Protein AF-0000000078899270 (afdb_homodimer)

Solvent-accessible surface area (backbone atoms only — not comparable to full-atom values): 41847 Å² total; per-residue (Å²): 123,81,77,77,47,75,53,53,49,50,52,53,51,46,42,70,71,39,51,79,73,32,56,51,51,84,41,63,74,56,49,51,46,20,48,51,12,42,53,50,19,67,71,64,39,77,70,43,50,85,40,78,95,27,51,89,51,75,50,60,69,61,57,73,46,79,61,42,77,43,61,92,65,80,72,88,71,64,71,87,75,55,84,70,66,37,84,87,69,54,44,28,29,45,29,22,41,42,41,33,78,33,72,89,74,32,47,53,75,86,67,52,83,52,49,48,78,45,41,33,42,55,37,42,68,75,43,41,66,73,46,62,76,52,66,83,66,81,59,70,54,78,95,28,38,67,59,12,43,24,48,40,54,40,46,20,36,34,34,36,38,26,31,67,57,22,63,45,86,49,40,34,35,41,36,40,34,39,64,52,78,83,62,45,24,25,32,20,28,37,34,38,38,41,29,28,41,43,8,34,40,36,40,37,39,38,36,38,39,42,66,73,35,40,32,38,40,37,37,38,35,43,37,42,32,24,42,45,8,36,39,40,41,37,36,41,36,48,30,24,70,45,18,38,38,40,34,39,36,36,34,41,33,18,32,48,9,35,44,40,35,37,41,38,43,58,36,21,27,34,30,35,42,36,39,38,35,39,29,68,12,45,47,17,38,40,34,57,30,27,37,36,45,44,42,50,75,20,34,42,32,46,35,40,38,41,35,32,57,22,28,40,24,36,38,42,29,44,38,34,33,39,28,21,48,55,5,38,38,36,39,36,38,36,40,36,32,34,60,67,12,32,56,25,38,38,41,38,39,39,41,40,39,36,73,37,94,58,22,45,43,39,41,34,48,36,41,42,34,45,28,50,31,34,44,37,39,40,38,40,37,27,24,61,78,56,62,67,61,45,48,50,41,39,72,74,67,38,54,69,68,57,35,50,50,51,53,52,49,53,58,54,47,61,46,44,65,73,46,80,54,58,54,53,31,52,46,52,49,49,53,52,53,49,57,60,66,73,100,124,81,78,77,47,72,53,52,48,50,53,52,50,47,43,70,72,38,50,77,72,31,54,53,50,84,40,64,72,55,50,49,46,18,49,50,12,42,53,52,18,67,72,64,39,77,72,44,50,86,41,78,94,26,50,88,50,78,50,61,69,61,57,73,46,80,61,41,76,44,61,92,66,81,74,88,69,63,70,86,75,56,84,70,66,37,84,89,67,55,44,29,29,45,29,22,41,41,42,33,78,32,73,91,75,32,48,54,75,86,66,53,84,53,49,47,79,44,42,34,44,56,38,42,68,73,41,40,67,74,47,61,76,51,66,82,66,81,58,69,54,77,94,29,37,67,60,12,42,23,47,39,55,40,46,20,35,34,34,37,39,27,33,69,58,21,62,45,86,49,40,34,34,41,36,41,34,40,65,51,80,83,61,45,25,25,33,20,29,37,34,39,38,40,29,27,40,45,8,36,40,38,38,36,40,40,35,36,40,43,66,72,36,41,33,38,41,36,37,38,36,43,37,40,32,25,41,44,10,35,40,39,41,36,35,41,36,49,30,23,70,45,17,39,38,40,35,39,35,37,35,41,33,18,32,49,9,35,43,40,34,36,42,36,42,57,36,21,28,34,30,34,43,36,40,38,36,37,28,69,13,46,46,17,38,39,33,56,31,27,38,36,45,45,41,50,76,19,36,42,34,46,34,38,37,41,36,31,58,21,26,40,24,35,36,42,28,45,38,35,36,39,28,21,46,55,5,38,39,37,40,36,38,38,42,36,31,34,61,67,12,31,57,25,39,38,40,38,39,39,39,38,38,36,73,36,92,58,24,45,44,39,41,33,48,36,40,42,34,44,27,51,31,33,43,37,39,38,38,40,37,27,25,60,77,56,61,68,59,46,49,51,40,37,73,73,69,38,54,69,68,57,36,49,49,51,54,52,49,51,59,54,47,60,45,45,64,74,44,80,54,60,55,52,32,52,46,53,49,49,52,53,52,50,54,60,66,72,102

Nearest PDB structures (foldseek):
  5awf-assembly1_B  TM=9.080E-01  e=1.618E-23  Escherichia coli K-12
  5awg-assembly2_F  TM=8.581E-01  e=7.316E-19  Escherichia coli K-12
  5awf-assembly2_E  TM=8.534E-01  e=3.238E-15  Escherichia coli K-12
  5awg-assembly1_A  TM=8.586E-01  e=9.351E-12  Escherichia coli K-12
  5awg-assembly2_E  TM=7.920E-01  e=5.819E-12  Escherichia coli K-12

Foldseek 3Di:
DPPQQPQLVLLVVLLVVCVCPFQLRPVVLLSVQLVQLSVLCRVQPDDALVDVLCVPPGPVVSSVDHAHADDDDDDDDDLVQWDDLCPVPQAQEWEAESQHTDPVNGDRDDFDPQKDKDKPSVCSVPPVPVCSVFPPPQDDCVPPSLSSSLSNRERMAMEIGGDAQGEGPGAYEYEYEYEPPPGEHEHRYEAEYHHEHQYEHEYEYHAEYDDAHQYEYRYEYEEEHYANYEYEAEYEHAHAQNYAAEYEYEYEAEALYEYHYEYEYEHYQEHEYEYEYEDPYAQYEYEYEYEYEDEDAREYEYAYEYEQPAANYEYEYYYEYEYYYQYEYEYHYEYEADAHHANYEEEEEYEYEYADPNYYYHYHYYYHYNYDHYHYDYYYYYYYQDPVQLVVVVVVPDDSLRSRLVSNLVRRLVRLVSRPPVSVSVSSSVVVNVSSVVD/DPPQQPQLVLLVVLLVVCVCPFQLRPVVLLSVQLVQLSVLCRVQPDDALVDVLCVPPGPVVSSVDHAHADDDDPDDDDLVQFDDLCPVPQAQEWEAESQHTDPVNGHRDDFDPQKDKDKPSVCSVPPVPVCSVFPPPQDDCVPPSLSSSLSNRARMAMEITGDAQGEGPGAYEYEYEYEPPPGEHEHRYEAEYHHEHQYEHEYEYHAEYDDAHQYEYRYEYEEEYYANYEYEYEYEHAHAQNYAAEYEYEYEAEALYEYHYEYEYEHYQEHEYEYEYEDPYAQYEYEYEYEYEDEDAREYEYAYEYEQPAANYEYEYYYEYEYYYQYEYEYHYEYEADAHHANYEEEEEYEYEYADPNYYYHYHYYYHYNYDHYHYDYYYYYYYQDPVQLVVVVVVPDDSLVSVLVSNLVRRLVRLVSRPPVSVSVSSSVVVNVSSVVD

Sequence (878 aa):
MASETPALQSYVEQFKAHAATLPGAGLPWLDELRAAGLDRFVKTGFPTPRQESWKFTSLRPLERQSFGLAPALTAPVPAASIPTVAPDGGSHRMVFLGGRYRPDLSDIGGLPPGATLESLGEALVRAPDGVAEHLGRTATLDGHPLLALNLAFLTDGVVLRLARGTVVAKPVELVFLSSDDGLPAAWHPRILVLAEENAEATLVEHHVGLGSATCFSNIVAEIVLGAGARLHHYKIQRESLSTIHLATTTAHVGRDATYDTFILNLGAALSRHEGRSVLEGTGTTCRISGAYAVRGTQHTDITTLIDHAKPRGTSREVVKGVIDGQARAVFQGKIIVRPDAQKTDGYQLNRALLLSDQAEIDSKPELEIYADDVKCSHGATAGELDDAQLFYLRSRGLPLERARALLIAAFLDEALEEIPVEAVREHFKAAVHGWLGERMASETPALQSYVEQFKAHAATLPGAGLPWLDELRAAGLDRFVKTGFPTPRQESWKFTSLRPLERQSFGLAPALTAPVPAASIPTVAPDGGSHRMVFLGGRYRPDLSDIGGLPPGATLESLGEALVRAPDGVAEHLGRTATLDGHPLLALNLAFLTDGVVLRLARGTVVAKPVELVFLSSDDGLPAAWHPRILVLAEENAEATLVEHHVGLGSATCFSNIVAEIVLGAGARLHHYKIQRESLSTIHLATTTAHVGRDATYDTFILNLGAALSRHEGRSVLEGTGTTCRISGAYAVRGTQHTDITTLIDHAKPRGTSREVVKGVIDGQARAVFQGKIIVRPDAQKTDGYQLNRALLLSDQAEIDSKPELEIYADDVKCSHGATAGELDDAQLFYLRSRGLPLERARALLIAAFLDEALEEIPVEAVREHFKAAVHGWLGER

Organism: Rhodospirillum centenum (strain ATCC 51521 / SW) (NCBI:txid414684)

InterPro domains:
  IPR000825 SUF system FeS cluster assembly, SufBD core domain [PF01458] (182-411)
  IPR011542 SUF system FeS cluster assembly, SufD [TIGR01981] (152-427)
  IPR037284 SUF system FeS cluster assembly, SufBD superfamily [SSF101960] (28-436)
  IPR045595 SUF system FeS cluster assembly, SufBD, N-terminal [PF19295] (9-173)
  IPR055346 SUF system FeS cluster assembly, SufBD [PTHR43575] (28-435)

Structure (mmCIF, N/CA/C/O backbone):
data_AF-0000000078899270-model_v1
#
loop_
_entity.id
_entity.type
_entity.pdbx_description
1 polymer 'FeS assembly protein SufD'
#
loop_
_atom_site.group_PDB
_atom_site.id
_atom_site.type_symbol
_atom_site.label_atom_id
_atom_site.label_alt_id
_atom_site.label_comp_id
_atom_site.label_asym_id
_atom_site.label_entity_id
_atom_site.label_seq_id
_atom_site.pdbx_PDB_ins_code
_atom_site.Cartn_x
_atom_site.Cartn_y
_atom_site.Cartn_z
_atom_site.occupancy
_atom_site.B_iso_or_equiv
_atom_site.auth_seq_id
_atom_site.auth_comp_id
_atom_site.auth_asym_id
_atom_site.auth_atom_id
_atom_site.pdbx_PDB_model_num
ATOM 1 N N . MET A 1 1 ? 7.773 -4.02 32.469 1 28.3 1 MET A N 1
ATOM 2 C CA . MET A 1 1 ? 7.777 -2.568 32.625 1 28.3 1 MET A CA 1
ATOM 3 C C . MET A 1 1 ? 8.734 -1.915 31.625 1 28.3 1 MET A C 1
ATOM 5 O O . MET A 1 1 ? 9.922 -2.236 31.609 1 28.3 1 MET A O 1
ATOM 9 N N . ALA A 1 2 ? 8.227 -1.56 30.422 1 40.78 2 ALA A N 1
ATOM 10 C CA . ALA A 1 2 ? 9.148 -0.958 29.453 1 40.78 2 ALA A CA 1
ATOM 11 C C . ALA A 1 2 ? 10.18 -0.084 30.156 1 40.78 2 ALA A C 1
AT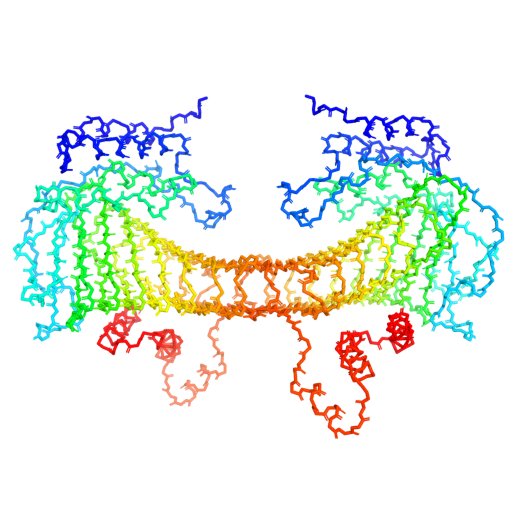OM 13 O O . ALA A 1 2 ? 9.836 0.713 31.031 1 40.78 2 ALA A O 1
ATOM 14 N N . SER A 1 3 ? 11.328 -0.302 30.297 1 48.53 3 SER A N 1
ATOM 15 C CA . SER A 1 3 ? 12.398 0.48 30.891 1 48.53 3 SER A CA 1
ATOM 16 C C . SER A 1 3 ? 12.234 1.968 30.609 1 48.53 3 SER A C 1
ATOM 18 O O . SER A 1 3 ? 12.164 2.375 29.438 1 48.53 3 SER A O 1
ATOM 20 N N . GLU A 1 4 ? 11.719 2.777 31.484 1 62.66 4 GLU A N 1
ATOM 21 C CA . GLU A 1 4 ? 11.547 4.227 31.453 1 62.66 4 GLU A CA 1
ATOM 22 C C . GLU A 1 4 ? 12.836 4.926 31.031 1 62.66 4 GLU A C 1
ATOM 24 O O . GLU A 1 4 ? 13.852 4.852 31.734 1 62.66 4 GLU A O 1
ATOM 29 N N . THR A 1 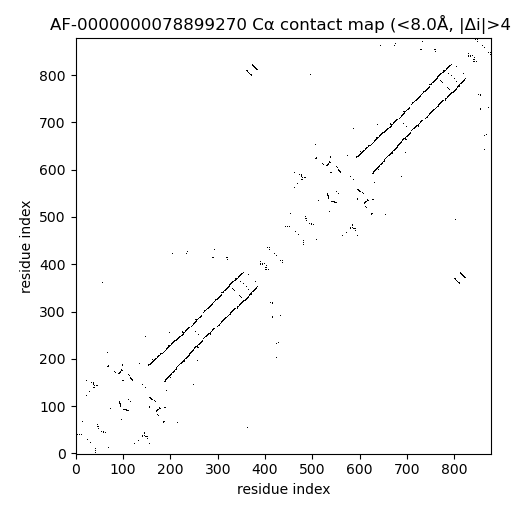5 ? 12.922 5.297 29.734 1 73.12 5 THR A N 1
ATOM 30 C CA . THR A 1 5 ? 14.062 6.062 29.234 1 73.12 5 THR A CA 1
ATOM 31 C C . THR A 1 5 ? 14.18 7.395 29.969 1 73.12 5 THR A C 1
ATOM 33 O O . THR A 1 5 ? 13.188 7.914 30.484 1 73.12 5 THR A O 1
ATOM 36 N N . PRO A 1 6 ? 15.422 7.781 30.297 1 78.44 6 PRO A N 1
ATOM 37 C CA . PRO A 1 6 ? 15.609 9.078 30.953 1 78.44 6 PRO A CA 1
ATOM 38 C C . PRO A 1 6 ? 14.727 10.172 30.344 1 78.44 6 PRO A C 1
ATOM 40 O O . PRO A 1 6 ? 14.203 11.016 31.078 1 78.44 6 PRO A O 1
ATOM 43 N N . ALA A 1 7 ? 14.492 10.078 29.109 1 79.75 7 ALA A N 1
ATOM 44 C CA . ALA A 1 7 ? 13.656 11.094 28.469 1 79.75 7 ALA A CA 1
ATOM 45 C C . ALA A 1 7 ? 12.211 11.008 28.969 1 79.75 7 ALA A C 1
ATOM 47 O O . ALA A 1 7 ? 11.578 12.031 29.234 1 79.75 7 ALA A O 1
ATOM 48 N N . LEU A 1 8 ? 11.734 9.883 29.141 1 85.75 8 LEU A N 1
ATOM 49 C CA . LEU A 1 8 ? 10.359 9.695 29.578 1 85.75 8 LEU A CA 1
ATOM 50 C C . LEU A 1 8 ? 10.188 10.172 31.031 1 85.75 8 LEU A C 1
ATOM 52 O O . LEU A 1 8 ? 9.164 10.758 31.375 1 85.75 8 LEU A O 1
ATOM 56 N N . GLN A 1 9 ? 11.219 9.93 31.75 1 87.38 9 GLN A N 1
ATOM 57 C CA . GLN A 1 9 ? 11.172 10.352 33.156 1 87.38 9 GLN A CA 1
ATOM 58 C C . GLN A 1 9 ? 11.102 11.875 33.25 1 87.38 9 GLN A C 1
ATOM 60 O O . GLN A 1 9 ? 10.445 12.414 34.125 1 87.38 9 GLN A O 1
ATOM 65 N N . SER A 1 10 ? 11.797 12.484 32.375 1 88.69 10 SER A N 1
ATOM 66 C CA . SER A 1 10 ? 11.773 13.945 32.375 1 88.69 10 SER A CA 1
ATOM 67 C C . SER A 1 10 ? 10.367 14.477 32.125 1 88.69 10 SER A C 1
ATOM 69 O O . SER A 1 10 ? 9.945 15.453 32.75 1 88.69 10 SER A O 1
ATOM 71 N N . TYR A 1 11 ? 9.641 13.844 31.281 1 90.06 11 TYR A N 1
ATOM 72 C CA . TYR A 1 11 ? 8.281 14.281 30.984 1 90.06 11 TYR A CA 1
ATOM 73 C C . TYR A 1 11 ? 7.348 14.023 32.156 1 90.06 11 TYR A C 1
ATOM 75 O O . TYR A 1 11 ? 6.477 14.844 32.469 1 90.06 11 TYR A O 1
ATOM 83 N N . VAL A 1 12 ? 7.602 12.914 32.812 1 91.94 12 VAL A N 1
ATOM 84 C CA . VAL A 1 12 ? 6.801 12.594 33.969 1 91.94 12 VAL A CA 1
ATOM 85 C C . VAL A 1 12 ? 7.043 13.633 35.062 1 91.94 12 VAL A C 1
ATOM 87 O O . VAL A 1 12 ? 6.094 14.133 35.688 1 91.94 12 VAL A O 1
ATOM 90 N N . GLU A 1 13 ? 8.25 13.969 35.25 1 92.5 13 GLU A N 1
ATOM 91 C CA . GLU A 1 13 ? 8.609 14.961 36.281 1 92.5 13 GLU A CA 1
ATOM 92 C C . GLU A 1 13 ? 8.062 16.344 35.906 1 92.5 13 GLU A C 1
ATOM 94 O O . GLU A 1 13 ? 7.562 17.062 36.781 1 92.5 13 GLU A O 1
ATOM 99 N N . GLN A 1 14 ? 8.219 16.625 34.719 1 91.69 14 GLN A N 1
ATOM 100 C CA . GLN A 1 14 ? 7.688 17.906 34.25 1 91.69 14 GLN A CA 1
ATOM 101 C C . GLN A 1 14 ? 6.176 17.969 34.469 1 91.69 14 GLN A C 1
ATOM 103 O O . GLN A 1 14 ? 5.645 19 34.875 1 91.69 14 GLN A O 1
ATOM 108 N N . PHE A 1 15 ? 5.551 16.906 34.156 1 93.56 15 PHE A N 1
ATOM 109 C CA . PHE A 1 15 ? 4.102 16.891 34.344 1 93.56 15 PHE A CA 1
ATOM 110 C C . PHE A 1 15 ? 3.732 17.062 35.812 1 93.56 15 PHE A C 1
ATOM 112 O O . PHE A 1 15 ? 2.826 17.844 36.125 1 93.56 15 PHE A O 1
ATOM 119 N N . LYS A 1 16 ? 4.43 16.375 36.594 1 92.75 16 LYS A N 1
ATOM 120 C CA . LYS A 1 16 ? 4.18 16.5 38.031 1 92.75 16 LYS A CA 1
ATOM 121 C C . LYS A 1 16 ? 4.391 17.953 38.469 1 92.75 16 LYS A C 1
ATOM 123 O O . LYS A 1 16 ? 3.623 18.453 39.312 1 92.75 16 LYS A O 1
ATOM 128 N N . ALA A 1 17 ? 5.309 18.547 37.938 1 91.56 17 ALA A N 1
ATOM 129 C CA . ALA A 1 17 ? 5.695 19.906 38.344 1 91.56 17 ALA A CA 1
ATOM 130 C C . ALA A 1 17 ? 4.707 20.938 37.812 1 91.56 17 ALA A C 1
ATOM 132 O O . ALA A 1 17 ? 4.48 21.969 38.469 1 91.56 17 ALA A O 1
ATOM 133 N N . HIS A 1 18 ? 4.105 20.609 36.688 1 90.81 18 HIS A N 1
ATOM 134 C CA . HIS A 1 18 ? 3.424 21.719 36 1 90.81 18 HIS A CA 1
ATOM 135 C C . HIS A 1 18 ? 1.928 21.438 35.875 1 90.81 18 HIS A C 1
ATOM 137 O O . HIS A 1 18 ? 1.152 22.344 35.562 1 90.81 18 HIS A O 1
ATOM 143 N N . ALA A 1 19 ? 1.52 20.266 36.156 1 91.44 19 ALA A N 1
ATOM 144 C CA . ALA A 1 19 ? 0.137 19.875 35.906 1 91.44 19 ALA A CA 1
ATOM 145 C C . ALA A 1 19 ? -0.841 20.844 36.562 1 91.44 19 ALA A C 1
ATOM 147 O O . ALA A 1 19 ? -1.86 21.203 35.969 1 91.44 19 ALA A O 1
ATOM 148 N N . ALA A 1 20 ? -0.472 21.312 37.688 1 91.44 20 ALA A N 1
ATOM 149 C CA . ALA A 1 20 ? -1.385 22.125 38.5 1 91.44 20 ALA A CA 1
ATOM 150 C C . ALA A 1 20 ? -1.445 23.562 37.938 1 91.44 20 ALA A C 1
ATOM 152 O O . ALA A 1 20 ? -2.371 24.312 38.281 1 91.44 20 ALA A O 1
ATOM 153 N N . THR A 1 21 ? -0.52 23.906 37.156 1 88.56 21 THR A N 1
ATOM 154 C CA . THR A 1 21 ? -0.46 25.281 36.688 1 88.56 21 THR A CA 1
ATOM 155 C C . THR A 1 21 ? -0.908 25.375 35.219 1 88.56 21 THR A C 1
ATOM 157 O O . THR A 1 21 ? -0.994 26.469 34.656 1 88.56 21 THR A O 1
ATOM 160 N N . LEU A 1 22 ? -1.195 24.281 34.625 1 90.94 22 LEU A N 1
ATOM 161 C CA . LEU A 1 22 ? -1.657 24.297 33.25 1 90.94 22 LEU A CA 1
ATOM 162 C C . LEU A 1 22 ? -3.068 24.859 33.156 1 90.94 22 LEU A C 1
ATOM 164 O O . LEU A 1 22 ? -3.871 24.703 34.062 1 90.94 22 LEU A O 1
ATOM 168 N N . PRO A 1 23 ? -3.363 25.547 32.125 1 90.19 23 PRO A N 1
ATOM 169 C CA . PRO A 1 23 ? -4.719 26.078 31.984 1 90.19 23 PRO A CA 1
ATOM 170 C C . PRO A 1 23 ? -5.793 25 32.125 1 90.19 23 PRO A C 1
ATOM 172 O O . PRO A 1 23 ? -5.652 23.906 31.578 1 90.19 23 PRO A O 1
ATOM 175 N N . GLY A 1 24 ? -6.855 25.406 32.906 1 91.5 24 GLY A N 1
ATOM 176 C CA . GLY A 1 24 ? -7.961 24.484 33.094 1 91.5 24 GLY A CA 1
ATOM 177 C C . GLY A 1 24 ? -7.703 23.453 34.188 1 91.5 24 GLY A C 1
ATOM 178 O O . GLY A 1 24 ? -8.547 22.609 34.469 1 91.5 24 GLY A O 1
ATOM 179 N N . ALA A 1 25 ? -6.477 23.562 34.781 1 92.81 25 ALA A N 1
ATOM 180 C CA . ALA A 1 25 ? -6.227 22.672 35.906 1 92.81 25 ALA A CA 1
ATOM 181 C C . ALA A 1 25 ? -7.352 22.766 36.938 1 92.81 25 ALA A C 1
ATOM 183 O O . ALA A 1 25 ? -7.832 23.859 37.25 1 92.81 25 ALA A O 1
ATOM 184 N N . GLY A 1 26 ? -7.773 21.641 37.438 1 93.38 26 GLY A N 1
ATOM 185 C CA . GLY A 1 26 ? -8.883 21.609 38.375 1 93.38 26 GLY A CA 1
ATOM 186 C C . GLY A 1 26 ? -10.188 21.156 37.75 1 93.38 26 GLY A C 1
ATOM 187 O O . GLY A 1 26 ? -11.117 20.75 38.438 1 93.38 26 GLY A O 1
ATOM 188 N N . LEU A 1 27 ? -10.344 21.344 36.438 1 95.44 27 LEU A N 1
ATOM 189 C CA . LEU A 1 27 ? -11.469 20.75 35.719 1 95.44 27 LEU A CA 1
ATOM 190 C C . LEU A 1 27 ? -11.336 19.219 35.688 1 95.44 27 LEU A C 1
ATOM 192 O O . LEU A 1 27 ? -10.438 18.688 35.031 1 95.44 27 LEU A O 1
ATOM 196 N N . PRO A 1 28 ? -12.195 18.516 36.281 1 95.69 28 PRO A N 1
ATOM 197 C CA . PRO A 1 28 ? -12.008 17.078 36.469 1 95.69 28 PRO A CA 1
ATOM 198 C C . PRO A 1 28 ? -11.844 16.344 35.125 1 95.69 28 PRO A C 1
ATOM 200 O O . PRO A 1 28 ? -10.961 15.5 34.969 1 95.69 28 PRO A O 1
ATOM 203 N N . TRP A 1 29 ? -12.742 16.672 34.156 1 95.44 29 TRP A N 1
ATOM 204 C CA . TRP A 1 29 ? -12.68 15.992 32.875 1 95.44 29 TRP A CA 1
ATOM 205 C C . TRP A 1 29 ? -11.336 16.25 32.188 1 95.44 29 TRP A C 1
ATOM 207 O O . TRP A 1 29 ? -10.789 15.359 31.531 1 95.44 29 TRP A O 1
ATOM 217 N N . LEU A 1 30 ? -10.766 17.406 32.281 1 96 30 LEU A N 1
ATOM 218 C CA . LEU A 1 30 ? -9.5 17.734 31.641 1 96 30 LEU A CA 1
ATOM 219 C C . LEU A 1 30 ? -8.328 17.094 32.375 1 96 30 LEU A C 1
ATOM 221 O O . LEU A 1 30 ? -7.375 16.625 31.75 1 96 30 LEU A O 1
ATOM 225 N N . ASP A 1 31 ? -8.438 17.094 33.719 1 96.12 31 ASP A N 1
ATOM 226 C CA . ASP A 1 31 ? -7.414 16.422 34.5 1 96.12 31 ASP A CA 1
ATOM 227 C C . ASP A 1 31 ? -7.328 14.945 34.125 1 96.12 31 ASP A C 1
ATOM 229 O O . ASP A 1 31 ? -6.23 14.391 34.031 1 96.12 31 ASP A O 1
ATOM 233 N N . GLU A 1 32 ? -8.461 14.398 33.969 1 95.56 32 GLU A N 1
ATOM 234 C CA . GLU A 1 32 ? -8.5 12.984 33.594 1 95.56 32 GLU A CA 1
ATOM 235 C C . GLU A 1 32 ? -7.895 12.773 32.219 1 95.56 32 GLU A C 1
ATOM 237 O O . GLU A 1 32 ? -7.168 11.805 31.984 1 95.56 32 GLU A O 1
ATOM 242 N N . LEU A 1 33 ? -8.242 13.625 31.266 1 95.19 33 LEU A N 1
ATOM 243 C CA . LEU A 1 33 ? -7.703 13.531 29.906 1 95.19 33 LEU A CA 1
ATOM 244 C C . LEU A 1 33 ? -6.184 13.672 29.922 1 95.19 33 LEU A C 1
ATOM 246 O O . LEU A 1 33 ? -5.484 12.945 29.203 1 95.19 33 LEU A O 1
ATOM 250 N N . ARG A 1 34 ? -5.695 14.664 30.734 1 96.44 34 ARG A N 1
ATOM 251 C CA . ARG A 1 34 ? -4.254 14.875 30.828 1 96.44 34 ARG A CA 1
ATOM 252 C C . ARG A 1 34 ? -3.559 13.648 31.406 1 96.44 34 ARG A C 1
ATOM 254 O O . ARG A 1 34 ? -2.516 13.227 30.906 1 96.44 34 ARG A O 1
ATOM 261 N N . ALA A 1 35 ? -4.156 13.117 32.375 1 95.81 35 ALA A N 1
ATOM 262 C CA . ALA A 1 35 ? -3.592 11.938 33 1 95.81 35 ALA A CA 1
ATOM 263 C C . ALA A 1 35 ? -3.566 10.75 32.062 1 95.81 35 ALA A C 1
ATOM 265 O O . ALA A 1 35 ? -2.582 10.008 32 1 95.81 35 ALA A O 1
ATOM 266 N N . ALA A 1 36 ? -4.645 10.602 31.375 1 95.38 36 ALA A N 1
ATOM 267 C CA . ALA A 1 36 ? -4.715 9.523 30.391 1 95.38 36 ALA A CA 1
ATOM 268 C C . ALA A 1 36 ? -3.654 9.703 29.297 1 95.38 36 ALA A C 1
ATOM 270 O O . ALA A 1 36 ? -3.049 8.727 28.859 1 95.38 36 ALA A O 1
ATOM 271 N N . GLY A 1 37 ? -3.531 10.93 28.844 1 96.25 37 GLY A N 1
ATOM 272 C CA . GLY A 1 37 ? -2.494 11.219 27.859 1 96.25 37 GLY A CA 1
ATOM 273 C C . GLY A 1 37 ? -1.1 10.875 28.359 1 96.25 37 GLY A C 1
ATOM 274 O O . GLY A 1 37 ? -0.331 10.219 27.656 1 96.25 37 GLY A O 1
ATOM 275 N N . LEU A 1 38 ? -0.82 11.281 29.594 1 95.56 38 LEU A N 1
ATOM 276 C CA . LEU A 1 38 ? 0.495 11.008 30.156 1 95.56 38 LEU A CA 1
ATOM 277 C C . LEU A 1 38 ? 0.71 9.508 30.328 1 95.56 38 LEU A C 1
ATOM 279 O O . LEU A 1 38 ? 1.778 8.984 30 1 95.56 38 LEU A O 1
ATOM 283 N N . ASP A 1 39 ? -0.28 8.883 30.844 1 95.31 39 ASP A N 1
ATOM 284 C CA . ASP A 1 39 ? -0.194 7.445 31.062 1 95.31 39 ASP A CA 1
ATOM 285 C C . ASP A 1 39 ? 0.098 6.703 29.766 1 95.31 39 ASP A C 1
ATOM 287 O O . ASP A 1 39 ? 0.97 5.836 29.719 1 95.31 39 ASP A O 1
ATOM 291 N N . ARG A 1 40 ? -0.674 7.059 28.734 1 94.88 40 ARG A N 1
ATOM 292 C CA . ARG A 1 40 ? -0.476 6.406 27.438 1 94.88 40 ARG A CA 1
ATOM 293 C C . ARG A 1 40 ? 0.919 6.688 26.891 1 94.88 40 ARG A C 1
ATOM 295 O O . ARG A 1 40 ? 1.571 5.793 26.344 1 94.88 40 ARG A O 1
ATOM 302 N N . PHE A 1 41 ? 1.39 7.875 26.984 1 94.81 41 PHE A N 1
ATOM 303 C CA . PHE A 1 41 ? 2.703 8.25 26.484 1 94.81 41 PHE A CA 1
ATOM 304 C C . PHE A 1 41 ? 3.805 7.5 27.219 1 94.81 41 PHE A C 1
ATOM 306 O O . PHE A 1 41 ? 4.762 7.02 26.609 1 94.81 41 PHE A O 1
ATOM 313 N N . VAL A 1 42 ? 3.645 7.418 28.469 1 93.31 42 VAL A N 1
ATOM 314 C CA . VAL A 1 42 ? 4.652 6.742 29.281 1 93.31 42 VAL A CA 1
ATOM 315 C C . VAL A 1 42 ? 4.691 5.258 28.922 1 93.31 42 VAL A C 1
ATOM 317 O O . VAL A 1 42 ? 5.762 4.648 28.891 1 93.31 42 VAL A O 1
ATOM 320 N N . LYS A 1 43 ? 3.592 4.684 28.641 1 92.56 43 LYS A N 1
ATOM 321 C CA . LYS A 1 43 ? 3.484 3.268 28.297 1 92.56 43 LYS A CA 1
ATOM 322 C C . LYS A 1 43 ? 4.121 2.977 26.953 1 92.56 43 LYS A C 1
ATOM 324 O O . LYS A 1 43 ? 4.73 1.923 26.75 1 92.56 43 LYS A O 1
ATOM 329 N N . THR A 1 44 ? 3.994 3.855 26.047 1 91 44 THR A N 1
ATOM 330 C CA . THR A 1 44 ? 4.406 3.57 24.672 1 91 44 THR A CA 1
ATOM 331 C C . THR A 1 44 ? 5.75 4.227 24.359 1 91 44 THR A C 1
ATOM 333 O O . THR A 1 44 ? 6.559 3.676 23.609 1 91 44 THR A O 1
ATOM 336 N N . GLY A 1 45 ? 5.938 5.398 25.016 1 91.38 45 GLY A N 1
ATOM 337 C CA . GLY A 1 45 ? 7.113 6.188 24.688 1 91.38 45 GLY A CA 1
ATOM 338 C C . GLY A 1 45 ? 7.059 6.781 23.281 1 91.38 45 GLY A C 1
ATOM 339 O O . GLY A 1 45 ? 6.004 6.766 22.641 1 91.38 45 GLY A O 1
ATOM 340 N N . PHE A 1 46 ? 8.211 7.352 22.844 1 92.69 46 PHE A N 1
ATOM 341 C CA . PHE A 1 46 ? 8.289 7.863 21.484 1 92.69 46 PHE A CA 1
ATOM 342 C C . PHE A 1 46 ? 8.266 6.723 20.469 1 92.69 46 PHE A C 1
ATOM 344 O O . PHE A 1 46 ? 8.797 5.641 20.734 1 92.69 46 PHE A O 1
ATOM 351 N N . PRO A 1 47 ? 7.609 6.98 19.391 1 93.19 47 PRO A N 1
ATOM 352 C CA . PRO A 1 47 ? 7.594 5.926 18.375 1 93.19 47 PRO A CA 1
ATOM 353 C C . PRO A 1 47 ? 8.984 5.617 17.828 1 93.19 47 PRO A C 1
ATOM 355 O O . PRO A 1 47 ? 9.859 6.492 17.812 1 93.19 47 PRO A O 1
ATOM 358 N N . THR A 1 48 ? 9.133 4.43 17.438 1 92.12 48 THR A N 1
ATOM 359 C CA . THR A 1 48 ? 10.383 3.969 16.844 1 92.12 48 THR A CA 1
ATOM 360 C C . THR A 1 48 ? 10.141 3.469 15.422 1 92.12 48 THR A C 1
ATOM 362 O O . THR A 1 48 ? 9 3.244 15.023 1 92.12 48 THR A O 1
ATOM 365 N N . PRO A 1 49 ? 11.211 3.211 14.68 1 90.62 49 PRO A N 1
ATOM 366 C CA . PRO A 1 49 ? 11.07 2.746 13.297 1 90.62 49 PRO A CA 1
ATOM 367 C C . PRO A 1 49 ? 10.477 1.344 13.203 1 90.62 49 PRO A C 1
ATOM 369 O O . PRO A 1 49 ? 10.133 0.887 12.109 1 90.62 49 PRO A O 1
ATOM 372 N N . ARG A 1 50 ? 10.266 0.662 14.289 1 88.5 50 ARG A N 1
ATOM 373 C CA . ARG A 1 50 ? 9.602 -0.641 14.281 1 88.5 50 ARG A CA 1
ATOM 374 C C . ARG A 1 50 ? 8.109 -0.497 14.023 1 88.5 50 ARG A C 1
ATOM 376 O O . ARG A 1 50 ? 7.461 -1.435 13.555 1 88.5 50 ARG A O 1
ATOM 383 N N . GLN A 1 51 ? 7.613 0.678 14.383 1 90.44 51 GLN A N 1
ATOM 384 C CA . GLN A 1 51 ? 6.23 0.983 14.047 1 90.44 51 GLN A CA 1
ATOM 385 C C . GLN A 1 51 ? 6.102 1.385 12.578 1 90.44 51 GLN A C 1
ATOM 387 O O . GLN A 1 51 ? 6.797 2.289 12.109 1 90.44 51 GLN A O 1
ATOM 392 N N . GLU A 1 52 ? 5.188 0.726 11.898 1 89.5 52 GLU A N 1
ATOM 393 C CA . GLU A 1 52 ? 5.055 0.894 10.461 1 89.5 52 GLU A CA 1
ATOM 394 C C . GLU A 1 52 ? 4.859 2.361 10.086 1 89.5 52 GLU A C 1
ATOM 396 O O . GLU A 1 52 ? 5.48 2.855 9.141 1 89.5 52 GLU A O 1
ATOM 401 N N . SER A 1 53 ? 4.117 3.096 10.875 1 91.75 53 SER A N 1
ATOM 402 C CA . SER A 1 53 ? 3.809 4.48 10.539 1 91.75 53 SER A CA 1
ATOM 403 C C . SER A 1 53 ? 5.008 5.391 10.781 1 91.75 53 SER A C 1
ATOM 405 O O . SER A 1 53 ? 5.023 6.543 10.344 1 91.75 53 SER A O 1
ATOM 407 N N . TRP A 1 54 ? 6.07 4.938 11.422 1 96 54 TRP A N 1
ATOM 408 C CA . TRP A 1 54 ? 7.242 5.738 11.758 1 96 54 TRP A CA 1
ATOM 409 C C . TRP A 1 54 ? 8.508 5.113 11.18 1 96 54 TRP A C 1
ATOM 411 O O . TRP A 1 54 ? 9.625 5.48 11.57 1 96 54 TRP A O 1
ATOM 421 N N . LYS A 1 55 ? 8.281 4.203 10.281 1 93.81 55 LYS A N 1
ATOM 422 C CA . LYS A 1 55 ? 9.359 3.416 9.688 1 93.81 55 LYS A CA 1
ATOM 423 C C . LYS A 1 55 ? 10.461 4.316 9.141 1 93.81 55 LYS A C 1
ATOM 425 O O . LYS A 1 55 ? 11.648 3.988 9.234 1 93.81 55 LYS A O 1
ATOM 430 N N . PHE A 1 56 ? 10.062 5.516 8.672 1 96.25 56 PHE A N 1
ATOM 431 C CA . PHE A 1 56 ? 11.016 6.305 7.895 1 96.25 56 PHE A CA 1
ATOM 432 C C . PHE A 1 56 ? 11.414 7.566 8.648 1 96.25 56 PHE A C 1
ATOM 434 O O . PHE A 1 56 ? 12.211 8.367 8.148 1 96.25 56 PHE A O 1
ATOM 441 N N . THR A 1 57 ? 10.875 7.742 9.805 1 97.19 57 THR A N 1
ATOM 442 C CA . THR A 1 57 ? 11.148 8.953 10.578 1 97.19 57 THR A CA 1
ATOM 443 C C . THR A 1 57 ? 11.555 8.602 12.008 1 97.19 57 THR A C 1
ATOM 445 O O . THR A 1 57 ? 10.727 8.148 12.797 1 97.19 57 THR A O 1
ATOM 448 N N . SER A 1 58 ? 12.781 8.891 12.32 1 95.94 58 SER A N 1
ATOM 449 C CA . SER A 1 58 ? 13.305 8.609 13.648 1 95.94 58 SER A CA 1
ATOM 450 C C . SER A 1 58 ? 13.133 9.805 14.578 1 95.94 58 SER A C 1
ATOM 452 O O . SER A 1 58 ? 13.406 10.938 14.195 1 95.94 58 SER A O 1
ATOM 454 N N . LEU A 1 59 ? 12.742 9.547 15.766 1 94.81 59 LEU A N 1
ATOM 455 C CA . LEU A 1 59 ? 12.586 10.609 16.75 1 94.81 59 LEU A CA 1
ATOM 456 C C . LEU A 1 59 ? 13.695 10.555 17.781 1 94.81 59 LEU A C 1
ATOM 458 O O . LEU A 1 59 ? 13.547 11.086 18.891 1 94.81 59 LEU A O 1
ATOM 462 N N . ARG A 1 60 ? 14.812 9.922 17.5 1 90.44 60 ARG A N 1
ATOM 463 C CA . ARG A 1 60 ? 15.977 9.852 18.375 1 90.44 60 ARG A CA 1
ATOM 464 C C . ARG A 1 60 ? 16.438 11.25 18.781 1 90.44 60 ARG A C 1
ATOM 466 O O . ARG A 1 60 ? 16.859 11.453 19.922 1 90.44 60 ARG A O 1
ATOM 473 N N . PRO A 1 61 ? 16.328 12.211 17.922 1 88.69 61 PRO A N 1
ATOM 474 C CA . PRO A 1 61 ? 16.734 13.562 18.328 1 88.69 61 PRO A CA 1
ATOM 475 C C . PRO A 1 61 ? 15.898 14.094 19.5 1 88.69 61 PRO A C 1
ATOM 477 O O . PRO A 1 61 ? 16.406 14.852 20.328 1 88.69 61 PRO A O 1
ATOM 480 N N . LEU A 1 62 ? 14.664 13.742 19.531 1 88.69 62 LEU A N 1
ATOM 481 C CA . LEU A 1 62 ? 13.805 14.172 20.625 1 88.69 62 LEU A CA 1
ATOM 482 C C . LEU A 1 62 ? 14.18 13.469 21.922 1 88.69 62 LEU A C 1
ATOM 484 O O . LEU A 1 62 ? 14.016 14.031 23.016 1 88.69 62 LEU A O 1
ATOM 488 N N . GLU A 1 63 ? 14.672 12.297 21.781 1 85.06 63 GLU A N 1
ATOM 489 C CA . GLU A 1 63 ? 15.07 11.523 22.953 1 85.06 63 GLU A CA 1
ATOM 490 C C . GLU A 1 63 ? 16.375 12.055 23.547 1 85.06 63 GLU A C 1
ATOM 492 O O . GLU A 1 63 ? 16.578 11.984 24.766 1 85.06 63 GLU A O 1
ATOM 497 N N . ARG A 1 64 ? 17.141 12.609 22.734 1 83.62 64 ARG A N 1
ATOM 498 C CA . ARG A 1 64 ? 18.469 13.031 23.141 1 83.62 64 ARG A CA 1
ATOM 499 C C . ARG A 1 64 ? 18.438 14.438 23.734 1 83.62 64 ARG A C 1
ATOM 501 O O . ARG A 1 64 ? 19.375 14.844 24.438 1 83.62 64 ARG A O 1
ATOM 508 N N . GLN A 1 65 ? 17.438 15.102 23.422 1 83.25 65 GLN A N 1
ATOM 509 C CA . GLN A 1 65 ? 17.328 16.484 23.859 1 83.25 65 GLN A CA 1
ATOM 510 C C . GLN A 1 65 ? 16.219 16.656 24.891 1 83.25 65 GLN A C 1
ATOM 512 O O . GLN A 1 65 ? 15.109 16.188 24.703 1 83.25 65 GLN A O 1
ATOM 517 N N . SER A 1 66 ? 16.578 17.266 25.953 1 82.06 66 SER A N 1
ATOM 518 C CA . SER A 1 66 ? 15.57 17.594 26.953 1 82.06 66 SER A CA 1
ATOM 519 C C . SER A 1 66 ? 14.891 18.922 26.656 1 82.06 66 SER A C 1
ATOM 521 O O . SER A 1 66 ? 15.562 19.922 26.406 1 82.06 66 SER A O 1
ATOM 523 N N . PHE A 1 67 ? 13.617 18.906 26.578 1 88.06 67 PHE A N 1
ATOM 524 C CA . PHE A 1 67 ? 12.836 20.109 26.359 1 88.06 67 PHE A CA 1
ATOM 525 C C . PHE A 1 67 ? 12 20.453 27.594 1 88.06 67 PHE A C 1
ATOM 527 O O . PHE A 1 67 ? 11.344 19.578 28.172 1 88.06 67 PHE A O 1
ATOM 534 N N . GLY A 1 68 ? 12.141 21.672 28.047 1 84.56 68 GLY A N 1
ATOM 535 C CA . GLY A 1 68 ? 11.234 22.141 29.078 1 84.56 68 GLY A CA 1
ATOM 536 C C . GLY A 1 68 ? 9.961 22.766 28.516 1 84.56 68 GLY A C 1
ATOM 537 O O . GLY A 1 68 ? 9.906 23.125 27.344 1 84.56 68 GLY A O 1
ATOM 538 N N . LEU A 1 69 ? 8.945 22.766 29.344 1 82.88 69 LEU A N 1
ATOM 539 C CA . LEU A 1 69 ? 7.746 23.484 28.938 1 82.88 69 LEU A CA 1
ATOM 540 C C . LEU A 1 69 ? 8.039 24.969 28.766 1 82.88 69 LEU A C 1
ATOM 542 O O . LEU A 1 69 ? 8.617 25.609 29.641 1 82.88 69 LEU A O 1
ATOM 546 N N . ALA A 1 70 ? 7.637 25.469 27.625 1 79.69 70 ALA A N 1
ATOM 547 C CA . ALA A 1 70 ? 7.918 26.875 27.328 1 79.69 70 ALA A CA 1
ATOM 548 C C . ALA A 1 70 ? 7.246 27.797 28.344 1 79.69 70 ALA A C 1
ATOM 550 O O . ALA A 1 70 ? 6.062 27.641 28.641 1 79.69 70 ALA A O 1
ATOM 551 N N . PRO A 1 71 ? 7.996 28.734 28.812 1 76 71 PRO A N 1
ATOM 552 C CA . PRO A 1 71 ? 7.363 29.734 29.672 1 76 71 PRO A CA 1
ATOM 553 C C . PRO A 1 71 ? 6.535 30.75 28.891 1 76 71 PRO A C 1
ATOM 555 O O . PRO A 1 71 ? 6.617 30.797 27.656 1 76 71 PRO A O 1
ATOM 558 N N . ALA A 1 72 ? 5.672 31.422 29.641 1 76.94 72 ALA A N 1
ATOM 559 C CA . ALA A 1 72 ? 4.992 32.562 29.016 1 76.94 72 ALA A CA 1
ATOM 560 C C . ALA A 1 72 ? 5.984 33.625 28.625 1 76.94 72 ALA A C 1
ATOM 562 O O . ALA A 1 72 ? 6.777 34.094 29.453 1 76.94 72 ALA A O 1
ATOM 563 N N . LEU A 1 73 ? 5.949 33.938 27.344 1 77.69 73 LEU A N 1
ATOM 564 C CA . LEU A 1 73 ? 6.883 34.938 26.844 1 77.69 73 LEU A CA 1
ATOM 565 C C . LEU A 1 73 ? 6.164 36.25 26.578 1 77.69 73 LEU A C 1
ATOM 567 O O . LEU A 1 73 ? 5.074 36.25 26 1 77.69 73 LEU A O 1
ATOM 571 N N . THR A 1 74 ? 6.754 37.25 27.062 1 78.31 74 THR A N 1
ATOM 572 C CA . THR A 1 74 ? 6.16 38.562 26.875 1 78.31 74 THR A CA 1
ATOM 573 C C . THR A 1 74 ? 7.039 39.438 25.984 1 78.31 74 THR A C 1
ATOM 575 O O . THR A 1 74 ? 6.773 40.625 25.812 1 78.31 74 THR A O 1
ATOM 578 N N . ALA A 1 75 ? 7.969 38.844 25.406 1 80.56 75 ALA A N 1
ATOM 579 C CA . ALA A 1 75 ? 8.898 39.594 24.578 1 80.56 75 ALA A CA 1
ATOM 580 C C . ALA A 1 75 ? 8.164 40.281 23.422 1 80.56 75 ALA A C 1
ATOM 582 O O . ALA A 1 75 ? 7.195 39.719 22.891 1 80.56 75 ALA A O 1
ATOM 583 N N . PRO A 1 76 ? 8.625 41.438 23.109 1 86 76 PRO A N 1
ATOM 584 C CA . PRO A 1 76 ? 8.031 42.094 21.938 1 86 76 PRO A CA 1
ATOM 585 C C . PRO A 1 76 ? 8.352 41.375 20.625 1 86 76 PRO A C 1
ATOM 587 O O . PRO A 1 76 ? 9.438 40.812 20.484 1 86 76 PRO A O 1
ATOM 590 N N . VAL A 1 77 ? 7.387 41.344 19.812 1 89.94 77 VAL A N 1
ATOM 591 C CA . VAL A 1 77 ? 7.527 40.781 18.469 1 89.94 77 VAL A CA 1
ATOM 592 C C . VAL A 1 77 ? 7.199 41.875 17.422 1 89.94 77 VAL A C 1
ATOM 594 O O . VAL A 1 77 ? 6.113 42.469 17.453 1 89.94 77 VAL A O 1
ATOM 597 N N . PRO A 1 78 ? 8.133 42.156 16.609 1 88.25 78 PRO A N 1
ATOM 598 C CA . PRO A 1 78 ? 7.812 43.125 15.555 1 88.25 78 PRO A CA 1
ATOM 599 C C . PRO A 1 78 ? 6.637 42.688 14.688 1 88.25 78 PRO A C 1
ATOM 601 O O . PRO A 1 78 ? 6.559 41.5 14.289 1 88.25 78 PRO A O 1
ATOM 604 N N . ALA A 1 79 ? 5.797 43.594 14.367 1 87.44 79 ALA A N 1
ATOM 605 C CA . ALA A 1 79 ? 4.617 43.312 13.562 1 87.44 79 ALA A CA 1
ATOM 606 C C . ALA A 1 79 ? 5.004 42.719 12.211 1 87.44 79 ALA A C 1
ATOM 608 O O . ALA A 1 79 ? 4.289 41.875 11.672 1 87.44 79 ALA A O 1
ATOM 609 N N . ALA A 1 80 ? 6.133 43.125 11.727 1 87.06 80 ALA A N 1
ATOM 610 C CA . ALA A 1 80 ? 6.609 42.688 10.414 1 87.06 80 ALA A CA 1
ATOM 611 C C . ALA A 1 80 ? 6.965 41.188 10.43 1 87.06 80 ALA A C 1
ATOM 613 O O . ALA A 1 80 ? 7.035 40.562 9.383 1 87.06 80 ALA A O 1
ATOM 614 N N . SER A 1 81 ? 7.156 40.688 11.578 1 90.06 81 SER A N 1
ATOM 615 C CA . SER A 1 81 ? 7.543 39.281 11.711 1 90.06 81 SER A CA 1
ATOM 616 C C . SER A 1 81 ? 6.32 38.375 11.727 1 90.06 81 SER A C 1
ATOM 618 O O . SER A 1 81 ? 6.453 37.125 11.703 1 90.06 81 SER A O 1
ATOM 620 N N . ILE A 1 82 ? 5.227 38.969 11.758 1 94.06 82 ILE A N 1
ATOM 621 C CA . ILE A 1 82 ? 3.984 38.188 11.812 1 94.06 82 ILE A CA 1
ATOM 622 C C . ILE A 1 82 ? 3.414 38.031 10.406 1 94.06 82 ILE A C 1
ATOM 624 O O . ILE A 1 82 ? 2.947 39 9.805 1 94.06 82 ILE A O 1
ATOM 628 N N . PRO A 1 83 ? 3.449 36.875 9.859 1 95.56 83 PRO A N 1
ATOM 629 C CA . PRO A 1 83 ? 2.961 36.656 8.492 1 95.56 83 PRO A CA 1
ATOM 630 C C . PRO A 1 83 ? 1.445 36.812 8.383 1 95.56 83 PRO A C 1
ATOM 632 O O . PRO A 1 83 ? 0.732 36.656 9.375 1 95.56 83 PRO A O 1
ATOM 635 N N . THR A 1 84 ? 0.997 37.094 7.191 1 96.19 84 THR A N 1
ATOM 636 C CA . THR A 1 84 ? -0.432 37.188 6.914 1 96.19 84 THR A CA 1
ATOM 637 C C . THR A 1 84 ? -0.714 36.938 5.434 1 96.19 84 THR A C 1
ATOM 639 O O . THR A 1 84 ? 0.091 37.312 4.574 1 96.19 84 THR A O 1
ATOM 642 N N . VAL A 1 85 ? -1.807 36.281 5.16 1 95.88 85 VAL A N 1
ATOM 643 C CA . VAL A 1 85 ? -2.262 36.094 3.787 1 95.88 85 VAL A CA 1
ATOM 644 C C . VAL A 1 85 ? -3.104 37.281 3.336 1 95.88 85 VAL A C 1
ATOM 646 O O . VAL A 1 85 ? -3.543 37.312 2.184 1 95.88 85 VAL A O 1
ATOM 649 N N . ALA A 1 86 ? -3.359 38.219 4.301 1 93.38 86 ALA A N 1
ATOM 650 C CA . ALA A 1 86 ? -4.172 39.406 4.039 1 93.38 86 ALA A CA 1
ATOM 651 C C . ALA A 1 86 ? -3.461 40.656 4.5 1 93.38 86 ALA A C 1
ATOM 653 O O . ALA A 1 86 ? -3.9 41.312 5.445 1 93.38 86 ALA A O 1
ATOM 654 N N . PRO A 1 87 ? -2.568 41.062 3.807 1 85.38 87 PRO A N 1
ATOM 655 C CA . PRO A 1 87 ? -1.786 42.219 4.254 1 85.38 87 PRO A CA 1
ATOM 656 C C . PRO A 1 87 ? -2.615 43.5 4.332 1 85.38 87 PRO A C 1
ATOM 658 O O . PRO A 1 87 ? -2.266 44.406 5.074 1 85.38 87 PRO A O 1
ATOM 661 N N . ASP A 1 88 ? -3.695 43.531 3.717 1 81.19 88 ASP A N 1
ATOM 662 C CA . ASP A 1 88 ? -4.516 44.719 3.736 1 81.19 88 ASP A CA 1
ATOM 663 C C . ASP A 1 88 ? -5.535 44.688 4.871 1 81.19 88 ASP A C 1
ATOM 665 O O . ASP A 1 88 ? -6.438 45.531 4.938 1 81.19 88 ASP A O 1
ATOM 669 N N . GLY A 1 89 ? -5.332 43.844 5.961 1 73.5 89 GLY A N 1
ATOM 670 C CA . GLY A 1 89 ? -6.18 43.75 7.141 1 73.5 89 GLY A CA 1
ATOM 671 C C . GLY A 1 89 ? -7.43 42.938 6.926 1 73.5 89 GLY A C 1
ATOM 672 O O . GLY A 1 89 ? -8.367 43 7.727 1 73.5 89 GLY A O 1
ATOM 673 N N . GLY A 1 90 ? -7.449 42.062 6.207 1 87.31 90 GLY A N 1
ATOM 674 C CA . GLY A 1 90 ? -8.664 41.344 5.848 1 87.31 90 GLY A CA 1
ATOM 675 C C . GLY A 1 90 ? -8.727 39.938 6.426 1 87.31 90 GLY A C 1
ATOM 676 O O . GLY A 1 90 ? -9.281 39.031 5.805 1 87.31 90 GLY A O 1
ATOM 677 N N . SER A 1 91 ? -8.133 39.75 7.625 1 95.62 91 SER A N 1
ATOM 678 C CA . SER A 1 91 ? -8.234 38.406 8.211 1 95.62 91 SER A CA 1
ATOM 679 C C . SER A 1 91 ? -8.555 38.469 9.695 1 95.62 91 SER A C 1
ATOM 681 O O . SER A 1 91 ? -8.492 39.562 10.297 1 95.62 91 SER A O 1
ATOM 683 N N . HIS A 1 92 ? -9.062 37.469 10.336 1 97.94 92 HIS A N 1
ATOM 684 C CA . HIS A 1 92 ? -9.156 37.25 11.781 1 97.94 92 HIS A CA 1
ATOM 685 C C . HIS A 1 92 ? -7.922 36.531 12.312 1 97.94 92 HIS A C 1
ATOM 687 O O . HIS A 1 92 ? -7.77 35.312 12.125 1 97.94 92 HIS A O 1
ATOM 693 N N . ARG A 1 93 ? -7.062 37.312 13.039 1 97.81 93 ARG A N 1
ATOM 694 C CA . ARG A 1 93 ? -5.746 36.75 13.32 1 97.81 93 ARG A CA 1
ATOM 695 C C . ARG A 1 93 ? -5.551 36.531 14.812 1 97.81 93 ARG A C 1
ATOM 697 O O . ARG A 1 93 ? -5.797 37.438 15.617 1 97.81 93 ARG A O 1
ATOM 704 N N . MET A 1 94 ? -5.152 35.375 15.148 1 98.19 94 MET A N 1
ATOM 705 C CA . MET A 1 94 ? -4.66 35.031 16.484 1 98.19 94 MET A CA 1
ATOM 706 C C . MET A 1 94 ? -3.17 34.719 16.453 1 98.19 94 MET A C 1
ATOM 708 O O . MET A 1 94 ? -2.715 33.938 15.602 1 98.19 94 MET A O 1
ATOM 712 N N . VAL A 1 95 ? -2.408 35.312 17.391 1 97.25 95 VAL A N 1
ATOM 713 C CA . VAL A 1 95 ? -0.965 35.094 17.438 1 97.25 95 VAL A CA 1
ATOM 714 C C . VAL A 1 95 ? -0.601 34.375 18.75 1 97.25 95 VAL A C 1
ATOM 716 O O . VAL A 1 95 ? -1.132 34.719 19.812 1 97.25 95 VAL A O 1
ATOM 719 N N . PHE A 1 96 ? 0.191 33.406 18.641 1 95.44 96 PHE A N 1
ATOM 720 C CA . PHE A 1 96 ? 0.724 32.656 19.766 1 95.44 96 PHE A CA 1
ATOM 721 C C . PHE A 1 96 ? 2.244 32.75 19.812 1 95.44 96 PHE A C 1
ATOM 723 O O . PHE A 1 96 ? 2.902 32.625 18.766 1 95.44 96 PHE A O 1
ATOM 730 N N . LEU A 1 97 ? 2.773 32.969 20.938 1 92.62 97 LEU A N 1
ATOM 731 C CA . LEU A 1 97 ? 4.215 32.969 21.156 1 92.62 97 LEU A CA 1
ATOM 732 C C . LEU A 1 97 ? 4.613 31.906 22.156 1 92.62 97 LEU A C 1
ATOM 734 O O . LEU A 1 97 ? 4.133 31.906 23.297 1 92.62 97 LEU A O 1
ATOM 738 N N . GLY A 1 98 ? 5.445 30.906 21.719 1 87 98 GLY A N 1
ATOM 739 C CA . GLY A 1 98 ? 5.801 29.797 22.578 1 87 98 GLY A CA 1
ATOM 740 C C . GLY A 1 98 ? 4.602 28.969 23.031 1 87 98 GLY A C 1
ATOM 741 O O . GLY A 1 98 ? 4.516 28.578 24.188 1 87 98 GLY A O 1
ATOM 742 N N . GLY A 1 99 ? 3.609 28.953 22.156 1 88.75 99 GLY A N 1
ATOM 743 C CA . GLY A 1 99 ? 2.445 28.125 22.422 1 88.75 99 GLY A CA 1
ATOM 744 C C . GLY A 1 99 ? 1.379 28.844 23.234 1 88.75 99 GLY A C 1
ATOM 745 O O . GLY A 1 99 ? 0.311 28.281 23.5 1 88.75 99 GLY A O 1
ATOM 746 N N . ARG A 1 100 ? 1.615 30.078 23.547 1 92.12 100 ARG A N 1
ATOM 747 C CA . ARG A 1 100 ? 0.657 30.812 24.359 1 92.12 100 ARG A CA 1
ATOM 748 C C . ARG A 1 100 ? 0.065 31.984 23.594 1 92.12 100 ARG A C 1
ATOM 750 O O . ARG A 1 100 ? 0.78 32.688 22.875 1 92.12 100 ARG A O 1
ATOM 757 N N . TYR A 1 101 ? -1.163 32.25 23.859 1 95.88 101 TYR A N 1
ATOM 758 C CA . TYR A 1 101 ? -1.899 33.281 23.156 1 95.88 101 TYR A CA 1
ATOM 759 C C . TYR A 1 101 ? -1.393 34.656 23.547 1 95.88 101 TYR A C 1
ATOM 761 O O . TYR A 1 101 ? -1.172 34.938 24.734 1 95.88 101 TYR A O 1
ATOM 769 N N . ARG A 1 102 ? -1.2 35.531 22.547 1 95.62 102 ARG A N 1
ATOM 770 C CA . ARG A 1 102 ? -0.792 36.938 22.719 1 95.62 102 ARG A CA 1
ATOM 771 C C . ARG A 1 102 ? -1.847 37.875 22.172 1 95.62 102 ARG A C 1
ATOM 773 O O . ARG A 1 102 ? -1.798 38.281 21 1 95.62 102 ARG A O 1
ATOM 780 N N . PRO A 1 103 ? -2.74 38.281 23.062 1 95.25 103 PRO A N 1
ATOM 781 C CA . PRO A 1 103 ? -3.801 39.188 22.594 1 95.25 103 PRO A CA 1
ATOM 782 C C . PRO A 1 103 ? -3.26 40.5 22.016 1 95.25 103 PRO A C 1
ATOM 784 O O . PRO A 1 103 ? -3.85 41.062 21.094 1 95.25 103 PRO A O 1
ATOM 787 N N . ASP A 1 104 ? -2.121 40.938 22.531 1 94.5 104 ASP A N 1
ATOM 788 C CA . ASP A 1 104 ? -1.553 42.219 22.109 1 94.5 104 ASP A CA 1
ATOM 789 C C . ASP A 1 104 ? -1.035 42.156 20.672 1 94.5 104 ASP A C 1
ATOM 791 O O . ASP A 1 104 ? -0.88 43.188 20.016 1 94.5 104 ASP A O 1
ATOM 795 N N . LEU A 1 105 ? -0.742 40.938 20.203 1 94.94 105 LEU A N 1
ATOM 796 C CA . LEU A 1 105 ? -0.232 40.75 18.859 1 94.94 105 LEU A CA 1
ATOM 797 C C . LEU A 1 105 ? -1.339 40.281 17.906 1 94.94 105 LEU A C 1
ATOM 799 O O . LEU A 1 105 ? -1.111 40.125 16.719 1 94.94 105 LEU A O 1
ATOM 803 N N . SER A 1 106 ? -2.518 40.062 18.406 1 96.31 106 SER A N 1
ATOM 804 C CA . SER A 1 106 ? -3.625 39.469 17.672 1 96.31 106 SER A CA 1
ATOM 805 C C . SER A 1 106 ? -4.641 40.531 17.25 1 96.31 106 SER A C 1
ATOM 807 O O . SER A 1 106 ? -4.699 41.625 17.828 1 96.31 106 SER A O 1
ATOM 809 N N . ASP A 1 107 ? -5.352 40.312 16.203 1 95.19 107 ASP A N 1
ATOM 810 C CA . ASP A 1 107 ? -6.457 41.125 15.711 1 95.19 107 ASP A CA 1
ATOM 811 C C . ASP A 1 107 ? -7.602 40.25 15.188 1 95.19 107 ASP A C 1
ATOM 813 O O . ASP A 1 107 ? -7.672 39.969 13.992 1 95.19 107 ASP A O 1
ATOM 817 N N . ILE A 1 108 ? -8.469 39.875 16 1 96.25 108 ILE A N 1
ATOM 818 C CA . ILE A 1 108 ? -9.555 38.969 15.641 1 96.25 108 ILE A CA 1
ATOM 819 C C . ILE A 1 108 ? -10.625 39.719 14.867 1 96.25 108 ILE A C 1
ATOM 821 O O . ILE A 1 108 ? -11.25 39.188 13.953 1 96.25 108 ILE A O 1
ATOM 825 N N . GLY A 1 109 ? -10.781 41 15.195 1 94 109 GLY A N 1
ATOM 826 C CA . GLY A 1 109 ? -11.812 41.812 14.562 1 94 109 GLY A CA 1
ATOM 827 C C . GLY A 1 109 ? -13.219 41.344 14.852 1 94 109 GLY A C 1
ATOM 828 O O . GLY A 1 109 ? -13.453 40.656 15.859 1 94 109 GLY A O 1
ATOM 829 N N . GLY A 1 110 ? -14.219 41.75 13.977 1 95.19 110 GLY A N 1
ATOM 830 C CA . GLY A 1 110 ? -15.609 41.375 14.141 1 95.19 110 GLY A CA 1
ATOM 831 C C . GLY A 1 110 ? -15.945 40.062 13.414 1 95.19 110 GLY A C 1
ATOM 832 O O . GLY A 1 110 ? -15.727 39.969 12.203 1 95.19 110 GLY A O 1
ATOM 833 N N . LEU A 1 111 ? -16.344 39.125 14.133 1 97.44 111 LEU A N 1
ATOM 834 C CA . LEU A 1 111 ? -16.797 37.875 13.547 1 97.44 111 LEU A CA 1
ATOM 835 C C . LEU A 1 111 ? -18.297 37.938 13.234 1 97.44 111 LEU A C 1
ATOM 837 O O . LEU A 1 111 ? -19.031 38.688 13.875 1 97.44 111 LEU A O 1
ATOM 841 N N . PRO A 1 112 ? -18.719 37.25 12.242 1 97.31 112 PRO A N 1
ATOM 842 C CA . PRO A 1 112 ? -20.172 37.188 12.047 1 97.31 112 PRO A CA 1
ATOM 843 C C . PRO A 1 112 ? -20.891 36.469 13.188 1 97.31 112 PRO A C 1
ATOM 845 O O . PRO A 1 112 ? -20.266 35.688 13.93 1 97.31 112 PRO A O 1
ATOM 848 N N . PRO A 1 113 ? -22.234 36.75 13.227 1 97 113 PRO A N 1
ATOM 849 C CA . PRO A 1 113 ? -22.984 36.031 14.234 1 97 113 PRO A CA 1
ATOM 850 C C . PRO A 1 113 ? -22.891 34.5 14.062 1 97 113 PRO A C 1
ATOM 852 O O . PRO A 1 113 ? -22.906 34 12.93 1 97 113 PRO A O 1
ATOM 855 N N . GLY A 1 114 ? -22.641 33.781 15.117 1 98 114 GLY A N 1
ATOM 856 C CA . GLY A 1 114 ? -22.562 32.312 15.086 1 98 114 GLY A CA 1
ATOM 857 C C . GLY A 1 114 ? -21.141 31.797 15.047 1 98 114 GLY A C 1
ATOM 858 O O . GLY A 1 114 ? -20.922 30.594 15.109 1 98 114 GLY A O 1
ATOM 859 N N . ALA A 1 115 ? -20.219 32.75 14.922 1 98.5 115 ALA A N 1
ATOM 860 C CA . ALA A 1 115 ? -18.812 32.344 14.945 1 98.5 115 ALA A CA 1
ATOM 861 C C . ALA A 1 115 ? -18.141 32.812 16.234 1 98.5 115 ALA A C 1
ATOM 863 O O . ALA A 1 115 ? -18.375 33.906 16.719 1 98.5 115 ALA A O 1
ATOM 864 N N . THR A 1 116 ? -17.438 31.906 16.812 1 97.44 116 THR A N 1
ATOM 865 C CA . THR A 1 116 ? -16.594 32.25 17.953 1 97.44 116 THR A CA 1
ATOM 866 C C . THR A 1 116 ? -15.164 31.797 17.719 1 97.44 116 THR A C 1
ATOM 868 O O . THR A 1 116 ? -14.922 30.719 17.172 1 97.44 116 THR A O 1
ATOM 871 N N . LEU A 1 117 ? -14.25 32.625 18 1 98.25 117 LEU A N 1
ATOM 872 C CA . LEU A 1 117 ? -12.812 32.375 17.906 1 98.25 117 LEU A CA 1
ATOM 873 C C . LEU A 1 117 ? -12.117 32.844 19.188 1 98.25 117 LEU A C 1
ATOM 875 O O . LEU A 1 117 ? -12.156 34.031 19.531 1 98.25 117 LEU A O 1
ATOM 879 N N . GLU A 1 118 ? -11.555 31.906 19.891 1 97.31 118 GLU A N 1
ATOM 880 C CA . GLU A 1 118 ? -10.883 32.25 21.141 1 97.31 118 GLU A CA 1
ATOM 881 C C . GLU A 1 118 ? -9.742 31.281 21.438 1 97.31 118 GLU A C 1
ATOM 883 O O . GLU A 1 118 ? -9.633 30.234 20.797 1 97.31 118 GLU A O 1
ATOM 888 N N . SER A 1 119 ? -8.859 31.641 22.266 1 97.44 119 SER A N 1
ATOM 889 C CA . SER A 1 119 ? -7.812 30.703 22.688 1 97.44 119 SER A CA 1
ATOM 890 C C . SER A 1 119 ? -8.391 29.578 23.531 1 97.44 119 SER A C 1
ATOM 892 O O . SER A 1 119 ? -9.43 29.734 24.172 1 97.44 119 SER A O 1
ATOM 894 N N . LEU A 1 120 ? -7.75 28.406 23.453 1 96.44 120 LEU A N 1
ATOM 895 C CA . LEU A 1 120 ? -8.203 27.266 24.25 1 96.44 120 LEU A CA 1
ATOM 896 C C . LEU A 1 120 ? -8.203 27.609 25.734 1 96.44 120 LEU A C 1
ATOM 898 O O . LEU A 1 120 ? -9.148 27.281 26.453 1 96.44 120 LEU A O 1
ATOM 902 N N . GLY A 1 121 ? -7.121 28.297 26.188 1 94 121 GLY A N 1
ATOM 903 C CA . GLY A 1 121 ? -7.078 28.703 27.578 1 94 121 GLY A CA 1
ATOM 904 C C . GLY A 1 121 ? -8.281 29.531 28 1 94 121 GLY A C 1
ATOM 905 O O . GLY A 1 121 ? -8.859 29.297 29.062 1 94 121 GLY A O 1
ATOM 906 N N . GLU A 1 122 ? -8.641 30.453 27.172 1 94.31 122 GLU A N 1
ATOM 907 C CA . GLU A 1 122 ? -9.797 31.297 27.453 1 94.31 122 GLU A CA 1
ATOM 908 C C . GLU A 1 122 ? -11.094 30.5 27.406 1 94.31 122 GLU A C 1
ATOM 910 O O . GLU A 1 122 ? -11.977 30.688 28.234 1 94.31 122 GLU A O 1
ATOM 915 N N . ALA A 1 123 ? -11.18 29.625 26.469 1 95.5 123 ALA A N 1
ATOM 916 C CA . ALA A 1 123 ? -12.375 28.797 26.328 1 95.5 123 ALA A CA 1
ATOM 917 C C . ALA A 1 123 ? -12.562 27.891 27.531 1 95.5 123 ALA A C 1
ATOM 919 O O . ALA A 1 123 ? -13.688 27.625 27.953 1 95.5 123 ALA A O 1
ATOM 920 N N . LEU A 1 124 ? -11.438 27.375 28.062 1 95 124 LEU A N 1
ATOM 921 C CA . LEU A 1 124 ? -11.484 26.469 29.219 1 95 124 LEU A CA 1
ATOM 922 C C . LEU A 1 124 ? -12 27.188 30.453 1 95 124 LEU A C 1
ATOM 924 O O . LEU A 1 124 ? -12.539 26.562 31.375 1 95 124 LEU A O 1
ATOM 928 N N . VAL A 1 125 ? -11.844 28.5 30.469 1 92.25 125 VAL A N 1
ATOM 929 C CA . VAL A 1 125 ? -12.336 29.312 31.578 1 92.25 125 VAL A CA 1
ATOM 930 C C . VAL A 1 125 ? -13.789 29.719 31.328 1 92.25 125 VAL A C 1
ATOM 932 O O . VAL A 1 125 ? -14.648 29.547 32.188 1 92.25 125 VAL A O 1
ATOM 935 N N . ARG A 1 126 ? -14.016 30.094 30.188 1 91.94 126 ARG A N 1
ATOM 936 C CA . ARG A 1 126 ? -15.297 30.719 29.875 1 91.94 126 ARG A CA 1
ATOM 937 C C . ARG A 1 126 ? -16.375 29.672 29.641 1 91.94 126 ARG A C 1
ATOM 939 O O . ARG A 1 126 ? -17.516 29.844 30.078 1 91.94 126 ARG A O 1
ATOM 946 N N . ALA A 1 127 ? -16.047 28.625 28.953 1 91.44 127 ALA A N 1
ATOM 947 C CA . ALA A 1 127 ? -17.047 27.625 28.562 1 91.44 127 ALA A CA 1
ATOM 948 C C . ALA A 1 127 ? -16.438 26.219 28.516 1 91.44 127 ALA A C 1
ATOM 950 O O . ALA A 1 127 ? -16.453 25.562 27.469 1 91.44 127 ALA A O 1
ATOM 951 N N . PRO A 1 128 ? -16.031 25.734 29.641 1 93.19 128 PRO A N 1
ATOM 952 C CA . PRO A 1 128 ? -15.312 24.469 29.672 1 93.19 128 PRO A CA 1
ATOM 953 C C . PRO A 1 128 ? -16.172 23.297 29.172 1 93.19 128 PRO A C 1
ATOM 955 O O . PRO A 1 128 ? -15.648 22.359 28.562 1 93.19 128 PRO A O 1
ATOM 958 N N . ASP A 1 129 ? -17.453 23.391 29.328 1 91.81 129 ASP A N 1
ATOM 959 C CA . ASP A 1 129 ? -18.312 22.281 28.938 1 91.81 129 ASP A CA 1
ATOM 960 C C . ASP A 1 129 ? -18.375 22.141 27.422 1 91.81 129 ASP A C 1
ATOM 962 O O . ASP A 1 129 ? -18.438 21.016 26.906 1 91.81 129 ASP A O 1
ATOM 966 N N . GLY A 1 130 ? -18.422 23.25 26.719 1 90.12 130 GLY A N 1
ATOM 967 C CA . GLY A 1 130 ? -18.406 23.203 25.266 1 90.12 130 GLY A CA 1
ATOM 968 C C . GLY A 1 130 ? -17.156 22.562 24.688 1 90.12 130 GLY A C 1
ATOM 969 O O . GLY A 1 130 ? -17.219 21.891 23.672 1 90.12 130 GLY A O 1
ATOM 970 N N . VAL A 1 131 ? -16.094 22.766 25.406 1 93.38 131 VAL A N 1
ATOM 971 C CA . VAL A 1 131 ? -14.82 22.203 24.969 1 93.38 131 VAL A CA 1
ATOM 972 C C . VAL A 1 131 ? -14.773 20.719 25.312 1 93.38 131 VAL A C 1
ATOM 974 O O . VAL A 1 131 ? -14.32 19.906 24.5 1 93.38 131 VAL A O 1
ATOM 977 N N . ALA A 1 132 ? -15.328 20.375 26.453 1 94.19 132 ALA A N 1
ATOM 978 C CA . ALA A 1 132 ? -15.281 19.016 26.984 1 94.19 132 ALA A CA 1
ATOM 979 C C . ALA A 1 132 ? -15.961 18.047 26.031 1 94.19 132 ALA A C 1
ATOM 981 O O . ALA A 1 132 ? -15.555 16.875 25.938 1 94.19 132 ALA A O 1
ATOM 982 N N . GLU A 1 133 ? -16.875 18.469 25.328 1 92.31 133 GLU A N 1
ATOM 983 C CA . GLU A 1 133 ? -17.688 17.625 24.453 1 92.31 133 GLU A CA 1
ATOM 984 C C . GLU A 1 133 ? -16.859 17.109 23.281 1 92.31 133 GLU A C 1
ATOM 986 O O . GLU A 1 133 ? -17.156 16.031 22.734 1 92.31 133 GLU A O 1
ATOM 991 N N . HIS A 1 134 ? -15.812 17.797 22.938 1 92.69 134 HIS A N 1
ATOM 992 C CA . HIS A 1 134 ? -15.172 17.453 21.672 1 92.69 134 HIS A CA 1
ATOM 993 C C . HIS A 1 134 ? -13.68 17.203 21.859 1 92.69 134 HIS A C 1
ATOM 995 O O . HIS A 1 134 ? -13.078 16.422 21.125 1 92.69 134 HIS A O 1
ATOM 1001 N N . LEU A 1 135 ? -13.102 17.875 22.844 1 94.56 135 LEU A N 1
ATOM 1002 C CA . LEU A 1 135 ? -11.648 17.828 22.984 1 94.56 135 LEU A CA 1
ATOM 1003 C C . LEU A 1 135 ? -11.172 16.422 23.297 1 94.56 135 LEU A C 1
ATOM 1005 O O . LEU A 1 135 ? -11.641 15.789 24.25 1 94.56 135 LEU A O 1
ATOM 1009 N N . GLY A 1 136 ? -10.312 15.891 22.484 1 91.5 136 GLY A N 1
ATOM 1010 C CA . GLY A 1 136 ? -9.703 14.594 22.703 1 91.5 136 GLY A CA 1
ATOM 1011 C C . GLY A 1 136 ? -10.594 13.438 22.297 1 91.5 136 GLY A C 1
ATOM 1012 O O . GLY A 1 136 ? -10.391 12.305 22.734 1 91.5 136 GLY A O 1
ATOM 1013 N N . ARG A 1 137 ? -11.523 13.672 21.422 1 86.62 137 ARG A N 1
ATOM 1014 C CA . ARG A 1 137 ? -12.484 12.625 21.109 1 86.62 137 ARG A CA 1
ATOM 1015 C C . ARG A 1 137 ? -12.414 12.227 19.641 1 86.62 137 ARG A C 1
ATOM 1017 O O . ARG A 1 137 ? -13.117 11.312 19.203 1 86.62 137 ARG A O 1
ATOM 1024 N N . THR A 1 138 ? -11.609 12.812 18.922 1 83.88 138 THR A N 1
ATOM 1025 C CA . THR A 1 138 ? -11.586 12.602 17.469 1 83.88 138 THR A CA 1
ATOM 1026 C C . THR A 1 138 ? -10.656 11.445 17.125 1 83.88 138 THR A C 1
ATOM 1028 O O . THR A 1 138 ? -10.695 10.938 16 1 83.88 138 THR A O 1
ATOM 1031 N N . ALA A 1 139 ? -9.82 11.055 17.969 1 83.56 139 ALA A N 1
ATOM 1032 C CA . ALA A 1 139 ? -8.922 9.938 17.719 1 83.56 139 ALA A CA 1
ATOM 1033 C C . ALA A 1 139 ? -8.609 9.18 19 1 83.56 139 ALA A C 1
ATOM 1035 O O . ALA A 1 139 ? -8.711 9.734 20.094 1 83.56 139 ALA A O 1
ATOM 1036 N N . THR A 1 140 ? -8.25 8 18.75 1 83.56 140 THR A N 1
ATOM 1037 C CA . THR A 1 140 ? -7.793 7.207 19.891 1 83.56 140 THR A CA 1
ATOM 1038 C C . THR A 1 140 ? -6.328 7.496 20.203 1 83.56 140 THR A C 1
ATOM 1040 O O . THR A 1 140 ? -5.551 7.824 19.297 1 83.56 140 THR A O 1
ATOM 1043 N N . LEU A 1 141 ? -6.027 7.418 21.453 1 87.94 141 LEU A N 1
ATOM 1044 C CA . LEU A 1 141 ? -4.652 7.66 21.875 1 87.94 141 LEU A CA 1
ATOM 1045 C C . LEU A 1 141 ? -3.752 6.492 21.5 1 87.94 141 LEU A C 1
ATOM 1047 O O . LEU A 1 141 ? -2.555 6.676 21.266 1 87.94 141 LEU A O 1
ATOM 1051 N N . ASP A 1 142 ? -4.43 5.379 21.391 1 83.81 142 ASP A N 1
ATOM 1052 C CA . ASP A 1 142 ? -3.654 4.184 21.078 1 83.81 142 ASP A CA 1
ATOM 1053 C C . ASP A 1 142 ? -3.012 4.293 19.703 1 83.81 142 ASP A C 1
ATOM 1055 O O . ASP A 1 142 ? -3.686 4.613 18.719 1 83.81 142 ASP A O 1
ATOM 1059 N N . GLY A 1 143 ? -1.763 4.113 19.75 1 85.31 143 GLY A N 1
ATOM 1060 C CA . GLY A 1 143 ? -1.019 4.148 18.5 1 85.31 143 GLY A CA 1
ATOM 1061 C C . GLY A 1 143 ? -0.56 5.543 18.125 1 85.31 143 GLY A C 1
ATOM 1062 O O . GLY A 1 143 ? 0.093 5.727 17.094 1 85.31 143 GLY A O 1
ATOM 1063 N N . HIS A 1 144 ? -0.891 6.52 19 1 92.62 144 HIS A N 1
ATOM 1064 C CA . HIS A 1 144 ? -0.534 7.898 18.688 1 92.62 144 HIS A CA 1
ATOM 1065 C C . HIS A 1 144 ? 0.124 8.586 19.875 1 92.62 144 HIS A C 1
ATOM 1067 O O . HIS A 1 144 ? -0.466 9.477 20.5 1 92.62 144 HIS A O 1
ATOM 1073 N N . PRO A 1 145 ? 1.323 8.273 20.109 1 92.56 145 PRO A N 1
ATOM 1074 C CA . PRO A 1 145 ? 1.991 8.781 21.312 1 92.56 145 PRO A CA 1
ATOM 1075 C C . PRO A 1 145 ? 2.123 10.305 21.328 1 92.56 145 PRO A C 1
ATOM 1077 O O . PRO A 1 145 ? 2.072 10.922 22.391 1 92.56 145 PRO A O 1
ATOM 1080 N N . LEU A 1 146 ? 2.307 10.883 20.188 1 94.88 146 LEU A N 1
ATOM 1081 C CA . LEU A 1 146 ? 2.465 12.336 20.156 1 94.88 146 LEU A CA 1
ATOM 1082 C C . LEU A 1 146 ? 1.137 13.031 20.422 1 94.88 146 LEU A C 1
ATOM 1084 O O . LEU A 1 146 ? 1.11 14.133 20.969 1 94.88 146 LEU A O 1
ATOM 1088 N N . LEU A 1 147 ? 0.056 12.391 19.969 1 95.94 147 LEU A N 1
ATOM 1089 C CA . LEU A 1 147 ? -1.264 12.867 20.359 1 95.94 147 LEU A CA 1
ATOM 1090 C C . LEU A 1 147 ? -1.435 12.773 21.875 1 95.94 147 LEU A C 1
ATOM 1092 O O . LEU A 1 147 ? -1.936 13.711 22.5 1 95.94 147 LEU A O 1
ATOM 1096 N N . ALA A 1 148 ? -1.016 11.664 22.438 1 95.69 148 ALA A N 1
ATOM 1097 C CA . ALA A 1 148 ? -1.093 11.438 23.875 1 95.69 148 ALA A CA 1
ATOM 1098 C C . ALA A 1 148 ? -0.266 12.469 24.641 1 95.69 148 ALA A C 1
ATOM 1100 O O . ALA A 1 148 ? -0.731 13.039 25.625 1 95.69 148 ALA A O 1
ATOM 1101 N N . LEU A 1 149 ? 0.898 12.719 24.172 1 95.5 149 LEU A N 1
ATOM 1102 C CA . LEU A 1 149 ? 1.779 13.703 24.797 1 95.5 149 LEU A CA 1
ATOM 1103 C C . LEU A 1 149 ? 1.173 15.102 24.734 1 95.5 149 LEU A C 1
ATOM 1105 O O . LEU A 1 149 ? 1.218 15.844 25.719 1 95.5 149 LEU A O 1
ATOM 1109 N N . ASN A 1 150 ? 0.679 15.445 23.609 1 96.81 150 ASN A N 1
ATOM 1110 C CA . ASN A 1 150 ? 0.012 16.734 23.469 1 96.81 150 ASN A CA 1
ATOM 1111 C C . ASN A 1 150 ? -1.139 16.875 24.469 1 96.81 150 ASN A C 1
ATOM 1113 O O . ASN A 1 150 ? -1.294 17.938 25.094 1 96.81 150 ASN A O 1
ATOM 1117 N N . LEU A 1 151 ? -1.88 15.859 24.609 1 95.5 151 LEU A N 1
ATOM 1118 C CA . LEU A 1 151 ? -3.027 15.883 25.5 1 95.5 151 LEU A CA 1
ATOM 1119 C C . LEU A 1 151 ? -2.58 16.094 26.953 1 95.5 151 LEU A C 1
ATOM 1121 O O . LEU A 1 151 ? -3.217 16.844 27.703 1 95.5 151 LEU A O 1
ATOM 1125 N N . ALA A 1 152 ? -1.516 15.516 27.328 1 95.12 152 ALA A N 1
ATOM 1126 C CA . ALA A 1 152 ? -0.995 15.625 28.688 1 95.12 152 ALA A CA 1
ATOM 1127 C C . ALA A 1 152 ? -0.563 17.062 29 1 95.12 152 ALA A C 1
ATOM 1129 O O . ALA A 1 152 ? -0.781 17.547 30.109 1 95.12 152 ALA A O 1
ATOM 1130 N N . PHE A 1 153 ? -0.039 17.75 27.984 1 94.06 153 PHE A N 1
ATOM 1131 C CA . PHE A 1 153 ? 0.649 19 28.266 1 94.06 153 PHE A CA 1
ATOM 1132 C C . PHE A 1 153 ? -0.049 20.172 27.578 1 94.06 153 PHE A C 1
ATOM 1134 O O . PHE A 1 153 ? 0.516 21.266 27.469 1 94.06 153 PHE A O 1
ATOM 1141 N N . LEU A 1 154 ? -1.265 19.875 27.078 1 92.31 154 LEU A N 1
ATOM 1142 C CA . LEU A 1 154 ? -1.867 20.984 26.344 1 92.31 154 LEU A CA 1
ATOM 1143 C C . LEU A 1 154 ? -2.035 22.203 27.234 1 92.31 154 LEU A C 1
ATOM 1145 O O . LEU A 1 154 ? -2.516 22.094 28.359 1 92.31 154 LEU A O 1
ATOM 1149 N N . THR A 1 155 ? -1.502 23.328 26.797 1 87.31 155 THR A N 1
ATOM 1150 C CA . THR A 1 155 ? -1.536 24.578 27.547 1 87.31 155 THR A CA 1
ATOM 1151 C C . THR A 1 155 ? -2.488 25.578 26.906 1 87.31 155 THR A C 1
ATOM 1153 O O . THR A 1 155 ? -3.24 26.266 27.594 1 87.31 155 THR A O 1
ATOM 1156 N N . ASP A 1 156 ? -2.385 25.734 25.625 1 94.75 156 ASP A N 1
ATOM 1157 C CA . ASP A 1 156 ? -3.197 26.703 24.891 1 94.75 156 ASP A CA 1
ATOM 1158 C C . ASP A 1 156 ? -3.457 26.219 23.469 1 94.75 156 ASP A C 1
ATOM 1160 O O . ASP A 1 156 ? -3.293 25.031 23.172 1 94.75 156 ASP A O 1
ATOM 1164 N N . GLY A 1 157 ? -3.984 27.047 22.656 1 95.94 157 GLY A N 1
ATOM 1165 C CA . GLY A 1 157 ? -4.406 26.75 21.297 1 95.94 157 GLY A CA 1
ATOM 1166 C C . GLY A 1 157 ? -5.617 27.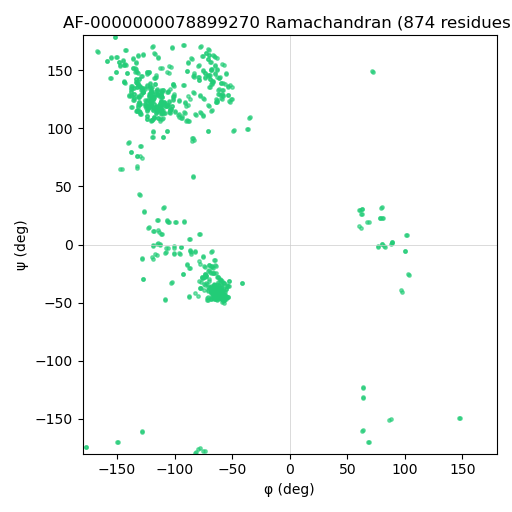547 20.859 1 95.94 157 GLY A C 1
ATOM 1167 O O . GLY A 1 157 ? -5.75 28.719 21.203 1 95.94 157 GLY A O 1
ATOM 1168 N N . VAL A 1 158 ? -6.355 26.891 20 1 98.12 158 VAL A N 1
ATOM 1169 C CA . VAL A 1 158 ? -7.438 27.656 19.391 1 98.12 158 VAL A CA 1
ATOM 1170 C C . VAL A 1 158 ? -8.734 26.844 19.438 1 98.12 158 VAL A C 1
ATOM 1172 O O . VAL A 1 158 ? -8.719 25.625 19.234 1 98.12 158 VAL A O 1
ATOM 1175 N N . VAL A 1 159 ? -9.773 27.516 19.734 1 98 159 VAL A N 1
ATOM 1176 C CA . VAL A 1 159 ? -11.109 26.953 19.547 1 98 159 VAL A CA 1
ATOM 1177 C C . VAL A 1 159 ? -11.883 27.812 18.547 1 98 159 VAL A C 1
ATOM 1179 O O . VAL A 1 159 ? -12.109 29 18.781 1 98 159 VAL A O 1
ATOM 1182 N N . LEU A 1 160 ? -12.219 27.25 17.422 1 98.62 160 LEU A N 1
ATOM 1183 C CA . LEU A 1 160 ? -13.086 27.875 16.438 1 98.62 160 LEU A CA 1
ATOM 1184 C C . LEU A 1 160 ? -14.422 27.141 16.328 1 98.62 160 LEU A C 1
ATOM 1186 O O . LEU A 1 160 ? -14.453 25.953 16.047 1 98.62 160 LEU A O 1
ATOM 1190 N N . ARG A 1 161 ? -15.461 27.828 16.594 1 98.19 161 ARG A N 1
ATOM 1191 C CA . ARG A 1 161 ? -16.797 27.25 16.5 1 98.19 161 ARG A CA 1
ATOM 1192 C C . ARG A 1 161 ? -17.641 28.016 15.492 1 98.19 161 ARG A C 1
ATOM 1194 O O . ARG A 1 161 ? -17.688 29.25 15.508 1 98.19 161 ARG A O 1
ATOM 1201 N N . LEU A 1 162 ? -18.266 27.297 14.641 1 98.81 162 LEU A N 1
ATOM 1202 C CA . LEU A 1 162 ? -19.172 27.859 13.641 1 98.81 162 LEU A CA 1
ATOM 1203 C C . LEU A 1 162 ? -20.562 27.234 13.75 1 98.81 162 LEU A C 1
ATOM 1205 O O . LEU A 1 162 ? -20.734 26.031 13.508 1 98.81 162 LEU A O 1
ATOM 1209 N N . ALA A 1 163 ? -21.484 28.047 14.055 1 98.62 163 ALA A N 1
ATOM 1210 C CA . ALA A 1 163 ? -22.875 27.594 14.133 1 98.62 163 ALA A CA 1
ATOM 1211 C C . ALA A 1 163 ? -23.422 27.266 12.75 1 98.62 163 ALA A C 1
ATOM 1213 O O . ALA A 1 163 ? -22.766 27.531 11.734 1 98.62 163 ALA A O 1
ATOM 1214 N N . ARG A 1 164 ? -24.562 26.609 12.805 1 98.62 164 ARG A N 1
ATOM 1215 C CA . ARG A 1 164 ? -25.219 26.203 11.562 1 98.62 164 ARG A CA 1
ATOM 1216 C C . ARG A 1 164 ? -25.328 27.375 10.594 1 98.62 164 ARG A C 1
ATOM 1218 O O . ARG A 1 164 ? -25.781 28.453 10.961 1 98.62 164 ARG A O 1
ATOM 1225 N N . GLY A 1 165 ? -24.828 27.141 9.445 1 98.5 165 GLY A N 1
ATOM 1226 C CA . GLY A 1 165 ? -25.016 28.094 8.359 1 98.5 165 GLY A CA 1
ATOM 1227 C C . GLY A 1 165 ? -24.062 29.281 8.438 1 98.5 165 GLY A C 1
ATOM 1228 O O . GLY A 1 165 ? -24.062 30.141 7.562 1 98.5 165 GLY A O 1
ATOM 1229 N N . THR A 1 166 ? -23.172 29.359 9.43 1 98.69 166 THR A N 1
ATOM 1230 C CA . THR A 1 166 ? -22.281 30.5 9.609 1 98.69 166 THR A CA 1
ATOM 1231 C C . THR A 1 166 ? -21.156 30.453 8.578 1 98.69 166 THR A C 1
ATOM 1233 O O . THR A 1 166 ? -20.5 29.422 8.406 1 98.69 166 THR A O 1
ATOM 1236 N N . VAL A 1 167 ? -20.984 31.531 7.836 1 98.56 167 VAL A N 1
ATOM 1237 C CA . VAL A 1 167 ? -19.891 31.656 6.879 1 98.56 167 VAL A CA 1
ATOM 1238 C C . VAL A 1 167 ? -18.938 32.75 7.336 1 98.56 167 VAL A C 1
ATOM 1240 O O . VAL A 1 167 ? -19.328 33.906 7.512 1 98.56 167 VAL A O 1
ATOM 1243 N N . VAL A 1 168 ? -17.766 32.438 7.648 1 98.38 168 VAL A N 1
ATOM 1244 C CA . VAL A 1 168 ? -16.719 33.406 7.914 1 98.38 168 VAL A CA 1
ATOM 1245 C C . VAL A 1 168 ? -16.016 33.781 6.609 1 98.38 168 VAL A C 1
ATOM 1247 O O . VAL A 1 168 ? -15.156 33.031 6.129 1 98.38 168 VAL A O 1
ATOM 1250 N N . ALA A 1 169 ? -16.234 34.938 6.082 1 95.5 169 ALA A N 1
ATOM 1251 C CA . ALA A 1 169 ? -15.781 35.344 4.758 1 95.5 169 ALA A CA 1
ATOM 1252 C C . ALA A 1 169 ? -14.273 35.562 4.746 1 95.5 169 ALA A C 1
ATOM 1254 O O . ALA A 1 169 ? -13.578 35.125 3.818 1 95.5 169 ALA A O 1
ATOM 1255 N N . LYS A 1 170 ? -13.805 36.281 5.785 1 96.12 170 LYS A N 1
ATOM 1256 C CA . LYS A 1 170 ? -12.375 36.562 5.887 1 96.12 170 LYS A CA 1
ATOM 1257 C C . LYS A 1 170 ? -11.633 35.344 6.434 1 96.12 170 LYS A C 1
ATOM 1259 O O . LYS A 1 170 ? -12.141 34.625 7.305 1 96.12 170 LYS A O 1
ATOM 1264 N N . PRO A 1 171 ? -10.406 35.125 5.922 1 97.81 171 PRO A N 1
ATOM 1265 C CA . PRO A 1 171 ? -9.656 34 6.484 1 97.81 171 PRO A CA 1
ATOM 1266 C C . PRO A 1 171 ? -9.367 34.156 7.973 1 97.81 171 PRO A C 1
ATOM 1268 O O . PRO A 1 171 ? -9.172 35.281 8.445 1 97.81 171 PRO A O 1
ATOM 1271 N N . VAL A 1 172 ? -9.414 33.062 8.648 1 98.62 172 VAL A N 1
ATOM 1272 C CA . VAL A 1 172 ? -8.914 33 10.016 1 98.62 172 VAL A CA 1
ATOM 1273 C C . VAL A 1 172 ? -7.445 32.594 10.008 1 98.62 172 VAL A C 1
ATOM 1275 O O . VAL A 1 172 ? -7.102 31.516 9.477 1 98.62 172 VAL A O 1
ATOM 1278 N N . GLU A 1 173 ? -6.582 33.406 10.578 1 98.5 173 GLU A N 1
ATOM 1279 C CA . GLU A 1 173 ? -5.156 33.094 10.586 1 98.5 173 GLU A CA 1
ATOM 1280 C C . GLU A 1 173 ? -4.664 32.781 12 1 98.5 173 GLU A C 1
ATOM 1282 O O . GLU A 1 173 ? -4.855 33.594 12.922 1 98.5 173 GLU A O 1
ATOM 1287 N N . LEU A 1 174 ? -4.098 31.641 12.133 1 98.75 174 LEU A N 1
ATOM 1288 C CA . LEU A 1 174 ? -3.398 31.25 13.352 1 98.75 174 LEU A CA 1
ATOM 1289 C C . LEU A 1 174 ? -1.888 31.344 13.164 1 98.75 174 LEU A C 1
ATOM 1291 O O . LEU A 1 174 ? -1.311 30.609 12.359 1 98.75 174 LEU A O 1
ATOM 1295 N N . VAL A 1 175 ? -1.282 32.219 13.938 1 97.94 175 VAL A N 1
ATOM 1296 C CA . VAL A 1 175 ? 0.155 32.438 13.805 1 97.94 175 VAL A CA 1
ATOM 1297 C C . VAL A 1 175 ? 0.875 31.922 15.047 1 97.94 175 VAL A C 1
ATOM 1299 O O . VAL A 1 175 ? 0.7 32.469 16.141 1 97.94 175 VAL A O 1
ATOM 1302 N N . PHE A 1 176 ? 1.651 30.875 14.867 1 96.31 176 PHE A N 1
ATOM 1303 C CA . PHE A 1 176 ? 2.459 30.312 15.945 1 96.31 176 PHE A CA 1
ATOM 1304 C C . PHE A 1 176 ? 3.922 30.703 15.789 1 96.31 176 PHE A C 1
ATOM 1306 O O . PHE A 1 176 ? 4.578 30.312 14.82 1 96.31 176 PHE A O 1
ATOM 1313 N N . LEU A 1 177 ? 4.395 31.484 16.734 1 93.56 177 LEU A N 1
ATOM 1314 C CA . LEU A 1 177 ? 5.773 31.969 16.719 1 93.56 177 LEU A CA 1
ATOM 1315 C C . LEU A 1 177 ? 6.617 31.234 17.766 1 93.56 177 LEU A C 1
ATOM 1317 O O . LEU A 1 177 ? 6.16 31 18.891 1 93.56 177 LEU A O 1
ATOM 1321 N N . SER A 1 178 ? 7.746 30.766 17.344 1 86.69 178 SER A N 1
ATOM 1322 C CA . SER A 1 178 ? 8.727 30.25 18.297 1 86.69 178 SER A CA 1
ATOM 1323 C C . SER A 1 178 ? 9.828 31.281 18.562 1 86.69 178 SER A C 1
ATOM 1325 O O . SER A 1 178 ? 10.242 32 17.656 1 86.69 178 SER A O 1
ATOM 1327 N N . SER A 1 179 ? 10.109 31.562 19.797 1 76.5 179 SER A N 1
ATOM 1328 C CA . SER A 1 179 ? 11.156 32.531 20.109 1 76.5 179 SER A CA 1
ATOM 1329 C C . SER A 1 179 ? 12.352 31.875 20.781 1 76.5 179 SER A C 1
ATOM 1331 O O . SER A 1 179 ? 12.211 30.812 21.391 1 76.5 179 SER A O 1
ATOM 1333 N N . ASP A 1 180 ? 13.5 32.531 20.547 1 69.12 180 ASP A N 1
ATOM 1334 C CA . ASP A 1 180 ? 14.75 32.094 21.172 1 69.12 180 ASP A CA 1
ATOM 1335 C C . ASP A 1 180 ? 14.883 32.688 22.578 1 69.12 180 ASP A C 1
ATOM 1337 O O . ASP A 1 180 ? 15.109 33.875 22.734 1 69.12 180 ASP A O 1
ATOM 1341 N N . ASP A 1 181 ? 14.383 31.969 23.422 1 66 181 ASP A N 1
ATOM 1342 C CA . ASP A 1 181 ? 14.617 32.531 24.75 1 66 181 ASP A CA 1
ATOM 1343 C C . ASP A 1 181 ? 15.797 31.844 25.438 1 66 181 ASP A C 1
ATOM 1345 O O . ASP A 1 181 ? 15.953 31.938 26.656 1 66 181 ASP A O 1
ATOM 1349 N N . GLY A 1 182 ? 16.641 31.188 24.656 1 68.69 182 GLY A N 1
ATOM 1350 C CA . GLY A 1 182 ? 17.891 30.672 25.141 1 68.69 182 GLY A CA 1
ATOM 1351 C C . GLY A 1 182 ? 17.828 29.188 25.5 1 68.69 182 GLY A C 1
ATOM 1352 O O . GLY A 1 182 ? 18.812 28.453 25.312 1 68.69 182 GLY A O 1
ATOM 1353 N N . LEU A 1 183 ? 16.781 28.609 26.141 1 78.56 183 LEU A N 1
ATOM 1354 C CA . LEU A 1 183 ? 16.719 27.203 26.5 1 78.56 183 LEU A CA 1
ATOM 1355 C C . LEU A 1 183 ? 15.773 26.438 25.578 1 78.56 183 LEU A C 1
ATOM 1357 O O . LEU A 1 183 ? 14.766 26.984 25.125 1 78.56 183 LEU A O 1
ATOM 1361 N N . PRO A 1 184 ? 16.156 25.188 25.375 1 88.5 184 PRO A N 1
ATOM 1362 C CA . PRO A 1 184 ? 15.234 24.375 24.562 1 88.5 184 PRO A CA 1
ATOM 1363 C C . PRO A 1 184 ? 13.844 24.281 25.172 1 88.5 184 PRO A C 1
ATOM 1365 O O . PRO A 1 184 ? 13.703 24.031 26.375 1 88.5 184 PRO A O 1
ATOM 1368 N N . ALA A 1 185 ? 12.883 24.547 24.406 1 89.62 185 ALA A N 1
ATOM 1369 C CA . ALA A 1 185 ? 11.523 24.594 24.938 1 89.62 185 ALA A CA 1
ATOM 1370 C C . ALA A 1 185 ? 10.562 23.797 24.047 1 89.62 185 ALA A C 1
ATOM 1372 O O . ALA A 1 185 ? 10.781 23.688 22.844 1 89.62 185 ALA A O 1
ATOM 1373 N N . ALA A 1 186 ? 9.578 23.25 24.719 1 91.94 186 ALA A N 1
ATOM 1374 C CA . ALA A 1 186 ? 8.523 22.531 24.016 1 91.94 186 ALA A CA 1
ATOM 1375 C C . ALA A 1 186 ? 7.168 23.203 24.234 1 91.94 186 ALA A C 1
ATOM 1377 O O . ALA A 1 186 ? 6.902 23.766 25.297 1 91.94 186 ALA A O 1
ATOM 1378 N N . TRP A 1 187 ? 6.363 23.219 23.266 1 92.31 187 TRP A N 1
ATOM 1379 C CA . TRP A 1 187 ? 4.973 23.641 23.422 1 92.31 187 TRP A CA 1
ATOM 1380 C C . TRP A 1 187 ? 4.031 22.672 22.703 1 92.31 187 TRP A C 1
ATOM 1382 O O . TRP A 1 187 ? 4.422 22.016 21.75 1 92.31 187 TRP A O 1
ATOM 1392 N N . HIS A 1 188 ? 2.805 22.547 23.172 1 94.56 188 HIS A N 1
ATOM 1393 C CA . HIS A 1 188 ? 1.824 21.547 22.766 1 94.56 188 HIS A CA 1
ATOM 1394 C C . HIS A 1 188 ? 0.469 22.188 22.484 1 94.56 188 HIS A C 1
ATOM 1396 O O . HIS A 1 188 ? -0.525 21.859 23.125 1 94.56 188 HIS A O 1
ATOM 1402 N N . PRO A 1 189 ? 0.385 23.031 21.438 1 95.56 189 PRO A N 1
ATOM 1403 C CA . PRO A 1 189 ? -0.896 23.672 21.141 1 95.56 189 PRO A CA 1
ATOM 1404 C C . PRO A 1 189 ? -1.946 22.688 20.625 1 95.56 189 PRO A C 1
ATOM 1406 O O . PRO A 1 189 ? -1.607 21.734 19.922 1 95.56 189 PRO A O 1
ATOM 1409 N N . ARG A 1 190 ? -3.186 22.984 21 1 97 190 ARG A N 1
ATOM 1410 C CA . ARG A 1 190 ? -4.336 22.234 20.516 1 97 190 ARG A CA 1
ATOM 1411 C C . ARG A 1 190 ? -5.293 23.141 19.734 1 97 190 ARG A C 1
ATOM 1413 O O . ARG A 1 190 ? -5.738 24.172 20.266 1 97 190 ARG A O 1
ATOM 1420 N N . ILE A 1 191 ? -5.57 22.75 18.516 1 98 191 ILE A N 1
ATOM 1421 C CA . ILE A 1 191 ? -6.531 23.469 17.688 1 98 191 ILE A CA 1
ATOM 1422 C C . ILE A 1 191 ? -7.82 22.656 17.578 1 98 191 ILE A C 1
ATOM 1424 O O . ILE A 1 191 ? -7.797 21.5 17.141 1 98 191 ILE A O 1
ATOM 1428 N N . LEU A 1 192 ? -8.906 23.219 18.016 1 97.88 192 LEU A N 1
ATOM 1429 C CA . LEU A 1 192 ? -10.219 22.594 17.922 1 97.88 192 LEU A CA 1
ATOM 1430 C C . LEU A 1 192 ? -11.133 23.391 17 1 97.88 192 LEU A C 1
ATOM 1432 O O . LEU A 1 192 ? -11.414 24.562 17.266 1 97.88 192 LEU A O 1
ATOM 1436 N N . VAL A 1 193 ? -11.539 22.828 15.891 1 98.62 193 VAL A N 1
ATOM 1437 C CA . VAL A 1 193 ? -12.453 23.469 14.953 1 98.62 193 VAL A CA 1
ATOM 1438 C C . VAL A 1 193 ? -13.766 22.672 14.891 1 98.62 193 VAL A C 1
ATOM 1440 O O . VAL A 1 193 ? -13.773 21.5 14.508 1 98.62 193 VAL A O 1
ATOM 1443 N N . LEU A 1 194 ? -14.789 23.344 15.25 1 98.25 194 LEU A N 1
ATOM 1444 C CA . LEU A 1 194 ? -16.125 22.766 15.219 1 98.25 194 LEU A CA 1
ATOM 1445 C C . LEU A 1 194 ? -17.031 23.531 14.258 1 98.25 194 LEU A C 1
ATOM 1447 O O . LEU A 1 194 ? -17.438 24.656 14.547 1 98.25 194 LEU A O 1
ATOM 1451 N N . ALA A 1 195 ? -17.359 22.922 13.156 1 98.75 195 ALA A N 1
ATOM 1452 C CA . ALA A 1 195 ? -18.25 23.547 12.172 1 98.75 195 ALA A CA 1
ATOM 1453 C C . ALA A 1 195 ? -19.562 22.797 12.055 1 98.75 195 ALA A C 1
ATOM 1455 O O . ALA A 1 195 ? -19.578 21.625 11.672 1 98.75 195 ALA A O 1
ATOM 1456 N N . GLU A 1 196 ? -20.625 23.422 12.367 1 98.56 196 GLU A N 1
ATOM 1457 C CA . GLU A 1 196 ? -21.953 22.812 12.258 1 98.56 196 GLU A CA 1
ATOM 1458 C C . GLU A 1 196 ? -22.438 22.797 10.805 1 98.56 196 GLU A C 1
ATOM 1460 O O . GLU A 1 196 ? -21.672 23.109 9.891 1 98.56 196 GLU A O 1
ATOM 1465 N N . GLU A 1 197 ? -23.641 22.359 10.648 1 98.75 197 GLU A N 1
ATOM 1466 C CA . GLU A 1 197 ? -24.234 22.125 9.328 1 98.75 197 GLU A CA 1
ATOM 1467 C C . GLU A 1 197 ? -24.109 23.359 8.445 1 98.75 197 GLU A C 1
ATOM 1469 O O . GLU A 1 197 ? -24.453 24.469 8.867 1 98.75 197 GLU A O 1
ATOM 1474 N N . ASN A 1 198 ? -23.5 23.203 7.301 1 98.75 198 ASN A N 1
ATOM 1475 C CA . ASN A 1 198 ? -23.422 24.188 6.23 1 98.75 198 ASN A CA 1
ATOM 1476 C C . ASN A 1 198 ? -22.594 25.406 6.637 1 98.75 198 ASN A C 1
ATOM 1478 O O . ASN A 1 198 ? -22.734 26.484 6.066 1 98.75 198 ASN A O 1
ATOM 1482 N N . ALA A 1 199 ? -21.781 25.25 7.652 1 98.88 199 ALA A N 1
ATOM 1483 C CA . ALA A 1 199 ? -20.828 26.312 7.996 1 98.88 199 ALA A CA 1
ATOM 1484 C C . ALA A 1 199 ? -19.625 26.281 7.074 1 98.88 199 ALA A C 1
ATOM 1486 O O . ALA A 1 199 ? -19.312 25.25 6.465 1 98.88 199 ALA A O 1
ATOM 1487 N N . GLU A 1 200 ? -18.969 27.438 6.91 1 98.75 200 GLU A N 1
ATOM 1488 C CA . GLU A 1 200 ? -17.828 27.516 6.016 1 98.75 200 GLU A CA 1
ATOM 1489 C C . GLU A 1 200 ? -16.766 28.469 6.562 1 98.75 200 GLU A C 1
ATOM 1491 O O . GLU A 1 200 ? -17.109 29.531 7.113 1 98.75 200 GLU A O 1
ATOM 1496 N N . ALA A 1 201 ? -15.539 28.109 6.43 1 98.81 201 ALA A N 1
ATOM 1497 C CA . ALA A 1 201 ? -14.445 29 6.812 1 98.81 201 ALA A CA 1
ATOM 1498 C C . ALA A 1 201 ? -13.148 28.609 6.113 1 98.81 201 ALA A C 1
ATOM 1500 O O . ALA A 1 201 ? -13.031 27.5 5.574 1 98.81 201 ALA A O 1
ATOM 1501 N N . THR A 1 202 ? -12.234 29.516 5.988 1 98.69 202 THR A N 1
ATOM 1502 C CA . THR A 1 202 ? -10.844 29.281 5.613 1 98.69 202 THR A CA 1
ATOM 1503 C C . THR A 1 202 ? -9.922 29.5 6.809 1 98.69 202 THR A C 1
ATOM 1505 O O . THR A 1 202 ? -9.93 30.562 7.43 1 98.69 202 THR A O 1
ATOM 1508 N N . LEU A 1 203 ? -9.25 28.5 7.148 1 98.81 203 LEU A N 1
ATOM 1509 C CA . LEU A 1 203 ? -8.289 28.531 8.25 1 98.81 203 LEU A CA 1
ATOM 1510 C C . LEU A 1 203 ? -6.863 28.406 7.73 1 98.81 203 LEU A C 1
ATOM 1512 O O . LEU A 1 203 ? -6.551 27.484 6.973 1 98.81 203 LEU A O 1
ATOM 1516 N N . VAL A 1 204 ? -5.992 29.328 8.102 1 98.81 204 VAL A N 1
ATOM 1517 C CA . VAL A 1 204 ? -4.594 29.312 7.688 1 98.81 204 VAL A CA 1
ATOM 1518 C C . VAL A 1 204 ? -3.689 29.266 8.914 1 98.81 204 VAL A C 1
ATOM 1520 O O . VAL A 1 204 ? -3.766 30.156 9.781 1 98.81 204 VAL A O 1
ATOM 1523 N N . GLU A 1 205 ? -2.844 28.266 9.008 1 98.69 205 GLU A N 1
ATOM 1524 C CA . GLU A 1 205 ? -1.859 28.141 10.078 1 98.69 205 GLU A CA 1
ATOM 1525 C C . GLU A 1 205 ? -0.471 28.562 9.594 1 98.69 205 GLU A C 1
ATOM 1527 O O . GLU A 1 205 ? 0.034 28.031 8.602 1 98.69 205 GLU A O 1
ATOM 1532 N N . HIS A 1 206 ? 0.07 29.531 10.359 1 98.44 206 HIS A N 1
ATOM 1533 C CA . HIS A 1 206 ? 1.463 29.906 10.156 1 98.44 206 HIS A CA 1
ATOM 1534 C C . HIS A 1 206 ? 2.338 29.438 11.312 1 98.44 206 HIS A C 1
ATOM 1536 O O . HIS A 1 206 ? 2.098 29.797 12.461 1 98.44 206 HIS A O 1
ATOM 1542 N N . HIS A 1 207 ? 3.324 28.656 11.008 1 97.38 207 HIS A N 1
ATOM 1543 C CA . HIS A 1 207 ? 4.348 28.281 11.984 1 97.38 207 HIS A CA 1
ATOM 1544 C C . HIS A 1 207 ? 5.695 28.891 11.625 1 97.38 207 HIS A C 1
ATOM 1546 O O . HIS A 1 207 ? 6.289 28.531 10.602 1 97.38 207 HIS A O 1
ATOM 1552 N N . VAL A 1 208 ? 6.145 29.766 12.477 1 95.19 208 VAL A N 1
ATOM 1553 C CA . VAL A 1 208 ? 7.301 30.578 12.125 1 95.19 208 VAL A CA 1
ATOM 1554 C C . VAL A 1 208 ? 8.305 30.578 13.273 1 95.19 208 VAL A C 1
ATOM 1556 O O . VAL A 1 208 ? 7.918 30.656 14.445 1 95.19 208 VAL A O 1
ATOM 1559 N N . GLY A 1 209 ? 9.539 30.422 12.938 1 91.5 209 GLY A N 1
ATOM 1560 C CA . GLY A 1 209 ? 10.586 30.531 13.938 1 91.5 209 GLY A CA 1
ATOM 1561 C C . GLY A 1 209 ? 11.227 31.906 13.984 1 91.5 209 GLY A C 1
ATOM 1562 O O . GLY A 1 209 ? 11.625 32.438 12.945 1 91.5 209 GLY A O 1
ATOM 1563 N N . LEU A 1 210 ? 11.148 32.406 15.203 1 87.06 210 LEU A N 1
ATOM 1564 C CA . LEU A 1 210 ? 11.898 33.656 15.43 1 87.06 210 LEU A CA 1
ATOM 1565 C C . LEU A 1 210 ? 13.289 33.344 15.984 1 87.06 210 LEU A C 1
ATOM 1567 O O . LEU A 1 210 ? 13.414 32.719 17.031 1 87.06 210 LEU A O 1
ATOM 1571 N N . GLY A 1 211 ? 14.281 33.531 15.297 1 80.31 211 GLY A N 1
ATOM 1572 C CA . GLY A 1 211 ? 15.625 33.25 15.773 1 80.31 211 GLY A CA 1
ATOM 1573 C C . GLY A 1 211 ? 16.062 31.812 15.562 1 80.31 211 GLY A C 1
ATOM 1574 O O . GLY A 1 211 ? 15.68 31.188 14.57 1 80.31 211 GLY A O 1
ATOM 1575 N N . SER A 1 212 ? 17 31.312 16.516 1 79.5 212 SER A N 1
ATOM 1576 C CA . SER A 1 212 ? 17.609 30 16.25 1 79.5 212 SER A CA 1
ATOM 1577 C C . SER A 1 212 ? 17.422 29.062 17.438 1 79.5 212 SER A C 1
ATOM 1579 O O . SER A 1 212 ? 18.156 28.078 17.578 1 79.5 212 SER A O 1
ATOM 1581 N N . ALA A 1 213 ? 16.375 29.266 18.172 1 76.81 213 ALA A N 1
ATOM 1582 C CA . ALA A 1 213 ? 16.219 28.438 19.359 1 76.81 213 ALA A CA 1
ATOM 1583 C C . ALA A 1 213 ? 15.805 27.016 18.969 1 76.81 213 ALA A C 1
ATOM 1585 O O . ALA A 1 213 ? 15.117 26.812 17.969 1 76.81 213 ALA A O 1
ATOM 1586 N N . THR A 1 214 ? 16.312 26.078 19.828 1 86.38 214 THR A N 1
ATOM 1587 C CA . THR A 1 214 ? 15.906 24.688 19.703 1 86.38 214 THR A CA 1
ATOM 1588 C C . THR A 1 214 ? 14.516 24.469 20.281 1 86.38 214 THR A C 1
ATOM 1590 O O . THR A 1 214 ? 14.289 24.688 21.469 1 86.38 214 THR A O 1
ATOM 1593 N N . CYS A 1 215 ? 13.617 24.172 19.469 1 91.44 215 CYS A N 1
ATOM 1594 C CA . CYS A 1 215 ? 12.234 24.031 19.906 1 91.44 215 CYS A CA 1
ATOM 1595 C C . CYS A 1 215 ? 11.648 22.703 19.453 1 91.44 215 CYS A C 1
ATOM 1597 O O . CYS A 1 215 ? 12.109 22.125 18.469 1 91.44 215 CYS A O 1
ATOM 1599 N N . PHE A 1 216 ? 10.766 22.188 20.406 1 94.44 216 PHE A N 1
ATOM 1600 C CA . PHE A 1 216 ? 9.914 21.062 20.047 1 94.44 216 PHE A CA 1
ATOM 1601 C C . PHE A 1 216 ? 8.453 21.484 20 1 94.44 216 PHE A C 1
ATOM 1603 O O . PHE A 1 216 ? 7.852 21.766 21.047 1 94.44 216 PHE A O 1
ATOM 1610 N N . SER A 1 217 ? 7.902 21.609 18.734 1 94.81 217 SER A N 1
ATOM 1611 C CA . SER A 1 217 ? 6.492 21.922 18.547 1 94.81 217 SER A CA 1
ATOM 1612 C C . SER A 1 217 ? 5.672 20.656 18.312 1 94.81 217 SER A C 1
ATOM 1614 O O . SER A 1 217 ? 5.84 19.984 17.297 1 94.81 217 SER A O 1
ATOM 1616 N N . ASN A 1 218 ? 4.824 20.281 19.203 1 96.25 218 ASN A N 1
ATOM 1617 C CA . ASN A 1 218 ? 3.895 19.156 19.094 1 96.25 218 ASN A CA 1
ATOM 1618 C C . ASN A 1 218 ? 2.451 19.641 18.969 1 96.25 218 ASN A C 1
ATOM 1620 O O . ASN A 1 218 ? 1.744 19.766 19.969 1 96.25 218 ASN A O 1
ATOM 1624 N N . ILE A 1 219 ? 2.023 19.797 17.703 1 96.81 219 ILE A N 1
ATOM 1625 C CA . ILE A 1 219 ? 0.748 20.438 17.406 1 96.81 219 ILE A CA 1
ATOM 1626 C C . ILE A 1 219 ? -0.307 19.375 17.109 1 96.81 219 ILE A C 1
ATOM 1628 O O . ILE A 1 219 ? -0.025 18.375 16.438 1 96.81 219 ILE A O 1
ATOM 1632 N N . VAL A 1 220 ? -1.483 19.547 17.641 1 97.75 220 VAL A N 1
ATOM 1633 C CA . VAL A 1 220 ? -2.602 18.672 17.312 1 97.75 220 VAL A CA 1
ATOM 1634 C C . VAL A 1 220 ? -3.814 19.516 16.906 1 97.75 220 VAL A C 1
ATOM 1636 O O . VAL A 1 220 ? -4.16 20.484 17.594 1 97.75 220 VAL A O 1
ATOM 1639 N N . ALA A 1 221 ? -4.371 19.203 15.836 1 97.94 221 ALA A N 1
ATOM 1640 C CA . ALA A 1 221 ? -5.629 19.828 15.406 1 97.94 221 ALA A CA 1
ATOM 1641 C C . ALA A 1 221 ? -6.742 18.781 15.32 1 97.94 221 ALA A C 1
ATOM 1643 O O . ALA A 1 221 ? -6.539 17.688 14.781 1 97.94 221 ALA A O 1
ATOM 1644 N N . GLU A 1 222 ? -7.867 19.078 15.945 1 97.88 222 GLU A N 1
ATOM 1645 C CA . GLU A 1 222 ? -9.094 18.281 15.867 1 97.88 222 GLU A CA 1
ATOM 1646 C C . GLU A 1 222 ? -10.195 19.047 15.133 1 97.88 222 GLU A C 1
ATOM 1648 O O . GLU A 1 222 ? -10.633 20.094 15.586 1 97.88 222 GLU A O 1
ATOM 1653 N N . ILE A 1 223 ? -10.648 18.469 14.062 1 98.31 223 ILE A N 1
ATOM 1654 C CA . ILE A 1 223 ? -11.625 19.125 13.203 1 98.31 223 ILE A CA 1
ATOM 1655 C C . ILE A 1 223 ? -12.883 18.266 13.086 1 98.31 223 ILE A C 1
ATOM 1657 O O . ILE A 1 223 ? -12.797 17.062 12.789 1 98.31 223 ILE A O 1
ATOM 1661 N N . VAL A 1 224 ? -14.008 18.844 13.328 1 98.19 224 VAL A N 1
ATOM 1662 C CA . VAL A 1 224 ? -15.297 18.188 13.148 1 98.19 224 VAL A CA 1
ATOM 1663 C C . VAL A 1 224 ? -16.172 19.016 12.219 1 98.19 224 VAL A C 1
ATOM 1665 O O . VAL A 1 224 ? -16.516 20.156 12.523 1 98.19 224 VAL A O 1
ATOM 1668 N N . LEU A 1 225 ? -16.547 18.469 11.133 1 98.75 225 LEU A N 1
ATOM 1669 C CA . LEU A 1 225 ? -17.391 19.141 10.148 1 98.75 225 LEU A CA 1
ATOM 1670 C C . LEU A 1 225 ? -18.75 18.469 10.055 1 98.75 225 LEU A C 1
ATOM 1672 O O . LEU A 1 225 ? -18.844 17.281 9.703 1 98.75 225 LEU A O 1
ATOM 1676 N N . GLY A 1 226 ? -19.766 19.219 10.328 1 98.56 226 GLY A N 1
ATOM 1677 C CA . GLY A 1 226 ? -21.125 18.734 10.156 1 98.56 226 GLY A CA 1
ATOM 1678 C C . GLY A 1 226 ? -21.531 18.641 8.703 1 98.56 226 GLY A C 1
ATOM 1679 O O . GLY A 1 226 ? -20.734 18.906 7.801 1 98.56 226 GLY A O 1
ATOM 1680 N N . ALA A 1 227 ? -22.781 18.25 8.523 1 98.81 227 ALA A N 1
ATOM 1681 C CA . ALA A 1 227 ? -23.297 18.031 7.176 1 98.81 227 ALA A CA 1
ATOM 1682 C C . ALA A 1 227 ? -23.172 19.312 6.34 1 98.81 227 ALA A C 1
ATOM 1684 O O . ALA A 1 227 ? -23.547 20.391 6.789 1 98.81 227 ALA A O 1
ATOM 1685 N N . GLY A 1 228 ? -22.594 19.172 5.188 1 98.81 228 GLY A N 1
ATOM 1686 C CA . GLY A 1 228 ? -22.547 20.266 4.234 1 98.81 228 GLY A CA 1
ATOM 1687 C C . GLY A 1 228 ? -21.516 21.328 4.594 1 98.81 228 GLY A C 1
ATOM 1688 O O . GLY A 1 228 ? -21.328 22.297 3.857 1 98.81 228 GLY A O 1
ATOM 1689 N N . ALA A 1 229 ? -20.844 21.156 5.711 1 98.88 229 ALA A N 1
ATOM 1690 C CA . ALA A 1 229 ? -19.828 22.141 6.105 1 98.88 229 ALA A CA 1
ATOM 1691 C C . ALA A 1 229 ? -18.641 22.109 5.16 1 98.88 229 ALA A C 1
ATOM 1693 O O . ALA A 1 229 ? -18.359 21.094 4.531 1 98.88 229 ALA A O 1
ATOM 1694 N N . ARG A 1 230 ? -17.984 23.25 4.984 1 98.81 230 ARG A N 1
ATOM 1695 C CA . ARG A 1 230 ? -16.812 23.359 4.133 1 98.81 230 ARG A CA 1
ATOM 1696 C C . ARG A 1 230 ? -15.672 24.062 4.867 1 98.81 230 ARG A C 1
ATOM 1698 O O . ARG A 1 230 ? -15.828 25.172 5.348 1 98.81 230 ARG A O 1
ATOM 1705 N N . LEU A 1 231 ? -14.602 23.406 4.996 1 98.88 231 LEU A N 1
ATOM 1706 C CA . LEU A 1 231 ? -13.422 24 5.613 1 98.88 231 LEU A CA 1
ATOM 1707 C C . LEU A 1 231 ? -12.219 23.922 4.688 1 98.88 231 LEU A C 1
ATOM 1709 O O . LEU A 1 231 ? -11.844 22.828 4.25 1 98.88 231 LEU A O 1
ATOM 1713 N N . HIS A 1 232 ? -11.68 25.078 4.332 1 98.75 232 HIS A N 1
ATOM 1714 C CA . HIS A 1 232 ? -10.352 25.172 3.74 1 98.75 232 HIS A CA 1
ATOM 1715 C C . HIS A 1 232 ? -9.289 25.391 4.812 1 98.75 232 HIS A C 1
ATOM 1717 O O . HIS A 1 232 ? -9.281 26.406 5.5 1 98.75 232 HIS A O 1
ATOM 1723 N N . HIS A 1 233 ? -8.445 24.422 4.965 1 98.88 233 HIS A N 1
ATOM 1724 C CA . HIS A 1 233 ? -7.457 24.406 6.039 1 98.88 233 HIS A CA 1
ATOM 1725 C C . HIS A 1 233 ? -6.039 24.344 5.484 1 98.88 233 HIS A C 1
ATOM 1727 O O . HIS A 1 233 ? -5.59 23.281 5.047 1 98.88 233 HIS A O 1
ATOM 1733 N N . TYR A 1 234 ? -5.316 25.438 5.543 1 98.81 234 TYR A N 1
ATOM 1734 C CA . TYR A 1 234 ? -3.992 25.531 4.938 1 98.81 234 TYR A CA 1
ATOM 1735 C C . TYR A 1 234 ? -2.924 25.766 5.996 1 98.81 234 TYR A C 1
ATOM 1737 O O . TYR A 1 234 ? -3.143 26.531 6.945 1 98.81 234 TYR A O 1
ATOM 1745 N N . LYS A 1 235 ? -1.814 25.109 5.895 1 98.81 235 LYS A N 1
ATOM 1746 C CA . LYS A 1 235 ? -0.739 25.203 6.879 1 98.81 235 LYS A CA 1
ATOM 1747 C C . LYS A 1 235 ? 0.609 25.422 6.199 1 98.81 235 LYS A C 1
ATOM 1749 O O . LYS A 1 235 ? 0.959 24.719 5.254 1 98.81 235 LYS A O 1
ATOM 1754 N N . ILE A 1 236 ? 1.314 26.422 6.605 1 98.75 236 ILE A N 1
ATOM 1755 C CA . ILE A 1 236 ? 2.678 26.656 6.145 1 98.75 236 ILE A CA 1
ATOM 1756 C C . ILE A 1 236 ? 3.637 26.625 7.332 1 98.75 236 ILE A C 1
ATOM 1758 O O . ILE A 1 236 ? 3.422 27.328 8.32 1 98.75 236 ILE A O 1
ATOM 1762 N N . GLN A 1 237 ? 4.625 25.797 7.309 1 98.19 237 GLN A N 1
ATOM 1763 C CA . GLN A 1 237 ? 5.648 25.641 8.336 1 98.19 237 GLN A CA 1
ATOM 1764 C C . GLN A 1 237 ? 6.992 26.188 7.855 1 98.19 237 GLN A C 1
ATOM 1766 O O . GLN A 1 237 ? 7.574 25.656 6.906 1 98.19 237 GLN A O 1
ATOM 1771 N N . ARG A 1 238 ? 7.449 27.25 8.461 1 96.19 238 ARG A N 1
ATOM 1772 C CA . ARG A 1 238 ? 8.719 27.891 8.156 1 96.19 238 ARG A CA 1
ATOM 1773 C C . ARG A 1 238 ? 9.531 28.141 9.43 1 96.19 238 ARG A C 1
ATOM 1775 O O . ARG A 1 238 ? 10.047 29.234 9.641 1 96.19 238 ARG A O 1
ATOM 1782 N N . GLU A 1 239 ? 9.578 27.203 10.289 1 95.38 239 GLU A N 1
ATOM 1783 C CA . GLU A 1 239 ? 10.297 27.344 11.547 1 95.38 239 GLU A CA 1
ATOM 1784 C C . GLU A 1 239 ? 11.805 27.188 11.344 1 95.38 239 GLU A C 1
ATOM 1786 O O . GLU A 1 239 ? 12.258 26.859 10.242 1 95.38 239 GLU A O 1
ATOM 1791 N N . SER A 1 240 ? 12.523 27.516 12.438 1 93 240 SER A N 1
ATOM 1792 C CA . SER A 1 240 ? 13.984 27.5 12.367 1 93 240 SER A CA 1
ATOM 1793 C C . SER A 1 240 ? 14.516 26.094 12.156 1 93 240 SER A C 1
ATOM 1795 O O . SER A 1 240 ? 13.844 25.109 12.477 1 93 240 SER A O 1
ATOM 1797 N N . LEU A 1 241 ? 15.773 25.984 11.719 1 93.88 241 LEU A N 1
ATOM 1798 C CA . LEU A 1 241 ? 16.406 24.703 11.414 1 93.88 241 LEU A CA 1
ATOM 1799 C C . LEU A 1 241 ? 16.844 24 12.688 1 93.88 241 LEU A C 1
ATOM 1801 O O . LEU A 1 241 ? 17.5 22.953 12.633 1 93.88 241 LEU A O 1
ATOM 1805 N N . SER A 1 242 ? 16.469 24.469 13.828 1 92.62 242 SER A N 1
ATOM 1806 C CA . SER A 1 242 ? 16.734 23.812 15.102 1 92.62 242 SER A CA 1
ATOM 1807 C C . SER A 1 242 ? 15.453 23.297 15.742 1 92.62 242 SER A C 1
ATOM 1809 O O . SER A 1 242 ? 15.461 22.875 16.906 1 92.62 242 SER A O 1
ATOM 1811 N N . THR A 1 243 ? 14.438 23.375 14.969 1 94.62 243 THR A N 1
ATOM 1812 C CA . THR A 1 243 ? 13.133 23.016 15.5 1 94.62 243 THR A CA 1
ATOM 1813 C C . THR A 1 243 ? 12.742 21.609 15.047 1 94.62 243 THR A C 1
ATOM 1815 O O . THR A 1 243 ? 13.055 21.203 13.93 1 94.62 243 THR A O 1
ATOM 1818 N N . ILE A 1 244 ? 12.172 20.844 15.977 1 96.38 244 ILE A N 1
ATOM 1819 C CA . ILE A 1 244 ? 11.422 19.625 15.648 1 96.38 244 ILE A CA 1
ATOM 1820 C C . ILE A 1 244 ? 9.93 19.922 15.664 1 96.38 244 ILE A C 1
ATOM 1822 O O . ILE A 1 244 ? 9.375 20.328 16.688 1 96.38 244 ILE A O 1
ATOM 1826 N N . HIS A 1 245 ? 9.312 19.844 14.516 1 97.44 245 HIS A N 1
ATOM 1827 C CA . HIS A 1 245 ? 7.898 20.156 14.359 1 97.44 245 HIS A CA 1
ATOM 1828 C C . HIS A 1 245 ? 7.082 18.891 14.07 1 97.44 245 HIS A C 1
ATOM 1830 O O . HIS A 1 245 ? 7.141 18.359 12.961 1 97.44 245 HIS A O 1
ATOM 1836 N N . LEU A 1 246 ? 6.297 18.422 14.984 1 97.88 246 LEU A N 1
ATOM 1837 C CA . LEU A 1 246 ? 5.418 17.266 14.812 1 97.88 246 LEU A CA 1
ATOM 1838 C C . LEU A 1 246 ? 3.953 17.688 14.906 1 97.88 246 LEU A C 1
ATOM 1840 O O . LEU A 1 246 ? 3.512 18.188 15.938 1 97.88 246 LEU A O 1
ATOM 1844 N N . ALA A 1 247 ? 3.264 17.516 13.828 1 98.12 247 ALA A N 1
ATOM 1845 C CA . ALA A 1 247 ? 1.865 17.938 13.773 1 98.12 247 ALA A CA 1
ATOM 1846 C C . ALA A 1 247 ? 0.955 16.766 13.43 1 98.12 247 ALA A C 1
ATOM 1848 O O . ALA A 1 247 ? 1.287 15.945 12.57 1 98.12 247 ALA A O 1
ATOM 1849 N N . THR A 1 248 ? -0.149 16.625 14.148 1 97.25 248 THR A N 1
ATOM 1850 C CA . THR A 1 248 ? -1.204 15.656 13.867 1 97.25 248 THR A CA 1
ATOM 1851 C C . THR A 1 248 ? -2.547 16.359 13.688 1 97.25 248 THR A C 1
ATOM 1853 O O . THR A 1 248 ? -2.967 17.141 14.547 1 97.25 248 THR A O 1
ATOM 1856 N N . THR A 1 249 ? -3.143 16.141 12.625 1 97.75 249 THR A N 1
ATOM 1857 C CA . THR A 1 249 ? -4.48 16.672 12.359 1 97.75 249 THR A CA 1
ATOM 1858 C C . THR A 1 249 ? -5.473 15.531 12.156 1 97.75 249 THR A C 1
ATOM 1860 O O . THR A 1 249 ? -5.234 14.625 11.359 1 97.75 249 THR A O 1
ATOM 1863 N N . THR A 1 250 ? -6.543 15.555 12.891 1 97.31 250 THR A N 1
ATOM 1864 C CA . THR A 1 250 ? -7.645 14.609 12.711 1 97.31 250 THR A CA 1
ATOM 1865 C C . THR A 1 250 ? -8.906 15.344 12.258 1 97.31 250 THR A C 1
ATOM 1867 O O . THR A 1 250 ? -9.25 16.391 12.805 1 97.31 250 THR A O 1
ATOM 1870 N N . ALA A 1 251 ? -9.539 14.852 11.266 1 97.94 251 ALA A N 1
ATOM 1871 C CA . ALA A 1 251 ? -10.758 15.469 10.75 1 97.94 251 ALA A CA 1
ATOM 1872 C C . ALA A 1 251 ? -11.867 14.438 10.586 1 97.94 251 ALA A C 1
ATOM 1874 O O . ALA A 1 251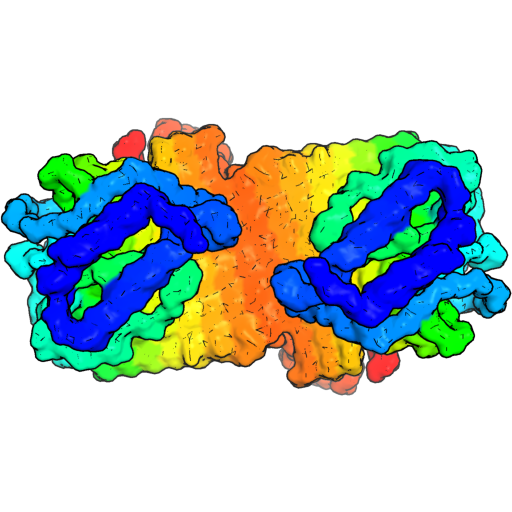 ? -11.641 13.344 10.062 1 97.94 251 ALA A O 1
ATOM 1875 N N . HIS A 1 252 ? -12.977 14.695 11.148 1 98.31 252 HIS A N 1
ATOM 1876 C CA . HIS A 1 252 ? -14.211 13.961 10.883 1 98.31 252 HIS A CA 1
ATOM 1877 C C . HIS A 1 252 ? -15.125 14.75 9.953 1 98.31 252 HIS A C 1
ATOM 1879 O O . HIS A 1 252 ? -15.562 15.852 10.289 1 98.31 252 HIS A O 1
ATOM 1885 N N . VAL A 1 253 ? -15.422 14.211 8.844 1 98.69 253 VAL A N 1
ATOM 1886 C CA . VAL A 1 253 ? -16.094 14.938 7.773 1 98.69 253 VAL A CA 1
ATOM 1887 C C . VAL A 1 253 ? -17.5 14.383 7.582 1 98.69 253 VAL A C 1
ATOM 1889 O O . VAL A 1 253 ? -17.672 13.234 7.168 1 98.69 253 VAL A O 1
ATOM 1892 N N . GLY A 1 254 ? -18.5 15.227 7.82 1 98.62 254 GLY A N 1
ATOM 1893 C CA . GLY A 1 254 ? -19.891 14.797 7.777 1 98.62 254 GLY A CA 1
ATOM 1894 C C . GLY A 1 254 ? -20.453 14.75 6.371 1 98.62 254 GLY A C 1
ATOM 1895 O O . GLY A 1 254 ? -19.75 15.016 5.402 1 98.62 254 GLY A O 1
ATOM 1896 N N . ARG A 1 255 ? -21.719 14.383 6.324 1 98.69 255 ARG A N 1
ATOM 1897 C CA . ARG A 1 255 ? -22.422 14.18 5.059 1 98.69 255 ARG A CA 1
ATOM 1898 C C . ARG A 1 255 ? -22.312 15.406 4.164 1 98.69 255 ARG A C 1
ATOM 1900 O O . ARG A 1 255 ? -22.531 16.531 4.617 1 98.69 255 ARG A O 1
ATOM 1907 N N . ASP A 1 256 ? -21.906 15.258 2.893 1 98.75 256 ASP A N 1
ATOM 1908 C CA . ASP A 1 256 ? -21.844 16.281 1.855 1 98.75 256 ASP A CA 1
ATOM 1909 C C . ASP A 1 256 ? -20.906 17.422 2.256 1 98.75 256 ASP A C 1
ATOM 1911 O O . ASP A 1 256 ? -21.016 18.531 1.734 1 98.75 256 ASP A O 1
ATOM 1915 N N . ALA A 1 257 ? -20.078 17.125 3.283 1 98.88 257 ALA A N 1
ATOM 1916 C CA . ALA A 1 257 ? -19.125 18.141 3.721 1 98.88 257 ALA A CA 1
ATOM 1917 C C . ALA A 1 257 ? -17.844 18.078 2.895 1 98.88 257 ALA A C 1
ATOM 1919 O O . ALA A 1 257 ? -17.594 17.109 2.184 1 98.88 257 ALA A O 1
ATOM 1920 N N . THR A 1 258 ? -17.094 19.156 2.906 1 98.81 258 THR A N 1
ATOM 1921 C CA . THR A 1 258 ? -15.836 19.266 2.184 1 98.81 258 THR A CA 1
ATOM 1922 C C . THR A 1 258 ? -14.703 19.672 3.127 1 98.81 258 THR A C 1
ATOM 1924 O O . THR A 1 258 ? -14.812 20.688 3.826 1 98.81 258 THR A O 1
ATOM 1927 N N . TYR A 1 259 ? -13.703 18.953 3.199 1 98.75 259 TYR A N 1
ATOM 1928 C CA . TYR A 1 259 ? -12.461 19.297 3.885 1 98.75 259 TYR A CA 1
ATOM 1929 C C . TYR A 1 259 ? -11.305 19.391 2.898 1 98.75 259 TYR A C 1
ATOM 1931 O O . TYR A 1 259 ? -10.906 18.391 2.295 1 98.75 259 TYR A O 1
ATOM 1939 N N . ASP A 1 260 ? -10.75 20.562 2.688 1 98.38 260 ASP A N 1
ATOM 1940 C CA . ASP A 1 260 ? -9.664 20.859 1.759 1 98.38 260 ASP A CA 1
ATOM 1941 C C . ASP A 1 260 ? -8.438 21.391 2.498 1 98.38 260 ASP A C 1
ATOM 1943 O O . ASP A 1 260 ? -8.453 22.516 3.002 1 98.38 260 ASP A O 1
ATOM 1947 N N . THR A 1 261 ? -7.453 20.578 2.551 1 98.31 261 THR A N 1
ATOM 1948 C CA . THR A 1 261 ? -6.273 20.984 3.314 1 98.31 261 THR A CA 1
ATOM 1949 C C . THR A 1 261 ? -5.031 20.969 2.428 1 98.31 261 THR A C 1
ATOM 1951 O O . THR A 1 261 ? -4.98 20.266 1.423 1 98.31 261 THR A O 1
ATOM 1954 N N . PHE A 1 262 ? -4.066 21.844 2.689 1 98.69 262 PHE A N 1
ATOM 1955 C CA . PHE A 1 262 ? -2.764 21.922 2.037 1 98.69 262 PHE A CA 1
ATOM 1956 C C . PHE A 1 262 ? -1.659 22.172 3.057 1 98.69 262 PHE A C 1
ATOM 1958 O O . PHE A 1 262 ? -1.758 23.109 3.865 1 98.69 262 PHE A O 1
ATOM 1965 N N . ILE A 1 263 ? -0.653 21.375 3.029 1 98.75 263 ILE A N 1
ATOM 1966 C CA . ILE A 1 263 ? 0.483 21.5 3.936 1 98.75 263 ILE A CA 1
ATOM 1967 C C . ILE A 1 263 ? 1.724 21.922 3.152 1 98.75 263 ILE A C 1
ATOM 1969 O O . ILE A 1 263 ? 2.113 21.266 2.188 1 98.75 263 ILE A O 1
ATOM 1973 N N . LEU A 1 264 ? 2.314 22.984 3.502 1 98.81 264 LEU A N 1
ATOM 1974 C CA . LEU A 1 264 ? 3.578 23.422 2.916 1 98.81 264 LEU A CA 1
ATOM 1975 C C . LEU A 1 264 ? 4.688 23.422 3.963 1 98.81 264 LEU A C 1
ATOM 1977 O O . LEU A 1 264 ? 4.621 24.172 4.941 1 98.81 264 LEU A O 1
ATOM 1981 N N . ASN A 1 265 ? 5.684 22.609 3.838 1 98.75 265 ASN A N 1
ATOM 1982 C CA . ASN A 1 265 ? 6.832 22.531 4.734 1 98.75 265 ASN A CA 1
ATOM 1983 C C . ASN A 1 265 ? 8.078 23.141 4.102 1 98.75 265 ASN A C 1
ATOM 1985 O O . ASN A 1 265 ? 8.594 22.625 3.109 1 98.75 265 ASN A O 1
ATOM 1989 N N . LEU A 1 266 ? 8.633 24.156 4.727 1 98.12 266 LEU A N 1
ATOM 1990 C CA . LEU A 1 266 ? 9.82 24.812 4.188 1 98.12 266 LEU A CA 1
ATOM 1991 C C . LEU A 1 266 ? 10.914 24.906 5.242 1 98.12 266 LEU A C 1
ATOM 1993 O O . LEU A 1 266 ? 12.07 25.203 4.918 1 98.12 266 LEU A O 1
ATOM 1997 N N . GLY A 1 267 ? 10.555 24.625 6.492 1 96.81 267 GLY A N 1
ATOM 1998 C CA . GLY A 1 267 ? 11.516 24.812 7.57 1 96.81 267 GLY A CA 1
ATOM 1999 C C . GLY A 1 267 ? 11.672 23.594 8.453 1 96.81 267 GLY A C 1
ATOM 2000 O O . GLY A 1 267 ? 11.508 22.453 7.984 1 96.81 267 GLY A O 1
ATOM 2001 N N . ALA A 1 268 ? 12.234 23.859 9.695 1 96.94 268 ALA A N 1
ATOM 2002 C CA . ALA A 1 268 ? 12.453 22.875 10.75 1 96.94 268 ALA A CA 1
ATOM 2003 C C . ALA A 1 268 ? 13.586 21.922 10.383 1 96.94 268 ALA A C 1
ATOM 2005 O O . ALA A 1 268 ? 13.875 21.703 9.203 1 96.94 268 ALA A O 1
ATOM 2006 N N . ALA A 1 269 ? 14.281 21.453 11.422 1 96.94 269 ALA A N 1
ATOM 2007 C CA . ALA A 1 269 ? 15.242 20.359 11.227 1 96.94 269 ALA A CA 1
ATOM 2008 C C . ALA A 1 269 ? 14.531 19.062 10.883 1 96.94 269 ALA A C 1
ATOM 2010 O O . ALA A 1 269 ? 14.93 18.344 9.953 1 96.94 269 ALA A O 1
ATOM 2011 N N . LEU A 1 270 ? 13.547 18.781 11.609 1 97.81 270 LEU A N 1
ATOM 2012 C CA . LEU A 1 270 ? 12.656 17.656 11.406 1 97.81 270 LEU A CA 1
ATOM 2013 C C . LEU A 1 270 ? 11.195 18.094 11.453 1 97.81 270 LEU A C 1
ATOM 2015 O O . LEU A 1 270 ? 10.766 18.734 12.414 1 97.81 270 LEU A O 1
ATOM 2019 N N . SER A 1 271 ? 10.461 17.859 10.445 1 98.31 271 SER A N 1
ATOM 2020 C CA . SER A 1 271 ? 9.031 18.156 10.414 1 98.31 271 SER A CA 1
ATOM 2021 C C . SER A 1 271 ? 8.227 16.922 9.977 1 98.31 271 SER A C 1
ATOM 2023 O O . SER A 1 271 ? 8.633 16.219 9.055 1 98.31 271 SER A O 1
ATOM 2025 N N . ARG A 1 272 ? 7.176 16.609 10.633 1 98.31 272 ARG A N 1
ATOM 2026 C CA . ARG A 1 272 ? 6.219 15.578 10.234 1 98.31 272 ARG A CA 1
ATOM 2027 C C . ARG A 1 272 ? 4.785 16.078 10.414 1 98.31 272 ARG A C 1
ATOM 2029 O O . ARG A 1 272 ? 4.426 16.594 11.469 1 98.31 272 ARG A O 1
ATOM 2036 N N . HIS A 1 273 ? 4.066 16.031 9.406 1 98.38 273 HIS A N 1
ATOM 2037 C CA . HIS A 1 273 ? 2.629 16.266 9.453 1 98.38 273 HIS A CA 1
ATOM 2038 C C . HIS A 1 273 ? 1.852 14.977 9.18 1 98.38 273 HIS A C 1
ATOM 2040 O O . HIS A 1 273 ? 1.954 14.398 8.102 1 98.38 273 HIS A O 1
ATOM 2046 N N . GLU A 1 274 ? 1.13 14.547 10.164 1 97.19 274 GLU A N 1
ATOM 2047 C CA . GLU A 1 274 ? 0.229 13.406 10.023 1 97.19 274 GLU A CA 1
ATOM 2048 C C . GLU A 1 274 ? -1.226 13.859 9.938 1 97.19 274 GLU A C 1
ATOM 2050 O O . GLU A 1 274 ? -1.76 14.445 10.883 1 97.19 274 GLU A O 1
ATOM 2055 N N . GLY A 1 275 ? -1.82 13.656 8.828 1 96.88 275 GLY A N 1
ATOM 2056 C CA . GLY A 1 275 ? -3.223 13.984 8.625 1 96.88 275 GLY A CA 1
ATOM 2057 C C . GLY A 1 275 ? -4.109 12.758 8.508 1 96.88 275 GLY A C 1
ATOM 2058 O O . GLY A 1 275 ? -3.891 11.906 7.652 1 96.88 275 GLY A O 1
ATOM 2059 N N . ARG A 1 276 ? -5.086 12.664 9.352 1 96.81 276 ARG A N 1
ATOM 2060 C CA . ARG A 1 276 ? -6.062 11.578 9.328 1 96.81 276 ARG A CA 1
ATOM 2061 C C . ARG A 1 276 ? -7.477 12.117 9.133 1 96.81 276 ARG A C 1
ATOM 2063 O O . ARG A 1 276 ? -7.965 12.898 9.953 1 96.81 276 ARG A O 1
ATOM 2070 N N . SER A 1 277 ? -8.102 11.711 8.094 1 97.94 277 SER A N 1
ATOM 2071 C CA . SER A 1 277 ? -9.469 12.133 7.812 1 97.94 277 SER A CA 1
ATOM 2072 C C . SER A 1 277 ? -10.414 10.938 7.734 1 97.94 277 SER A C 1
ATOM 2074 O O . SER A 1 277 ? -10.148 9.977 7.008 1 97.94 277 SER A O 1
ATOM 2076 N N . VAL A 1 278 ? -11.414 10.984 8.5 1 98.12 278 VAL A N 1
ATOM 2077 C CA . VAL A 1 278 ? -12.477 9.984 8.422 1 98.12 278 VAL A CA 1
ATOM 2078 C C . VAL A 1 278 ? -13.695 10.578 7.727 1 98.12 278 VAL A C 1
ATOM 2080 O O . VAL A 1 278 ? -14.258 11.57 8.195 1 98.12 278 VAL A O 1
ATOM 2083 N N . LEU A 1 279 ? -14.039 10.047 6.605 1 98.38 279 LEU A N 1
ATOM 2084 C CA . LEU A 1 279 ? -15.227 10.453 5.867 1 98.38 279 LEU A CA 1
ATOM 2085 C C . LEU A 1 279 ? -16.469 9.727 6.379 1 98.38 279 LEU A C 1
ATOM 2087 O O . LEU A 1 279 ? -16.875 8.719 5.801 1 98.38 279 LEU A O 1
ATOM 2091 N N . GLU A 1 280 ? -17.109 10.32 7.293 1 96.38 280 GLU A N 1
ATOM 2092 C CA . GLU A 1 280 ? -18.141 9.648 8.07 1 96.38 280 GLU A CA 1
ATOM 2093 C C . GLU A 1 280 ? -19.531 9.914 7.496 1 96.38 280 GLU A C 1
ATOM 2095 O O . GLU A 1 280 ? -20.531 9.406 8 1 96.38 280 GLU A O 1
ATOM 2100 N N . GLY A 1 281 ? -19.656 10.75 6.59 1 97.25 281 GLY A N 1
ATOM 2101 C CA . GLY A 1 281 ? -20.906 10.977 5.898 1 97.25 281 GLY A CA 1
ATOM 2102 C C . GLY A 1 281 ? -20.859 10.602 4.43 1 97.25 281 GLY A C 1
ATOM 2103 O O . GLY A 1 281 ? -19.781 10.438 3.861 1 97.25 281 GLY A O 1
ATOM 2104 N N . THR A 1 282 ? -22.047 10.422 3.877 1 98 282 THR A N 1
ATOM 2105 C CA . THR A 1 282 ? -22.141 10.141 2.449 1 98 282 THR A CA 1
ATOM 2106 C C . THR A 1 282 ? -21.859 11.391 1.625 1 98 282 THR A C 1
ATOM 2108 O O . THR A 1 282 ? -22.219 12.5 2.023 1 98 282 THR A O 1
ATOM 2111 N N . GLY A 1 283 ? -21.219 11.273 0.521 1 98.19 283 GLY A N 1
ATOM 2112 C CA . GLY A 1 283 ? -21.062 12.367 -0.417 1 98.19 283 GLY A CA 1
ATOM 2113 C C . GLY A 1 283 ? -19.984 13.352 -0.005 1 98.19 283 GLY A C 1
ATOM 2114 O O . GLY A 1 283 ? -20.016 14.516 -0.393 1 98.19 283 GLY A O 1
ATOM 2115 N N . THR A 1 284 ? -19.062 12.906 0.809 1 98.31 284 THR A N 1
ATOM 2116 C CA . THR A 1 284 ? -18 13.766 1.32 1 98.31 284 THR A CA 1
ATOM 2117 C C . THR A 1 284 ? -16.953 14.023 0.246 1 98.31 284 THR A C 1
ATOM 2119 O O . THR A 1 284 ? -16.766 13.211 -0.665 1 98.31 284 THR A O 1
ATOM 2122 N N . THR A 1 285 ? -16.312 15.164 0.288 1 98.44 285 THR A N 1
ATOM 2123 C CA . THR A 1 285 ? -15.125 15.492 -0.5 1 98.44 285 THR A CA 1
ATOM 2124 C C . THR A 1 285 ? -13.945 15.812 0.408 1 98.44 285 THR A C 1
ATOM 2126 O O . THR A 1 285 ? -14.047 16.672 1.281 1 98.44 285 THR A O 1
ATOM 2129 N N . CYS A 1 286 ? -12.852 15.141 0.212 1 98.5 286 CYS A N 1
ATOM 2130 C CA . CYS A 1 286 ? -11.664 15.352 1.027 1 98.5 286 CYS A CA 1
ATOM 2131 C C . CYS A 1 286 ? -10.422 15.5 0.153 1 98.5 286 CYS A C 1
ATOM 2133 O O . CYS A 1 286 ? -10.07 14.578 -0.593 1 98.5 286 CYS A O 1
ATOM 2135 N N . ARG A 1 287 ? -9.773 16.609 0.213 1 97.62 287 ARG A N 1
ATOM 2136 C CA . ARG A 1 287 ? -8.516 16.844 -0.481 1 97.62 287 ARG A CA 1
ATOM 2137 C C . ARG A 1 287 ? -7.387 17.094 0.511 1 97.62 287 ARG A C 1
ATOM 2139 O O . ARG A 1 287 ? -7.48 17.984 1.36 1 97.62 287 ARG A O 1
ATOM 2146 N N . ILE A 1 288 ? -6.418 16.281 0.504 1 97.25 288 ILE A N 1
ATOM 2147 C CA . ILE A 1 288 ? -5.227 16.453 1.331 1 97.25 288 ILE A CA 1
ATOM 2148 C C . ILE A 1 288 ? -3.994 16.578 0.441 1 97.25 288 ILE A C 1
ATOM 2150 O O . ILE A 1 288 ? -3.402 15.57 0.048 1 97.25 288 ILE A O 1
ATOM 2154 N N . SER A 1 289 ? -3.566 17.781 0.173 1 97.25 289 SER A N 1
ATOM 2155 C CA . SER A 1 289 ? -2.422 18.016 -0.701 1 97.25 289 SER A CA 1
ATOM 2156 C C . SER A 1 289 ? -1.282 18.688 0.05 1 97.25 289 SER A C 1
ATOM 2158 O O . SER A 1 289 ? -1.462 19.156 1.18 1 97.25 289 SER A O 1
ATOM 2160 N N . GLY A 1 290 ? -0.172 18.672 -0.474 1 98.38 290 GLY A N 1
ATOM 2161 C CA . GLY A 1 290 ? 0.968 19.297 0.179 1 98.38 290 GLY A CA 1
ATOM 2162 C C . GLY A 1 290 ? 2.16 19.469 -0.742 1 98.38 290 GLY A C 1
ATOM 2163 O O . GLY A 1 290 ? 2.176 18.938 -1.854 1 98.38 290 GLY A O 1
ATOM 2164 N N . ALA A 1 291 ? 3.074 20.25 -0.321 1 98.75 291 ALA A N 1
ATOM 2165 C CA . ALA A 1 291 ? 4.371 20.469 -0.961 1 98.75 291 ALA A CA 1
ATOM 2166 C C . ALA A 1 291 ? 5.465 20.688 0.078 1 98.75 291 ALA A C 1
ATOM 2168 O O . ALA A 1 291 ? 5.176 21.016 1.231 1 98.75 291 ALA A O 1
ATOM 2169 N N . TYR A 1 292 ? 6.68 20.469 -0.279 1 98.75 292 TYR A N 1
ATOM 2170 C CA . TYR A 1 292 ? 7.816 20.766 0.583 1 98.75 292 TYR A CA 1
ATOM 2171 C C . TYR A 1 292 ? 9.055 21.109 -0.242 1 98.75 292 TYR A C 1
ATOM 2173 O O . TYR A 1 292 ? 9.18 20.672 -1.389 1 98.75 292 TYR A O 1
ATOM 2181 N N . ALA A 1 293 ? 9.812 21.922 0.292 1 98.62 293 ALA A N 1
ATOM 2182 C CA . ALA A 1 293 ? 11.156 22.219 -0.201 1 98.62 293 ALA A CA 1
ATOM 2183 C C . ALA A 1 293 ? 12.172 22.203 0.938 1 98.62 293 ALA A C 1
ATOM 2185 O O . ALA A 1 293 ? 12.086 23.016 1.859 1 98.62 293 ALA A O 1
ATOM 2186 N N . VAL A 1 294 ? 13.094 21.281 0.895 1 98.31 294 VAL A N 1
ATOM 2187 C CA . VAL A 1 294 ? 14.016 21.109 2.014 1 98.31 294 VAL A CA 1
ATOM 2188 C C . VAL A 1 294 ? 15.445 20.984 1.491 1 98.31 294 VAL A C 1
ATOM 2190 O O . VAL A 1 294 ? 15.664 20.609 0.337 1 98.31 294 VAL A O 1
ATOM 2193 N N . ARG A 1 295 ? 16.375 21.297 2.301 1 97.69 295 ARG A N 1
ATOM 2194 C CA . ARG A 1 295 ? 17.797 21.25 1.949 1 97.69 295 ARG A CA 1
ATOM 2195 C C . ARG A 1 295 ? 18.656 20.984 3.178 1 97.69 295 ARG A C 1
ATOM 2197 O O . ARG A 1 295 ? 18.141 20.844 4.285 1 97.69 295 ARG A O 1
ATOM 2204 N N . GLY A 1 296 ? 20 20.891 2.932 1 97.5 296 GLY A N 1
ATOM 2205 C CA . GLY A 1 296 ? 20.891 20.562 4.035 1 97.5 296 GLY A CA 1
ATOM 2206 C C . GLY A 1 296 ? 20.641 19.188 4.617 1 97.5 296 GLY A C 1
ATOM 2207 O O . GLY A 1 296 ? 20.656 18.188 3.893 1 97.5 296 GLY A O 1
ATOM 2208 N N . THR A 1 297 ? 20.359 19.219 5.945 1 97.75 297 THR A N 1
ATOM 2209 C CA . THR A 1 297 ? 20.141 17.938 6.609 1 97.75 297 THR A CA 1
ATOM 2210 C C . THR A 1 297 ? 18.703 17.828 7.109 1 97.75 297 THR A C 1
ATOM 2212 O O . THR A 1 297 ? 18.422 17.031 8.016 1 97.75 297 THR A O 1
ATOM 2215 N N . GLN A 1 298 ? 17.828 18.625 6.531 1 98.31 298 GLN A N 1
ATOM 2216 C CA . GLN A 1 298 ? 16.438 18.625 6.957 1 98.31 298 GLN A CA 1
ATOM 2217 C C . GLN A 1 298 ? 15.758 17.297 6.664 1 98.31 298 GLN A C 1
ATOM 2219 O O . GLN A 1 298 ? 16.094 16.625 5.691 1 98.31 298 GLN A O 1
ATOM 2224 N N . HIS A 1 299 ? 14.859 16.938 7.516 1 98.62 299 HIS A N 1
ATOM 2225 C CA . HIS A 1 299 ? 13.977 15.789 7.328 1 98.62 299 HIS A CA 1
ATOM 2226 C C . HIS A 1 299 ? 12.508 16.203 7.348 1 98.62 299 HIS A C 1
ATOM 2228 O O . HIS A 1 299 ? 12.039 16.797 8.328 1 98.62 299 HIS A O 1
ATOM 2234 N N . THR A 1 300 ? 11.828 15.992 6.281 1 98.81 300 THR A N 1
ATOM 2235 C CA . THR A 1 300 ? 10.406 16.328 6.23 1 98.81 300 THR A CA 1
ATOM 2236 C C . THR A 1 300 ? 9.57 15.094 5.918 1 98.81 300 THR A C 1
ATOM 2238 O O . THR A 1 300 ? 10 14.219 5.16 1 98.81 300 THR A O 1
ATOM 2241 N N . ASP A 1 301 ? 8.438 14.93 6.59 1 98.69 301 ASP A N 1
ATOM 2242 C CA . ASP A 1 301 ? 7.57 13.758 6.492 1 98.69 301 ASP A CA 1
ATOM 2243 C C . ASP A 1 301 ? 6.102 14.172 6.43 1 98.69 301 ASP A C 1
ATOM 2245 O O . ASP A 1 301 ? 5.598 14.844 7.336 1 98.69 301 ASP A O 1
ATOM 2249 N N . ILE A 1 302 ? 5.453 13.844 5.352 1 98.62 302 ILE A N 1
ATOM 2250 C CA . ILE A 1 302 ? 4.004 13.977 5.246 1 98.62 302 ILE A CA 1
ATOM 2251 C C . ILE A 1 302 ? 3.357 12.594 5.211 1 98.62 302 ILE A C 1
ATOM 2253 O O . ILE A 1 302 ? 3.588 11.812 4.281 1 98.62 302 ILE A O 1
ATOM 2257 N N . THR A 1 303 ? 2.615 12.25 6.215 1 97.88 303 THR A N 1
ATOM 2258 C CA . THR A 1 303 ? 1.924 10.977 6.375 1 97.88 303 THR A CA 1
ATOM 2259 C C . THR A 1 303 ? 0.415 11.18 6.457 1 97.88 303 THR A C 1
ATOM 2261 O O . THR A 1 303 ? -0.062 11.984 7.266 1 97.88 303 THR A O 1
ATOM 2264 N N . THR A 1 304 ? -0.337 10.477 5.617 1 97.75 304 THR A N 1
ATOM 2265 C CA . THR A 1 304 ? -1.771 10.742 5.57 1 97.75 304 THR A CA 1
ATOM 2266 C C . THR A 1 304 ? -2.564 9.438 5.582 1 97.75 304 THR A C 1
ATOM 2268 O O . THR A 1 304 ? -2.064 8.391 5.156 1 97.75 304 THR A O 1
ATOM 2271 N N . LEU A 1 305 ? -3.701 9.461 6.133 1 97.38 305 LEU A N 1
ATOM 2272 C CA . LEU A 1 305 ? -4.719 8.422 6.07 1 97.38 305 LEU A CA 1
ATOM 2273 C C . LEU A 1 305 ? -6.078 9.008 5.707 1 97.38 305 LEU A C 1
ATOM 2275 O O . LEU A 1 305 ? -6.559 9.93 6.379 1 97.38 305 LEU A O 1
ATOM 2279 N N . ILE A 1 306 ? -6.684 8.625 4.684 1 98.44 306 ILE A N 1
ATOM 2280 C CA . ILE A 1 306 ? -8.055 8.961 4.324 1 98.44 306 ILE A CA 1
ATOM 2281 C C . ILE A 1 306 ? -8.93 7.711 4.414 1 98.44 306 ILE A C 1
ATOM 2283 O O . ILE A 1 306 ? -8.727 6.746 3.676 1 98.44 306 ILE A O 1
ATOM 2287 N N . ASP A 1 307 ? -9.844 7.695 5.277 1 98.25 307 ASP A N 1
ATOM 2288 C CA . ASP A 1 307 ? -10.711 6.559 5.574 1 98.25 307 ASP A CA 1
ATOM 2289 C C . ASP A 1 307 ? -12.117 6.785 5.031 1 98.25 307 ASP A C 1
ATOM 2291 O O . ASP A 1 307 ? -12.922 7.484 5.648 1 98.25 307 ASP A O 1
ATOM 2295 N N . HIS A 1 308 ? -12.398 6.246 3.879 1 98.62 308 HIS A N 1
ATOM 2296 C CA . HIS A 1 308 ? -13.75 6.266 3.344 1 98.62 308 HIS A CA 1
ATOM 2297 C C . HIS A 1 308 ? -14.672 5.336 4.129 1 98.62 308 HIS A C 1
ATOM 2299 O O . HIS A 1 308 ? -14.82 4.164 3.777 1 98.62 308 HIS A O 1
ATOM 2305 N N . ALA A 1 309 ? -15.398 5.918 5.039 1 98.12 309 ALA A N 1
ATOM 2306 C CA . ALA A 1 309 ? -16.234 5.117 5.93 1 98.12 309 ALA A CA 1
ATOM 2307 C C . ALA A 1 309 ? -17.641 4.973 5.371 1 98.12 309 ALA A C 1
ATOM 2309 O O . ALA A 1 309 ? -18.375 4.051 5.742 1 98.12 309 ALA A O 1
ATOM 2310 N N . LYS A 1 310 ? -18.078 5.852 4.598 1 98.19 310 LYS A N 1
ATOM 2311 C CA . LYS A 1 310 ? -19.422 5.887 4.043 1 98.19 310 LYS A CA 1
ATOM 2312 C C . LYS A 1 310 ? -19.391 6.023 2.521 1 98.19 310 LYS A C 1
ATOM 2314 O O . LYS A 1 310 ? -18.344 6.355 1.948 1 98.19 310 LYS A O 1
ATOM 2319 N N . PRO A 1 311 ? -20.5 5.734 1.868 1 97.94 311 PRO A N 1
ATOM 2320 C CA . PRO A 1 311 ? -20.516 5.676 0.405 1 97.94 311 PRO A CA 1
ATOM 2321 C C . PRO A 1 311 ? -20.375 7.055 -0.242 1 97.94 311 PRO A C 1
ATOM 2323 O O . PRO A 1 311 ? -20.594 8.078 0.417 1 97.94 311 PRO A O 1
ATOM 2326 N N . ARG A 1 312 ? -20.031 7.137 -1.517 1 98.19 312 ARG A N 1
ATOM 2327 C CA . ARG A 1 312 ? -20.016 8.281 -2.418 1 98.19 312 ARG A CA 1
ATOM 2328 C C . ARG A 1 312 ? -19.031 9.344 -1.938 1 98.19 312 ARG A C 1
ATOM 2330 O O . ARG A 1 312 ? -19.312 10.539 -2.006 1 98.19 312 ARG A O 1
ATOM 2337 N N . GLY A 1 313 ? -17.984 8.891 -1.277 1 98.25 313 GLY A N 1
ATOM 2338 C CA . GLY A 1 313 ? -16.891 9.789 -0.916 1 98.25 313 GLY A CA 1
ATOM 2339 C C . GLY A 1 313 ? -15.898 10 -2.039 1 98.25 313 GLY A C 1
ATOM 2340 O O . GLY A 1 313 ? -15.594 9.078 -2.795 1 98.25 313 GLY A O 1
ATOM 2341 N N . THR A 1 314 ? -15.359 11.156 -2.174 1 98.56 314 THR A N 1
ATOM 2342 C CA . THR A 1 314 ? -14.305 11.492 -3.125 1 98.56 314 THR A CA 1
ATOM 2343 C C . THR A 1 314 ? -13.07 12.031 -2.4 1 98.56 314 THR A C 1
ATOM 2345 O O . THR A 1 314 ? -13.18 12.914 -1.549 1 98.56 314 THR A O 1
ATOM 2348 N N . SER A 1 315 ? -11.953 11.461 -2.709 1 98.25 315 SER A N 1
ATOM 2349 C CA . SER A 1 315 ? -10.719 11.977 -2.115 1 98.25 315 SER A CA 1
ATOM 2350 C C . SER A 1 315 ? -9.648 12.195 -3.178 1 98.25 315 SER A C 1
ATOM 2352 O O . SER A 1 315 ? -9.578 11.461 -4.164 1 98.25 315 SER A O 1
ATOM 2354 N N . ARG A 1 316 ? -8.883 13.211 -3.055 1 97.38 316 ARG A N 1
ATOM 2355 C CA . ARG A 1 316 ? -7.738 13.562 -3.893 1 97.38 316 ARG A CA 1
ATOM 2356 C C . ARG A 1 316 ? -6.547 13.992 -3.045 1 97.38 316 ARG A C 1
ATOM 2358 O O . ARG A 1 316 ? -6.672 14.867 -2.184 1 97.38 316 ARG A O 1
ATOM 2365 N N . GLU A 1 317 ? -5.453 13.375 -3.27 1 98 317 GLU A N 1
ATOM 2366 C CA . GLU A 1 317 ? -4.223 13.672 -2.547 1 98 317 GLU A CA 1
ATOM 2367 C C . GLU A 1 317 ? -3.053 13.859 -3.508 1 98 317 GLU A C 1
ATOM 2369 O O . GLU A 1 317 ? -2.67 12.93 -4.219 1 98 317 GLU A O 1
ATOM 2374 N N . VAL A 1 318 ? -2.502 15.078 -3.553 1 98.25 318 VAL A N 1
ATOM 2375 C CA . VAL A 1 318 ? -1.341 15.398 -4.375 1 98.25 318 VAL A CA 1
ATOM 2376 C C . VAL A 1 318 ? -0.229 15.969 -3.502 1 98.25 318 VAL A C 1
ATOM 2378 O O . VAL A 1 318 ? -0.401 17.016 -2.877 1 98.25 318 VAL A O 1
ATOM 2381 N N . VAL A 1 319 ? 0.86 15.297 -3.385 1 98.5 319 VAL A N 1
ATOM 2382 C CA . VAL A 1 319 ? 2.008 15.773 -2.619 1 98.5 319 VAL A CA 1
ATOM 2383 C C . VAL A 1 319 ? 3.246 15.812 -3.514 1 98.5 319 VAL A C 1
ATOM 2385 O O . VAL A 1 319 ? 3.656 14.781 -4.059 1 98.5 319 VAL A O 1
ATOM 2388 N N . LYS A 1 320 ? 3.836 17 -3.67 1 98.12 320 LYS A N 1
ATOM 2389 C CA . LYS A 1 320 ? 5.059 17.188 -4.449 1 98.12 320 LYS A CA 1
ATOM 2390 C C . LYS A 1 320 ? 6.156 17.844 -3.611 1 98.12 320 LYS A C 1
ATOM 2392 O O . LYS A 1 320 ? 5.871 18.656 -2.734 1 98.12 320 LYS A O 1
ATOM 2397 N N . GLY A 1 321 ? 7.375 17.5 -3.869 1 97.44 321 GLY A N 1
ATOM 2398 C CA . GLY A 1 321 ? 8.422 18.141 -3.086 1 97.44 321 GLY A CA 1
ATOM 2399 C C . GLY A 1 321 ? 9.758 18.172 -3.799 1 97.44 321 GLY A C 1
ATOM 2400 O O . GLY A 1 321 ? 9.961 17.469 -4.793 1 97.44 321 GLY A O 1
ATOM 2401 N N . VAL A 1 322 ? 10.609 19.078 -3.314 1 98.25 322 VAL A N 1
ATOM 2402 C CA . VAL A 1 322 ? 11.969 19.281 -3.807 1 98.25 322 VAL A CA 1
ATOM 2403 C C . VAL A 1 322 ? 12.969 19.047 -2.674 1 98.25 322 VAL A C 1
ATOM 2405 O O . VAL A 1 322 ? 12.789 19.562 -1.566 1 98.25 322 VAL A O 1
ATOM 2408 N N . ILE A 1 323 ? 13.969 18.281 -2.93 1 98.38 323 ILE A N 1
ATOM 2409 C CA . ILE A 1 323 ? 14.945 17.922 -1.91 1 98.38 323 ILE A CA 1
ATOM 2410 C C . ILE A 1 323 ? 16.359 18.234 -2.41 1 98.38 323 ILE A C 1
ATOM 2412 O O . ILE A 1 323 ? 16.734 17.828 -3.514 1 98.38 323 ILE A O 1
ATOM 2416 N N . ASP A 1 324 ? 17.094 18.891 -1.602 1 97.44 324 ASP A N 1
ATOM 2417 C CA . ASP A 1 324 ? 18.453 19.312 -1.97 1 97.44 324 ASP A CA 1
ATOM 2418 C C . ASP A 1 324 ? 19.453 18.969 -0.868 1 97.44 324 ASP A C 1
ATOM 2420 O O . ASP A 1 324 ? 19.062 18.625 0.252 1 97.44 324 ASP A O 1
ATOM 2424 N N . GLY A 1 325 ? 20.734 18.969 -1.229 1 97.38 325 GLY A N 1
ATOM 2425 C CA . GLY A 1 325 ? 21.766 18.656 -0.248 1 97.38 325 GLY A CA 1
ATOM 2426 C C . GLY A 1 325 ? 21.656 17.234 0.275 1 97.38 325 GLY A C 1
ATOM 2427 O O . GLY A 1 325 ? 21.578 16.281 -0.505 1 97.38 325 GLY A O 1
ATOM 2428 N N . GLN A 1 326 ? 21.703 17.156 1.607 1 98.12 326 GLN A N 1
ATOM 2429 C CA . GLN A 1 326 ? 21.594 15.844 2.246 1 98.12 326 GLN A CA 1
ATOM 2430 C C . GLN A 1 326 ? 20.234 15.656 2.893 1 98.12 326 GLN A C 1
ATOM 2432 O O . GLN A 1 326 ? 20.062 14.812 3.779 1 98.12 326 GLN A O 1
ATOM 2437 N N . ALA A 1 327 ? 19.266 16.453 2.463 1 98.44 327 ALA A N 1
ATOM 2438 C CA . ALA A 1 327 ? 17.938 16.422 3.074 1 98.44 327 ALA A CA 1
ATOM 2439 C C . ALA A 1 327 ? 17.203 15.133 2.703 1 98.44 327 ALA A C 1
ATOM 2441 O O . ALA A 1 327 ? 17.547 14.469 1.725 1 98.44 327 ALA A O 1
ATOM 2442 N N . ARG A 1 328 ? 16.219 14.797 3.5 1 98.06 328 ARG A N 1
ATOM 2443 C CA . ARG A 1 328 ? 15.406 13.602 3.312 1 98.06 328 ARG A CA 1
ATOM 2444 C C . ARG A 1 328 ? 13.922 13.93 3.404 1 98.06 328 ARG A C 1
ATOM 2446 O O . ARG A 1 328 ? 13.508 14.711 4.262 1 98.06 328 ARG A O 1
ATOM 2453 N N . ALA A 1 329 ? 13.18 13.352 2.549 1 98.69 329 ALA A N 1
ATOM 2454 C CA . ALA A 1 329 ? 11.727 13.5 2.582 1 98.69 329 ALA A CA 1
ATOM 2455 C C . ALA A 1 329 ? 11.031 12.141 2.662 1 98.69 329 ALA A C 1
ATOM 2457 O O . ALA A 1 329 ? 11.578 11.133 2.203 1 98.69 329 ALA A O 1
ATOM 2458 N N . VAL A 1 330 ? 9.914 12.094 3.295 1 98.62 330 VAL A N 1
ATOM 2459 C CA . VAL A 1 330 ? 9.078 10.906 3.426 1 98.62 330 VAL A CA 1
ATOM 2460 C C . VAL A 1 330 ? 7.645 11.234 3.014 1 98.62 330 VAL A C 1
ATOM 2462 O O . VAL A 1 330 ? 7.117 12.289 3.367 1 98.62 330 VAL A O 1
ATOM 2465 N N . PHE A 1 331 ? 7.078 10.406 2.227 1 98.31 331 PHE A N 1
ATOM 2466 C CA . PHE A 1 331 ? 5.645 10.422 1.969 1 98.31 331 PHE A CA 1
ATOM 2467 C C . PHE A 1 331 ? 5.031 9.047 2.242 1 98.31 331 PHE A C 1
ATOM 2469 O O . PHE A 1 331 ? 5.441 8.047 1.647 1 98.31 331 PHE A O 1
ATOM 2476 N N . GLN A 1 332 ? 4.09 8.961 3.139 1 97.88 332 GLN A N 1
ATOM 2477 C CA . GLN A 1 332 ? 3.248 7.789 3.365 1 97.88 332 GLN A CA 1
ATOM 2478 C C . GLN A 1 332 ? 1.77 8.141 3.246 1 97.88 332 GLN A C 1
ATOM 2480 O O . GLN A 1 332 ? 1.231 8.875 4.078 1 97.88 332 GLN A O 1
ATOM 2485 N N . GLY A 1 333 ? 1.13 7.66 2.211 1 97.44 333 GLY A N 1
ATOM 2486 C CA . GLY A 1 333 ? -0.287 7.918 2.008 1 97.44 333 GLY A CA 1
ATOM 2487 C C . GLY A 1 333 ? -1.119 6.652 1.92 1 97.44 333 GLY A C 1
ATOM 2488 O O . GLY A 1 333 ? -0.807 5.754 1.14 1 97.44 333 GLY A O 1
ATOM 2489 N N . LYS A 1 334 ? -2.164 6.555 2.699 1 97.19 334 LYS A N 1
ATOM 2490 C CA . LYS A 1 334 ? -3.039 5.387 2.676 1 97.19 334 LYS A CA 1
ATOM 2491 C C . LYS A 1 334 ? -4.496 5.797 2.49 1 97.19 334 LYS A C 1
ATOM 2493 O O . LYS A 1 334 ? -4.977 6.723 3.145 1 97.19 334 LYS A O 1
ATOM 2498 N N . ILE A 1 335 ? -5.148 5.18 1.609 1 98.25 335 ILE A N 1
ATOM 2499 C CA . ILE A 1 335 ? -6.598 5.293 1.466 1 98.25 335 ILE A CA 1
ATOM 2500 C C . ILE A 1 335 ? -7.258 3.969 1.841 1 98.25 335 ILE A C 1
ATOM 2502 O O . ILE A 1 335 ? -6.855 2.908 1.354 1 98.25 335 ILE A O 1
ATOM 2506 N N . ILE A 1 336 ? -8.188 4.039 2.709 1 98.19 336 ILE A N 1
ATOM 2507 C CA . ILE A 1 336 ? -9 2.879 3.074 1 98.19 336 ILE A CA 1
ATOM 2508 C C . ILE A 1 336 ? -10.43 3.066 2.572 1 98.19 336 ILE A C 1
ATOM 2510 O O . ILE A 1 336 ? -11.031 4.117 2.785 1 98.19 336 ILE A O 1
ATOM 2514 N N . VAL A 1 337 ? -10.922 2.084 1.936 1 98.19 337 VAL A N 1
ATOM 2515 C CA . VAL A 1 337 ? -12.328 2.066 1.533 1 98.19 337 VAL A CA 1
ATOM 2516 C C . VAL A 1 337 ? -13.062 0.957 2.277 1 98.19 337 VAL A C 1
ATOM 2518 O O . VAL A 1 337 ? -12.883 -0.226 1.982 1 98.19 337 VAL A O 1
ATOM 2521 N N . ARG A 1 338 ? -13.914 1.312 3.205 1 97.56 338 ARG A N 1
ATOM 2522 C CA . ARG A 1 338 ? -14.609 0.336 4.039 1 97.56 338 ARG A CA 1
ATOM 2523 C C . ARG A 1 338 ? -15.688 -0.396 3.242 1 97.56 338 ARG A C 1
ATOM 2525 O O . ARG A 1 338 ? -16.062 0.037 2.15 1 97.56 338 ARG A O 1
ATOM 2532 N N . PRO A 1 339 ? -16.234 -1.53 3.729 1 94.38 339 PRO A N 1
ATOM 2533 C CA . PRO A 1 339 ? -17.125 -2.402 2.963 1 94.38 339 PRO A CA 1
ATOM 2534 C C . PRO A 1 339 ? -18.359 -1.674 2.451 1 94.38 339 PRO A C 1
ATOM 2536 O O . PRO A 1 339 ? -18.797 -1.903 1.318 1 94.38 339 PRO A O 1
ATOM 2539 N N . ASP A 1 340 ? -18.844 -0.664 3.264 1 93.62 340 ASP A N 1
ATOM 2540 C CA . ASP A 1 340 ? -20.094 -0.003 2.902 1 93.62 340 ASP A CA 1
ATOM 2541 C C . ASP A 1 340 ? -19.828 1.27 2.1 1 93.62 340 ASP A C 1
ATOM 2543 O O . ASP A 1 340 ? -20.766 1.935 1.655 1 93.62 340 ASP A O 1
ATOM 2547 N N . ALA A 1 341 ? -18.609 1.611 1.888 1 96.88 341 ALA A N 1
ATOM 2548 C CA . ALA A 1 341 ? -18.266 2.875 1.235 1 96.88 341 ALA A CA 1
ATOM 2549 C C . ALA A 1 341 ? -18.328 2.742 -0.284 1 96.88 341 ALA A C 1
ATOM 2551 O O . ALA A 1 341 ? -17.375 3.062 -0.982 1 96.88 341 ALA A O 1
ATOM 2552 N N . GLN A 1 342 ? -19.469 2.369 -0.763 1 96.06 342 GLN A N 1
ATOM 2553 C CA . GLN A 1 342 ? -19.688 2.182 -2.193 1 96.06 342 GLN A CA 1
ATOM 2554 C C . GLN A 1 342 ? -19.562 3.504 -2.945 1 96.06 342 GLN A C 1
ATOM 2556 O O . GLN A 1 342 ? -19.766 4.574 -2.371 1 96.06 342 GLN A O 1
ATOM 2561 N N . LYS A 1 343 ? -19.188 3.453 -4.254 1 96.81 343 LYS A N 1
ATOM 2562 C CA . LYS A 1 343 ? -19.062 4.586 -5.168 1 96.81 343 LYS A CA 1
ATOM 2563 C C . LYS A 1 343 ? -17.984 5.555 -4.699 1 96.81 343 LYS A C 1
ATOM 2565 O O . LYS A 1 343 ? -18.125 6.77 -4.863 1 96.81 343 LYS A O 1
ATOM 2570 N N . THR A 1 344 ? -17.047 5.004 -3.971 1 97.31 344 THR A N 1
ATOM 2571 C CA . THR A 1 344 ? -15.875 5.785 -3.592 1 97.31 344 THR A CA 1
ATOM 2572 C C . THR A 1 344 ? -15.016 6.102 -4.812 1 97.31 344 THR A C 1
ATOM 2574 O O . THR A 1 344 ? -14.82 5.246 -5.68 1 97.31 344 THR A O 1
ATOM 2577 N N . ASP A 1 345 ? -14.492 7.289 -4.945 1 98 345 ASP A N 1
ATOM 2578 C CA . ASP A 1 345 ? -13.508 7.75 -5.918 1 98 345 ASP A CA 1
ATOM 2579 C C . ASP A 1 345 ? -12.289 8.344 -5.227 1 98 345 ASP A C 1
ATOM 2581 O O . ASP A 1 345 ? -12.367 9.43 -4.648 1 98 345 ASP A O 1
ATOM 2585 N N . GLY A 1 346 ? -11.188 7.641 -5.266 1 97.25 346 GLY A N 1
ATOM 2586 C CA . GLY A 1 346 ? -9.977 8.086 -4.59 1 97.25 346 GLY A CA 1
ATOM 2587 C C . GLY A 1 346 ? -8.781 8.188 -5.516 1 97.25 346 GLY A C 1
ATOM 2588 O O . GLY A 1 346 ? -8.57 7.324 -6.367 1 97.25 346 GLY A O 1
ATOM 2589 N N . TYR A 1 347 ? -8.023 9.234 -5.398 1 97.31 347 TYR A N 1
ATOM 2590 C CA . TYR A 1 347 ? -6.824 9.477 -6.191 1 97.31 347 TYR A CA 1
ATOM 2591 C C . TYR A 1 347 ? -5.672 9.961 -5.316 1 97.31 347 TYR A C 1
ATOM 2593 O O . TYR A 1 347 ? -5.863 10.812 -4.449 1 97.31 347 TYR A O 1
ATOM 2601 N N . GLN A 1 348 ? -4.461 9.352 -5.555 1 97.31 348 GLN A N 1
ATOM 2602 C CA . GLN A 1 348 ? -3.277 9.75 -4.797 1 97.31 348 GLN A CA 1
ATOM 2603 C C . GLN A 1 348 ? -2.053 9.852 -5.699 1 97.31 348 GLN A C 1
ATOM 2605 O O . GLN A 1 348 ? -1.804 8.961 -6.52 1 97.31 348 GLN A O 1
ATOM 2610 N N . LEU A 1 349 ? -1.291 11 -5.59 1 97.12 349 LEU A N 1
ATOM 2611 C CA . LEU A 1 349 ? -0.079 11.211 -6.375 1 97.12 349 LEU A CA 1
ATOM 2612 C C . LEU A 1 349 ? 1.045 11.766 -5.504 1 97.12 349 LEU A C 1
ATOM 2614 O O . LEU A 1 349 ? 0.848 12.734 -4.773 1 97.12 349 LEU A O 1
ATOM 2618 N N . ASN A 1 350 ? 2.248 11.141 -5.562 1 97.81 350 ASN A N 1
ATOM 2619 C CA . ASN A 1 350 ? 3.471 11.648 -4.949 1 97.81 350 ASN A CA 1
ATOM 2620 C C . ASN A 1 350 ? 4.57 11.859 -5.984 1 97.81 350 ASN A C 1
ATOM 2622 O O . ASN A 1 350 ? 4.918 10.938 -6.723 1 97.81 350 ASN A O 1
ATOM 2626 N N . ARG A 1 351 ? 5.094 13.078 -6.07 1 97.62 351 ARG A N 1
ATOM 2627 C CA . ARG A 1 351 ? 6.211 13.375 -6.957 1 97.62 351 ARG A CA 1
ATOM 2628 C C . ARG A 1 351 ? 7.32 14.109 -6.215 1 97.62 351 ARG A C 1
ATOM 2630 O O . ARG A 1 351 ? 7.051 15.039 -5.453 1 97.62 351 ARG A O 1
ATOM 2637 N N . ALA A 1 352 ? 8.57 13.695 -6.449 1 97.94 352 ALA A N 1
ATOM 2638 C CA . ALA A 1 352 ? 9.703 14.344 -5.797 1 97.94 352 ALA A CA 1
ATOM 2639 C C . ALA A 1 352 ? 10.797 14.695 -6.805 1 97.94 352 ALA A C 1
ATOM 2641 O O . ALA A 1 352 ? 11.07 13.922 -7.727 1 97.94 352 ALA A O 1
ATOM 2642 N N . LEU A 1 353 ? 11.312 15.82 -6.684 1 97.62 353 LEU A N 1
ATOM 2643 C CA . LEU A 1 353 ? 12.469 16.266 -7.445 1 97.62 353 LEU A CA 1
ATOM 2644 C C . LEU A 1 353 ? 13.727 16.266 -6.578 1 97.62 353 LEU A C 1
ATOM 2646 O O . LEU A 1 353 ? 13.766 16.891 -5.523 1 97.62 353 LEU A O 1
ATOM 2650 N N . LEU A 1 354 ? 14.711 15.578 -6.98 1 97.5 354 LEU A N 1
ATOM 2651 C CA . LEU A 1 354 ? 15.984 15.492 -6.273 1 97.5 354 LEU A CA 1
ATOM 2652 C C . LEU A 1 354 ? 17.031 16.391 -6.93 1 97.5 354 LEU A C 1
ATOM 2654 O O . LEU A 1 354 ? 17.344 16.219 -8.109 1 97.5 354 LEU A O 1
ATOM 2658 N N . LEU A 1 355 ? 17.641 17.219 -6.137 1 96.25 355 LEU A N 1
ATOM 2659 C CA . LEU A 1 355 ? 18.516 18.25 -6.711 1 96.25 355 LEU A CA 1
ATOM 2660 C C . LEU A 1 355 ? 19.969 17.922 -6.441 1 96.25 355 LEU A C 1
ATOM 2662 O O . LEU A 1 355 ? 20.859 18.672 -6.859 1 96.25 355 LEU A O 1
ATOM 2666 N N . SER A 1 356 ? 20.266 16.938 -5.684 1 95.69 356 SER A N 1
ATOM 2667 C CA . SER A 1 356 ? 21.625 16.484 -5.383 1 95.69 356 SER A CA 1
ATOM 2668 C C . SER A 1 356 ? 21.703 14.969 -5.289 1 95.69 356 SER A C 1
ATOM 2670 O O . SER A 1 356 ? 20.672 14.297 -5.156 1 95.69 356 SER A O 1
ATOM 2672 N N . ASP A 1 357 ? 22.891 14.422 -5.281 1 93.62 357 ASP A N 1
ATOM 2673 C CA . ASP A 1 357 ? 23.094 12.977 -5.254 1 93.62 357 ASP A CA 1
ATOM 2674 C C . ASP A 1 357 ? 22.797 12.398 -3.875 1 93.62 357 ASP A C 1
ATOM 2676 O O . ASP A 1 357 ? 22.562 11.195 -3.734 1 93.62 357 ASP A O 1
ATOM 2680 N N . GLN A 1 358 ? 22.797 13.32 -2.896 1 96 358 GLN A N 1
ATOM 2681 C CA . GLN A 1 358 ? 22.625 12.828 -1.534 1 96 358 GLN A CA 1
ATOM 2682 C C . GLN A 1 358 ? 21.188 13.031 -1.056 1 96 358 GLN A C 1
ATOM 2684 O O . GLN A 1 358 ? 20.812 12.555 0.021 1 96 358 GLN A O 1
ATOM 2689 N N . ALA A 1 359 ? 20.375 13.758 -1.854 1 96.88 359 ALA A N 1
ATOM 2690 C CA . ALA A 1 359 ? 18.969 13.922 -1.522 1 96.88 359 ALA A CA 1
ATOM 2691 C C . ALA A 1 359 ? 18.219 12.594 -1.615 1 96.88 359 ALA A C 1
ATOM 2693 O O . ALA A 1 359 ? 18.469 11.797 -2.52 1 96.88 359 ALA A O 1
ATOM 2694 N N . GLU A 1 360 ? 17.312 12.359 -0.678 1 96.56 360 GLU A N 1
ATOM 2695 C CA . GLU A 1 360 ? 16.609 11.078 -0.652 1 96.56 360 GLU A CA 1
ATOM 2696 C C . GLU A 1 360 ? 15.117 11.281 -0.402 1 96.56 360 GLU A C 1
ATOM 2698 O O . GLU A 1 360 ? 14.719 12.203 0.31 1 96.56 360 GLU A O 1
ATOM 2703 N N . ILE A 1 361 ? 14.352 10.328 -0.937 1 97.69 361 ILE A N 1
ATOM 2704 C CA . ILE A 1 361 ? 12.922 10.281 -0.641 1 97.69 361 ILE A CA 1
ATOM 2705 C C . ILE A 1 361 ? 12.492 8.836 -0.398 1 97.69 361 ILE A C 1
ATOM 2707 O O . ILE A 1 361 ? 12.969 7.922 -1.065 1 97.69 361 ILE A O 1
ATOM 2711 N N . ASP A 1 362 ? 11.727 8.555 0.619 1 97.56 362 ASP A N 1
ATOM 2712 C CA . ASP A 1 362 ? 10.984 7.32 0.845 1 97.56 362 ASP A CA 1
ATOM 2713 C C . ASP A 1 362 ? 9.484 7.535 0.611 1 97.56 362 ASP A C 1
ATOM 2715 O O . ASP A 1 362 ? 8.867 8.375 1.262 1 97.56 362 ASP A O 1
ATOM 2719 N N . SER A 1 363 ? 8.922 6.809 -0.348 1 97.12 363 SER A N 1
ATOM 2720 C CA . SER A 1 363 ? 7.516 6.953 -0.7 1 97.12 363 SER A CA 1
ATOM 2721 C C . SER A 1 363 ? 6.766 5.633 -0.539 1 97.12 363 SER A C 1
ATOM 2723 O O . SER A 1 363 ? 7.215 4.594 -1.031 1 97.12 363 SER A O 1
ATOM 2725 N N . LYS A 1 364 ? 5.621 5.637 0.16 1 96.81 364 LYS A N 1
ATOM 2726 C CA . LYS A 1 364 ? 4.82 4.441 0.403 1 96.81 364 LYS A CA 1
ATOM 2727 C C . LYS A 1 364 ? 3.332 4.738 0.235 1 96.81 364 LYS A C 1
ATOM 2729 O O . LYS A 1 364 ? 2.602 4.855 1.222 1 96.81 364 LYS A O 1
ATOM 2734 N N . PRO A 1 365 ? 2.795 4.789 -1.021 1 95.88 365 PRO A N 1
ATOM 2735 C CA . PRO A 1 365 ? 1.345 4.832 -1.229 1 95.88 365 PRO A CA 1
ATOM 2736 C C . PRO A 1 365 ? 0.687 3.461 -1.087 1 95.88 365 PRO A C 1
ATOM 2738 O O . PRO A 1 365 ? 1.271 2.449 -1.48 1 95.88 365 PRO A O 1
ATOM 2741 N N . GLU A 1 366 ? -0.498 3.447 -0.491 1 95.31 366 GLU A N 1
ATOM 2742 C CA . GLU A 1 366 ? -1.214 2.207 -0.211 1 95.31 366 GLU A CA 1
ATOM 2743 C C . GLU A 1 366 ? -2.719 2.385 -0.388 1 95.31 366 GLU A C 1
ATOM 2745 O O . GLU A 1 366 ? -3.273 3.42 -0.015 1 95.31 366 GLU A O 1
ATOM 2750 N N . LEU A 1 367 ? -3.357 1.415 -0.951 1 96 367 LEU A N 1
ATOM 2751 C CA . LEU A 1 367 ? -4.812 1.308 -1.003 1 96 367 LEU A CA 1
ATOM 2752 C C . LEU A 1 367 ? -5.289 0.046 -0.291 1 96 367 LEU A C 1
ATOM 2754 O O . LEU A 1 367 ? -4.703 -1.025 -0.456 1 96 367 LEU A O 1
ATOM 2758 N N . GLU A 1 368 ? -6.188 0.135 0.557 1 96.5 368 GLU A N 1
ATOM 2759 C CA . GLU A 1 368 ? -6.914 -0.992 1.135 1 96.5 368 GLU A CA 1
ATOM 2760 C C . GLU A 1 368 ? -8.406 -0.892 0.845 1 96.5 368 GLU A C 1
ATOM 2762 O O . GLU A 1 368 ? -9.117 -0.1 1.472 1 96.5 368 GLU A O 1
ATOM 2767 N N . ILE A 1 369 ? -8.945 -1.698 -0.03 1 96.12 369 ILE A N 1
ATOM 2768 C CA . ILE A 1 369 ? -10.297 -1.55 -0.551 1 96.12 369 ILE A CA 1
ATOM 2769 C C . ILE A 1 369 ? -11.133 -2.775 -0.182 1 96.12 369 ILE A C 1
ATOM 2771 O O . ILE A 1 369 ? -10.82 -3.893 -0.602 1 96.12 369 ILE A O 1
ATOM 2775 N N . TYR A 1 370 ? -12.227 -2.576 0.547 1 94.19 370 TYR A N 1
ATOM 2776 C CA . TYR A 1 370 ? -13.109 -3.652 0.982 1 94.19 370 TYR A CA 1
ATOM 2777 C C . TYR A 1 370 ? -14.484 -3.523 0.339 1 94.19 370 TYR A C 1
ATOM 2779 O O . TYR A 1 370 ? -15.391 -4.301 0.638 1 94.19 370 TYR A O 1
ATOM 2787 N N . ALA A 1 371 ? -14.641 -2.508 -0.5 1 89.75 371 ALA A N 1
ATOM 2788 C CA . ALA A 1 371 ? -15.93 -2.227 -1.126 1 89.75 371 ALA A CA 1
ATOM 2789 C C . ALA A 1 371 ? -15.953 -2.705 -2.574 1 89.75 371 ALA A C 1
ATOM 2791 O O . ALA A 1 371 ? -14.898 -2.961 -3.166 1 89.75 371 ALA A O 1
ATOM 2792 N N . ASP A 1 372 ? -17.188 -2.684 -3.172 1 90.56 372 ASP A N 1
ATOM 2793 C CA . ASP A 1 372 ? -17.375 -3.432 -4.41 1 90.56 372 ASP A CA 1
ATOM 2794 C C . ASP A 1 372 ? -17.719 -2.498 -5.57 1 90.56 372 ASP A C 1
ATOM 2796 O O . ASP A 1 372 ? -17.891 -2.949 -6.703 1 90.56 372 ASP A O 1
ATOM 2800 N N . ASP A 1 373 ? -17.938 -1.309 -5.316 1 93.12 373 ASP A N 1
ATOM 2801 C CA . ASP A 1 373 ? -18.125 -0.288 -6.34 1 93.12 373 ASP A CA 1
ATOM 2802 C C . ASP A 1 373 ? -17.25 0.93 -6.078 1 93.12 373 ASP A C 1
ATOM 2804 O O . ASP A 1 373 ? -17.703 1.923 -5.508 1 93.12 373 ASP A O 1
ATOM 2808 N N . VAL A 1 374 ? -15.992 0.823 -6.555 1 95 374 VAL A N 1
ATOM 2809 C CA . VAL A 1 374 ? -15.008 1.843 -6.215 1 95 374 VAL A CA 1
ATOM 2810 C C . VAL A 1 374 ? -14.078 2.078 -7.406 1 95 374 VAL A C 1
ATOM 2812 O O . VAL A 1 374 ? -13.953 1.218 -8.281 1 95 374 VAL A O 1
ATOM 2815 N N . LYS A 1 375 ? -13.461 3.189 -7.574 1 95.81 375 LYS A N 1
ATOM 2816 C CA . LYS A 1 375 ? -12.344 3.566 -8.438 1 95.81 375 LYS A CA 1
ATOM 2817 C C . LYS A 1 375 ? -11.25 4.281 -7.648 1 95.81 375 LYS A C 1
ATOM 2819 O O . LYS A 1 375 ? -11.445 5.41 -7.195 1 95.81 375 LYS A O 1
ATOM 2824 N N . CYS A 1 376 ? -10.094 3.637 -7.504 1 96.12 376 CYS A N 1
ATOM 2825 C CA . CYS A 1 376 ? -8.977 4.227 -6.777 1 96.12 376 CYS A CA 1
ATOM 2826 C C . CYS A 1 376 ? -7.676 4.074 -7.555 1 96.12 376 CYS A C 1
ATOM 2828 O O . CYS A 1 376 ? -7.457 3.053 -8.211 1 96.12 376 CYS A O 1
ATOM 2830 N N . SER A 1 377 ? -6.824 5.059 -7.516 1 94.75 377 SER A N 1
ATOM 2831 C CA . SER A 1 377 ? -5.516 4.984 -8.156 1 94.75 377 SER A CA 1
ATOM 2832 C C . SER A 1 377 ? -4.473 5.773 -7.375 1 94.75 377 SER A C 1
ATOM 2834 O O . SER A 1 377 ? -4.812 6.699 -6.633 1 94.75 377 SER A O 1
ATOM 2836 N N . HIS A 1 378 ? -3.236 5.34 -7.539 1 93.94 378 HIS A N 1
ATOM 2837 C CA . HIS A 1 378 ? -2.113 6.09 -6.984 1 93.94 378 HIS A CA 1
ATOM 2838 C C . HIS A 1 378 ? -0.914 6.059 -7.926 1 93.94 378 HIS A C 1
ATOM 2840 O O . HIS A 1 378 ? -0.8 5.16 -8.766 1 93.94 378 HIS A O 1
ATOM 2846 N N . GLY A 1 379 ? -0.065 7.059 -7.828 1 93.75 379 GLY A N 1
ATOM 2847 C CA . GLY A 1 379 ? 1.188 7.152 -8.562 1 93.75 379 GLY A CA 1
ATOM 2848 C C . GLY A 1 379 ? 2.316 7.742 -7.734 1 93.75 379 GLY A C 1
ATOM 2849 O O . GLY A 1 379 ? 2.078 8.555 -6.836 1 93.75 379 GLY A O 1
ATOM 2850 N N . ALA A 1 380 ? 3.525 7.289 -8.008 1 95.06 380 ALA A N 1
ATOM 2851 C CA . ALA A 1 380 ? 4.711 7.836 -7.355 1 95.06 380 ALA A CA 1
ATOM 2852 C C . ALA A 1 380 ? 5.867 7.977 -8.344 1 95.06 380 ALA A C 1
ATOM 2854 O O . ALA A 1 380 ? 6.168 7.047 -9.094 1 95.06 380 ALA A O 1
ATOM 2855 N N . THR A 1 381 ? 6.477 9.148 -8.422 1 94.56 381 THR A N 1
ATOM 2856 C CA . THR A 1 381 ? 7.66 9.391 -9.242 1 94.56 381 THR A CA 1
ATOM 2857 C C . THR A 1 381 ? 8.719 10.156 -8.453 1 94.56 381 THR A C 1
ATOM 2859 O O . THR A 1 381 ? 8.391 11.039 -7.66 1 94.56 381 THR A O 1
ATOM 2862 N N . ALA A 1 382 ? 9.938 9.828 -8.594 1 95.75 382 ALA A N 1
ATOM 2863 C CA . ALA A 1 382 ? 11.094 10.555 -8.07 1 95.75 382 ALA A CA 1
ATOM 2864 C C . ALA A 1 382 ? 12.219 10.617 -9.109 1 95.75 382 ALA A C 1
ATOM 2866 O O . ALA A 1 382 ? 12.469 9.641 -9.82 1 95.75 382 ALA A O 1
ATOM 2867 N N . GLY A 1 383 ? 12.805 11.781 -9.227 1 95.12 383 GLY A N 1
ATOM 2868 C CA . GLY A 1 383 ? 13.891 11.906 -10.188 1 95.12 383 GLY A CA 1
ATOM 2869 C C . GLY A 1 383 ? 14.539 13.281 -10.188 1 95.12 383 GLY A C 1
ATOM 2870 O O . GLY A 1 383 ? 14.242 14.109 -9.328 1 95.12 383 GLY A O 1
ATOM 2871 N N . GLU A 1 384 ? 15.422 13.43 -11.109 1 95.12 384 GLU A N 1
ATOM 2872 C CA . GLU A 1 384 ? 16.141 14.695 -11.242 1 95.12 384 GLU A CA 1
ATOM 2873 C C . GLU A 1 384 ? 15.445 15.633 -12.219 1 95.12 384 GLU A C 1
ATOM 2875 O O . GLU A 1 384 ? 14.391 15.297 -12.758 1 95.12 384 GLU A O 1
ATOM 2880 N N . LEU A 1 385 ? 15.938 16.875 -12.281 1 94.19 385 LEU A N 1
ATOM 2881 C CA . LEU A 1 385 ? 15.43 17.828 -13.258 1 94.19 385 LEU A CA 1
ATOM 2882 C C . LEU A 1 385 ? 15.539 17.266 -14.672 1 94.19 385 LEU A C 1
ATOM 2884 O O . LEU A 1 385 ? 16.5 16.562 -14.992 1 94.19 385 LEU A O 1
ATOM 2888 N N . ASP A 1 386 ? 14.617 17.625 -15.469 1 91.12 386 ASP A N 1
ATOM 2889 C CA . ASP A 1 386 ? 14.602 17.156 -16.844 1 91.12 386 ASP A CA 1
ATOM 2890 C C . ASP A 1 386 ? 15.742 17.797 -17.656 1 91.12 386 ASP A C 1
ATOM 2892 O O . ASP A 1 386 ? 15.719 19 -17.922 1 91.12 386 ASP A O 1
ATOM 2896 N N . ASP A 1 387 ? 16.547 16.984 -18.125 1 91.81 387 ASP A N 1
ATOM 2897 C CA . ASP A 1 387 ? 17.719 17.453 -18.844 1 91.81 387 ASP A CA 1
ATOM 2898 C C . ASP A 1 387 ? 17.328 18.156 -20.141 1 91.81 387 ASP A C 1
ATOM 2900 O O . ASP A 1 387 ? 17.969 19.141 -20.547 1 91.81 387 ASP A O 1
ATOM 2904 N N . ALA A 1 388 ? 16.359 17.641 -20.75 1 93.94 388 ALA A N 1
ATOM 2905 C CA . ALA A 1 388 ? 15.93 18.234 -22.016 1 93.94 388 ALA A CA 1
ATOM 2906 C C . ALA A 1 388 ? 15.359 19.625 -21.797 1 93.94 388 ALA A C 1
ATOM 2908 O O . ALA A 1 388 ? 15.641 20.547 -22.562 1 93.94 388 ALA A O 1
ATOM 2909 N N . GLN A 1 389 ? 14.594 19.719 -20.734 1 94.31 389 GLN A N 1
ATOM 2910 C CA . GLN A 1 389 ? 14.039 21.031 -20.406 1 94.31 389 GLN A CA 1
ATOM 2911 C C . GLN A 1 389 ? 15.141 22.016 -20 1 94.31 389 GLN A C 1
ATOM 2913 O O . GLN A 1 389 ? 15.125 23.172 -20.391 1 94.31 389 GLN A O 1
ATOM 2918 N N . LEU A 1 390 ? 16.016 21.516 -19.203 1 95 390 LEU A N 1
ATOM 2919 C CA . LEU A 1 390 ? 17.125 22.359 -18.766 1 95 390 LEU A CA 1
ATOM 2920 C C . LEU A 1 390 ? 17.953 22.812 -19.969 1 95 390 LEU A C 1
ATOM 2922 O O . LEU A 1 390 ? 18.312 24 -20.062 1 95 390 LEU A O 1
ATOM 2926 N N . PHE A 1 391 ? 18.234 21.875 -20.859 1 95.44 391 PHE A N 1
ATOM 2927 C CA . PHE A 1 391 ? 18.984 22.188 -22.062 1 95.44 391 PHE A CA 1
ATOM 2928 C C . PHE A 1 391 ? 18.266 23.234 -22.906 1 95.44 391 PHE A C 1
ATOM 2930 O O . PHE A 1 391 ? 18.891 24.172 -23.406 1 95.44 391 PHE A O 1
ATOM 2937 N N . TYR A 1 392 ? 17 23.016 -23.031 1 96.56 392 TYR A N 1
ATOM 2938 C CA . TYR A 1 392 ? 16.188 23.953 -23.797 1 96.56 392 TYR A CA 1
ATOM 2939 C C . TYR A 1 392 ? 16.297 25.359 -23.25 1 96.56 392 TYR A C 1
ATOM 2941 O O . TYR A 1 392 ? 16.578 26.312 -23.984 1 96.56 392 TYR A O 1
ATOM 2949 N N . LEU A 1 393 ? 16.109 25.516 -21.922 1 96.5 393 LEU A N 1
ATOM 2950 C CA . LEU A 1 393 ? 16.141 26.828 -21.281 1 96.5 393 LEU A CA 1
ATOM 2951 C C . LEU A 1 393 ? 17.531 27.453 -21.406 1 96.5 393 LEU A C 1
ATOM 2953 O O . LEU A 1 393 ? 17.672 28.656 -21.641 1 96.5 393 LEU A O 1
ATOM 2957 N N . ARG A 1 394 ? 18.531 26.594 -21.281 1 96.38 394 ARG A N 1
ATOM 2958 C CA . ARG A 1 394 ? 19.906 27.062 -21.406 1 96.38 394 ARG A CA 1
ATOM 2959 C C . ARG A 1 394 ? 20.188 27.531 -22.828 1 96.38 394 ARG A C 1
ATOM 2961 O O . ARG A 1 394 ? 20.875 28.547 -23.031 1 96.38 394 ARG A O 1
ATOM 2968 N N . SER A 1 395 ? 19.641 26.828 -23.766 1 97.06 395 SER A N 1
ATOM 2969 C CA . SER A 1 395 ? 19.828 27.172 -25.172 1 97.06 395 SER A CA 1
ATOM 2970 C C . SER A 1 395 ? 19.156 28.516 -25.5 1 97.06 395 SER A C 1
ATOM 2972 O O . SER A 1 395 ? 19.531 29.172 -26.469 1 97.06 395 SER A O 1
ATOM 2974 N N . ARG A 1 396 ? 18.188 28.906 -24.766 1 96.25 396 ARG A N 1
ATOM 2975 C CA . ARG A 1 396 ? 17.484 30.172 -24.969 1 96.25 396 ARG A CA 1
ATOM 2976 C C . ARG A 1 396 ? 18.188 31.297 -24.219 1 96.25 396 ARG A C 1
ATOM 2978 O O . ARG A 1 396 ? 17.656 32.406 -24.094 1 96.25 396 ARG A O 1
ATOM 2985 N N . GLY A 1 397 ? 19.359 30.969 -23.609 1 95.75 397 GLY A N 1
ATOM 2986 C CA . GLY A 1 397 ? 20.203 32 -23.062 1 95.75 397 GLY A CA 1
ATOM 2987 C C . GLY A 1 397 ? 20.094 32.156 -21.562 1 95.75 397 GLY A C 1
ATOM 2988 O O . GLY A 1 397 ? 20.656 33.062 -20.969 1 95.75 397 GLY A O 1
ATOM 2989 N N . LEU A 1 398 ? 19.422 31.312 -20.891 1 96.31 398 LEU A N 1
ATOM 2990 C CA . LEU A 1 398 ? 19.297 31.391 -19.438 1 96.31 398 LEU A CA 1
ATOM 2991 C C . LEU A 1 398 ? 20.5 30.75 -18.75 1 96.31 398 LEU A C 1
ATOM 2993 O O . LEU A 1 398 ? 20.938 29.656 -19.141 1 96.31 398 LEU A O 1
ATOM 2997 N N . PRO A 1 399 ? 21.109 31.438 -17.812 1 96 399 PRO A N 1
ATOM 2998 C CA . PRO A 1 399 ? 22.141 30.781 -17 1 96 399 PRO A CA 1
ATOM 2999 C C . PRO A 1 399 ? 21.609 29.531 -16.281 1 96 399 PRO A C 1
ATOM 3001 O O . PRO A 1 399 ? 20.422 29.453 -15.984 1 96 399 PRO A O 1
ATOM 3004 N N . LEU A 1 400 ? 22.531 28.641 -15.992 1 93.94 400 LEU A N 1
ATOM 3005 C CA . LEU A 1 400 ? 22.188 27.344 -15.406 1 93.94 400 LEU A CA 1
ATOM 3006 C C . LEU A 1 400 ? 21.375 27.516 -14.125 1 93.94 400 LEU A C 1
ATOM 3008 O O . LEU A 1 400 ? 20.328 26.891 -13.945 1 93.94 400 LEU A O 1
ATOM 3012 N N . GLU A 1 401 ? 21.781 28.391 -13.297 1 92.19 401 GLU A N 1
ATOM 3013 C CA . GLU A 1 401 ? 21.125 28.578 -12 1 92.19 401 GLU A CA 1
ATOM 3014 C C . GLU A 1 401 ? 19.703 29.109 -12.156 1 92.19 401 GLU A C 1
ATOM 3016 O O . GLU A 1 401 ? 18.797 28.688 -11.438 1 92.19 401 GLU A O 1
ATOM 3021 N N . ARG A 1 402 ? 19.594 29.953 -12.992 1 93.44 402 ARG A N 1
ATOM 3022 C CA . ARG A 1 402 ? 18.281 30.531 -13.25 1 93.44 402 ARG A CA 1
ATOM 3023 C C . ARG A 1 402 ? 17.359 29.5 -13.891 1 93.44 402 ARG A C 1
ATOM 3025 O O . ARG A 1 402 ? 16.172 29.422 -13.555 1 93.44 402 ARG A O 1
ATOM 3032 N N . ALA A 1 403 ? 17.875 28.781 -14.883 1 95.19 403 ALA A N 1
ATOM 3033 C CA . ALA A 1 403 ? 17.109 27.719 -15.531 1 95.19 403 ALA A CA 1
ATOM 3034 C C . ALA A 1 403 ? 16.609 26.703 -14.508 1 95.19 403 ALA A C 1
ATOM 3036 O O . ALA A 1 403 ? 15.445 26.312 -14.531 1 95.19 403 ALA A O 1
ATOM 3037 N N . ARG A 1 404 ? 17.469 26.312 -13.688 1 94.44 404 ARG A N 1
ATOM 3038 C CA . ARG A 1 404 ? 17.125 25.359 -12.641 1 94.44 404 ARG A CA 1
ATOM 3039 C C . ARG A 1 404 ? 16.031 25.922 -11.734 1 94.44 404 ARG A C 1
ATOM 3041 O O . ARG A 1 404 ? 15.055 25.25 -11.43 1 94.44 404 ARG A O 1
ATOM 3048 N N . ALA A 1 405 ? 16.203 27.141 -11.32 1 94.25 405 ALA A N 1
ATOM 3049 C CA . ALA A 1 405 ? 15.242 27.781 -10.43 1 94.25 405 ALA A CA 1
ATOM 3050 C C . ALA A 1 405 ? 13.852 27.828 -11.055 1 94.25 405 ALA A C 1
ATOM 3052 O O . ALA A 1 405 ? 12.844 27.625 -10.375 1 94.25 405 ALA A O 1
ATOM 3053 N N . LEU A 1 406 ? 13.828 28.109 -12.312 1 94.75 406 LEU A N 1
ATOM 3054 C CA . LEU A 1 406 ? 12.562 28.188 -13.023 1 94.75 406 LEU A CA 1
ATOM 3055 C C . LEU A 1 406 ? 11.867 26.828 -13.047 1 94.75 406 LEU A C 1
ATOM 3057 O O . LEU A 1 406 ? 10.648 26.75 -12.859 1 94.75 406 LEU A O 1
ATOM 3061 N N . LEU A 1 407 ? 12.617 25.797 -13.383 1 96.12 407 LEU A N 1
ATOM 3062 C CA . LEU A 1 407 ? 12.055 24.453 -13.445 1 96.12 407 LEU A CA 1
ATOM 3063 C C . LEU A 1 407 ? 11.578 24 -12.07 1 96.12 407 LEU A C 1
ATOM 3065 O O . LEU A 1 407 ? 10.508 23.391 -11.945 1 96.12 407 LEU A O 1
ATOM 3069 N N . ILE A 1 408 ? 12.336 24.297 -11.07 1 96.44 408 ILE A N 1
ATOM 3070 C CA . ILE A 1 408 ? 11.984 23.938 -9.703 1 96.44 408 ILE A CA 1
ATOM 3071 C C . ILE A 1 408 ? 10.719 24.688 -9.281 1 96.44 408 ILE A C 1
ATOM 3073 O O . ILE A 1 408 ? 9.797 24.094 -8.711 1 96.44 408 ILE A O 1
ATOM 3077 N N . ALA A 1 409 ? 10.656 25.953 -9.531 1 95.81 409 ALA A N 1
ATOM 3078 C CA . ALA A 1 409 ? 9.484 26.766 -9.203 1 95.81 409 ALA A CA 1
ATOM 3079 C C . ALA A 1 409 ? 8.234 26.219 -9.898 1 95.81 409 ALA A C 1
ATOM 3081 O O . ALA A 1 409 ? 7.168 26.141 -9.289 1 95.81 409 ALA A O 1
ATOM 3082 N N . ALA A 1 410 ? 8.375 25.938 -11.164 1 95.69 410 ALA A N 1
ATOM 3083 C CA . ALA A 1 410 ? 7.25 25.406 -11.93 1 95.69 410 ALA A CA 1
ATOM 3084 C C . ALA A 1 410 ? 6.746 24.094 -11.336 1 95.69 410 ALA A C 1
ATOM 3086 O O . ALA A 1 410 ? 5.535 23.859 -11.289 1 95.69 410 ALA A O 1
ATOM 3087 N N . PHE A 1 411 ? 7.684 23.266 -10.984 1 97.12 411 PHE A N 1
ATOM 3088 C CA . PHE A 1 411 ? 7.359 21.984 -10.383 1 97.12 411 PHE A CA 1
ATOM 3089 C C . PHE A 1 411 ? 6.531 22.172 -9.117 1 97.12 411 PHE A C 1
ATOM 3091 O O . PHE A 1 411 ? 5.488 21.547 -8.945 1 97.12 411 PHE A O 1
ATOM 3098 N N . LEU A 1 412 ? 6.93 23.047 -8.219 1 97.12 412 LEU A N 1
ATOM 3099 C CA . LEU A 1 412 ? 6.238 23.266 -6.953 1 97.12 412 LEU A CA 1
ATOM 3100 C C . LEU A 1 412 ? 4.941 24.047 -7.176 1 97.12 412 LEU A C 1
ATOM 3102 O O . LEU A 1 412 ? 3.957 23.828 -6.461 1 97.12 412 LEU A O 1
ATOM 3106 N N . ASP A 1 413 ? 4.918 24.938 -8.125 1 96.69 413 ASP A N 1
ATOM 3107 C CA . ASP A 1 413 ? 3.717 25.703 -8.438 1 96.69 413 ASP A CA 1
ATOM 3108 C C . ASP A 1 413 ? 2.564 24.781 -8.836 1 96.69 413 ASP A C 1
ATOM 3110 O O . ASP A 1 413 ? 1.403 25.078 -8.539 1 96.69 413 ASP A O 1
ATOM 3114 N N . GLU A 1 414 ? 2.889 23.75 -9.508 1 95.81 414 GLU A N 1
ATOM 3115 C CA . GLU A 1 414 ? 1.861 22.781 -9.875 1 95.81 414 GLU A CA 1
ATOM 3116 C C . GLU A 1 414 ? 1.136 22.25 -8.648 1 95.81 414 GLU A C 1
ATOM 3118 O O . GLU A 1 414 ? -0.087 22.094 -8.656 1 95.81 414 GLU A O 1
ATOM 3123 N N . ALA A 1 415 ? 1.899 22 -7.621 1 97 415 ALA A N 1
ATOM 3124 C CA . ALA A 1 415 ? 1.28 21.531 -6.383 1 97 415 ALA A CA 1
ATOM 3125 C C . ALA A 1 415 ? 0.432 22.625 -5.742 1 97 415 ALA A C 1
ATOM 3127 O O . ALA A 1 415 ? -0.659 22.359 -5.234 1 97 415 ALA A O 1
ATOM 3128 N N . LEU A 1 416 ? 0.934 23.812 -5.777 1 98.19 416 LEU A N 1
ATOM 3129 C CA . LEU A 1 416 ? 0.274 24.938 -5.117 1 98.19 416 LEU A CA 1
ATOM 3130 C C . LEU A 1 416 ? -1.048 25.266 -5.801 1 98.19 416 LEU A C 1
ATOM 3132 O O . LEU A 1 416 ? -1.919 25.906 -5.203 1 98.19 416 LEU A O 1
ATOM 3136 N N . GLU A 1 417 ? -1.228 24.844 -7.059 1 97.25 417 GLU A N 1
ATOM 3137 C CA . GLU A 1 417 ? -2.475 25.062 -7.785 1 97.25 417 GLU A CA 1
ATOM 3138 C C . GLU A 1 417 ? -3.627 24.297 -7.145 1 97.25 417 GLU A C 1
ATOM 3140 O O . GLU A 1 417 ? -4.797 24.547 -7.438 1 97.25 417 GLU A O 1
ATOM 3145 N N . GLU A 1 418 ? -3.332 23.359 -6.242 1 96.56 418 GLU A N 1
ATOM 3146 C CA . GLU A 1 418 ? -4.359 22.625 -5.508 1 96.56 418 GLU A CA 1
ATOM 3147 C C . GLU A 1 418 ? -5.07 23.531 -4.504 1 96.56 418 GLU A C 1
ATOM 3149 O O . GLU A 1 418 ? -6.129 23.172 -3.982 1 96.56 418 GLU A O 1
ATOM 3154 N N . ILE A 1 419 ? -4.48 24.672 -4.164 1 98 419 ILE A N 1
ATOM 3155 C CA . ILE A 1 419 ? -5.09 25.609 -3.236 1 98 419 ILE A CA 1
ATOM 3156 C C . ILE A 1 419 ? -6.102 26.484 -3.979 1 98 419 ILE A C 1
ATOM 3158 O O . ILE A 1 419 ? -5.719 27.375 -4.734 1 98 419 ILE A O 1
ATOM 3162 N N . PRO A 1 420 ? -7.359 26.328 -3.691 1 95.94 420 PRO A N 1
ATOM 3163 C CA . PRO A 1 420 ? -8.359 27.094 -4.43 1 95.94 420 PRO A CA 1
ATOM 3164 C C . PRO A 1 420 ? -8.422 28.562 -3.98 1 95.94 420 PRO A C 1
ATOM 3166 O O . PRO A 1 420 ? -8.82 29.422 -4.758 1 95.94 420 PRO A O 1
ATOM 3169 N N . VAL A 1 421 ? -8.078 28.875 -2.709 1 96 421 VAL A N 1
ATOM 3170 C CA . VAL A 1 421 ? -8.117 30.234 -2.191 1 96 421 VAL A CA 1
ATOM 3171 C C . VAL A 1 421 ? -6.926 31.031 -2.725 1 96 421 VAL A C 1
ATOM 3173 O O . VAL A 1 421 ? -5.793 30.812 -2.293 1 96 421 VAL A O 1
ATOM 3176 N N . GLU A 1 422 ? -7.18 31.969 -3.582 1 95.31 422 GLU A N 1
ATOM 3177 C CA . GLU A 1 422 ? -6.152 32.656 -4.348 1 95.31 422 GLU A CA 1
ATOM 3178 C C . GLU A 1 422 ? -5.156 33.375 -3.422 1 95.31 422 GLU A C 1
ATOM 3180 O O . GLU A 1 422 ? -3.943 33.25 -3.623 1 95.31 422 GLU A O 1
ATOM 3185 N N . ALA A 1 423 ? -5.699 34.062 -2.418 1 95.5 423 ALA A N 1
ATOM 3186 C CA . ALA A 1 423 ? -4.824 34.812 -1.518 1 95.5 423 ALA A CA 1
ATOM 3187 C C . ALA A 1 423 ? -3.83 33.875 -0.826 1 95.5 423 ALA A C 1
ATOM 3189 O O . ALA A 1 423 ? -2.658 34.219 -0.655 1 95.5 423 ALA A O 1
ATOM 3190 N N . VAL A 1 424 ? -4.273 32.75 -0.467 1 97.75 424 VAL A N 1
ATOM 3191 C CA . VAL A 1 424 ? -3.422 31.766 0.205 1 97.75 424 VAL A CA 1
ATOM 3192 C C . VAL A 1 424 ? -2.42 31.188 -0.789 1 97.75 424 VAL A C 1
ATOM 3194 O O . VAL A 1 424 ? -1.228 31.078 -0.491 1 97.75 424 VAL A O 1
ATOM 3197 N N . ARG A 1 425 ? -2.891 30.781 -1.963 1 98 425 ARG A N 1
ATOM 3198 C CA . ARG A 1 425 ? -2.025 30.234 -3.002 1 98 425 ARG A CA 1
ATOM 3199 C C . ARG A 1 425 ? -0.874 31.172 -3.314 1 98 425 ARG A C 1
ATOM 3201 O O . ARG A 1 425 ? 0.282 30.75 -3.391 1 98 425 ARG A O 1
ATOM 3208 N N . GLU A 1 426 ? -1.196 32.5 -3.449 1 97 426 GLU A N 1
ATOM 3209 C CA . GLU A 1 426 ? -0.179 33.469 -3.783 1 97 426 GLU A CA 1
ATOM 3210 C C . GLU A 1 426 ? 0.811 33.656 -2.637 1 97 426 GLU A C 1
ATOM 3212 O O . GLU A 1 426 ? 2.01 33.844 -2.865 1 97 426 GLU A O 1
ATOM 3217 N N . HIS A 1 427 ? 0.26 33.656 -1.477 1 97.44 427 HIS A N 1
ATOM 3218 C CA . HIS A 1 427 ? 1.133 33.75 -0.312 1 97.44 427 HIS A CA 1
ATOM 3219 C C . HIS A 1 427 ? 2.094 32.562 -0.24 1 97.44 427 HIS A C 1
ATOM 3221 O O . HIS A 1 427 ? 3.285 32.75 0.025 1 97.44 427 HIS A O 1
ATOM 3227 N N . PHE A 1 428 ? 1.589 31.391 -0.445 1 98.31 428 PHE A N 1
ATOM 3228 C CA . PHE A 1 428 ? 2.414 30.188 -0.414 1 98.31 428 PHE A CA 1
ATOM 3229 C C . PHE A 1 428 ? 3.424 30.203 -1.557 1 98.31 428 PHE A C 1
ATOM 3231 O O . PHE A 1 428 ? 4.582 29.828 -1.368 1 98.31 428 PHE A O 1
ATOM 3238 N N . LYS A 1 429 ? 3.027 30.672 -2.711 1 97.62 429 LYS A N 1
ATOM 3239 C CA . LYS A 1 429 ? 3.947 30.781 -3.838 1 97.62 429 LYS A CA 1
ATOM 3240 C C . LYS A 1 429 ? 5.105 31.719 -3.51 1 97.62 429 LYS A C 1
ATOM 3242 O O . LYS A 1 429 ? 6.258 31.422 -3.824 1 97.62 429 LYS A O 1
ATOM 3247 N N . ALA A 1 430 ? 4.758 32.781 -2.891 1 96.62 430 ALA A N 1
ATOM 3248 C CA . ALA A 1 430 ? 5.789 33.75 -2.506 1 96.62 430 ALA A CA 1
ATOM 3249 C C . ALA A 1 430 ? 6.789 33.125 -1.54 1 96.62 430 ALA A C 1
ATOM 3251 O O . ALA A 1 430 ? 7.992 33.375 -1.626 1 96.62 430 ALA A O 1
ATOM 3252 N N . ALA A 1 431 ? 6.289 32.375 -0.633 1 96.75 431 ALA A N 1
ATOM 3253 C CA . ALA A 1 431 ? 7.16 31.703 0.321 1 96.75 431 ALA A CA 1
ATOM 3254 C C . ALA A 1 431 ? 8.086 30.719 -0.388 1 96.75 431 ALA A C 1
ATOM 3256 O O . ALA A 1 431 ? 9.281 30.641 -0.07 1 96.75 431 ALA A O 1
ATOM 3257 N N . VAL A 1 432 ? 7.566 30 -1.314 1 96.69 432 VAL A N 1
ATOM 3258 C CA . VAL A 1 432 ? 8.352 29.031 -2.078 1 96.69 432 VAL A CA 1
ATOM 3259 C C . VAL A 1 432 ? 9.43 29.75 -2.879 1 96.69 432 VAL A C 1
ATOM 3261 O O . VAL A 1 432 ? 10.578 29.312 -2.922 1 96.69 432 VAL A O 1
ATOM 3264 N N . HIS A 1 433 ? 9.086 30.844 -3.475 1 94.69 433 HIS A N 1
ATOM 3265 C CA . HIS A 1 433 ? 10.047 31.625 -4.25 1 94.69 433 HIS A CA 1
ATOM 3266 C C . HIS A 1 433 ? 11.141 32.219 -3.355 1 94.69 433 HIS A C 1
ATOM 3268 O O . HIS A 1 433 ? 12.289 32.312 -3.775 1 94.69 433 HIS A O 1
ATOM 3274 N N . GLY A 1 434 ? 10.656 32.594 -2.188 1 93.56 434 GLY A N 1
ATOM 3275 C CA . GLY A 1 434 ? 11.656 33 -1.218 1 93.56 434 GLY A CA 1
ATOM 3276 C C . GLY A 1 434 ? 12.672 31.922 -0.9 1 93.56 434 GLY A C 1
ATOM 3277 O O . GLY A 1 434 ? 13.867 32.188 -0.819 1 93.56 434 GLY A O 1
ATOM 3278 N N . TRP A 1 435 ? 12.234 30.781 -0.711 1 93.62 435 TRP A N 1
ATOM 3279 C CA . TRP A 1 435 ? 13.109 29.641 -0.454 1 93.62 435 TRP A CA 1
ATOM 3280 C C . TRP A 1 435 ? 14.094 29.438 -1.602 1 93.62 435 TRP A C 1
ATOM 3282 O O . TRP A 1 435 ? 15.273 29.172 -1.374 1 93.62 435 TRP A O 1
ATOM 3292 N N . LEU A 1 436 ? 13.656 29.578 -2.826 1 91.12 436 LEU A N 1
ATOM 3293 C CA . LEU A 1 436 ? 14.477 29.391 -4.016 1 91.12 436 LEU A CA 1
ATOM 3294 C C . LEU A 1 436 ? 15.578 30.453 -4.086 1 91.12 436 LEU A C 1
ATOM 3296 O O . LEU A 1 436 ? 16.688 30.172 -4.559 1 91.12 436 LEU A O 1
ATOM 3300 N N . GLY A 1 437 ? 15.266 31.609 -3.645 1 87.12 437 GLY A N 1
ATOM 3301 C CA . GLY A 1 437 ? 16.234 32.688 -3.662 1 87.12 437 GLY A CA 1
ATOM 3302 C C . GLY A 1 437 ? 17.328 32.531 -2.633 1 87.12 437 GLY A C 1
ATOM 3303 O O . GLY A 1 437 ? 18.422 33.094 -2.781 1 87.12 437 GLY A O 1
ATOM 3304 N N . GLU A 1 438 ? 17.047 31.891 -1.643 1 77.12 438 GLU A N 1
ATOM 3305 C CA . GLU A 1 438 ? 18.031 31.672 -0.577 1 77.12 438 GLU A CA 1
ATOM 3306 C C . GLU A 1 438 ? 18.969 30.516 -0.916 1 77.12 438 GLU A C 1
ATOM 3308 O O . GLU A 1 438 ? 19.938 30.266 -0.195 1 77.12 438 GLU A O 1
ATOM 3313 N N . ARG A 1 439 ? 18.672 29.875 -1.961 1 69.5 439 ARG A N 1
ATOM 3314 C CA . ARG A 1 439 ? 19.531 28.766 -2.371 1 69.5 439 ARG A CA 1
ATOM 3315 C C . ARG A 1 439 ? 20.844 29.281 -2.98 1 69.5 439 ARG A C 1
ATOM 3317 O O . ARG A 1 439 ? 20.844 30.281 -3.695 1 69.5 439 ARG A O 1
ATOM 3324 N N . MET B 1 1 ? 4.891 -22.297 24.688 1 28.16 1 MET B N 1
ATOM 3325 C CA . MET B 1 1 ? 4.73 -23.375 23.719 1 28.16 1 MET B CA 1
ATOM 3326 C C . MET B 1 1 ? 3.402 -23.25 22.969 1 28.16 1 MET B C 1
ATOM 3328 O O . MET B 1 1 ? 2.34 -23.219 23.594 1 28.16 1 MET B O 1
ATOM 3332 N N . ALA B 1 2 ? 3.416 -22.516 21.812 1 40.81 2 ALA B N 1
ATOM 3333 C CA . ALA B 1 2 ? 2.145 -22.359 21.109 1 40.81 2 ALA B CA 1
ATOM 3334 C C . ALA B 1 2 ? 1.281 -23.609 21.25 1 40.81 2 ALA B C 1
ATOM 3336 O O . ALA B 1 2 ? 1.77 -24.719 21.078 1 40.81 2 ALA B O 1
ATOM 3337 N N . SER B 1 3 ? 0.285 -23.719 21.875 1 48.5 3 SER B N 1
ATOM 3338 C CA . SER B 1 3 ? -0.636 -24.844 22.031 1 48.5 3 SER B CA 1
ATOM 3339 C C . SER B 1 3 ? -0.801 -25.625 20.734 1 48.5 3 SER B C 1
ATOM 3341 O O . SER B 1 3 ? -1.174 -25.047 19.703 1 48.5 3 SER B O 1
ATOM 3343 N N . GLU B 1 4 ? -0.152 -26.734 20.531 1 62.94 4 GLU B N 1
ATOM 3344 C CA . GLU B 1 4 ? -0.233 -27.672 19.406 1 62.94 4 GLU B CA 1
ATOM 3345 C C . GLU B 1 4 ? -1.683 -28.031 19.094 1 62.94 4 GLU B C 1
ATOM 3347 O O . GLU B 1 4 ? -2.371 -28.641 19.922 1 62.94 4 GLU B O 1
ATOM 3352 N N . THR B 1 5 ? -2.262 -27.344 18.078 1 73.44 5 THR B N 1
ATOM 3353 C CA . THR B 1 5 ? -3.605 -27.672 17.609 1 73.44 5 THR B CA 1
ATOM 3354 C C . THR B 1 5 ? -3.668 -29.109 17.125 1 73.44 5 THR B C 1
ATOM 3356 O O . THR B 1 5 ? -2.656 -29.672 16.703 1 73.44 5 THR B O 1
ATOM 3359 N N . PRO B 1 6 ? -4.766 -29.797 17.453 1 78.62 6 PRO B N 1
ATOM 3360 C CA . PRO B 1 6 ? -4.922 -31.172 16.953 1 78.62 6 PRO B CA 1
ATOM 3361 C C . PRO B 1 6 ? -4.48 -31.312 15.492 1 78.62 6 PRO B C 1
ATOM 3363 O O . PRO B 1 6 ? -3.875 -32.312 15.125 1 78.62 6 PRO B O 1
ATOM 3366 N N . ALA B 1 7 ? -4.68 -30.312 14.75 1 79.75 7 ALA B N 1
ATOM 3367 C CA . ALA B 1 7 ? -4.281 -30.375 13.344 1 79.75 7 ALA B CA 1
ATOM 3368 C C . ALA B 1 7 ? -2.766 -30.453 13.211 1 79.75 7 ALA B C 1
ATOM 3370 O O . ALA B 1 7 ? -2.246 -31.219 12.398 1 79.75 7 ALA B O 1
ATOM 3371 N N . LEU B 1 8 ? -2.088 -29.734 13.961 1 85.69 8 LEU B N 1
ATOM 3372 C CA . LEU B 1 8 ? -0.631 -29.719 13.891 1 85.69 8 LEU B CA 1
ATOM 3373 C C . LEU B 1 8 ? -0.054 -31.062 14.336 1 85.69 8 LEU B C 1
ATOM 3375 O O . LEU B 1 8 ? 0.922 -31.547 13.758 1 85.69 8 LEU B O 1
ATOM 3379 N N . GLN B 1 9 ? -0.71 -31.594 15.297 1 87.38 9 GLN B N 1
ATOM 3380 C CA . GLN B 1 9 ? -0.256 -32.906 15.789 1 87.38 9 GLN B CA 1
ATOM 3381 C C . GLN B 1 9 ? -0.395 -33.969 14.711 1 87.38 9 GLN B C 1
ATOM 3383 O O . GLN B 1 9 ? 0.442 -34.875 14.609 1 87.38 9 GLN B O 1
ATOM 3388 N N . SER B 1 10 ? -1.428 -33.844 13.992 1 88.69 10 SER B N 1
ATOM 3389 C CA . SER B 1 10 ? -1.642 -34.812 12.906 1 88.69 10 SER B CA 1
ATOM 3390 C C . SER B 1 10 ? -0.51 -34.75 11.891 1 88.69 10 SER B C 1
ATOM 3392 O O . SER B 1 10 ? -0.058 -35.781 11.398 1 88.69 10 SER B O 1
ATOM 3394 N N . TYR B 1 11 ? -0.029 -33.594 11.602 1 90 11 TYR B N 1
ATOM 3395 C CA . TYR B 1 11 ? 1.055 -33.438 10.633 1 90 11 TYR B CA 1
ATOM 3396 C C . TYR B 1 11 ? 2.365 -34 11.203 1 90 11 TYR B C 1
ATOM 3398 O O . TYR B 1 11 ? 3.146 -34.625 10.477 1 90 11 TYR B O 1
ATOM 3406 N N . VAL B 1 12 ? 2.529 -33.781 12.477 1 91.94 12 VAL B N 1
ATOM 3407 C CA . VAL B 1 12 ? 3.729 -34.281 13.125 1 91.94 12 VAL B CA 1
ATOM 3408 C C . VAL B 1 12 ? 3.721 -35.812 13.094 1 91.94 12 VAL B C 1
ATOM 3410 O O . VAL B 1 12 ? 4.73 -36.438 12.758 1 91.94 12 VAL B O 1
ATOM 3413 N N . GLU B 1 13 ? 2.611 -36.375 13.375 1 92.5 13 GLU B N 1
ATOM 3414 C CA . GLU B 1 13 ? 2.473 -37.812 13.367 1 92.5 13 GLU B CA 1
ATOM 3415 C C . GLU B 1 13 ? 2.639 -38.375 11.961 1 92.5 13 GLU B C 1
ATOM 3417 O O . GLU B 1 13 ? 3.287 -39.406 11.773 1 92.5 13 GLU B O 1
ATOM 3422 N N . GLN B 1 14 ? 2.035 -37.719 11.109 1 91.75 14 GLN B N 1
ATOM 3423 C CA . GLN B 1 14 ? 2.17 -38.156 9.727 1 91.75 14 GLN B CA 1
ATOM 3424 C C . GLN B 1 14 ? 3.625 -38.125 9.266 1 91.75 14 GLN B C 1
ATOM 3426 O O . GLN B 1 14 ? 4.094 -39 8.57 1 91.75 14 GLN B O 1
ATOM 3431 N N . PHE B 1 15 ? 4.27 -37.094 9.648 1 93.56 15 PHE B N 1
ATOM 3432 C CA . PHE B 1 15 ? 5.672 -36.969 9.273 1 93.56 15 PHE B CA 1
ATOM 3433 C C . PHE B 1 15 ? 6.492 -38.125 9.875 1 93.56 15 PHE B C 1
ATOM 3435 O O . PHE B 1 15 ? 7.32 -38.719 9.195 1 93.56 15 PHE B O 1
ATOM 3442 N N . LYS B 1 16 ? 6.227 -38.312 11.086 1 92.75 16 LYS B N 1
ATOM 3443 C CA . LYS B 1 16 ? 6.93 -39.438 11.75 1 92.75 16 LYS B CA 1
ATOM 3444 C C . LYS B 1 16 ? 6.672 -40.75 11.039 1 92.75 16 LYS B C 1
ATOM 3446 O O . LYS B 1 16 ? 7.582 -41.562 10.883 1 92.75 16 LYS B O 1
ATOM 3451 N N . ALA B 1 17 ? 5.527 -40.906 10.586 1 91.62 17 ALA B N 1
ATOM 3452 C CA . ALA B 1 17 ? 5.102 -42.156 9.969 1 91.62 17 ALA B CA 1
ATOM 3453 C C . ALA B 1 17 ? 5.672 -42.281 8.562 1 91.62 17 ALA B C 1
ATOM 3455 O O . ALA B 1 17 ? 5.941 -43.406 8.109 1 91.62 17 ALA B O 1
ATOM 3456 N N . HIS B 1 18 ? 5.895 -41.156 7.926 1 90.88 18 HIS B N 1
ATOM 3457 C CA . HIS B 1 18 ? 6.117 -41.281 6.492 1 90.88 18 HIS B CA 1
ATOM 3458 C C . HIS B 1 18 ? 7.504 -40.781 6.105 1 90.88 18 HIS B C 1
ATOM 3460 O O . HIS B 1 18 ? 7.973 -41.031 4.992 1 90.88 18 HIS B O 1
ATOM 3466 N N . ALA B 1 19 ? 8.156 -40.125 6.977 1 91.56 19 ALA B N 1
ATOM 3467 C CA . ALA B 1 19 ? 9.414 -39.469 6.641 1 91.56 19 ALA B CA 1
ATOM 3468 C C . ALA B 1 19 ? 10.398 -40.438 5.996 1 91.56 19 ALA B C 1
ATOM 3470 O O . ALA B 1 19 ? 11.078 -40.062 5.027 1 91.56 19 ALA B O 1
ATOM 3471 N N . ALA B 1 20 ? 10.375 -41.625 6.441 1 91.5 20 ALA B N 1
ATOM 3472 C CA . ALA B 1 20 ? 11.359 -42.594 6 1 91.5 20 ALA B CA 1
ATOM 3473 C C . ALA B 1 20 ? 11.008 -43.156 4.621 1 91.5 20 ALA B C 1
ATOM 3475 O O . ALA B 1 20 ? 11.859 -43.719 3.941 1 91.5 20 ALA B O 1
ATOM 3476 N N . THR B 1 21 ? 9.82 -42.938 4.207 1 88.62 21 THR B N 1
ATOM 3477 C CA . THR B 1 21 ? 9.391 -43.531 2.943 1 88.62 21 THR B CA 1
ATOM 3478 C C . THR B 1 21 ? 9.289 -42.469 1.862 1 88.62 21 THR B C 1
ATOM 3480 O O . THR B 1 21 ? 9 -42.75 0.703 1 88.62 21 THR B O 1
ATOM 3483 N N . LEU B 1 22 ? 9.516 -41.25 2.217 1 90.94 22 LEU B N 1
ATOM 3484 C CA . LEU B 1 22 ? 9.461 -40.188 1.23 1 90.94 22 LEU B CA 1
ATOM 3485 C C . LEU B 1 22 ? 10.641 -40.25 0.272 1 90.94 22 LEU B C 1
ATOM 3487 O O . LEU B 1 22 ? 11.727 -40.688 0.657 1 90.94 22 LEU B O 1
ATOM 3491 N N . PRO B 1 23 ? 10.461 -39.906 -0.924 1 90.06 23 PRO B N 1
ATOM 3492 C CA . PRO B 1 23 ? 11.578 -39.938 -1.868 1 90.06 23 PRO B CA 1
ATOM 3493 C C . PRO B 1 23 ? 12.797 -39.156 -1.362 1 90.06 23 PRO B C 1
ATOM 3495 O O . PRO B 1 23 ? 12.656 -38.062 -0.835 1 90.06 23 PRO B O 1
ATOM 3498 N N . GLY B 1 24 ? 13.977 -39.844 -1.561 1 91.5 24 GLY B N 1
ATOM 3499 C CA . GLY B 1 24 ? 15.219 -39.188 -1.153 1 91.5 24 GLY B CA 1
ATOM 3500 C C . GLY B 1 24 ? 15.516 -39.344 0.324 1 91.5 24 GLY B C 1
ATOM 3501 O O . GLY B 1 24 ? 16.516 -38.844 0.818 1 91.5 24 GLY B O 1
ATOM 3502 N N . ALA B 1 25 ? 14.555 -40.031 1.014 1 92.88 25 ALA B N 1
ATOM 3503 C CA . ALA B 1 25 ? 14.859 -40.312 2.418 1 92.88 25 ALA B CA 1
ATOM 3504 C C . ALA B 1 25 ? 16.234 -40.938 2.574 1 92.88 25 ALA B C 1
ATOM 3506 O O . ALA B 1 25 ? 16.625 -41.812 1.798 1 92.88 25 ALA B O 1
ATOM 3507 N N . GLY B 1 26 ? 16.984 -40.469 3.549 1 93.5 26 GLY B N 1
ATOM 3508 C CA . GLY B 1 26 ? 18.328 -40.969 3.756 1 93.5 26 GLY B CA 1
ATOM 3509 C C . GLY B 1 26 ? 19.391 -40 3.264 1 93.5 26 GLY B C 1
ATOM 3510 O O . GLY B 1 26 ? 20.562 -40.094 3.65 1 93.5 26 GLY B O 1
ATOM 3511 N N . LEU B 1 27 ? 19.047 -39.156 2.289 1 95.44 27 LEU B N 1
ATOM 3512 C CA . LEU B 1 27 ? 19.953 -38.062 1.924 1 95.44 27 LEU B CA 1
ATOM 3513 C C . LEU B 1 27 ? 20.047 -37.031 3.049 1 95.44 27 LEU B C 1
ATOM 3515 O O . LEU B 1 27 ? 19.078 -36.344 3.355 1 95.44 27 LEU B O 1
ATOM 3519 N N . PRO B 1 28 ? 21.172 -36.875 3.639 1 95.62 28 PRO B N 1
ATOM 3520 C CA . PRO B 1 28 ? 21.281 -36.062 4.852 1 95.62 28 PRO B CA 1
ATOM 3521 C C . PRO B 1 28 ? 20.781 -34.625 4.652 1 95.62 28 PRO B C 1
ATOM 3523 O O . PRO B 1 28 ? 20.062 -34.094 5.492 1 95.62 28 PRO B O 1
ATOM 3526 N N . TRP B 1 29 ? 21.219 -34 3.521 1 95.44 29 TRP B N 1
ATOM 3527 C CA . TRP B 1 29 ? 20.828 -32.625 3.287 1 95.44 29 TRP B CA 1
ATOM 3528 C C . TRP B 1 29 ? 19.312 -32.5 3.156 1 95.44 29 TRP B C 1
ATOM 3530 O O . TRP B 1 29 ? 18.719 -31.516 3.607 1 95.44 29 TRP B O 1
ATOM 3540 N N . LEU B 1 30 ? 18.641 -33.438 2.576 1 96 30 LEU B N 1
ATOM 3541 C CA . LEU B 1 30 ? 17.203 -33.375 2.381 1 96 30 LEU B CA 1
ATOM 3542 C C . LEU B 1 30 ? 16.453 -33.688 3.684 1 96 30 LEU B C 1
ATOM 3544 O O . LEU B 1 30 ? 15.438 -33.062 3.979 1 96 30 LEU B O 1
ATOM 3548 N N . ASP B 1 31 ? 17.016 -34.625 4.426 1 96.19 31 ASP B N 1
ATOM 3549 C CA . ASP B 1 31 ? 16.453 -34.938 5.738 1 96.19 31 ASP B CA 1
ATOM 3550 C C . ASP B 1 31 ? 16.469 -33.688 6.637 1 96.19 31 ASP B C 1
ATOM 3552 O O . ASP B 1 31 ? 15.516 -33.438 7.359 1 96.19 31 ASP B O 1
ATOM 3556 N N . GLU B 1 32 ? 17.562 -33.031 6.551 1 95.62 32 GLU B N 1
ATOM 3557 C CA . GLU B 1 32 ? 17.688 -31.812 7.336 1 95.62 32 GLU B CA 1
ATOM 3558 C C . GLU B 1 32 ? 16.688 -30.75 6.883 1 95.62 32 GLU B C 1
ATOM 3560 O O . GLU B 1 32 ? 16.078 -30.062 7.707 1 95.62 32 GLU B O 1
ATOM 3565 N N . LEU B 1 33 ? 16.547 -30.578 5.586 1 95.25 33 LEU B N 1
ATOM 3566 C CA . LEU B 1 33 ? 15.594 -29.609 5.039 1 95.25 33 LEU B CA 1
ATOM 3567 C C . LEU B 1 33 ? 14.164 -29.953 5.461 1 95.25 33 LEU B C 1
ATOM 3569 O O . LEU B 1 33 ? 13.391 -29.062 5.824 1 95.25 33 LEU B O 1
ATOM 3573 N N . ARG B 1 34 ? 13.844 -31.281 5.387 1 96.5 34 ARG B N 1
ATOM 3574 C CA . ARG B 1 34 ? 12.516 -31.719 5.785 1 96.5 34 ARG B CA 1
ATOM 3575 C C . ARG B 1 34 ? 12.266 -31.453 7.266 1 96.5 34 ARG B C 1
ATOM 3577 O O . ARG B 1 34 ? 11.195 -30.969 7.641 1 96.5 34 ARG B O 1
ATOM 3584 N N . ALA B 1 35 ? 13.227 -31.703 8.008 1 95.88 35 ALA B N 1
ATOM 3585 C CA . ALA B 1 35 ? 13.109 -31.469 9.445 1 95.88 35 ALA B CA 1
ATOM 3586 C C . ALA B 1 35 ? 12.945 -29.984 9.758 1 95.88 35 ALA B C 1
ATOM 3588 O O . ALA B 1 35 ? 12.133 -29.625 10.609 1 95.88 35 ALA B O 1
ATOM 3589 N N . ALA B 1 36 ? 13.734 -29.219 9.094 1 95.44 36 ALA B N 1
ATOM 3590 C CA . ALA B 1 36 ? 13.625 -27.766 9.281 1 95.44 36 ALA B CA 1
ATOM 3591 C C . ALA B 1 36 ? 12.242 -27.266 8.883 1 95.44 36 ALA B C 1
ATOM 3593 O O . ALA B 1 36 ? 11.68 -26.391 9.539 1 95.44 36 ALA B O 1
ATOM 3594 N N . GLY B 1 37 ? 11.773 -27.766 7.762 1 96.31 37 GLY B N 1
ATOM 3595 C CA . GLY B 1 37 ? 10.43 -27.406 7.328 1 96.31 37 GLY B CA 1
ATOM 3596 C C . GLY B 1 37 ? 9.359 -27.766 8.344 1 96.31 37 GLY B C 1
ATOM 3597 O O . GLY B 1 37 ? 8.508 -26.938 8.672 1 96.31 37 GLY B O 1
ATOM 3598 N N . LEU B 1 38 ? 9.469 -28.984 8.875 1 95.62 38 LEU B N 1
ATOM 3599 C CA . LEU B 1 38 ? 8.492 -29.422 9.867 1 95.62 38 LEU B CA 1
ATOM 3600 C C . LEU B 1 38 ? 8.586 -28.578 11.133 1 95.62 38 LEU B C 1
ATOM 3602 O O . LEU B 1 38 ? 7.562 -28.156 11.688 1 95.62 38 LEU B O 1
ATOM 3606 N N . ASP B 1 39 ? 9.773 -28.391 11.547 1 95.31 39 ASP B N 1
ATOM 3607 C CA . ASP B 1 39 ? 10 -27.609 12.758 1 95.31 39 ASP B CA 1
ATOM 3608 C C . ASP B 1 39 ? 9.398 -26.219 12.633 1 95.31 39 ASP B C 1
ATOM 3610 O O . ASP B 1 39 ? 8.711 -25.75 13.539 1 95.31 39 ASP B O 1
ATOM 3614 N N . ARG B 1 40 ? 9.695 -25.578 11.492 1 94.88 40 ARG B N 1
ATOM 3615 C CA . ARG B 1 40 ? 9.172 -24.234 11.273 1 94.88 40 ARG B CA 1
ATOM 3616 C C . ARG B 1 40 ? 7.645 -24.234 11.227 1 94.88 40 ARG B C 1
ATOM 3618 O O . ARG B 1 40 ? 6.996 -23.359 11.789 1 94.88 40 ARG B O 1
ATOM 3625 N N . PHE B 1 41 ? 7.062 -25.172 10.586 1 94.81 41 PHE B N 1
ATOM 3626 C CA . PHE B 1 41 ? 5.613 -25.25 10.469 1 94.81 41 PHE B CA 1
ATOM 3627 C C . PHE B 1 41 ? 4.969 -25.484 11.836 1 94.81 41 PHE B C 1
ATOM 3629 O O . PHE B 1 41 ? 3.949 -24.859 12.148 1 94.81 41 PHE B O 1
ATOM 3636 N N . VAL B 1 42 ? 5.559 -26.312 12.57 1 93.31 42 VAL B N 1
ATOM 3637 C CA . VAL B 1 42 ? 5.016 -26.625 13.891 1 93.31 42 VAL B CA 1
ATOM 3638 C C . VAL B 1 42 ? 5.086 -25.391 14.781 1 93.31 42 VAL B C 1
ATOM 3640 O O . VAL B 1 42 ? 4.18 -25.125 15.578 1 93.31 42 VAL B O 1
ATOM 3643 N N . LYS B 1 43 ? 6.094 -24.609 14.656 1 92.62 43 LYS B N 1
ATOM 3644 C CA . LYS B 1 43 ? 6.293 -23.406 15.453 1 92.62 43 LYS B CA 1
ATOM 3645 C C . LYS B 1 43 ? 5.277 -22.328 15.086 1 92.62 43 LYS B C 1
ATOM 3647 O O . LYS B 1 43 ? 4.812 -21.578 15.953 1 92.62 43 LYS B O 1
ATOM 3652 N N . THR B 1 44 ? 4.938 -22.234 13.859 1 91 44 THR B N 1
ATOM 3653 C CA . THR B 1 44 ? 4.125 -21.109 13.406 1 91 44 THR B CA 1
ATOM 3654 C C . THR B 1 44 ? 2.674 -21.547 13.203 1 91 44 THR B C 1
ATOM 3656 O O . THR B 1 44 ? 1.751 -20.766 13.438 1 91 44 THR B O 1
ATOM 3659 N N . GLY B 1 45 ? 2.555 -22.828 12.789 1 91.5 45 GLY B N 1
ATOM 3660 C CA . GLY B 1 45 ? 1.232 -23.297 12.414 1 91.5 45 GLY B CA 1
ATOM 3661 C C . GLY B 1 45 ? 0.712 -22.672 11.141 1 91.5 45 GLY B C 1
ATOM 3662 O O . GLY B 1 45 ? 1.467 -22.031 10.406 1 91.5 45 GLY B O 1
ATOM 3663 N N . PHE B 1 46 ? -0.601 -22.906 10.867 1 92.62 46 PHE B N 1
ATOM 3664 C CA . PHE B 1 46 ? -1.224 -22.266 9.719 1 92.62 46 PHE B CA 1
ATOM 3665 C C . PHE B 1 46 ? -1.365 -20.766 9.945 1 92.62 46 PHE B C 1
ATOM 3667 O O . PHE B 1 46 ? -1.602 -20.328 11.07 1 92.62 46 PHE B O 1
ATOM 3674 N N . PRO B 1 47 ? -1.17 -20.031 8.891 1 93.25 47 PRO B N 1
ATOM 3675 C CA . PRO B 1 47 ? -1.34 -18.578 9.055 1 93.25 47 PRO B CA 1
ATOM 3676 C C . PRO B 1 47 ? -2.768 -18.188 9.438 1 93.25 47 PRO B C 1
ATOM 3678 O O . PRO B 1 47 ? -3.715 -18.906 9.094 1 93.25 47 PRO B O 1
ATOM 3681 N N . THR B 1 48 ? -2.852 -17.156 10.125 1 92.19 48 THR B N 1
ATOM 3682 C CA . THR B 1 48 ? -4.141 -16.609 10.539 1 92.19 48 THR B CA 1
ATOM 3683 C C . THR B 1 48 ? -4.336 -15.203 9.977 1 92.19 48 THR B C 1
ATOM 3685 O O . THR B 1 48 ? -3.381 -14.586 9.508 1 92.19 48 THR B O 1
ATOM 3688 N N . PRO B 1 49 ? -5.535 -14.664 10.109 1 90.62 49 PRO B N 1
ATOM 3689 C CA . PRO B 1 49 ? -5.816 -13.32 9.586 1 90.62 49 PRO B CA 1
ATOM 3690 C C . PRO B 1 49 ? -5.074 -12.227 10.344 1 90.62 49 PRO B C 1
ATOM 3692 O O . PRO B 1 49 ? -5.07 -11.07 9.914 1 90.62 49 PRO B O 1
ATOM 3695 N N . ARG B 1 50 ? -4.402 -12.523 11.406 1 88.44 50 ARG B N 1
ATOM 3696 C CA . ARG B 1 50 ? -3.592 -11.547 12.125 1 88.44 50 ARG B CA 1
ATOM 3697 C C . ARG B 1 50 ? -2.32 -11.219 11.352 1 88.44 50 ARG B C 1
ATOM 3699 O O . ARG B 1 50 ? -1.734 -10.148 11.539 1 88.44 50 ARG B O 1
ATOM 3706 N N . GLN B 1 51 ? -1.92 -12.203 10.531 1 90.44 51 GLN B N 1
ATOM 3707 C CA . GLN B 1 51 ? -0.805 -11.93 9.633 1 90.44 51 GLN B CA 1
ATOM 3708 C C . GLN B 1 51 ? -1.259 -11.109 8.43 1 90.44 51 GLN B C 1
ATOM 3710 O O . GLN B 1 51 ? -2.205 -11.484 7.734 1 90.44 51 GLN B O 1
ATOM 3715 N N . GLU B 1 52 ? -0.547 -10.023 8.188 1 89.56 52 GLU B N 1
ATOM 3716 C CA . GLU B 1 52 ? -0.956 -9.062 7.172 1 89.56 52 GLU B CA 1
ATOM 3717 C C . GLU B 1 52 ? -1.142 -9.742 5.816 1 89.56 52 GLU B C 1
ATOM 3719 O O . GLU B 1 52 ? -2.121 -9.477 5.113 1 89.56 52 GLU B O 1
ATOM 3724 N N . SER B 1 53 ? -0.305 -10.688 5.484 1 91.69 53 SER B N 1
ATOM 3725 C CA . SER B 1 53 ? -0.36 -11.312 4.172 1 91.69 53 SER B CA 1
ATOM 3726 C C . SER B 1 53 ? -1.53 -12.289 4.07 1 91.69 53 SER B C 1
ATOM 3728 O O . SER B 1 53 ? -1.881 -12.734 2.979 1 91.69 53 SER B O 1
ATOM 3730 N N . TRP B 1 54 ? -2.201 -12.625 5.145 1 96 54 TRP B N 1
ATOM 3731 C CA . TRP B 1 54 ? -3.299 -13.586 5.168 1 96 54 TRP B CA 1
ATOM 3732 C C . TRP B 1 54 ? -4.57 -12.945 5.723 1 96 54 TRP B C 1
ATOM 3734 O O . TRP B 1 54 ? -5.52 -13.648 6.07 1 96 54 TRP B O 1
ATOM 3744 N N . LYS B 1 55 ? -4.523 -11.648 5.773 1 93.88 55 LYS B N 1
ATOM 3745 C CA . LYS B 1 55 ? -5.598 -10.859 6.371 1 93.88 55 LYS B CA 1
ATOM 3746 C C . LYS B 1 55 ? -6.949 -11.234 5.77 1 93.88 55 LYS B C 1
ATOM 3748 O O . LYS B 1 55 ? -7.961 -11.266 6.473 1 93.88 55 LYS B O 1
ATOM 3753 N N . PHE B 1 56 ? -6.938 -11.625 4.484 1 96.25 56 PHE B N 1
ATOM 3754 C CA . PHE B 1 56 ? -8.211 -11.742 3.779 1 96.25 56 PHE B CA 1
ATOM 3755 C C . PHE B 1 56 ? -8.516 -13.195 3.439 1 96.25 56 PHE B C 1
ATOM 3757 O O . PHE B 1 56 ? -9.547 -13.492 2.832 1 96.25 56 PHE B O 1
ATOM 3764 N N . THR B 1 57 ? -7.652 -14.062 3.811 1 97.19 57 THR B N 1
ATOM 3765 C CA . THR B 1 57 ? -7.824 -15.469 3.479 1 97.19 57 THR B CA 1
ATOM 3766 C C . THR B 1 57 ? -7.648 -16.344 4.719 1 97.19 57 THR B C 1
ATOM 3768 O O . THR B 1 57 ? -6.535 -16.5 5.227 1 97.19 57 THR B O 1
ATOM 3771 N N . SER B 1 58 ? -8.719 -16.969 5.113 1 95.94 58 SER B N 1
ATOM 3772 C CA . SER B 1 58 ? -8.695 -17.828 6.293 1 95.94 58 SER B CA 1
ATOM 3773 C C . SER B 1 58 ? -8.406 -19.281 5.91 1 95.94 58 SER B C 1
ATOM 3775 O O . SER B 1 58 ? -8.961 -19.797 4.945 1 95.94 58 SER B O 1
ATOM 3777 N N . LEU B 1 59 ? -7.582 -19.891 6.656 1 94.88 59 LEU B N 1
ATOM 3778 C CA . LEU B 1 59 ? -7.27 -21.297 6.406 1 94.88 59 LEU B CA 1
ATOM 3779 C C . LEU B 1 59 ? -7.922 -22.203 7.453 1 94.88 59 LEU B C 1
ATOM 3781 O O . LEU B 1 59 ? -7.484 -23.328 7.664 1 94.88 59 LEU B O 1
ATOM 3785 N N . ARG B 1 60 ? -8.953 -21.75 8.125 1 90.31 60 ARG B N 1
ATOM 3786 C CA . ARG B 1 60 ? -9.719 -22.531 9.094 1 90.31 60 ARG B CA 1
ATOM 3787 C C . ARG B 1 60 ? -10.219 -23.828 8.484 1 90.31 60 ARG B C 1
ATOM 3789 O O . ARG B 1 60 ? -10.242 -24.859 9.148 1 90.31 60 ARG B O 1
ATOM 3796 N N . PRO B 1 61 ? -10.586 -23.828 7.223 1 88.56 61 PRO B N 1
ATOM 3797 C CA . PRO B 1 61 ? -11.016 -25.078 6.613 1 88.56 61 PRO B CA 1
ATOM 3798 C C . PRO B 1 61 ? -9.938 -26.156 6.633 1 88.56 61 PRO B C 1
ATOM 3800 O O . PRO B 1 61 ? -10.242 -27.344 6.742 1 88.56 61 PRO B O 1
ATOM 3803 N N . LEU B 1 62 ? -8.719 -25.766 6.492 1 88.62 62 LEU B N 1
ATOM 3804 C CA . LEU B 1 62 ? -7.609 -26.703 6.531 1 88.62 62 LEU B CA 1
ATOM 3805 C C . LEU B 1 62 ? -7.402 -27.25 7.941 1 88.62 62 LEU B C 1
ATOM 3807 O O . LEU B 1 62 ? -6.969 -28.391 8.117 1 88.62 62 LEU B O 1
ATOM 3811 N N . GLU B 1 63 ? -7.723 -26.422 8.883 1 84.81 63 GLU B N 1
ATOM 3812 C CA . GLU B 1 63 ? -7.57 -26.828 10.273 1 84.81 63 GLU B CA 1
ATOM 3813 C C . GLU B 1 63 ? -8.656 -27.828 10.68 1 84.81 63 GLU B C 1
ATOM 3815 O O . GLU B 1 63 ? -8.422 -28.703 11.523 1 84.81 63 GLU B O 1
ATOM 3820 N N . ARG B 1 64 ? -9.734 -27.734 10.062 1 83.56 64 ARG B N 1
ATOM 3821 C CA . ARG B 1 64 ? -10.898 -28.516 10.445 1 83.56 64 ARG B CA 1
ATOM 3822 C C . ARG B 1 64 ? -10.883 -29.891 9.766 1 83.56 64 ARG B C 1
ATOM 3824 O O . ARG B 1 64 ? -11.562 -30.812 10.211 1 83.56 64 ARG B O 1
ATOM 3831 N N . GLN B 1 65 ? -10.164 -29.938 8.758 1 83.19 65 GLN B N 1
ATOM 3832 C CA . GLN B 1 65 ? -10.133 -31.156 7.965 1 83.19 65 GLN B CA 1
ATOM 3833 C C . GLN B 1 65 ? -8.773 -31.844 8.078 1 83.19 65 GLN B C 1
ATOM 3835 O O . GLN B 1 65 ? -7.734 -31.203 7.93 1 83.19 65 GLN B O 1
ATOM 3840 N N . SER B 1 66 ? -8.828 -33.094 8.375 1 81.81 66 SER B N 1
ATOM 3841 C CA . SER B 1 66 ? -7.59 -33.844 8.383 1 81.81 66 SER B CA 1
ATOM 3842 C C . SER B 1 66 ? -7.277 -34.406 7.004 1 81.81 66 SER B C 1
ATOM 3844 O O . SER B 1 66 ? -8.133 -35.031 6.371 1 81.81 66 SER B O 1
ATOM 3846 N N . PHE B 1 67 ? -6.129 -34.156 6.535 1 88.06 67 PHE B N 1
ATOM 3847 C CA . PHE B 1 67 ? -5.672 -34.688 5.254 1 88.06 67 PHE B CA 1
ATOM 3848 C C . PHE B 1 67 ? -4.527 -35.656 5.453 1 88.06 67 PHE B C 1
ATOM 3850 O O . PHE B 1 67 ? -3.592 -35.375 6.207 1 88.06 67 PHE B O 1
ATOM 3857 N N . GLY B 1 68 ? -4.691 -36.812 4.867 1 84.75 68 GLY B N 1
ATOM 3858 C CA . GLY B 1 68 ? -3.572 -37.75 4.812 1 84.75 68 GLY B CA 1
ATOM 3859 C C . GLY B 1 68 ? -2.691 -37.531 3.596 1 84.75 68 GLY B C 1
ATOM 3860 O O . GLY B 1 68 ? -3.111 -36.938 2.611 1 84.75 68 GLY B O 1
ATOM 3861 N N . LEU B 1 69 ? -1.466 -37.969 3.732 1 83.19 69 LEU B N 1
ATOM 3862 C CA . LEU B 1 69 ? -0.612 -37.969 2.549 1 83.19 69 LEU B CA 1
ATOM 3863 C C . LEU B 1 69 ? -1.181 -38.875 1.466 1 83.19 69 LEU B C 1
ATOM 3865 O O . LEU B 1 69 ? -1.51 -40.031 1.731 1 83.19 69 LEU B O 1
ATOM 3869 N N . ALA B 1 70 ? -1.289 -38.344 0.29 1 80.06 70 ALA B N 1
ATOM 3870 C CA . ALA B 1 70 ? -1.88 -39.094 -0.81 1 80.06 70 ALA B CA 1
ATOM 3871 C C . ALA B 1 70 ? -1.056 -40.344 -1.122 1 80.06 70 ALA B C 1
ATOM 3873 O O . ALA B 1 70 ? 0.171 -40.25 -1.234 1 80.06 70 ALA B O 1
ATOM 3874 N N . PRO B 1 71 ? -1.727 -41.438 -1.261 1 76.06 71 PRO B N 1
ATOM 3875 C CA . PRO B 1 71 ? -1.008 -42.625 -1.701 1 76.06 71 PRO B CA 1
ATOM 3876 C C . PRO B 1 71 ? -0.677 -42.594 -3.191 1 76.06 71 PRO B C 1
ATOM 3878 O O . PRO B 1 71 ? -1.188 -41.75 -3.928 1 76.06 71 PRO B O 1
ATOM 3881 N N . ALA B 1 72 ? 0.285 -43.469 -3.533 1 77.12 72 ALA B N 1
ATOM 3882 C CA . ALA B 1 72 ? 0.515 -43.656 -4.965 1 77.12 72 ALA B CA 1
ATOM 3883 C C . ALA B 1 72 ? -0.707 -44.25 -5.641 1 77.12 72 ALA B C 1
ATOM 3885 O O . ALA B 1 72 ? -1.219 -45.281 -5.195 1 77.12 72 ALA B O 1
ATOM 3886 N N . LEU B 1 73 ? -1.159 -43.5 -6.633 1 77.5 73 LEU B N 1
ATOM 3887 C CA . LEU B 1 73 ? -2.35 -43.969 -7.336 1 77.5 73 LEU B CA 1
ATOM 3888 C C . LEU B 1 73 ? -1.982 -44.562 -8.703 1 77.5 73 LEU B C 1
ATOM 3890 O O . LEU B 1 73 ? -1.172 -43.969 -9.422 1 77.5 73 LEU B O 1
ATOM 3894 N N . THR B 1 74 ? -2.525 -45.656 -8.961 1 77.94 74 THR B N 1
ATOM 3895 C CA . THR B 1 74 ? -2.252 -46.312 -10.242 1 77.94 74 THR B CA 1
ATOM 3896 C C . THR B 1 74 ? -3.514 -46.375 -11.094 1 77.94 74 THR B C 1
ATOM 3898 O O . THR B 1 74 ? -3.523 -47 -12.156 1 77.94 74 THR B O 1
ATOM 3901 N N . ALA B 1 75 ? -4.469 -45.656 -10.664 1 80.31 75 ALA B N 1
ATOM 3902 C CA . ALA B 1 75 ? -5.738 -45.719 -11.391 1 80.31 75 ALA B CA 1
ATOM 3903 C C . ALA B 1 75 ? -5.57 -45.219 -12.82 1 80.31 75 ALA B C 1
ATOM 3905 O O . ALA B 1 75 ? -4.762 -44.312 -13.086 1 80.31 75 ALA B O 1
ATOM 3906 N N . PRO B 1 76 ? -6.293 -45.844 -13.695 1 85.94 76 PRO B N 1
ATOM 3907 C CA . PRO B 1 76 ? -6.25 -45.344 -15.07 1 85.94 76 PRO B CA 1
ATOM 3908 C C . PRO B 1 76 ? -6.887 -43.969 -15.219 1 85.94 76 PRO B C 1
ATOM 3910 O O . PRO B 1 76 ? -7.852 -43.625 -14.523 1 85.94 76 PRO B O 1
ATOM 3913 N N . VAL B 1 77 ? -6.262 -43.188 -16 1 89.81 77 VAL B N 1
ATOM 3914 C CA . VAL B 1 77 ? -6.766 -41.875 -16.344 1 89.81 77 VAL B CA 1
ATOM 3915 C C . VAL B 1 77 ? -6.984 -41.75 -17.859 1 89.81 77 VAL B C 1
ATOM 3917 O O . VAL B 1 77 ? -6.066 -42 -18.641 1 89.81 77 VAL B O 1
ATOM 3920 N N . PRO B 1 78 ? -8.172 -41.5 -18.234 1 88.06 78 PRO B N 1
ATOM 3921 C CA . PRO B 1 78 ? -8.391 -41.312 -19.672 1 88.06 78 PRO B CA 1
ATOM 3922 C C . PRO B 1 78 ? -7.535 -40.219 -20.266 1 88.06 78 PRO B C 1
ATOM 3924 O O . PRO B 1 78 ? -7.422 -39.125 -19.672 1 88.06 78 PRO B O 1
ATOM 3927 N N . ALA B 1 79 ? -7.016 -40.469 -21.406 1 87.25 79 ALA B N 1
ATOM 3928 C CA . ALA B 1 79 ? -6.156 -39.5 -22.094 1 87.25 79 ALA B CA 1
ATOM 3929 C C . ALA B 1 79 ? -6.891 -38.156 -22.312 1 87.25 79 ALA B C 1
ATOM 3931 O O . ALA B 1 79 ? -6.285 -37.094 -22.25 1 87.25 79 ALA B O 1
ATOM 3932 N N . ALA B 1 80 ? -8.156 -38.25 -22.516 1 86.94 80 ALA B N 1
ATOM 3933 C CA . ALA B 1 80 ? -8.984 -37.094 -22.797 1 86.94 80 ALA B CA 1
ATOM 3934 C C . ALA B 1 80 ? -9.086 -36.188 -21.594 1 86.94 80 ALA B C 1
ATOM 3936 O O . ALA B 1 80 ? -9.414 -35 -21.719 1 86.94 80 ALA B O 1
ATOM 3937 N N . SER B 1 81 ? -8.789 -36.688 -20.469 1 89.94 81 SER B N 1
ATOM 3938 C CA . SER B 1 81 ? -8.883 -35.938 -19.25 1 89.94 81 SER B CA 1
ATOM 3939 C C . SER B 1 81 ? -7.609 -35.125 -18.984 1 89.94 81 SER B C 1
ATOM 3941 O O . SER B 1 81 ? -7.555 -34.312 -18.062 1 89.94 81 SER B O 1
ATOM 3943 N N . ILE B 1 82 ? -6.676 -35.375 -19.766 1 94.06 82 ILE B N 1
ATOM 3944 C CA . ILE B 1 82 ? -5.391 -34.719 -19.609 1 94.06 82 ILE B CA 1
ATOM 3945 C C . ILE B 1 82 ? -5.324 -33.469 -20.516 1 94.06 82 ILE B C 1
ATOM 3947 O O . ILE B 1 82 ? -5.254 -33.625 -21.734 1 94.06 82 ILE B O 1
ATOM 3951 N N . PRO B 1 83 ? -5.367 -32.312 -19.984 1 95.56 83 PRO B N 1
ATOM 3952 C CA . PRO B 1 83 ? -5.355 -31.094 -20.812 1 95.56 83 PRO B CA 1
ATOM 3953 C C . PRO B 1 83 ? -4.012 -30.859 -21.5 1 95.56 83 PRO B C 1
ATOM 3955 O O . PRO B 1 83 ? -2.984 -31.375 -21.047 1 95.56 83 PRO B O 1
ATOM 3958 N N . THR B 1 84 ? -4.055 -30.125 -22.562 1 96.19 84 THR B N 1
ATOM 3959 C CA . THR B 1 84 ? -2.842 -29.75 -23.281 1 96.19 84 THR B CA 1
ATOM 3960 C C . THR B 1 84 ? -3.051 -28.469 -24.062 1 96.19 84 THR B C 1
ATOM 3962 O O . THR B 1 84 ? -4.148 -28.203 -24.578 1 96.19 84 THR B O 1
ATOM 3965 N N . VAL B 1 85 ? -2.041 -27.656 -24.125 1 95.94 85 VAL B N 1
ATOM 3966 C CA . VAL B 1 85 ? -2.062 -26.453 -24.953 1 95.94 85 VAL B CA 1
ATOM 3967 C C . VAL B 1 85 ? -1.621 -26.781 -26.375 1 95.94 85 VAL B C 1
ATOM 3969 O O . VAL B 1 85 ? -1.618 -25.906 -27.25 1 95.94 85 VAL B O 1
ATOM 3972 N N . ALA B 1 86 ? -1.189 -28.062 -26.562 1 93.44 86 ALA B N 1
ATOM 3973 C CA . ALA B 1 86 ? -0.708 -28.531 -27.859 1 93.44 86 ALA B CA 1
ATOM 3974 C C . ALA B 1 86 ? -1.408 -29.812 -28.281 1 93.44 86 ALA B C 1
ATOM 3976 O O . ALA B 1 86 ? -0.778 -30.875 -28.344 1 93.44 86 ALA B O 1
ATOM 3977 N N . PRO B 1 87 ? -2.541 -29.734 -28.672 1 85.5 87 PRO B N 1
ATOM 3978 C CA . PRO B 1 87 ? -3.293 -30.938 -28.984 1 85.5 87 PRO B CA 1
ATOM 3979 C C . PRO B 1 87 ? -2.697 -31.719 -30.156 1 85.5 87 PRO B C 1
ATOM 3981 O O . PRO B 1 87 ? -2.91 -32.938 -30.266 1 85.5 87 PRO B O 1
ATOM 3984 N N . ASP B 1 88 ? -1.92 -31.109 -30.906 1 81.38 88 ASP B N 1
ATOM 3985 C CA . ASP B 1 88 ? -1.342 -31.797 -32.062 1 81.38 88 ASP B CA 1
ATOM 3986 C C . ASP B 1 88 ? -0.002 -32.438 -31.703 1 81.38 88 ASP B C 1
ATOM 3988 O O . ASP B 1 88 ? 0.722 -32.906 -32.594 1 81.38 88 ASP B O 1
ATOM 3992 N N . GLY B 1 89 ? 0.327 -32.688 -30.375 1 73.5 89 GLY B N 1
ATOM 3993 C CA . GLY B 1 89 ? 1.526 -33.375 -29.906 1 73.5 89 GLY B CA 1
ATOM 3994 C C . GLY B 1 89 ? 2.744 -32.469 -29.875 1 73.5 89 GLY B C 1
ATOM 3995 O O . GLY B 1 89 ? 3.875 -32.969 -29.766 1 73.5 89 GLY B O 1
ATOM 3996 N N . GLY B 1 90 ? 2.646 -31.359 -29.656 1 87.31 90 GLY B N 1
ATOM 3997 C CA . GLY B 1 90 ? 3.76 -30.422 -29.781 1 87.31 90 GLY B CA 1
ATOM 3998 C C . GLY B 1 90 ? 4.238 -29.906 -28.438 1 87.31 90 GLY B C 1
ATOM 3999 O O . GLY B 1 90 ? 4.68 -28.75 -28.328 1 87.31 90 GLY B O 1
ATOM 4000 N N . SER B 1 91 ? 4.129 -30.734 -27.375 1 95.62 91 SER B N 1
ATOM 4001 C CA . SER B 1 91 ? 4.641 -30.266 -26.094 1 95.62 91 SER B CA 1
ATOM 4002 C C . SER B 1 91 ? 5.441 -31.344 -25.375 1 95.62 91 SER B C 1
ATOM 4004 O O . SER B 1 91 ? 5.422 -32.5 -25.781 1 95.62 91 SER B O 1
ATOM 4006 N N . HIS B 1 92 ? 6.289 -31.062 -24.422 1 97.94 92 HIS B N 1
ATOM 4007 C CA . HIS B 1 92 ? 6.91 -31.953 -23.453 1 97.94 92 HIS B CA 1
ATOM 4008 C C . HIS B 1 92 ? 6.07 -32.062 -22.188 1 97.94 92 HIS B C 1
ATOM 4010 O O . HIS B 1 92 ? 6.059 -31.141 -21.375 1 97.94 92 HIS B O 1
ATOM 4016 N N . ARG B 1 93 ? 5.402 -33.25 -22.047 1 97.81 93 ARG B N 1
ATOM 4017 C CA . ARG B 1 93 ? 4.367 -33.281 -21.016 1 97.81 93 ARG B CA 1
ATOM 4018 C C . ARG B 1 93 ? 4.738 -34.25 -19.906 1 97.81 93 ARG B C 1
ATOM 4020 O O . ARG B 1 93 ? 5.102 -35.406 -20.172 1 97.81 93 ARG B O 1
ATOM 4027 N N . MET B 1 94 ? 4.668 -33.812 -18.719 1 98.19 94 MET B N 1
ATOM 4028 C CA . MET B 1 94 ? 4.727 -34.625 -17.516 1 98.19 94 MET B CA 1
ATOM 4029 C C . MET B 1 94 ? 3.385 -34.625 -16.797 1 98.19 94 MET B C 1
ATOM 4031 O O . MET B 1 94 ? 2.793 -33.562 -16.578 1 98.19 94 MET B O 1
ATOM 4035 N N . VAL B 1 95 ? 2.916 -35.812 -16.406 1 97.19 95 VAL B N 1
ATOM 4036 C CA . VAL B 1 95 ? 1.636 -35.969 -15.719 1 97.19 95 VAL B CA 1
ATOM 4037 C C . VAL B 1 95 ? 1.856 -36.5 -14.312 1 97.19 95 VAL B C 1
ATOM 4039 O O . VAL B 1 95 ? 2.66 -37.406 -14.109 1 97.19 95 VAL B O 1
ATOM 4042 N N . PHE B 1 96 ? 1.244 -35.906 -13.391 1 95.44 96 PHE B N 1
ATOM 4043 C CA . PHE B 1 96 ? 1.258 -36.312 -11.992 1 95.44 96 PHE B CA 1
ATOM 4044 C C . PHE B 1 96 ? -0.151 -36.625 -11.508 1 95.44 96 PHE B C 1
ATOM 4046 O O . PHE B 1 96 ? -1.1 -35.906 -11.812 1 95.44 96 PHE B O 1
ATOM 4053 N N . LEU B 1 97 ? -0.29 -37.688 -10.828 1 92.69 97 LEU B N 1
ATOM 4054 C CA . LEU B 1 97 ? -1.548 -38.094 -10.203 1 92.69 97 LEU B CA 1
ATOM 4055 C C . LEU B 1 97 ? -1.398 -38.156 -8.688 1 92.69 97 LEU B C 1
ATOM 4057 O O . LEU B 1 97 ? -0.564 -38.938 -8.18 1 92.69 97 LEU B O 1
ATOM 4061 N N . GLY B 1 98 ? -2.16 -37.312 -7.938 1 87 98 GLY B N 1
ATOM 4062 C CA . GLY B 1 98 ? -2.014 -37.25 -6.492 1 87 98 GLY B CA 1
ATOM 4063 C C . GLY B 1 98 ? -0.622 -36.844 -6.047 1 87 98 GLY B C 1
ATOM 4064 O O . GLY B 1 98 ? -0.076 -37.406 -5.098 1 87 98 GLY B O 1
ATOM 4065 N N . GLY B 1 99 ? -0.004 -36.062 -6.887 1 88.81 99 GLY B N 1
ATOM 4066 C CA . GLY B 1 99 ? 1.297 -35.5 -6.527 1 88.81 99 GLY B CA 1
ATOM 4067 C C . GLY B 1 99 ? 2.451 -36.406 -6.938 1 88.81 99 GLY B C 1
ATOM 4068 O O . GLY B 1 99 ? 3.615 -36.062 -6.742 1 88.81 99 GLY B O 1
ATOM 4069 N N . ARG B 1 100 ? 2.137 -37.5 -7.578 1 92.06 100 ARG B N 1
ATOM 4070 C CA . ARG B 1 100 ? 3.191 -38.438 -7.961 1 92.06 100 ARG B CA 1
ATOM 4071 C C . ARG B 1 100 ? 3.289 -38.562 -9.477 1 92.06 100 ARG B C 1
ATOM 4073 O O . ARG B 1 100 ? 2.27 -38.594 -10.164 1 92.06 100 ARG B O 1
ATOM 4080 N N . TYR B 1 101 ? 4.473 -38.719 -9.938 1 95.88 101 TYR B N 1
ATOM 4081 C CA . TYR B 1 101 ? 4.746 -38.781 -11.367 1 95.88 101 TYR B CA 1
ATOM 4082 C C . TYR B 1 101 ? 4.195 -40.062 -11.969 1 95.88 101 TYR B C 1
ATOM 4084 O O . TYR B 1 101 ? 4.355 -41.156 -11.398 1 95.88 101 TYR B O 1
ATOM 4092 N N . ARG B 1 102 ? 3.545 -39.938 -13.133 1 95.62 102 ARG B N 1
ATOM 4093 C CA . ARG B 1 102 ? 3.008 -41.062 -13.898 1 95.62 102 ARG B CA 1
ATOM 4094 C C . ARG B 1 102 ? 3.643 -41.125 -15.281 1 95.62 102 ARG B C 1
ATOM 4096 O O . ARG B 1 102 ? 3.127 -40.562 -16.234 1 95.62 102 ARG B O 1
ATOM 4103 N N . PRO B 1 103 ? 4.707 -41.906 -15.359 1 95.19 103 PRO B N 1
ATOM 4104 C CA . PRO B 1 103 ? 5.383 -41.969 -16.656 1 95.19 103 PRO B CA 1
ATOM 4105 C C . PRO B 1 103 ? 4.48 -42.531 -17.766 1 95.19 103 PRO B C 1
ATOM 4107 O O . PRO B 1 103 ? 4.613 -42.125 -18.922 1 95.19 103 PRO B O 1
ATOM 4110 N N . ASP B 1 104 ? 3.531 -43.375 -17.406 1 94.38 104 ASP B N 1
ATOM 4111 C CA . ASP B 1 104 ? 2.658 -44.031 -18.391 1 94.38 104 ASP B CA 1
ATOM 4112 C C . ASP B 1 104 ? 1.694 -43 -19 1 94.38 104 ASP B C 1
ATOM 4114 O O . ASP B 1 104 ? 1.161 -43.25 -20.094 1 94.38 104 ASP B O 1
ATOM 4118 N N . LEU B 1 105 ? 1.457 -41.906 -18.281 1 94.88 105 LEU B N 1
ATOM 4119 C CA . LEU B 1 105 ? 0.547 -40.875 -18.766 1 94.88 105 LEU B CA 1
ATOM 4120 C C . LEU B 1 105 ? 1.32 -39.688 -19.359 1 94.88 105 LEU B C 1
ATOM 4122 O O . LEU B 1 105 ? 0.722 -38.75 -19.875 1 94.88 105 LEU B O 1
ATOM 4126 N N . SER B 1 106 ? 2.604 -39.75 -19.328 1 96.31 106 SER B N 1
ATOM 4127 C CA . SER B 1 106 ? 3.469 -38.625 -19.703 1 96.31 106 SER B CA 1
ATOM 4128 C C . SER B 1 106 ? 4.09 -38.844 -21.078 1 96.31 106 SER B C 1
ATOM 4130 O O . SER B 1 106 ? 4.176 -40 -21.547 1 96.31 106 SER B O 1
ATOM 4132 N N . ASP B 1 107 ? 4.426 -37.812 -21.766 1 95.12 107 ASP B N 1
ATOM 4133 C CA . ASP B 1 107 ? 5.148 -37.812 -23.031 1 95.12 107 ASP B CA 1
ATOM 4134 C C . ASP B 1 107 ? 6.16 -36.688 -23.109 1 95.12 107 ASP B C 1
ATOM 4136 O O . ASP B 1 107 ? 5.859 -35.625 -23.625 1 95.12 107 ASP B O 1
ATOM 4140 N N . ILE B 1 108 ? 7.305 -36.906 -22.656 1 96.31 108 ILE B N 1
ATOM 4141 C CA . ILE B 1 108 ? 8.32 -35.844 -22.578 1 96.31 108 ILE B CA 1
ATOM 4142 C C . ILE B 1 108 ? 8.93 -35.625 -23.953 1 96.31 108 ILE B C 1
ATOM 4144 O O . ILE B 1 108 ? 9.281 -34.5 -24.312 1 96.31 108 ILE B O 1
ATOM 4148 N N . GLY B 1 109 ? 9 -36.688 -24.75 1 94.06 109 GLY B N 1
ATOM 4149 C CA . GLY B 1 109 ? 9.609 -36.625 -26.062 1 94.06 109 GLY B CA 1
ATOM 4150 C C . GLY B 1 109 ? 11.086 -36.281 -26.016 1 94.06 109 GLY B C 1
ATOM 4151 O O . GLY B 1 109 ? 11.75 -36.5 -25.016 1 94.06 109 GLY B O 1
ATOM 4152 N N . GLY B 1 110 ? 11.656 -35.781 -27.203 1 95.25 110 GLY B N 1
ATOM 4153 C CA . GLY B 1 110 ? 13.055 -35.406 -27.281 1 95.25 110 GLY B CA 1
ATOM 4154 C C . GLY B 1 110 ? 13.32 -33.969 -26.891 1 95.25 110 GLY B C 1
ATOM 4155 O O . GLY B 1 110 ? 12.711 -33.031 -27.438 1 95.25 110 GLY B O 1
ATOM 4156 N N . LEU B 1 111 ? 14.086 -33.812 -25.922 1 97.5 111 LEU B N 1
ATOM 4157 C CA . LEU B 1 111 ? 14.5 -32.469 -25.516 1 97.5 111 LEU B CA 1
ATOM 4158 C C . LEU B 1 111 ? 15.766 -32.031 -26.25 1 97.5 111 LEU B C 1
ATOM 4160 O O . LEU B 1 111 ? 16.562 -32.875 -26.672 1 97.5 111 LEU B O 1
ATOM 4164 N N . PRO B 1 112 ? 15.93 -30.781 -26.5 1 97.31 112 PRO B N 1
ATOM 4165 C CA . PRO B 1 112 ? 17.219 -30.359 -27.062 1 97.31 112 PRO B CA 1
ATOM 4166 C C . PRO B 1 112 ? 18.391 -30.609 -26.125 1 97.31 112 PRO B C 1
ATOM 4168 O O . PRO B 1 112 ? 18.188 -30.719 -24.906 1 97.31 112 PRO B O 1
ATOM 4171 N N . PRO B 1 113 ? 19.594 -30.625 -26.75 1 97 113 PRO B N 1
ATOM 4172 C CA . PRO B 1 113 ? 20.766 -30.75 -25.891 1 97 113 PRO B CA 1
ATOM 4173 C C . PRO B 1 113 ? 20.844 -29.625 -24.859 1 97 113 PRO B C 1
ATOM 4175 O O . PRO B 1 113 ? 20.547 -28.469 -25.156 1 97 113 PRO B O 1
ATOM 4178 N N . GLY B 1 114 ? 21.094 -29.938 -23.609 1 98.06 114 GLY B N 1
ATOM 4179 C CA . GLY B 1 114 ? 21.234 -28.969 -22.547 1 98.06 114 GLY B CA 1
ATOM 4180 C C . GLY B 1 114 ? 19.984 -28.812 -21.688 1 98.06 114 GLY B C 1
ATOM 4181 O O . GLY B 1 114 ? 20 -28.094 -20.688 1 98.06 114 GLY B O 1
ATOM 4182 N N . ALA B 1 115 ? 18.953 -29.516 -22.141 1 98.5 115 ALA B N 1
ATOM 4183 C CA . ALA B 1 115 ? 17.734 -29.484 -21.359 1 98.5 115 ALA B CA 1
ATOM 4184 C C . ALA B 1 115 ? 17.484 -30.828 -20.688 1 98.5 115 ALA B C 1
ATOM 4186 O O . ALA B 1 115 ? 17.688 -31.891 -21.297 1 98.5 115 ALA B O 1
ATOM 4187 N N . THR B 1 116 ? 17.172 -30.766 -19.453 1 97.44 116 THR B N 1
ATOM 4188 C CA . THR B 1 116 ? 16.734 -31.953 -18.734 1 97.44 116 THR B CA 1
ATOM 4189 C C . THR B 1 116 ? 15.383 -31.719 -18.062 1 97.44 116 THR B C 1
ATOM 4191 O O . THR B 1 116 ? 15.141 -30.641 -17.516 1 97.44 116 THR B O 1
ATOM 4194 N N . LEU B 1 117 ? 14.508 -32.625 -18.188 1 98.25 117 LEU B N 1
ATOM 4195 C CA . LEU B 1 117 ? 13.188 -32.625 -17.562 1 98.25 117 LEU B CA 1
ATOM 4196 C C . LEU B 1 117 ? 12.906 -33.969 -16.906 1 98.25 117 LEU B C 1
ATOM 4198 O O . LEU B 1 117 ? 12.875 -35 -17.562 1 98.25 117 LEU B O 1
ATOM 4202 N N . GLU B 1 118 ? 12.781 -33.969 -15.609 1 97.31 118 GLU B N 1
ATOM 4203 C CA . GLU B 1 118 ? 12.531 -35.188 -14.883 1 97.31 118 GLU B CA 1
ATOM 4204 C C . GLU B 1 118 ? 11.727 -34.938 -13.617 1 97.31 118 GLU B C 1
ATOM 4206 O O . GLU B 1 118 ? 11.57 -33.781 -13.195 1 97.31 118 GLU B O 1
ATOM 4211 N N . SER B 1 119 ? 11.133 -35.938 -13.086 1 97.44 119 SER B N 1
ATOM 4212 C CA . SER B 1 119 ? 10.461 -35.781 -11.797 1 97.44 119 SER B CA 1
ATOM 4213 C C . SER B 1 119 ? 11.469 -35.531 -10.672 1 97.44 119 SER B C 1
ATOM 4215 O O . SER B 1 119 ? 12.625 -35.938 -10.773 1 97.44 119 SER B O 1
ATOM 4217 N N . LEU B 1 120 ? 11.039 -34.812 -9.656 1 96.44 120 LEU B N 1
ATOM 4218 C CA . LEU B 1 120 ? 11.914 -34.562 -8.516 1 96.44 120 LEU B CA 1
ATOM 4219 C C . LEU B 1 120 ? 12.375 -35.875 -7.883 1 96.44 120 LEU B C 1
ATOM 4221 O O . LEU B 1 120 ? 13.555 -36.031 -7.543 1 96.44 120 LEU B O 1
ATOM 4225 N N . GLY B 1 121 ? 11.43 -36.844 -7.727 1 94 121 GLY B N 1
ATOM 4226 C CA . GLY B 1 121 ? 11.805 -38.125 -7.191 1 94 121 GLY B CA 1
ATOM 4227 C C . GLY B 1 121 ? 12.938 -38.781 -7.965 1 94 121 GLY B C 1
ATOM 4228 O O . GLY B 1 121 ? 13.875 -39.312 -7.367 1 94 121 GLY B O 1
ATOM 4229 N N . GLU B 1 122 ? 12.836 -38.75 -9.242 1 94.25 122 GLU B N 1
ATOM 4230 C CA . GLU B 1 122 ? 13.867 -39.312 -10.094 1 94.25 122 GLU B CA 1
ATOM 4231 C C . GLU B 1 122 ? 15.18 -38.562 -9.977 1 94.25 122 GLU B C 1
ATOM 4233 O O . GLU B 1 122 ? 16.25 -39.156 -9.938 1 94.25 122 GLU B O 1
ATOM 4238 N N . ALA B 1 123 ? 15.062 -37.281 -9.938 1 95.56 123 ALA B N 1
ATOM 4239 C CA . ALA B 1 123 ? 16.25 -36.438 -9.828 1 95.56 123 ALA B CA 1
ATOM 4240 C C . ALA B 1 123 ? 16.984 -36.688 -8.516 1 95.56 123 ALA B C 1
ATOM 4242 O O . ALA B 1 123 ? 18.219 -36.625 -8.469 1 95.56 123 ALA B O 1
ATOM 4243 N N . LEU B 1 124 ? 16.219 -36.875 -7.426 1 94.94 124 LEU B N 1
ATOM 4244 C CA . LEU B 1 124 ? 16.797 -37.094 -6.109 1 94.94 124 LEU B CA 1
ATOM 4245 C C . LEU B 1 124 ? 17.594 -38.406 -6.078 1 94.94 124 LEU B C 1
ATOM 4247 O O . LEU B 1 124 ? 18.516 -38.562 -5.27 1 94.94 124 LEU B O 1
ATOM 4251 N N . VAL B 1 125 ? 17.234 -39.312 -6.969 1 92.06 125 VAL B N 1
ATOM 4252 C CA . VAL B 1 125 ? 17.953 -40.594 -7.07 1 92.06 125 VAL B CA 1
ATOM 4253 C C . VAL B 1 125 ? 19.141 -40.438 -8.016 1 92.06 125 VAL B C 1
ATOM 4255 O O . VAL B 1 125 ? 20.266 -40.844 -7.684 1 92.06 125 VAL B O 1
ATOM 4258 N N . ARG B 1 126 ? 18.906 -39.844 -9.047 1 91.94 126 ARG B N 1
ATOM 4259 C CA . ARG B 1 126 ? 19.875 -39.812 -10.133 1 91.94 126 ARG B CA 1
ATOM 4260 C C . ARG B 1 126 ? 20.969 -38.781 -9.867 1 91.94 126 ARG B C 1
ATOM 4262 O O . ARG B 1 126 ? 22.141 -39.031 -10.133 1 91.94 126 ARG B O 1
ATOM 4269 N N . ALA B 1 127 ? 20.594 -37.625 -9.422 1 91.38 127 ALA B N 1
ATOM 4270 C CA . ALA B 1 127 ? 21.531 -36.531 -9.273 1 91.38 127 ALA B CA 1
ATOM 4271 C C . ALA B 1 127 ? 21.172 -35.656 -8.062 1 91.38 127 ALA B C 1
ATOM 4273 O O . ALA B 1 127 ? 20.938 -34.469 -8.195 1 91.38 127 ALA B O 1
ATOM 4274 N N . PRO B 1 128 ? 21.266 -36.219 -6.898 1 93.19 128 PRO B N 1
ATOM 4275 C CA . PRO B 1 128 ? 20.828 -35.5 -5.699 1 93.19 128 PRO B CA 1
ATOM 4276 C C . PRO B 1 128 ? 21.625 -34.219 -5.438 1 93.19 128 PRO B C 1
ATOM 4278 O O . PRO B 1 128 ? 21.078 -33.25 -4.941 1 93.19 128 PRO B O 1
ATOM 4281 N N . ASP B 1 129 ? 22.844 -34.188 -5.871 1 91.81 129 ASP B N 1
ATOM 4282 C CA . ASP B 1 129 ? 23.703 -33.031 -5.598 1 91.81 129 ASP B CA 1
ATOM 4283 C C . ASP B 1 129 ? 23.25 -31.828 -6.406 1 91.81 129 ASP B C 1
ATOM 4285 O O . ASP B 1 129 ? 23.297 -30.688 -5.918 1 91.81 129 ASP B O 1
ATOM 4289 N N . GLY B 1 130 ? 22.859 -32.062 -7.648 1 90.06 130 GLY B N 1
ATOM 4290 C CA . GLY B 1 130 ? 22.359 -30.969 -8.469 1 90.06 130 GLY B CA 1
ATOM 4291 C C . GLY B 1 130 ? 21.094 -30.328 -7.906 1 90.06 130 GLY B C 1
ATOM 4292 O O . GLY B 1 130 ? 20.906 -29.109 -8.023 1 90.06 130 GLY B O 1
ATOM 4293 N N . VAL B 1 131 ? 20.328 -31.141 -7.27 1 93.38 131 VAL B N 1
ATOM 4294 C CA . VAL B 1 131 ? 19.094 -30.656 -6.664 1 93.38 131 VAL B CA 1
ATOM 4295 C C . VAL B 1 131 ? 19.406 -29.922 -5.359 1 93.38 131 VAL B C 1
ATOM 4297 O O . VAL B 1 131 ? 18.844 -28.859 -5.086 1 93.38 131 VAL B O 1
ATOM 4300 N N . ALA B 1 132 ? 20.359 -30.438 -4.645 1 94.25 132 ALA B N 1
ATOM 4301 C CA . ALA B 1 132 ? 20.719 -29.938 -3.322 1 94.25 132 ALA B CA 1
ATOM 4302 C C . ALA B 1 132 ? 21.172 -28.484 -3.4 1 94.25 132 ALA B C 1
ATOM 4304 O O . ALA B 1 132 ? 20.938 -27.703 -2.475 1 94.25 132 ALA B O 1
ATOM 4305 N N . GLU B 1 133 ? 21.719 -28.109 -4.445 1 92.31 133 GLU B N 1
ATOM 4306 C CA . GLU B 1 133 ? 22.281 -26.781 -4.617 1 92.31 133 GLU B CA 1
ATOM 4307 C C . GLU B 1 133 ? 21.203 -25.703 -4.645 1 92.31 133 GLU B C 1
ATOM 4309 O O . GLU B 1 133 ? 21.438 -24.562 -4.281 1 92.31 133 GLU B O 1
ATOM 4314 N N . HIS B 1 134 ? 20 -26.094 -5.004 1 92.75 134 HIS B N 1
ATOM 4315 C CA . HIS B 1 134 ? 19.031 -25.031 -5.273 1 92.75 134 HIS B CA 1
ATOM 4316 C C . HIS B 1 134 ? 17.75 -25.25 -4.461 1 92.75 134 HIS B C 1
ATOM 4318 O O . HIS B 1 134 ? 17.062 -24.281 -4.121 1 92.75 134 HIS B O 1
ATOM 4324 N N . LEU B 1 135 ? 17.438 -26.5 -4.176 1 94.62 135 LEU B N 1
ATOM 4325 C CA . LEU B 1 135 ? 16.156 -26.812 -3.559 1 94.62 135 LEU B CA 1
ATOM 4326 C C . LEU B 1 135 ? 16.047 -26.172 -2.18 1 94.62 135 LEU B C 1
ATOM 4328 O O . LEU B 1 135 ? 16.906 -26.391 -1.321 1 94.62 135 LEU B O 1
ATOM 4332 N N . GLY B 1 136 ? 15.062 -25.375 -1.969 1 91.62 136 GLY B N 1
ATOM 4333 C CA . GLY B 1 136 ? 14.781 -24.781 -0.674 1 91.62 136 GLY B CA 1
ATOM 4334 C C . GLY B 1 136 ? 15.648 -23.562 -0.381 1 91.62 136 GLY B C 1
ATOM 4335 O O . GLY B 1 136 ? 15.805 -23.172 0.778 1 91.62 136 GLY B O 1
ATOM 4336 N N . ARG B 1 137 ? 16.172 -22.922 -1.395 1 86.75 137 ARG B N 1
ATOM 4337 C CA . ARG B 1 137 ? 17.125 -21.844 -1.148 1 86.75 137 ARG B CA 1
ATOM 4338 C C . ARG B 1 137 ? 16.609 -20.516 -1.708 1 86.75 137 ARG B C 1
ATOM 4340 O O . ARG B 1 137 ? 17.25 -19.484 -1.548 1 86.75 137 ARG B O 1
ATOM 4347 N N . THR B 1 138 ? 15.523 -20.516 -2.287 1 84.19 138 THR B N 1
ATOM 4348 C CA . THR B 1 138 ? 15.039 -19.328 -2.971 1 84.19 138 THR B CA 1
ATOM 4349 C C . THR B 1 138 ? 14.234 -18.453 -2.02 1 84.19 138 THR B C 1
ATOM 4351 O O . THR B 1 138 ? 13.969 -17.281 -2.32 1 84.19 138 THR B O 1
ATOM 4354 N N . ALA B 1 139 ? 13.812 -18.953 -0.946 1 83.94 139 ALA B N 1
ATOM 4355 C CA . ALA B 1 139 ? 13.07 -18.156 0.029 1 83.94 139 ALA B CA 1
ATOM 4356 C C . ALA B 1 139 ? 13.344 -18.641 1.451 1 83.94 139 ALA B C 1
ATOM 4358 O O . ALA B 1 139 ? 13.719 -19.797 1.66 1 83.94 139 ALA B O 1
ATOM 4359 N N . THR B 1 140 ? 13.109 -17.734 2.289 1 83.69 140 THR B N 1
ATOM 4360 C CA . THR B 1 140 ? 13.211 -18.094 3.697 1 83.69 140 THR B CA 1
ATOM 4361 C C . THR B 1 140 ? 11.914 -18.75 4.18 1 83.69 140 THR B C 1
ATOM 4363 O O . THR B 1 140 ? 10.828 -18.422 3.686 1 83.69 140 THR B O 1
ATOM 4366 N N . LEU B 1 141 ? 12.094 -19.672 5.078 1 87.88 141 LEU B N 1
ATOM 4367 C CA . LEU B 1 141 ? 10.93 -20.375 5.629 1 87.88 141 LEU B CA 1
ATOM 4368 C C . LEU B 1 141 ? 10.148 -19.453 6.566 1 87.88 141 LEU B C 1
ATOM 4370 O O . LEU B 1 141 ? 8.93 -19.594 6.699 1 87.88 141 LEU B O 1
ATOM 4374 N N . ASP B 1 142 ? 10.922 -18.547 7.102 1 83.94 142 ASP B N 1
ATOM 4375 C CA . ASP B 1 142 ? 10.281 -17.641 8.062 1 83.94 142 ASP B CA 1
ATOM 4376 C C . ASP B 1 142 ? 9.203 -16.797 7.387 1 83.94 142 ASP B C 1
ATOM 4378 O O . ASP B 1 142 ? 9.445 -16.188 6.344 1 83.94 142 ASP B O 1
ATOM 4382 N N . GLY B 1 143 ? 8.094 -16.922 7.969 1 85.5 143 GLY B N 1
ATOM 4383 C CA . GLY B 1 143 ? 6.973 -16.141 7.461 1 85.5 143 GLY B CA 1
ATOM 4384 C C . GLY B 1 143 ? 6.191 -16.844 6.375 1 85.5 143 GLY B C 1
ATOM 4385 O O . GLY B 1 143 ? 5.203 -16.312 5.863 1 85.5 143 GLY B O 1
ATOM 4386 N N . HIS B 1 144 ? 6.629 -18.078 6.066 1 92.69 144 HIS B N 1
ATOM 4387 C CA . HIS B 1 144 ? 5.965 -18.828 5 1 92.69 144 HIS B CA 1
ATOM 4388 C C . HIS B 1 144 ? 5.66 -20.25 5.43 1 92.69 144 HIS B C 1
ATOM 4390 O O . HIS B 1 144 ? 6.273 -21.203 4.934 1 92.69 144 HIS B O 1
ATOM 4396 N N . PRO B 1 145 ? 4.684 -20.406 6.203 1 92.62 145 PRO B N 1
ATOM 4397 C CA . PRO B 1 145 ? 4.402 -21.719 6.773 1 92.62 145 PRO B CA 1
ATOM 4398 C C . PRO B 1 145 ? 4.039 -22.766 5.715 1 92.62 145 PRO B C 1
ATOM 4400 O O . PRO B 1 145 ? 4.352 -23.953 5.871 1 92.62 145 PRO B O 1
ATOM 4403 N N . LEU B 1 146 ? 3.383 -22.375 4.691 1 94.94 146 LEU B N 1
ATOM 4404 C CA . LEU B 1 146 ? 2.99 -23.328 3.666 1 94.94 146 LEU B CA 1
ATOM 4405 C C . LEU B 1 146 ? 4.199 -23.781 2.854 1 94.94 146 LEU B C 1
ATOM 4407 O O . LEU B 1 146 ? 4.242 -24.922 2.375 1 94.94 146 LEU B O 1
ATOM 4411 N N . LEU B 1 147 ? 5.145 -22.844 2.666 1 96.06 147 LEU B N 1
ATOM 4412 C CA . LEU B 1 147 ? 6.43 -23.25 2.102 1 96.06 147 LEU B CA 1
ATOM 4413 C C . LEU B 1 147 ? 7.125 -24.266 3 1 96.06 147 LEU B C 1
ATOM 4415 O O . LEU B 1 147 ? 7.66 -25.266 2.516 1 96.06 147 LEU B O 1
ATOM 4419 N N . ALA B 1 148 ? 7.109 -23.984 4.293 1 95.75 148 ALA B N 1
ATOM 4420 C CA . ALA B 1 148 ? 7.719 -24.875 5.281 1 95.75 148 ALA B CA 1
ATOM 4421 C C . ALA B 1 148 ? 7.055 -26.25 5.266 1 95.75 148 ALA B C 1
ATOM 4423 O O . ALA B 1 148 ? 7.738 -27.281 5.277 1 95.75 148 ALA B O 1
ATOM 4424 N N . LEU B 1 149 ? 5.777 -26.266 5.219 1 95.56 149 LEU B N 1
ATOM 4425 C CA . LEU B 1 149 ? 5.027 -27.516 5.184 1 95.56 149 LEU B CA 1
ATOM 4426 C C . LEU B 1 149 ? 5.34 -28.297 3.914 1 95.56 149 LEU B C 1
ATOM 4428 O O . LEU B 1 149 ? 5.52 -29.516 3.963 1 95.56 149 LEU B O 1
ATOM 4432 N N . ASN B 1 150 ? 5.352 -27.641 2.818 1 96.88 150 ASN B N 1
ATOM 4433 C CA . ASN B 1 150 ? 5.711 -28.297 1.565 1 96.88 150 ASN B CA 1
ATOM 4434 C C . ASN B 1 150 ? 7.098 -28.938 1.646 1 96.88 150 ASN B C 1
ATOM 4436 O O . ASN B 1 150 ? 7.293 -30.062 1.202 1 96.88 150 ASN B O 1
ATOM 4440 N N . LEU B 1 151 ? 7.996 -28.219 2.215 1 95.56 151 LEU B N 1
ATOM 4441 C CA . LEU B 1 151 ? 9.359 -28.703 2.324 1 95.56 151 LEU B CA 1
ATOM 4442 C C . LEU B 1 151 ? 9.422 -29.969 3.178 1 95.56 151 LEU B C 1
ATOM 4444 O O . LEU B 1 151 ? 10.148 -30.906 2.855 1 95.56 151 LEU B O 1
ATOM 4448 N N . ALA B 1 152 ? 8.656 -30.047 4.195 1 95.19 152 ALA B N 1
ATOM 4449 C CA . ALA B 1 152 ? 8.633 -31.188 5.102 1 95.19 152 ALA B CA 1
ATOM 4450 C C . ALA B 1 152 ? 8.117 -32.438 4.395 1 95.19 152 ALA B C 1
ATOM 4452 O O . ALA B 1 152 ? 8.633 -33.531 4.613 1 95.19 152 ALA B O 1
ATOM 4453 N N . PHE B 1 153 ? 7.176 -32.25 3.463 1 94.19 153 PHE B N 1
ATOM 4454 C CA . PHE B 1 153 ? 6.441 -33.406 2.961 1 94.19 153 PHE B CA 1
ATOM 4455 C C . PHE B 1 153 ? 6.664 -33.562 1.464 1 94.19 153 PHE B C 1
ATOM 4457 O O . PHE B 1 153 ? 5.949 -34.344 0.809 1 94.19 153 PHE B O 1
ATOM 4464 N N . LEU B 1 154 ? 7.645 -32.812 0.954 1 92.5 154 LEU B N 1
ATOM 4465 C CA . LEU B 1 154 ? 7.77 -32.906 -0.497 1 92.5 154 LEU B CA 1
ATOM 4466 C C . LEU B 1 154 ? 8.039 -34.344 -0.921 1 92.5 154 LEU B C 1
ATOM 4468 O O . LEU B 1 154 ? 8.898 -35.031 -0.338 1 92.5 154 LEU B O 1
ATOM 4472 N N . THR B 1 155 ? 7.23 -34.875 -1.807 1 87.25 155 THR B N 1
ATOM 4473 C CA . THR B 1 155 ? 7.328 -36.25 -2.287 1 87.25 155 THR B CA 1
ATOM 4474 C C . THR B 1 155 ? 7.828 -36.281 -3.73 1 87.25 155 THR B C 1
ATOM 4476 O O . THR B 1 155 ? 8.664 -37.094 -4.082 1 87.25 155 THR B O 1
ATOM 4479 N N . ASP B 1 156 ? 7.242 -35.469 -4.551 1 94.69 156 ASP B N 1
ATOM 4480 C CA . ASP B 1 156 ? 7.59 -35.469 -5.969 1 94.69 156 ASP B CA 1
ATOM 4481 C C . ASP B 1 156 ? 7.414 -34.062 -6.555 1 94.69 156 ASP B C 1
ATOM 4483 O O . ASP B 1 156 ? 7.336 -33.062 -5.812 1 94.69 156 ASP B O 1
ATOM 4487 N N . GLY B 1 157 ? 7.496 -33.938 -7.828 1 95.94 157 GLY B N 1
ATOM 4488 C CA . GLY B 1 157 ? 7.465 -32.656 -8.555 1 95.94 157 GLY B CA 1
ATOM 4489 C C . GLY B 1 157 ? 8.305 -32.688 -9.82 1 95.94 157 GLY B C 1
ATOM 4490 O O . GLY B 1 157 ? 8.375 -33.719 -10.508 1 95.94 157 GLY B O 1
ATOM 4491 N N . VAL B 1 158 ? 8.797 -31.5 -10.094 1 98.12 158 VAL B N 1
ATOM 4492 C CA . VAL B 1 158 ? 9.469 -31.391 -11.383 1 98.12 158 VAL B CA 1
ATOM 4493 C C . VAL B 1 158 ? 10.812 -30.688 -11.211 1 98.12 158 VAL B C 1
ATOM 4495 O O . VAL B 1 158 ? 10.914 -29.719 -10.438 1 98.12 158 VAL B O 1
ATOM 4498 N N . VAL B 1 159 ? 11.766 -31.188 -11.891 1 98 159 VAL B N 1
ATOM 4499 C CA . VAL B 1 159 ? 13.023 -30.469 -12.062 1 98 159 VAL B CA 1
ATOM 4500 C C . VAL B 1 159 ? 13.266 -30.188 -13.539 1 98 159 VAL B C 1
ATOM 4502 O O . VAL B 1 159 ? 13.359 -31.109 -14.352 1 98 159 VAL B O 1
ATOM 4505 N N . LEU B 1 160 ? 13.281 -28.938 -13.906 1 98.62 160 LEU B N 1
ATOM 4506 C CA . LEU B 1 160 ? 13.641 -28.484 -15.242 1 98.62 160 LEU B CA 1
ATOM 4507 C C . LEU B 1 160 ? 14.953 -27.719 -15.227 1 98.62 160 LEU B C 1
ATOM 4509 O O . LEU B 1 160 ? 15.078 -26.703 -14.539 1 98.62 160 LEU B O 1
ATOM 4513 N N . ARG B 1 161 ? 15.906 -28.203 -15.922 1 98.19 161 ARG B N 1
ATOM 4514 C CA . ARG B 1 161 ? 17.203 -27.531 -16.031 1 98.19 161 ARG B CA 1
ATOM 4515 C C . ARG B 1 161 ? 17.516 -27.172 -17.469 1 98.19 161 ARG B C 1
ATOM 4517 O O . ARG B 1 161 ? 17.359 -28 -18.375 1 98.19 161 ARG B O 1
ATOM 4524 N N . LEU B 1 162 ? 17.906 -25.984 -17.656 1 98.81 162 LEU B N 1
ATOM 4525 C CA . LEU B 1 162 ? 18.312 -25.469 -18.969 1 98.81 162 LEU B CA 1
ATOM 4526 C C . LEU B 1 162 ? 19.734 -24.922 -18.922 1 98.81 162 LEU B C 1
ATOM 4528 O O . LEU B 1 162 ? 19.984 -23.922 -18.25 1 98.81 162 LEU B O 1
ATOM 4532 N N . ALA B 1 163 ? 20.562 -25.531 -19.672 1 98.62 163 ALA B N 1
ATOM 4533 C CA . ALA B 1 163 ? 21.938 -25.062 -19.766 1 98.62 163 ALA B CA 1
ATOM 4534 C C . ALA B 1 163 ? 22.016 -23.75 -20.531 1 98.62 163 ALA B C 1
ATOM 4536 O O . ALA B 1 163 ? 21.031 -23.297 -21.109 1 98.62 163 ALA B O 1
ATOM 4537 N N . ARG B 1 164 ? 23.203 -23.188 -20.422 1 98.62 164 ARG B N 1
ATOM 4538 C CA . ARG B 1 164 ? 23.438 -21.906 -21.078 1 98.62 164 ARG B CA 1
ATOM 4539 C C . ARG B 1 164 ? 23.016 -21.953 -22.547 1 98.62 164 ARG B C 1
ATOM 4541 O O . ARG B 1 164 ? 23.406 -22.875 -23.266 1 98.62 164 ARG B O 1
ATOM 4548 N N . GLY B 1 165 ? 22.188 -21.047 -22.875 1 98.5 165 GLY B N 1
ATOM 4549 C CA . GLY B 1 165 ? 21.828 -20.859 -24.281 1 98.5 165 GLY B CA 1
ATOM 4550 C C . GLY B 1 165 ? 20.797 -21.859 -24.766 1 98.5 165 GLY B C 1
ATOM 4551 O O . GLY B 1 165 ? 20.375 -21.797 -25.922 1 98.5 165 GLY B O 1
ATOM 4552 N N . THR B 1 166 ? 20.312 -22.781 -23.938 1 98.69 166 THR B N 1
ATOM 4553 C CA . THR B 1 166 ? 19.359 -23.797 -24.344 1 98.69 166 THR B CA 1
ATOM 4554 C C . THR B 1 166 ? 17.969 -23.203 -24.531 1 98.69 166 THR B C 1
ATOM 4556 O O . THR B 1 166 ? 17.469 -22.5 -23.656 1 98.69 166 THR B O 1
ATOM 4559 N N . VAL B 1 167 ? 17.391 -23.406 -25.688 1 98.56 167 VAL B N 1
ATOM 4560 C CA . VAL B 1 167 ? 16.031 -22.969 -25.984 1 98.56 167 VAL B CA 1
ATOM 4561 C C . VAL B 1 167 ? 15.125 -24.188 -26.172 1 98.56 167 VAL B C 1
ATOM 4563 O O . VAL B 1 167 ? 15.375 -25.016 -27.047 1 98.56 167 VAL B O 1
ATOM 4566 N N . VAL B 1 168 ? 14.203 -24.375 -25.359 1 98.38 168 VAL B N 1
ATOM 4567 C CA . VAL B 1 168 ? 13.172 -25.391 -25.547 1 98.38 168 VAL B CA 1
ATOM 4568 C C . VAL B 1 168 ? 12.008 -24.797 -26.344 1 98.38 168 VAL B C 1
ATOM 4570 O O . VAL B 1 168 ? 11.172 -24.078 -25.797 1 98.38 168 VAL B O 1
ATOM 4573 N N . ALA B 1 169 ? 11.859 -25.141 -27.578 1 95.44 169 ALA B N 1
ATOM 4574 C CA . ALA B 1 169 ? 10.914 -24.516 -28.5 1 95.44 169 ALA B CA 1
ATOM 4575 C C . ALA B 1 169 ? 9.477 -24.891 -28.156 1 95.44 169 ALA B C 1
ATOM 4577 O O . ALA B 1 169 ? 8.578 -24.047 -28.156 1 95.44 169 ALA B O 1
ATOM 4578 N N . LYS B 1 170 ? 9.297 -26.219 -27.891 1 96.12 170 LYS B N 1
ATOM 4579 C CA . LYS B 1 170 ? 7.961 -26.688 -27.531 1 96.12 170 LYS B CA 1
ATOM 4580 C C . LYS B 1 170 ? 7.652 -26.406 -26.078 1 96.12 170 LYS B C 1
ATOM 4582 O O . LYS B 1 170 ? 8.539 -26.484 -25.219 1 96.12 170 LYS B O 1
ATOM 4587 N N . PRO B 1 171 ? 6.379 -26.078 -25.797 1 97.81 171 PRO B N 1
ATOM 4588 C CA . PRO B 1 171 ? 6.051 -25.859 -24.391 1 97.81 171 PRO B CA 1
ATOM 4589 C C . PRO B 1 171 ? 6.27 -27.094 -23.531 1 97.81 171 PRO B C 1
ATOM 4591 O O . PRO B 1 171 ? 6.074 -28.219 -24 1 97.81 171 PRO B O 1
ATOM 4594 N N . VAL B 1 172 ? 6.73 -26.859 -22.344 1 98.62 172 VAL B N 1
ATOM 4595 C CA . VAL B 1 172 ? 6.75 -27.891 -21.312 1 98.62 172 VAL B CA 1
ATOM 4596 C C . VAL B 1 172 ? 5.453 -27.844 -20.5 1 98.62 172 VAL B C 1
ATOM 4598 O O . VAL B 1 172 ? 5.109 -26.797 -19.938 1 98.62 172 VAL B O 1
ATOM 4601 N N . GLU B 1 173 ? 4.723 -28.938 -20.469 1 98.5 173 GLU B N 1
ATOM 4602 C CA . GLU B 1 173 ? 3.451 -28.969 -19.75 1 98.5 173 GLU B CA 1
ATOM 4603 C C . GLU B 1 173 ? 3.533 -29.859 -18.531 1 98.5 173 GLU B C 1
ATOM 4605 O O . GLU B 1 173 ? 3.904 -31.031 -18.625 1 98.5 173 GLU B O 1
ATOM 4610 N N . LEU B 1 174 ? 3.236 -29.297 -17.406 1 98.75 174 LEU B N 1
ATOM 4611 C CA . LEU B 1 174 ? 3.07 -30.031 -16.172 1 98.75 174 LEU B CA 1
ATOM 4612 C C . LEU B 1 174 ? 1.594 -30.203 -15.82 1 98.75 174 LEU B C 1
ATOM 4614 O O . LEU B 1 174 ? 0.898 -29.219 -15.562 1 98.75 174 LEU B O 1
ATOM 4618 N N . VAL B 1 175 ? 1.16 -31.438 -15.797 1 97.88 175 VAL B N 1
ATOM 4619 C CA . VAL B 1 175 ? -0.251 -31.703 -15.539 1 97.88 175 VAL B CA 1
ATOM 4620 C C . VAL B 1 175 ? -0.406 -32.375 -14.18 1 97.88 175 VAL B C 1
ATOM 4622 O O . VAL B 1 175 ? 0.051 -33.531 -13.992 1 97.88 175 VAL B O 1
ATOM 4625 N N . PHE B 1 176 ? -1.02 -31.688 -13.258 1 96.31 176 PHE B N 1
ATOM 4626 C CA . PHE B 1 176 ? -1.307 -32.25 -11.938 1 96.31 176 PHE B CA 1
ATOM 4627 C C . PHE B 1 176 ? -2.777 -32.625 -11.82 1 96.31 176 PHE B C 1
ATOM 4629 O O . PHE B 1 176 ? -3.654 -31.75 -11.867 1 96.31 176 PHE B O 1
ATOM 4636 N N . LEU B 1 177 ? -3.008 -33.906 -11.656 1 93.56 177 LEU B N 1
ATOM 4637 C CA . LEU B 1 177 ? -4.363 -34.438 -11.547 1 93.56 177 LEU B CA 1
ATOM 4638 C C . LEU B 1 177 ? -4.668 -34.844 -10.109 1 93.56 177 LEU B C 1
ATOM 4640 O O . LEU B 1 177 ? -3.82 -35.406 -9.43 1 93.56 177 LEU B O 1
ATOM 4644 N N . SER B 1 178 ? -5.785 -34.406 -9.617 1 86.69 178 SER B N 1
ATOM 4645 C CA . SER B 1 178 ? -6.281 -34.906 -8.344 1 86.69 178 SER B CA 1
ATOM 4646 C C . SER B 1 178 ? -7.375 -35.969 -8.555 1 86.69 178 SER B C 1
ATOM 4648 O O . SER B 1 178 ? -8.195 -35.844 -9.469 1 86.69 178 SER B O 1
ATOM 4650 N N . SER B 1 179 ? -7.262 -37.125 -7.953 1 76.5 179 SER B N 1
ATOM 4651 C CA . SER B 1 179 ? -8.273 -38.156 -8.125 1 76.5 179 SER B CA 1
ATOM 4652 C C . SER B 1 179 ? -9.047 -38.375 -6.832 1 76.5 179 SER B C 1
ATOM 4654 O O . SER B 1 179 ? -8.555 -38.094 -5.742 1 76.5 179 SER B O 1
ATOM 4656 N N . ASP B 1 180 ? -10.297 -38.812 -7.055 1 69 180 ASP B N 1
ATOM 4657 C CA . ASP B 1 180 ? -11.18 -39.188 -5.945 1 69 180 ASP B CA 1
ATOM 4658 C C . ASP B 1 180 ? -10.906 -40.625 -5.488 1 69 180 ASP B C 1
ATOM 4660 O O . ASP B 1 180 ? -11.227 -41.594 -6.199 1 69 180 ASP B O 1
ATOM 4664 N N . ASP B 1 181 ? -10.047 -40.688 -4.609 1 65.75 181 ASP B N 1
ATOM 4665 C CA . ASP B 1 181 ? -9.891 -42.062 -4.141 1 65.75 181 ASP B CA 1
ATOM 4666 C C . ASP B 1 181 ? -10.641 -42.281 -2.828 1 65.75 181 ASP B C 1
ATOM 4668 O O . ASP B 1 181 ? -10.383 -43.25 -2.117 1 65.75 181 ASP B O 1
ATOM 4672 N N . GLY B 1 182 ? -11.578 -41.406 -2.545 1 68.75 182 GLY B N 1
ATOM 4673 C CA . GLY B 1 182 ? -12.5 -41.594 -1.439 1 68.75 182 GLY B CA 1
ATOM 4674 C C . GLY B 1 182 ? -12.078 -40.875 -0.171 1 68.75 182 GLY B C 1
ATOM 4675 O O . GLY B 1 182 ? -12.922 -40.438 0.599 1 68.75 182 GLY B O 1
ATOM 4676 N N . LEU B 1 183 ? -10.781 -40.781 0.261 1 78.5 183 LEU B N 1
ATOM 4677 C CA . LEU B 1 183 ? -10.367 -40.094 1.486 1 78.5 183 LEU B CA 1
ATOM 4678 C C . LEU B 1 183 ? -9.688 -38.781 1.171 1 78.5 183 LEU B C 1
ATOM 4680 O O . LEU B 1 183 ? -9.008 -38.656 0.154 1 78.5 183 LEU B O 1
ATOM 4684 N N . PRO B 1 184 ? -9.898 -37.875 2.102 1 88.5 184 PRO B N 1
ATOM 4685 C CA . PRO B 1 184 ? -9.203 -36.594 1.911 1 88.5 184 PRO B CA 1
ATOM 4686 C C . PRO B 1 184 ? -7.684 -36.75 1.854 1 88.5 184 PRO B C 1
ATOM 4688 O O . PRO B 1 184 ? -7.102 -37.438 2.693 1 88.5 184 PRO B O 1
ATOM 4691 N N . ALA B 1 185 ? -7.109 -36.219 0.882 1 89.69 185 ALA B N 1
ATOM 4692 C CA . ALA B 1 185 ? -5.676 -36.406 0.676 1 89.69 185 ALA B CA 1
ATOM 4693 C C . ALA B 1 185 ? -4.969 -35.094 0.404 1 89.69 185 ALA B C 1
ATOM 4695 O O . ALA B 1 185 ? -5.562 -34.156 -0.155 1 89.69 185 ALA B O 1
ATOM 4696 N N . ALA B 1 186 ? -3.736 -35.062 0.861 1 92 186 ALA B N 1
ATOM 4697 C CA . ALA B 1 186 ? -2.887 -33.906 0.608 1 92 186 ALA B CA 1
ATOM 4698 C C . ALA B 1 186 ? -1.669 -34.281 -0.228 1 92 186 ALA B C 1
ATOM 4700 O O . ALA B 1 186 ? -1.149 -35.406 -0.105 1 92 186 ALA B O 1
ATOM 4701 N N . TRP B 1 187 ? -1.253 -33.469 -1.087 1 92.38 187 TRP B N 1
ATOM 4702 C CA . TRP B 1 187 ? 0.014 -33.625 -1.79 1 92.38 187 TRP B CA 1
ATOM 4703 C C . TRP B 1 187 ? 0.795 -32.344 -1.825 1 92.38 187 TRP B C 1
ATOM 4705 O O . TRP B 1 187 ? 0.206 -31.25 -1.777 1 92.38 187 TRP B O 1
ATOM 4715 N N . HIS B 1 188 ? 2.1 -32.375 -1.881 1 94.69 188 HIS B N 1
ATOM 4716 C CA . HIS B 1 188 ? 3.02 -31.266 -1.738 1 94.69 188 HIS B CA 1
ATOM 4717 C C . HIS B 1 188 ? 4.074 -31.281 -2.838 1 94.69 188 HIS B C 1
ATOM 4719 O O . HIS B 1 188 ? 5.273 -31.375 -2.557 1 94.69 188 HIS B O 1
ATOM 4725 N N . PRO B 1 189 ? 3.672 -31.047 -4.094 1 95.62 189 PRO B N 1
ATOM 4726 C CA . PRO B 1 189 ? 4.652 -31.062 -5.184 1 95.62 189 PRO B CA 1
ATOM 4727 C C . PRO B 1 189 ? 5.602 -29.875 -5.141 1 95.62 189 PRO B C 1
ATOM 4729 O O . PRO B 1 189 ? 5.203 -28.781 -4.73 1 95.62 189 PRO B O 1
ATOM 4732 N N . ARG B 1 190 ? 6.824 -30.156 -5.555 1 97.06 190 ARG B N 1
ATOM 4733 C CA . ARG B 1 190 ? 7.836 -29.109 -5.695 1 97.06 190 ARG B CA 1
ATOM 4734 C C . ARG B 1 190 ? 8.312 -29 -7.137 1 97.06 190 ARG B C 1
ATOM 4736 O O . ARG B 1 190 ? 8.734 -29.984 -7.738 1 97.06 190 ARG B O 1
ATOM 4743 N N . ILE B 1 191 ? 8.219 -27.797 -7.672 1 98.06 191 ILE B N 1
ATOM 4744 C CA . ILE B 1 191 ? 8.711 -27.516 -9.016 1 98.06 191 ILE B CA 1
ATOM 4745 C C . ILE B 1 191 ? 9.992 -26.688 -8.938 1 98.06 191 ILE B C 1
ATOM 4747 O O . ILE B 1 191 ? 10 -25.609 -8.344 1 98.06 191 ILE B O 1
ATOM 4751 N N . LEU B 1 192 ? 11.055 -27.219 -9.453 1 97.94 192 LEU B N 1
ATOM 4752 C CA . LEU B 1 192 ? 12.336 -26.516 -9.516 1 97.94 192 LEU B CA 1
ATOM 4753 C C . LEU B 1 192 ? 12.742 -26.234 -10.961 1 97.94 192 LEU B C 1
ATOM 4755 O O . LEU B 1 192 ? 12.914 -27.172 -11.75 1 97.94 192 LEU B O 1
ATOM 4759 N N . VAL B 1 193 ? 12.828 -24.98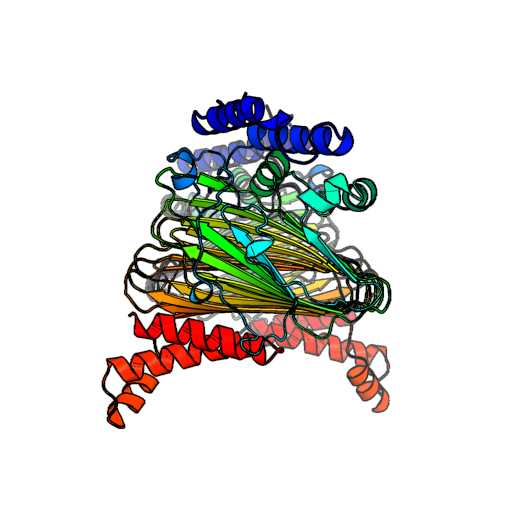4 -11.328 1 98.62 193 VAL B N 1
ATOM 4760 C CA . VAL B 1 193 ? 13.25 -24.578 -12.672 1 98.62 193 VAL B CA 1
ATOM 4761 C C . VAL B 1 193 ? 14.562 -23.797 -12.586 1 98.62 193 VAL B C 1
ATOM 4763 O O . VAL B 1 193 ? 14.625 -22.734 -11.953 1 98.62 193 VAL B O 1
ATOM 4766 N N . LEU B 1 194 ? 15.523 -24.344 -13.211 1 98.25 194 LEU B N 1
ATOM 4767 C CA . LEU B 1 194 ? 16.844 -23.719 -13.273 1 98.25 194 LEU B CA 1
ATOM 4768 C C . LEU B 1 194 ? 17.219 -23.391 -14.711 1 98.25 194 LEU B C 1
ATOM 4770 O O . LEU B 1 194 ? 17.5 -24.281 -15.508 1 98.25 194 LEU B O 1
ATOM 4774 N N . ALA B 1 195 ? 17.25 -22.125 -15.031 1 98.75 195 ALA B N 1
ATOM 4775 C CA . ALA B 1 195 ? 17.625 -21.688 -16.375 1 98.75 195 ALA B CA 1
ATOM 4776 C C . ALA B 1 195 ? 18.922 -20.891 -16.344 1 98.75 195 ALA B C 1
ATOM 4778 O O . ALA B 1 195 ? 19 -19.828 -15.727 1 98.75 195 ALA B O 1
ATOM 4779 N N . GLU B 1 196 ? 19.906 -21.359 -17 1 98.56 196 GLU B N 1
ATOM 4780 C CA . GLU B 1 196 ? 21.188 -20.656 -17.078 1 98.56 196 GLU B CA 1
ATOM 4781 C C . GLU B 1 196 ? 21.141 -19.531 -18.094 1 98.56 196 GLU B C 1
ATOM 4783 O O . GLU B 1 196 ? 20.062 -19.172 -18.578 1 98.56 196 GLU B O 1
ATOM 4788 N N . GLU B 1 197 ? 22.266 -18.922 -18.266 1 98.75 197 GLU B N 1
ATOM 4789 C CA . GLU B 1 197 ? 22.391 -17.719 -19.078 1 98.75 197 GLU B CA 1
ATOM 4790 C C . GLU B 1 197 ? 21.781 -17.906 -20.453 1 98.75 197 GLU B C 1
ATOM 4792 O O . GLU B 1 197 ? 22.078 -18.891 -21.141 1 98.75 197 GLU B O 1
ATOM 4797 N N . ASN B 1 198 ? 20.828 -17.078 -20.812 1 98.81 198 ASN B N 1
ATOM 4798 C CA . ASN B 1 198 ? 20.234 -16.953 -22.141 1 98.81 198 ASN B CA 1
ATOM 4799 C C . ASN B 1 198 ? 19.422 -18.188 -22.484 1 98.81 198 ASN B C 1
ATOM 4801 O O . ASN B 1 198 ? 19.172 -18.469 -23.672 1 98.81 198 ASN B O 1
ATOM 4805 N N . ALA B 1 199 ? 19.047 -18.953 -21.484 1 98.88 199 ALA B N 1
ATOM 4806 C CA . ALA B 1 199 ? 18.125 -20.062 -21.734 1 98.88 199 ALA B CA 1
ATOM 4807 C C . ALA B 1 199 ? 16.688 -19.578 -21.844 1 98.88 199 ALA B C 1
ATOM 4809 O O . ALA B 1 199 ? 16.359 -18.5 -21.344 1 98.88 199 ALA B O 1
ATOM 4810 N N . GLU B 1 200 ? 15.852 -20.312 -22.562 1 98.75 200 GLU B N 1
ATOM 4811 C CA . GLU B 1 200 ? 14.461 -19.906 -22.766 1 98.75 200 GLU B CA 1
ATOM 4812 C C . GLU B 1 200 ? 13.523 -21.109 -22.766 1 98.75 200 GLU B C 1
ATOM 4814 O O . GLU B 1 200 ? 13.859 -22.156 -23.328 1 98.75 200 GLU B O 1
ATOM 4819 N N . ALA B 1 201 ? 12.398 -20.969 -22.156 1 98.81 201 ALA B N 1
ATOM 4820 C CA . ALA B 1 201 ? 11.375 -22 -22.203 1 98.81 201 ALA B CA 1
ATOM 4821 C C . ALA B 1 201 ? 9.992 -21.438 -21.875 1 98.81 201 ALA B C 1
ATOM 4823 O O . ALA B 1 201 ? 9.883 -20.328 -21.344 1 98.81 201 ALA B O 1
ATOM 4824 N N . THR B 1 202 ? 8.969 -22.094 -22.297 1 98.69 202 THR B N 1
ATOM 4825 C CA . THR B 1 202 ? 7.59 -21.891 -21.875 1 98.69 202 THR B CA 1
ATOM 4826 C C . THR B 1 202 ? 7.113 -23.062 -21 1 98.69 202 THR B C 1
ATOM 4828 O O . THR B 1 202 ? 7.168 -24.219 -21.422 1 98.69 202 THR B O 1
ATOM 4831 N N . LEU B 1 203 ? 6.77 -22.75 -19.844 1 98.88 203 LEU B N 1
ATOM 4832 C CA . LEU B 1 203 ? 6.258 -23.734 -18.891 1 98.88 203 LEU B CA 1
ATOM 4833 C C . LEU B 1 203 ? 4.777 -23.5 -18.609 1 98.88 203 LEU B C 1
ATOM 4835 O O . LEU B 1 203 ? 4.375 -22.375 -18.281 1 98.88 203 LEU B O 1
ATOM 4839 N N . VAL B 1 204 ? 3.953 -24.516 -18.766 1 98.81 204 VAL B N 1
ATOM 4840 C CA . VAL B 1 204 ? 2.52 -24.422 -18.516 1 98.81 204 VAL B CA 1
ATOM 4841 C C . VAL B 1 204 ? 2.113 -25.438 -17.453 1 98.81 204 VAL B C 1
ATOM 4843 O O . VAL B 1 204 ? 2.336 -26.641 -17.609 1 98.81 204 VAL B O 1
ATOM 4846 N N . GLU B 1 205 ? 1.525 -24.969 -16.359 1 98.69 205 GLU B N 1
ATOM 4847 C CA . GLU B 1 205 ? 1.002 -25.828 -15.305 1 98.69 205 GLU B CA 1
ATOM 4848 C C . GLU B 1 205 ? -0.513 -25.969 -15.414 1 98.69 205 GLU B C 1
ATOM 4850 O O . GLU B 1 205 ? -1.24 -24.984 -15.445 1 98.69 205 GLU B O 1
ATOM 4855 N N . HIS B 1 206 ? -0.9 -27.25 -15.484 1 98.44 206 HIS B N 1
ATOM 4856 C CA . HIS B 1 206 ? -2.32 -27.578 -15.406 1 98.44 206 HIS B CA 1
ATOM 4857 C C . HIS B 1 206 ? -2.656 -28.234 -14.078 1 98.44 206 HIS B C 1
ATOM 4859 O O . HIS B 1 206 ? -2.092 -29.281 -13.742 1 98.44 206 HIS B O 1
ATOM 4865 N N . HIS B 1 207 ? -3.547 -27.672 -13.336 1 97.38 207 HIS B N 1
ATOM 4866 C CA . HIS B 1 207 ? -4.098 -28.297 -12.148 1 97.38 207 HIS B CA 1
ATOM 4867 C C . HIS B 1 207 ? -5.566 -28.656 -12.336 1 97.38 207 HIS B C 1
ATOM 4869 O O . HIS B 1 207 ? -6.41 -27.766 -12.477 1 97.38 207 HIS B O 1
ATOM 4875 N N . VAL B 1 208 ? -5.824 -29.922 -12.312 1 95.19 208 VAL B N 1
ATOM 4876 C CA . VAL B 1 208 ? -7.148 -30.391 -12.719 1 95.19 208 VAL B CA 1
ATOM 4877 C C . VAL B 1 208 ? -7.676 -31.391 -11.695 1 95.19 208 VAL B C 1
ATOM 4879 O O . VAL B 1 208 ? -6.926 -32.219 -11.188 1 95.19 208 VAL B O 1
ATOM 4882 N N . GLY B 1 209 ? -8.906 -31.234 -11.359 1 91.5 209 GLY B N 1
ATOM 4883 C CA . GLY B 1 209 ? -9.555 -32.188 -10.484 1 91.5 209 GLY B CA 1
ATOM 4884 C C . GLY B 1 209 ? -10.352 -33.25 -11.25 1 91.5 209 GLY B C 1
ATOM 4885 O O . GLY B 1 209 ? -11.156 -32.906 -12.117 1 91.5 209 GLY B O 1
ATOM 4886 N N . LEU B 1 210 ? -9.93 -34.469 -10.914 1 87.12 210 LEU B N 1
ATOM 4887 C CA . LEU B 1 210 ? -10.75 -35.562 -11.414 1 87.12 210 LEU B CA 1
ATOM 4888 C C . LEU B 1 210 ? -11.797 -36 -10.383 1 87.12 210 LEU B C 1
ATOM 4890 O O . LEU B 1 210 ? -11.453 -36.344 -9.258 1 87.12 210 LEU B O 1
ATOM 4894 N N . GLY B 1 211 ? -12.969 -35.75 -10.578 1 80.44 211 GLY B N 1
ATOM 4895 C CA . GLY B 1 211 ? -14.008 -36.125 -9.641 1 80.44 211 GLY B CA 1
ATOM 4896 C C . GLY B 1 211 ? -14.25 -35.094 -8.562 1 80.44 211 GLY B C 1
ATOM 4897 O O . GLY B 1 211 ? -14.156 -33.906 -8.82 1 80.44 211 GLY B O 1
ATOM 4898 N N . SER B 1 212 ? -14.711 -35.625 -7.305 1 79.62 212 SER B N 1
ATOM 4899 C CA . SER B 1 212 ? -15.156 -34.656 -6.301 1 79.62 212 SER B CA 1
ATOM 4900 C C . SER B 1 212 ? -14.422 -34.875 -4.977 1 79.62 212 SER B C 1
ATOM 4902 O O . SER B 1 212 ? -14.891 -34.406 -3.928 1 79.62 212 SER B O 1
ATOM 4904 N N . ALA B 1 213 ? -13.25 -35.375 -5.051 1 77.06 213 ALA B N 1
ATOM 4905 C CA . ALA B 1 213 ? -12.562 -35.656 -3.791 1 77.06 213 ALA B CA 1
ATOM 4906 C C . ALA B 1 213 ? -12.086 -34.375 -3.129 1 77.06 213 ALA B C 1
ATOM 4908 O O . ALA B 1 213 ? -11.758 -33.406 -3.812 1 77.06 213 ALA B O 1
ATOM 4909 N N . THR B 1 214 ? -12.094 -34.438 -1.771 1 86.69 214 THR B N 1
ATOM 4910 C CA . THR B 1 214 ? -11.547 -33.344 -0.97 1 86.69 214 THR B CA 1
ATOM 4911 C C . THR B 1 214 ? -10.023 -33.406 -0.948 1 86.69 214 THR B C 1
ATOM 4913 O O . THR B 1 214 ? -9.438 -34.406 -0.486 1 86.69 214 THR B O 1
ATOM 4916 N N . CYS B 1 215 ? -9.43 -32.469 -1.511 1 91.5 215 CYS B N 1
ATOM 4917 C CA . CYS B 1 215 ? -7.977 -32.5 -1.639 1 91.5 215 CYS B CA 1
ATOM 4918 C C . CYS B 1 215 ? -7.375 -31.172 -1.14 1 91.5 215 CYS B C 1
ATOM 4920 O O . CYS B 1 215 ? -8.047 -30.141 -1.131 1 91.5 215 CYS B O 1
ATOM 4922 N N . PHE B 1 216 ? -6.156 -31.391 -0.513 1 94.38 216 PHE B N 1
ATOM 4923 C CA . PHE B 1 216 ? -5.316 -30.234 -0.202 1 94.38 216 PHE B CA 1
ATOM 4924 C C . PHE B 1 216 ? -4.043 -30.266 -1.039 1 94.38 216 PHE B C 1
ATOM 4926 O O . PHE B 1 216 ? -3.172 -31.109 -0.835 1 94.38 216 PHE B O 1
ATOM 4933 N N . SER B 1 217 ? -3.988 -29.328 -2.051 1 94.94 217 SER B N 1
ATOM 4934 C CA . SER B 1 217 ? -2.799 -29.172 -2.883 1 94.94 217 SER B CA 1
ATOM 4935 C C . SER B 1 217 ? -1.921 -28.031 -2.385 1 94.94 217 SER B C 1
ATOM 4937 O O . SER B 1 217 ? -2.322 -26.859 -2.432 1 94.94 217 SER B O 1
ATOM 4939 N N . ASN B 1 218 ? -0.776 -28.312 -1.873 1 96.31 218 ASN B N 1
ATOM 4940 C CA . ASN B 1 218 ? 0.22 -27.328 -1.442 1 96.31 218 ASN B CA 1
ATOM 4941 C C . ASN B 1 218 ? 1.435 -27.328 -2.367 1 96.31 218 ASN B C 1
ATOM 4943 O O . ASN B 1 218 ? 2.414 -28.031 -2.115 1 96.31 218 ASN B O 1
ATOM 4947 N N . ILE B 1 219 ? 1.383 -26.438 -3.379 1 96.81 219 ILE B N 1
ATOM 4948 C CA . ILE B 1 219 ? 2.359 -26.453 -4.465 1 96.81 219 ILE B CA 1
ATOM 4949 C C . ILE B 1 219 ? 3.402 -25.359 -4.223 1 96.81 219 ILE B C 1
ATOM 4951 O O . ILE B 1 219 ? 3.064 -24.25 -3.791 1 96.81 219 ILE B O 1
ATOM 4955 N N . VAL B 1 220 ? 4.641 -25.672 -4.445 1 97.75 220 VAL B N 1
ATOM 4956 C CA . VAL B 1 220 ? 5.699 -24.672 -4.383 1 97.75 220 VAL B CA 1
ATOM 4957 C C . VAL B 1 220 ? 6.551 -24.75 -5.648 1 97.75 220 VAL B C 1
ATOM 4959 O O . VAL B 1 220 ? 6.961 -25.828 -6.07 1 97.75 220 VAL B O 1
ATOM 4962 N N . ALA B 1 221 ? 6.746 -23.672 -6.262 1 97.94 221 ALA B N 1
ATOM 4963 C CA . ALA B 1 221 ? 7.664 -23.562 -7.395 1 97.94 221 ALA B CA 1
ATOM 4964 C C . ALA B 1 221 ? 8.828 -22.641 -7.07 1 97.94 221 ALA B C 1
ATOM 4966 O O . ALA B 1 221 ? 8.633 -21.547 -6.523 1 97.94 221 ALA B O 1
ATOM 4967 N N . GLU B 1 222 ? 10.039 -23.109 -7.297 1 97.88 222 GLU B N 1
ATOM 4968 C CA . GLU B 1 222 ? 11.266 -22.328 -7.188 1 97.88 222 GLU B CA 1
ATOM 4969 C C . GLU B 1 222 ? 11.914 -22.125 -8.555 1 97.88 222 GLU B C 1
ATOM 4971 O O . GLU B 1 222 ? 12.312 -23.094 -9.211 1 97.88 222 GLU B O 1
ATOM 4976 N N . ILE B 1 223 ? 12.062 -20.875 -8.93 1 98.31 223 ILE B N 1
ATOM 4977 C CA . ILE B 1 223 ? 12.57 -20.547 -10.25 1 98.31 223 ILE B CA 1
ATOM 4978 C C . ILE B 1 223 ? 13.828 -19.688 -10.125 1 98.31 223 ILE B C 1
ATOM 4980 O O . ILE B 1 223 ? 13.836 -18.688 -9.391 1 98.31 223 ILE B O 1
ATOM 4984 N N . VAL B 1 224 ? 14.852 -20.078 -10.805 1 98.25 224 VAL B N 1
ATOM 4985 C CA . VAL B 1 224 ? 16.094 -19.312 -10.867 1 98.25 224 VAL B CA 1
ATOM 4986 C C . VAL B 1 224 ? 16.453 -19.031 -12.328 1 98.25 224 VAL B C 1
ATOM 4988 O O . VAL B 1 224 ? 16.688 -19.969 -13.102 1 98.25 224 VAL B O 1
ATOM 4991 N N . LEU B 1 225 ? 16.5 -17.828 -12.695 1 98.75 225 LEU B N 1
ATOM 4992 C CA . LEU B 1 225 ? 16.844 -17.422 -14.055 1 98.75 225 LEU B CA 1
ATOM 4993 C C . LEU B 1 225 ? 18.172 -16.688 -14.094 1 98.75 225 LEU B C 1
ATOM 4995 O O . LEU B 1 225 ? 18.328 -15.625 -13.477 1 98.75 225 LEU B O 1
ATOM 4999 N N . GLY B 1 226 ? 19.062 -17.219 -14.844 1 98.62 226 GLY B N 1
ATOM 5000 C CA . GLY B 1 226 ? 20.344 -16.547 -15.055 1 98.62 226 GLY B CA 1
ATOM 5001 C C . GLY B 1 226 ? 20.234 -15.359 -16 1 98.62 226 GLY B C 1
ATOM 5002 O O . GLY B 1 226 ? 19.141 -15.008 -16.453 1 98.62 226 GLY B O 1
ATOM 5003 N N . ALA B 1 227 ? 21.391 -14.781 -16.234 1 98.81 227 ALA B N 1
ATOM 5004 C CA . ALA B 1 227 ? 21.438 -13.578 -17.047 1 98.81 227 ALA B CA 1
ATOM 5005 C C . ALA B 1 227 ? 20.844 -13.828 -18.438 1 98.81 227 ALA B C 1
ATOM 5007 O O . ALA B 1 227 ? 21.172 -14.812 -19.094 1 98.81 227 ALA B O 1
ATOM 5008 N N . GLY B 1 228 ? 19.922 -12.992 -18.797 1 98.81 228 GLY B N 1
ATOM 5009 C CA . GLY B 1 228 ? 19.375 -13.031 -20.141 1 98.81 228 GLY B CA 1
ATOM 5010 C C . GLY B 1 228 ? 18.391 -14.156 -20.359 1 98.81 228 GLY B C 1
ATOM 5011 O O . GLY B 1 228 ? 17.797 -14.297 -21.438 1 98.81 228 GLY B O 1
ATOM 5012 N N . ALA B 1 229 ? 18.156 -14.977 -19.344 1 98.88 229 ALA B N 1
ATOM 5013 C CA . ALA B 1 229 ? 17.203 -16.078 -19.484 1 98.88 229 ALA B CA 1
ATOM 5014 C C . ALA B 1 229 ? 15.781 -15.555 -19.609 1 98.88 229 ALA B C 1
ATOM 5016 O O . ALA B 1 229 ? 15.469 -14.453 -19.141 1 98.88 229 ALA B O 1
ATOM 5017 N N . ARG B 1 230 ? 14.938 -16.281 -20.297 1 98.81 230 ARG B N 1
ATOM 5018 C CA . ARG B 1 230 ? 13.539 -15.93 -20.484 1 98.81 230 ARG B CA 1
ATOM 5019 C C . ARG B 1 230 ? 12.625 -17.109 -20.156 1 98.81 230 ARG B C 1
ATOM 5021 O O . ARG B 1 230 ? 12.758 -18.188 -20.75 1 98.81 230 ARG B O 1
ATOM 5028 N N . LEU B 1 231 ? 11.781 -16.938 -19.25 1 98.88 231 LEU B N 1
ATOM 5029 C CA . LEU B 1 231 ? 10.82 -17.984 -18.906 1 98.88 231 LEU B CA 1
ATOM 5030 C C . LEU B 1 231 ? 9.391 -17.438 -18.969 1 98.88 231 LEU B C 1
ATOM 5032 O O . LEU B 1 231 ? 9.07 -16.453 -18.312 1 98.88 231 LEU B O 1
ATOM 5036 N N . HIS B 1 232 ? 8.586 -18.031 -19.844 1 98.75 232 HIS B N 1
ATOM 5037 C CA . HIS B 1 232 ? 7.141 -17.875 -19.812 1 98.75 232 HIS B CA 1
ATOM 5038 C C . HIS B 1 232 ? 6.496 -18.969 -18.953 1 98.75 232 HIS B C 1
ATOM 5040 O O . HIS B 1 232 ? 6.566 -20.156 -19.297 1 98.75 232 HIS B O 1
ATOM 5046 N N . HIS B 1 233 ? 5.926 -18.578 -17.859 1 98.88 233 HIS B N 1
ATOM 5047 C CA . HIS B 1 233 ? 5.383 -19.516 -16.891 1 98.88 233 HIS B CA 1
ATOM 5048 C C . HIS B 1 233 ? 3.891 -19.281 -16.672 1 98.88 233 HIS B C 1
ATOM 5050 O O . HIS B 1 233 ? 3.494 -18.328 -15.992 1 98.88 233 HIS B O 1
ATOM 5056 N N . TYR B 1 234 ? 3.07 -20.156 -17.188 1 98.81 234 TYR B N 1
ATOM 5057 C CA . TYR B 1 234 ? 1.622 -19.984 -17.156 1 98.81 234 TYR B CA 1
ATOM 5058 C C . TYR B 1 234 ? 0.958 -21.094 -16.344 1 98.81 234 TYR B C 1
ATOM 5060 O O . TYR B 1 234 ? 1.367 -22.25 -16.422 1 98.81 234 TYR B O 1
ATOM 5068 N N . LYS B 1 235 ? -0.005 -20.75 -15.547 1 98.81 235 LYS B N 1
ATOM 5069 C CA . LYS B 1 235 ? -0.676 -21.703 -14.664 1 98.81 235 LYS B CA 1
ATOM 5070 C C . LYS B 1 235 ? -2.193 -21.578 -14.766 1 98.81 235 LYS B C 1
ATOM 5072 O O . LYS B 1 235 ? -2.734 -20.469 -14.695 1 98.81 235 LYS B O 1
ATOM 5077 N N . ILE B 1 236 ? -2.857 -22.641 -15 1 98.75 236 ILE B N 1
ATOM 5078 C CA . ILE B 1 236 ? -4.316 -22.672 -14.977 1 98.75 236 ILE B CA 1
ATOM 5079 C C . ILE B 1 236 ? -4.793 -23.672 -13.93 1 98.75 236 ILE B C 1
ATOM 5081 O O . ILE B 1 236 ? -4.355 -24.828 -13.93 1 98.75 236 ILE B O 1
ATOM 5085 N N . GLN B 1 237 ? -5.586 -23.266 -13 1 98.19 237 GLN B N 1
ATOM 5086 C CA . GLN B 1 237 ? -6.156 -24.078 -11.93 1 98.19 237 GLN B CA 1
ATOM 5087 C C . GLN B 1 237 ? -7.648 -24.297 -12.141 1 98.19 237 GLN B C 1
ATOM 5089 O O . GLN B 1 237 ? -8.43 -23.344 -12.109 1 98.19 237 GLN B O 1
ATOM 5094 N N . ARG B 1 238 ? -8.031 -25.516 -12.406 1 96.25 238 ARG B N 1
ATOM 5095 C CA . ARG B 1 238 ? -9.414 -25.938 -12.625 1 96.25 238 ARG B CA 1
ATOM 5096 C C . ARG B 1 238 ? -9.758 -27.141 -11.773 1 96.25 238 ARG B C 1
ATOM 5098 O O . ARG B 1 238 ? -10.344 -28.109 -12.266 1 96.25 238 ARG B O 1
ATOM 5105 N N . GLU B 1 239 ? -9.359 -27.172 -10.555 1 95.44 239 GLU B N 1
ATOM 5106 C CA . GLU B 1 239 ? -9.617 -28.297 -9.664 1 95.44 239 GLU B CA 1
ATOM 5107 C C . GLU B 1 239 ? -11.055 -28.281 -9.164 1 95.44 239 GLU B C 1
ATOM 5109 O O . GLU B 1 239 ? -11.805 -27.344 -9.422 1 95.44 239 GLU B O 1
ATOM 5114 N N . SER B 1 240 ? -11.391 -29.406 -8.492 1 93.06 240 SER B N 1
ATOM 5115 C CA . SER B 1 240 ? -12.758 -29.578 -8.023 1 93.06 240 SER B CA 1
ATOM 5116 C C . SER B 1 240 ? -13.102 -28.562 -6.934 1 93.06 240 SER B C 1
ATOM 5118 O O . SER B 1 240 ? -12.211 -28.031 -6.27 1 93.06 240 SER B O 1
ATOM 5120 N N . LEU B 1 241 ? -14.398 -28.375 -6.672 1 93.94 241 LEU B N 1
ATOM 5121 C CA . LEU B 1 241 ? -14.875 -27.391 -5.699 1 93.94 241 LEU B CA 1
ATOM 5122 C C . LEU B 1 241 ? -14.734 -27.922 -4.277 1 93.94 241 LEU B C 1
ATOM 5124 O O . LEU B 1 241 ? -15.195 -27.297 -3.324 1 93.94 241 LEU B O 1
ATOM 5128 N N . SER B 1 242 ? -14.07 -29.031 -4.09 1 92.69 242 SER B N 1
ATOM 5129 C CA . SER B 1 242 ? -13.773 -29.562 -2.766 1 92.69 242 SER B CA 1
ATOM 5130 C C . SER B 1 242 ? -12.281 -29.469 -2.453 1 92.69 242 SER B C 1
ATOM 5132 O O . SER B 1 242 ? -11.82 -30.031 -1.457 1 92.69 242 SER B O 1
ATOM 5134 N N . THR B 1 243 ? -11.625 -28.797 -3.312 1 94.75 243 THR B N 1
ATOM 5135 C CA . THR B 1 243 ? -10.172 -28.734 -3.184 1 94.75 243 THR B CA 1
ATOM 5136 C C . THR B 1 243 ? -9.75 -27.406 -2.555 1 94.75 243 THR B C 1
ATOM 5138 O O . THR B 1 243 ? -10.359 -26.359 -2.816 1 94.75 243 THR B O 1
ATOM 5141 N N . ILE B 1 244 ? -8.781 -27.484 -1.645 1 96.38 244 ILE B N 1
ATOM 5142 C CA . ILE B 1 244 ? -8.008 -26.312 -1.214 1 96.38 244 ILE B CA 1
ATOM 5143 C C . ILE B 1 244 ? -6.668 -26.297 -1.94 1 96.38 244 ILE B C 1
ATOM 5145 O O . ILE B 1 244 ? -5.867 -27.219 -1.817 1 96.38 244 ILE B O 1
ATOM 5149 N N . HIS B 1 245 ? -6.473 -25.297 -2.758 1 97.44 245 HIS B N 1
ATOM 5150 C CA . HIS B 1 245 ? -5.266 -25.156 -3.566 1 97.44 245 HIS B CA 1
ATOM 5151 C C . HIS B 1 245 ? -4.414 -23.984 -3.102 1 97.44 245 HIS B C 1
ATOM 5153 O O . HIS B 1 245 ? -4.762 -22.828 -3.344 1 97.44 245 HIS B O 1
ATOM 5159 N N . LEU B 1 246 ? -3.295 -24.219 -2.49 1 97.94 246 LEU B N 1
ATOM 5160 C CA . LEU B 1 246 ? -2.357 -23.188 -2.062 1 97.94 246 LEU B CA 1
ATOM 5161 C C . LEU B 1 246 ? -1.039 -23.297 -2.82 1 97.94 246 LEU B C 1
ATOM 5163 O O . LEU B 1 246 ? -0.356 -24.328 -2.736 1 97.94 246 LEU B O 1
ATOM 5167 N N . ALA B 1 247 ? -0.742 -22.297 -3.568 1 98.19 247 ALA B N 1
ATOM 5168 C CA . ALA B 1 247 ? 0.469 -22.312 -4.387 1 98.19 247 ALA B CA 1
ATOM 5169 C C . ALA B 1 247 ? 1.379 -21.141 -4.043 1 98.19 247 ALA B C 1
ATOM 5171 O O . ALA B 1 247 ? 0.905 -20.016 -3.834 1 98.19 247 ALA B O 1
ATOM 5172 N N . THR B 1 248 ? 2.664 -21.391 -3.908 1 97.25 248 THR B N 1
ATOM 5173 C CA . THR B 1 248 ? 3.695 -20.375 -3.73 1 97.25 248 THR B CA 1
ATOM 5174 C C . THR B 1 248 ? 4.766 -20.5 -4.809 1 97.25 248 THR B C 1
ATOM 5176 O O . THR B 1 248 ? 5.328 -21.578 -5.016 1 97.25 248 THR B O 1
ATOM 5179 N N . THR B 1 249 ? 4.992 -19.484 -5.488 1 97.81 249 THR B N 1
ATOM 5180 C CA . THR B 1 249 ? 6.055 -19.422 -6.488 1 97.81 249 THR B CA 1
ATOM 5181 C C . THR B 1 249 ? 7.09 -18.359 -6.117 1 97.81 249 THR B C 1
ATOM 5183 O O . THR B 1 249 ? 6.734 -17.219 -5.848 1 97.81 249 THR B O 1
ATOM 5186 N N . THR B 1 250 ? 8.312 -18.75 -6.07 1 97.38 250 THR B N 1
ATOM 5187 C CA . THR B 1 250 ? 9.414 -17.812 -5.875 1 97.38 250 THR B CA 1
ATOM 5188 C C . THR B 1 250 ? 10.312 -17.766 -7.105 1 97.38 250 THR B C 1
ATOM 5190 O O . THR B 1 250 ? 10.656 -18.812 -7.668 1 97.38 250 THR B O 1
ATOM 5193 N N . ALA B 1 251 ? 10.648 -16.609 -7.547 1 97.94 251 ALA B N 1
ATOM 5194 C CA . ALA B 1 251 ? 11.492 -16.453 -8.727 1 97.94 251 ALA B CA 1
ATOM 5195 C C . ALA B 1 251 ? 12.633 -15.477 -8.453 1 97.94 251 ALA B C 1
ATOM 5197 O O . ALA B 1 251 ? 12.414 -14.398 -7.895 1 97.94 251 ALA B O 1
ATOM 5198 N N . HIS B 1 252 ? 13.797 -15.883 -8.703 1 98.31 252 HIS B N 1
ATOM 5199 C CA . HIS B 1 252 ? 14.961 -15.008 -8.75 1 98.31 252 HIS B CA 1
ATOM 5200 C C . HIS B 1 252 ? 15.359 -14.703 -10.188 1 98.31 252 HIS B C 1
ATOM 5202 O O . HIS B 1 252 ? 15.703 -15.617 -10.953 1 98.31 252 HIS B O 1
ATOM 5208 N N . VAL B 1 253 ? 15.336 -13.492 -10.547 1 98.69 253 VAL B N 1
ATOM 5209 C CA . VAL B 1 253 ? 15.484 -13.086 -11.945 1 98.69 253 VAL B CA 1
ATOM 5210 C C . VAL B 1 253 ? 16.812 -12.359 -12.141 1 98.69 253 VAL B C 1
ATOM 5212 O O . VAL B 1 253 ? 17.016 -11.266 -11.609 1 98.69 253 VAL B O 1
ATOM 5215 N N . GLY B 1 254 ? 17.672 -12.922 -12.961 1 98.62 254 GLY B N 1
ATOM 5216 C CA . GLY B 1 254 ? 19.016 -12.383 -13.164 1 98.62 254 GLY B CA 1
ATOM 5217 C C . GLY B 1 254 ? 19.047 -11.242 -14.148 1 98.62 254 GLY B C 1
ATOM 5218 O O . GLY B 1 254 ? 18.016 -10.82 -14.672 1 98.62 254 GLY B O 1
ATOM 5219 N N . ARG B 1 255 ? 20.266 -10.773 -14.344 1 98.69 255 ARG B N 1
ATOM 5220 C CA . ARG B 1 255 ? 20.516 -9.602 -15.188 1 98.69 255 ARG B CA 1
ATOM 5221 C C . ARG B 1 255 ? 19.906 -9.781 -16.562 1 98.69 255 ARG B C 1
ATOM 5223 O O . ARG B 1 255 ? 20.078 -10.828 -17.203 1 98.69 255 ARG B O 1
ATOM 5230 N N . ASP B 1 256 ? 19.109 -8.82 -17.062 1 98.75 256 ASP B N 1
ATOM 5231 C CA . ASP B 1 256 ? 18.547 -8.75 -18.406 1 98.75 256 ASP B CA 1
ATOM 5232 C C . ASP B 1 256 ? 17.625 -9.945 -18.672 1 98.75 256 ASP B C 1
ATOM 5234 O O . ASP B 1 256 ? 17.375 -10.289 -19.828 1 98.75 256 ASP B O 1
ATOM 5238 N N . ALA B 1 257 ? 17.266 -10.641 -17.578 1 98.88 257 ALA B N 1
ATOM 5239 C CA . ALA B 1 257 ? 16.359 -11.789 -17.719 1 98.88 257 ALA B CA 1
ATOM 5240 C C . ALA B 1 257 ? 14.906 -11.344 -17.719 1 98.88 257 ALA B C 1
ATOM 5242 O O . ALA B 1 257 ? 14.586 -10.219 -17.344 1 98.88 257 ALA B O 1
ATOM 5243 N N . THR B 1 258 ? 14.047 -12.188 -18.234 1 98.81 258 THR B N 1
ATOM 5244 C CA . THR B 1 258 ? 12.609 -11.938 -18.297 1 98.81 258 THR B CA 1
ATOM 5245 C C . THR B 1 258 ? 11.828 -13.078 -17.656 1 98.81 258 THR B C 1
ATOM 5247 O O . THR B 1 258 ? 12.008 -14.242 -18.016 1 98.81 258 THR B O 1
ATOM 5250 N N . TYR B 1 259 ? 11.039 -12.812 -16.734 1 98.81 259 TYR B N 1
ATOM 5251 C CA . TYR B 1 259 ? 10.078 -13.742 -16.156 1 98.81 259 TYR B CA 1
ATOM 5252 C C . TYR B 1 259 ? 8.648 -13.273 -16.406 1 98.81 259 TYR B C 1
ATOM 5254 O O . TYR B 1 259 ? 8.234 -12.227 -15.898 1 98.81 259 TYR B O 1
ATOM 5262 N N . ASP B 1 260 ? 7.883 -13.984 -17.203 1 98.38 260 ASP B N 1
ATOM 5263 C CA . ASP B 1 260 ? 6.508 -13.672 -17.578 1 98.38 260 ASP B CA 1
ATOM 5264 C C . ASP B 1 260 ? 5.547 -14.766 -17.109 1 98.38 260 ASP B C 1
ATOM 5266 O O . ASP B 1 260 ? 5.559 -15.875 -17.641 1 98.38 260 ASP B O 1
ATOM 5270 N N . THR B 1 261 ? 4.777 -14.414 -16.156 1 98.31 261 THR B N 1
ATOM 5271 C CA . THR B 1 261 ? 3.887 -15.422 -15.586 1 98.31 261 THR B CA 1
ATOM 5272 C C . THR B 1 261 ? 2.432 -14.969 -15.68 1 98.31 261 THR B C 1
ATOM 5274 O O . THR B 1 261 ? 2.15 -13.773 -15.742 1 98.31 261 THR B O 1
ATOM 5277 N N . PHE B 1 262 ? 1.485 -15.891 -15.828 1 98.75 262 PHE B N 1
ATOM 5278 C CA . PHE B 1 262 ? 0.045 -15.672 -15.812 1 98.75 262 PHE B CA 1
ATOM 5279 C C . PHE B 1 262 ? -0.665 -16.766 -15.023 1 98.75 262 PHE B C 1
ATOM 5281 O O . PHE B 1 262 ? -0.436 -17.953 -15.25 1 98.75 262 PHE B O 1
ATOM 5288 N N . ILE B 1 263 ? -1.481 -16.359 -14.109 1 98.75 263 ILE B N 1
ATOM 5289 C CA . ILE B 1 263 ? -2.24 -17.297 -13.273 1 98.75 263 ILE B CA 1
ATOM 5290 C C . ILE B 1 263 ? -3.725 -17.203 -13.617 1 98.75 263 ILE B C 1
ATOM 5292 O O . ILE B 1 263 ? -4.312 -16.125 -13.57 1 98.75 263 ILE B O 1
ATOM 5296 N N . LEU B 1 264 ? -4.32 -18.25 -13.984 1 98.81 264 LEU B N 1
ATOM 5297 C CA . LEU B 1 264 ? -5.762 -18.312 -14.203 1 98.81 264 LEU B CA 1
ATOM 5298 C C . LEU B 1 264 ? -6.426 -19.25 -13.211 1 98.81 264 LEU B C 1
ATOM 5300 O O . LEU B 1 264 ? -6.148 -20.453 -13.203 1 98.81 264 LEU B O 1
ATOM 5304 N N . ASN B 1 265 ? -7.258 -18.781 -12.344 1 98.75 265 ASN B N 1
ATOM 5305 C CA . ASN B 1 265 ? -8 -19.562 -11.359 1 98.75 265 ASN B CA 1
ATOM 5306 C C . ASN B 1 265 ? -9.469 -19.703 -11.75 1 98.75 265 ASN B C 1
ATOM 5308 O O . ASN B 1 265 ? -10.203 -18.719 -11.773 1 98.75 265 ASN B O 1
ATOM 5312 N N . LEU B 1 266 ? -9.922 -20.922 -11.93 1 98.12 266 LEU B N 1
ATOM 5313 C CA . LEU B 1 266 ? -11.305 -21.156 -12.32 1 98.12 266 LEU B CA 1
ATOM 5314 C C . LEU B 1 266 ? -11.977 -22.156 -11.391 1 98.12 266 LEU B C 1
ATOM 5316 O O . LEU B 1 266 ? -13.203 -22.297 -11.391 1 98.12 266 LEU B O 1
ATOM 5320 N N . GLY B 1 267 ? -11.156 -22.828 -10.57 1 96.88 267 GLY B N 1
ATOM 5321 C CA . GLY B 1 267 ? -11.703 -23.891 -9.742 1 96.88 267 GLY B CA 1
ATOM 5322 C C . GLY B 1 267 ? -11.344 -23.75 -8.273 1 96.88 267 GLY B C 1
ATOM 5323 O O . GLY B 1 267 ? -11.18 -22.625 -7.781 1 96.88 267 GLY B O 1
ATOM 5324 N N . ALA B 1 268 ? -11.492 -24.922 -7.535 1 96.94 268 ALA B N 1
ATOM 5325 C CA . ALA B 1 268 ? -11.172 -25.062 -6.121 1 96.94 268 ALA B CA 1
ATOM 5326 C C . ALA B 1 268 ? -12.195 -24.344 -5.246 1 96.94 268 ALA B C 1
ATOM 5328 O O . ALA B 1 268 ? -12.828 -23.375 -5.691 1 96.94 268 ALA B O 1
ATOM 5329 N N . ALA B 1 269 ? -12.406 -24.891 -4.055 1 96.94 269 ALA B N 1
ATOM 5330 C CA . ALA B 1 269 ? -13.188 -24.188 -3.049 1 96.94 269 ALA B CA 1
ATOM 5331 C C . ALA B 1 269 ? -12.438 -22.953 -2.545 1 96.94 269 ALA B C 1
ATOM 5333 O O . ALA B 1 269 ? -13.016 -21.875 -2.43 1 96.94 269 ALA B O 1
ATOM 5334 N N . LEU B 1 270 ? -11.227 -23.156 -2.262 1 97.88 270 LEU B N 1
ATOM 5335 C CA . LEU B 1 270 ? -10.289 -22.109 -1.859 1 97.88 270 LEU B CA 1
ATOM 5336 C C . LEU B 1 270 ? -9 -22.203 -2.66 1 97.88 270 LEU B C 1
ATOM 5338 O O . LEU B 1 270 ? -8.375 -23.266 -2.713 1 97.88 270 LEU B O 1
ATOM 5342 N N . SER B 1 271 ? -8.625 -21.188 -3.33 1 98.38 271 SER B N 1
ATOM 5343 C CA . SER B 1 271 ? -7.359 -21.125 -4.051 1 98.38 271 SER B CA 1
ATOM 5344 C C . SER B 1 271 ? -6.578 -19.875 -3.691 1 98.38 271 SER B C 1
ATOM 5346 O O . SER B 1 271 ? -7.152 -18.781 -3.578 1 98.38 271 SER B O 1
ATOM 5348 N N . ARG B 1 272 ? -5.324 -19.969 -3.436 1 98.31 272 ARG B N 1
ATOM 5349 C CA . ARG B 1 272 ? -4.414 -18.844 -3.252 1 98.31 272 ARG B CA 1
ATOM 5350 C C . ARG B 1 272 ? -3.105 -19.078 -4.004 1 98.31 272 ARG B C 1
ATOM 5352 O O . ARG B 1 272 ? -2.496 -20.141 -3.891 1 98.31 272 ARG B O 1
ATOM 5359 N N . HIS B 1 273 ? -2.777 -18.203 -4.809 1 98.38 273 HIS B N 1
ATOM 5360 C CA . HIS B 1 273 ? -1.471 -18.156 -5.453 1 98.38 273 HIS B CA 1
ATOM 5361 C C . HIS B 1 273 ? -0.639 -16.984 -4.945 1 98.38 273 HIS B C 1
ATOM 5363 O O . HIS B 1 273 ? -1.017 -15.828 -5.129 1 98.38 273 HIS B O 1
ATOM 5369 N N . GLU B 1 274 ? 0.427 -17.297 -4.309 1 97.25 274 GLU B N 1
ATOM 5370 C CA . GLU B 1 274 ? 1.394 -16.297 -3.865 1 97.25 274 GLU B CA 1
ATOM 5371 C C . GLU B 1 274 ? 2.637 -16.297 -4.75 1 97.25 274 GLU B C 1
ATOM 5373 O O . GLU B 1 274 ? 3.365 -17.297 -4.801 1 97.25 274 GLU B O 1
ATOM 5378 N N . GLY B 1 275 ? 2.848 -15.266 -5.465 1 96.94 275 GLY B N 1
ATOM 5379 C CA . GLY B 1 275 ? 4.023 -15.109 -6.305 1 96.94 275 GLY B CA 1
ATOM 5380 C C . GLY B 1 275 ? 5 -14.078 -5.781 1 96.94 275 GLY B C 1
ATOM 5381 O O . GLY B 1 275 ? 4.637 -12.914 -5.59 1 96.94 275 GLY B O 1
ATOM 5382 N N . ARG B 1 276 ? 6.203 -14.469 -5.551 1 96.81 276 ARG B N 1
ATOM 5383 C CA . ARG B 1 276 ? 7.27 -13.578 -5.102 1 96.81 276 ARG B CA 1
ATOM 5384 C C . ARG B 1 276 ? 8.43 -13.57 -6.094 1 96.81 276 ARG B C 1
ATOM 5386 O O . ARG B 1 276 ? 9.039 -14.609 -6.348 1 96.81 276 ARG B O 1
ATOM 5393 N N . SER B 1 277 ? 8.711 -12.438 -6.633 1 98 277 SER B N 1
ATOM 5394 C CA . SER B 1 277 ? 9.82 -12.297 -7.578 1 98 277 SER B CA 1
ATOM 5395 C C . SER B 1 277 ? 10.852 -11.297 -7.078 1 98 277 SER B C 1
ATOM 5397 O O . SER B 1 277 ? 10.508 -10.172 -6.707 1 98 277 SER B O 1
ATOM 5399 N N . VAL B 1 278 ? 12.031 -11.727 -7.012 1 98.12 278 VAL B N 1
ATOM 5400 C CA . VAL B 1 278 ? 13.148 -10.836 -6.695 1 98.12 278 VAL B CA 1
ATOM 5401 C C . VAL B 1 278 ? 13.938 -10.531 -7.965 1 98.12 278 VAL B C 1
ATOM 5403 O O . VAL B 1 278 ? 14.461 -11.445 -8.609 1 98.12 278 VAL B O 1
ATOM 5406 N N . LEU B 1 279 ? 13.953 -9.305 -8.352 1 98.38 279 LEU B N 1
ATOM 5407 C CA . LEU B 1 279 ? 14.734 -8.852 -9.5 1 98.38 279 LEU B CA 1
ATOM 5408 C C . LEU B 1 279 ? 16.172 -8.547 -9.094 1 98.38 279 LEU B C 1
ATOM 5410 O O . LEU B 1 279 ? 16.516 -7.387 -8.844 1 98.38 279 LEU B O 1
ATOM 5414 N N . GLU B 1 280 ? 16.984 -9.508 -9.203 1 96.44 280 GLU B N 1
ATOM 5415 C CA . GLU B 1 280 ? 18.312 -9.461 -8.609 1 96.44 280 GLU B CA 1
ATOM 5416 C C . GLU B 1 280 ? 19.359 -9.008 -9.633 1 96.44 280 GLU B C 1
ATOM 5418 O O . GLU B 1 280 ? 20.531 -8.875 -9.305 1 96.44 280 GLU B O 1
ATOM 5423 N N . GLY B 1 281 ? 19.031 -8.875 -10.812 1 97.25 281 GLY B N 1
ATOM 5424 C CA . GLY B 1 281 ? 19.906 -8.328 -11.828 1 97.25 281 GLY B CA 1
ATOM 5425 C C . GLY B 1 281 ? 19.422 -7.012 -12.398 1 97.25 281 GLY B C 1
ATOM 5426 O O . GLY B 1 281 ? 18.25 -6.652 -12.227 1 97.25 281 GLY B O 1
ATOM 5427 N N . THR B 1 282 ? 20.344 -6.309 -13 1 98 282 THR B N 1
ATOM 5428 C CA . THR B 1 282 ? 19.984 -5.062 -13.664 1 98 282 THR B CA 1
ATOM 5429 C C . THR B 1 282 ? 19.234 -5.336 -14.969 1 98 282 THR B C 1
ATOM 5431 O O . THR B 1 282 ? 19.531 -6.305 -15.672 1 98 282 THR B O 1
ATOM 5434 N N . GLY B 1 283 ? 18.297 -4.555 -15.32 1 98.19 283 GLY B N 1
ATOM 5435 C CA . GLY B 1 283 ? 17.641 -4.621 -16.625 1 98.19 283 GLY B CA 1
ATOM 5436 C C . GLY B 1 283 ? 16.625 -5.746 -16.719 1 98.19 283 GLY B C 1
ATOM 5437 O O . GLY B 1 283 ? 16.344 -6.234 -17.812 1 98.19 283 GLY B O 1
ATOM 5438 N N . THR B 1 284 ? 16.125 -6.184 -15.594 1 98.31 284 THR B N 1
ATOM 5439 C CA . THR B 1 284 ? 15.188 -7.297 -15.555 1 98.31 284 THR B CA 1
ATOM 5440 C C . THR B 1 284 ? 13.805 -6.855 -16.016 1 98.31 284 THR B C 1
ATOM 5442 O O . THR B 1 284 ? 13.453 -5.676 -15.906 1 98.31 284 THR B O 1
ATOM 5445 N N . THR B 1 285 ? 13.047 -7.746 -16.609 1 98.5 285 THR B N 1
ATOM 5446 C CA . THR B 1 285 ? 11.633 -7.578 -16.891 1 98.5 285 THR B CA 1
ATOM 5447 C C . THR B 1 285 ? 10.797 -8.641 -16.188 1 98.5 285 THR B C 1
ATOM 5449 O O . THR B 1 285 ? 11.055 -9.844 -16.328 1 98.5 285 THR B O 1
ATOM 5452 N N . CYS B 1 286 ? 9.828 -8.227 -15.43 1 98.56 286 CYS B N 1
ATOM 5453 C CA . CYS B 1 286 ? 8.977 -9.148 -14.688 1 98.56 286 CYS B CA 1
ATOM 5454 C C . CYS B 1 286 ? 7.504 -8.805 -14.883 1 98.56 286 CYS B C 1
ATOM 5456 O O . CYS B 1 286 ? 7.07 -7.703 -14.539 1 98.56 286 CYS B O 1
ATOM 5458 N N . ARG B 1 287 ? 6.754 -9.688 -15.422 1 97.69 287 ARG B N 1
ATOM 5459 C CA . ARG B 1 287 ? 5.312 -9.547 -15.578 1 97.69 287 ARG B CA 1
ATOM 5460 C C . ARG B 1 287 ? 4.566 -10.617 -14.789 1 97.69 287 ARG B C 1
ATOM 5462 O O . ARG B 1 287 ? 4.801 -11.812 -14.977 1 97.69 287 ARG B O 1
ATOM 5469 N N . ILE B 1 288 ? 3.795 -10.219 -13.859 1 97.31 288 ILE B N 1
ATOM 5470 C CA . ILE B 1 288 ? 2.951 -11.125 -13.094 1 97.31 288 ILE B CA 1
ATOM 5471 C C . ILE B 1 288 ? 1.483 -10.75 -13.281 1 97.31 288 ILE B C 1
ATOM 5473 O O . ILE B 1 288 ? 0.961 -9.883 -12.578 1 97.31 288 ILE B O 1
ATOM 5477 N N . SER B 1 289 ? 0.806 -11.422 -14.164 1 97.31 289 SER B N 1
ATOM 5478 C CA . SER B 1 289 ? -0.591 -11.125 -14.453 1 97.31 289 SER B CA 1
ATOM 5479 C C . SER B 1 289 ? -1.495 -12.305 -14.117 1 97.31 289 SER B C 1
ATOM 5481 O O . SER B 1 289 ? -1.012 -13.406 -13.844 1 97.31 289 SER B O 1
ATOM 5483 N N . GLY B 1 290 ? -2.705 -12.086 -14.047 1 98.38 290 GLY B N 1
ATOM 5484 C CA . GLY B 1 290 ? -3.633 -13.164 -13.727 1 98.38 290 GLY B CA 1
ATOM 5485 C C . GLY B 1 290 ? -5.082 -12.797 -13.984 1 98.38 290 GLY B C 1
ATOM 5486 O O . GLY B 1 290 ? -5.395 -11.633 -14.25 1 98.38 290 GLY B O 1
ATOM 5487 N N . ALA B 1 291 ? -5.902 -13.766 -13.984 1 98.75 291 ALA B N 1
ATOM 5488 C CA . ALA B 1 291 ? -7.355 -13.648 -14.062 1 98.75 291 ALA B CA 1
ATOM 5489 C C . ALA B 1 291 ? -8.047 -14.727 -13.234 1 98.75 291 ALA B C 1
ATOM 5491 O O . ALA B 1 291 ? -7.43 -15.742 -12.898 1 98.75 291 ALA B O 1
ATOM 5492 N N . TYR B 1 292 ? -9.258 -14.508 -12.867 1 98.75 292 TYR B N 1
ATOM 5493 C CA . TYR B 1 292 ? -10.062 -15.516 -12.18 1 98.75 292 TYR B CA 1
ATOM 5494 C C . TYR B 1 292 ? -11.539 -15.336 -12.492 1 98.75 292 TYR B C 1
ATOM 5496 O O . TYR B 1 292 ? -11.984 -14.227 -12.812 1 98.75 292 TYR B O 1
ATOM 5504 N N . ALA B 1 293 ? -12.18 -16.391 -12.508 1 98.62 293 ALA B N 1
ATOM 5505 C CA . ALA B 1 293 ? -13.641 -16.438 -12.562 1 98.62 293 ALA B CA 1
ATOM 5506 C C . ALA B 1 293 ? -14.195 -17.422 -11.539 1 98.62 293 ALA B C 1
ATOM 5508 O O . ALA B 1 293 ? -13.93 -18.625 -11.625 1 98.62 293 ALA B O 1
ATOM 5509 N N . VAL B 1 294 ? -14.922 -16.922 -10.555 1 98.31 294 VAL B N 1
ATOM 5510 C CA . VAL B 1 294 ? -15.359 -17.781 -9.453 1 98.31 294 VAL B CA 1
ATOM 5511 C C . VAL B 1 294 ? -16.844 -17.547 -9.18 1 98.31 294 VAL B C 1
ATOM 5513 O O . VAL B 1 294 ? -17.375 -16.484 -9.508 1 98.31 294 VAL B O 1
ATOM 5516 N N . ARG B 1 295 ? -17.469 -18.484 -8.602 1 97.69 295 ARG B N 1
ATOM 5517 C CA . ARG B 1 295 ? -18.891 -18.422 -8.289 1 97.69 295 ARG B CA 1
ATOM 5518 C C . ARG B 1 295 ? -19.219 -19.266 -7.062 1 97.69 295 ARG B C 1
ATOM 5520 O O . ARG B 1 295 ? -18.328 -19.906 -6.484 1 97.69 295 ARG B O 1
ATOM 5527 N N . GLY B 1 296 ? -20.531 -19.25 -6.68 1 97.5 296 GLY B N 1
ATOM 5528 C CA . GLY B 1 296 ? -20.922 -19.984 -5.48 1 97.5 296 GLY B CA 1
ATOM 5529 C C . GLY B 1 296 ? -20.266 -19.438 -4.223 1 97.5 296 GLY B C 1
ATOM 5530 O O . GLY B 1 296 ? -20.375 -18.25 -3.918 1 97.5 296 GLY B O 1
ATOM 5531 N N . THR B 1 297 ? -19.562 -20.375 -3.551 1 97.75 297 THR B N 1
ATOM 5532 C CA . THR B 1 297 ? -18.922 -19.969 -2.303 1 97.75 297 THR B CA 1
ATOM 5533 C C . THR B 1 297 ? -17.406 -20.031 -2.422 1 97.75 297 THR B C 1
ATOM 5535 O O . THR B 1 297 ? -16.703 -20.125 -1.414 1 97.75 297 THR B O 1
ATOM 5538 N N . GLN B 1 298 ? -16.922 -20 -3.646 1 98.38 298 GLN B N 1
ATOM 5539 C CA . GLN B 1 298 ? -15.484 -20.094 -3.883 1 98.38 298 GLN B CA 1
ATOM 5540 C C . GLN B 1 298 ? -14.75 -18.891 -3.311 1 98.38 298 GLN B C 1
ATOM 5542 O O . GLN B 1 298 ? -15.297 -17.781 -3.273 1 98.38 298 GLN B O 1
ATOM 5547 N N . HIS B 1 299 ? -13.555 -19.141 -2.877 1 98.62 299 HIS B N 1
ATOM 5548 C CA . HIS B 1 299 ? -12.625 -18.094 -2.453 1 98.62 299 HIS B CA 1
ATOM 5549 C C . HIS B 1 299 ? -11.328 -18.156 -3.254 1 98.62 299 HIS B C 1
ATOM 5551 O O . HIS B 1 299 ? -10.641 -19.188 -3.262 1 98.62 299 HIS B O 1
ATOM 5557 N N . THR B 1 300 ? -11.031 -17.125 -3.959 1 98.81 300 THR B N 1
ATOM 5558 C CA . THR B 1 300 ? -9.789 -17.094 -4.719 1 98.81 300 THR B CA 1
ATOM 5559 C C . THR B 1 300 ? -8.93 -15.906 -4.289 1 98.81 300 THR B C 1
ATOM 5561 O O . THR B 1 300 ? -9.453 -14.836 -3.955 1 98.81 300 THR B O 1
ATOM 5564 N N . ASP B 1 301 ? -7.621 -16.094 -4.172 1 98.69 301 ASP B N 1
ATOM 5565 C CA . ASP B 1 301 ? -6.664 -15.117 -3.678 1 98.69 301 ASP B CA 1
ATOM 5566 C C . ASP B 1 301 ? -5.395 -15.109 -4.523 1 98.69 301 ASP B C 1
ATOM 5568 O O . ASP B 1 301 ? -4.723 -16.141 -4.652 1 98.69 301 ASP B O 1
ATOM 5572 N N . ILE B 1 302 ? -5.117 -14 -5.133 1 98.69 302 ILE B N 1
ATOM 5573 C CA . ILE B 1 302 ? -3.834 -13.781 -5.797 1 98.69 302 ILE B CA 1
ATOM 5574 C C . ILE B 1 302 ? -3.027 -12.734 -5.031 1 98.69 302 ILE B C 1
ATOM 5576 O O . ILE B 1 302 ? -3.439 -11.578 -4.93 1 98.69 302 ILE B O 1
ATOM 5580 N N . THR B 1 303 ? -1.938 -13.125 -4.441 1 97.88 303 THR B N 1
ATOM 5581 C CA . THR B 1 303 ? -1.043 -12.281 -3.656 1 97.88 303 THR B CA 1
ATOM 5582 C C . THR B 1 303 ? 0.351 -12.25 -4.277 1 97.88 303 THR B C 1
ATOM 5584 O O . THR B 1 303 ? 0.943 -13.297 -4.547 1 97.88 303 THR B O 1
ATOM 5587 N N . THR B 1 304 ? 0.873 -11.039 -4.52 1 97.75 304 THR B N 1
ATOM 5588 C CA . THR B 1 304 ? 2.141 -10.953 -5.234 1 97.75 304 THR B CA 1
ATOM 5589 C C . THR B 1 304 ? 3.086 -9.977 -4.547 1 97.75 304 THR B C 1
ATOM 5591 O O . THR B 1 304 ? 2.641 -9.047 -3.867 1 97.75 304 THR B O 1
ATOM 5594 N N . LEU B 1 305 ? 4.32 -10.211 -4.637 1 97.44 305 LEU B N 1
ATOM 5595 C CA . LEU B 1 305 ? 5.402 -9.312 -4.266 1 97.44 305 LEU B CA 1
ATOM 5596 C C . LEU B 1 305 ? 6.445 -9.227 -5.375 1 97.44 305 LEU B C 1
ATOM 5598 O O . LEU B 1 305 ? 6.973 -10.25 -5.82 1 97.44 305 LEU B O 1
ATOM 5602 N N . ILE B 1 306 ? 6.711 -8.125 -5.906 1 98.5 306 ILE B N 1
ATOM 5603 C CA . ILE B 1 306 ? 7.805 -7.871 -6.836 1 98.5 306 ILE B CA 1
ATOM 5604 C C . ILE B 1 306 ? 8.844 -6.973 -6.176 1 98.5 306 ILE B C 1
ATOM 5606 O O . ILE B 1 306 ? 8.562 -5.82 -5.844 1 98.5 306 ILE B O 1
ATOM 5610 N N . ASP B 1 307 ? 9.984 -7.445 -5.973 1 98.31 307 ASP B N 1
ATOM 5611 C CA . ASP B 1 307 ? 11.07 -6.766 -5.27 1 98.31 307 ASP B CA 1
ATOM 5612 C C . ASP B 1 307 ? 12.148 -6.301 -6.242 1 98.31 307 ASP B C 1
ATOM 5614 O O . ASP B 1 307 ? 12.992 -7.09 -6.668 1 98.31 307 ASP B O 1
ATOM 5618 N N . HIS B 1 308 ? 12.094 -5.059 -6.625 1 98.62 308 HIS B N 1
ATOM 5619 C CA . HIS B 1 308 ? 13.164 -4.465 -7.426 1 98.62 308 HIS B CA 1
ATOM 5620 C C . HIS B 1 308 ? 14.43 -4.277 -6.602 1 98.62 308 HIS B C 1
ATOM 5622 O O . HIS B 1 308 ? 14.641 -3.215 -6.008 1 98.62 308 HIS B O 1
ATOM 5628 N N . ALA B 1 309 ? 15.32 -5.207 -6.734 1 98.19 309 ALA B N 1
ATOM 5629 C CA . ALA B 1 309 ? 16.531 -5.191 -5.914 1 98.19 309 ALA B CA 1
ATOM 5630 C C . ALA B 1 309 ? 17.672 -4.465 -6.625 1 98.19 309 ALA B C 1
ATOM 5632 O O . ALA B 1 309 ? 18.609 -4.004 -5.988 1 98.19 309 ALA B O 1
ATOM 5633 N N . LYS B 1 310 ? 17.656 -4.414 -7.883 1 98.19 310 LYS B N 1
ATOM 5634 C CA . LYS B 1 310 ? 18.703 -3.814 -8.703 1 98.19 310 LYS B CA 1
ATOM 5635 C C . LYS B 1 310 ? 18.125 -2.801 -9.68 1 98.19 310 LYS B C 1
ATOM 5637 O O . LYS B 1 310 ? 16.922 -2.768 -9.906 1 98.19 310 LYS B O 1
ATOM 5642 N N . PRO B 1 311 ? 18.969 -1.965 -10.234 1 97.94 311 PRO B N 1
ATOM 5643 C CA . PRO B 1 311 ? 18.484 -0.858 -11.062 1 97.94 311 PRO B CA 1
ATOM 5644 C C . PRO B 1 311 ? 17.906 -1.327 -12.398 1 97.94 311 PRO B C 1
ATOM 5646 O O . PRO B 1 311 ? 18.172 -2.451 -12.828 1 97.94 311 PRO B O 1
ATOM 5649 N N . ARG B 1 312 ? 17.141 -0.509 -13.094 1 98.19 312 ARG B N 1
ATOM 5650 C CA . ARG B 1 312 ? 16.641 -0.622 -14.453 1 98.19 312 ARG B CA 1
ATOM 5651 C C . ARG B 1 312 ? 15.719 -1.835 -14.602 1 98.19 312 ARG B C 1
ATOM 5653 O O . ARG B 1 312 ? 15.781 -2.545 -15.609 1 98.19 312 ARG B O 1
ATOM 5660 N N . GLY B 1 313 ? 15.039 -2.178 -13.523 1 98.31 313 GLY B N 1
ATOM 5661 C CA . GLY B 1 313 ? 14.023 -3.209 -13.594 1 98.31 313 GLY B CA 1
ATOM 5662 C C . GLY B 1 313 ? 12.68 -2.689 -14.062 1 98.31 313 GLY B C 1
ATOM 5663 O O . GLY B 1 313 ? 12.289 -1.567 -13.727 1 98.31 313 GLY B O 1
ATOM 5664 N N . THR B 1 314 ? 11.945 -3.447 -14.797 1 98.56 314 THR B N 1
ATOM 5665 C CA . THR B 1 314 ? 10.586 -3.141 -15.242 1 98.56 314 THR B CA 1
ATOM 5666 C C . THR B 1 314 ? 9.617 -4.219 -14.773 1 98.56 314 THR B C 1
ATOM 5668 O O . THR B 1 314 ? 9.867 -5.414 -14.953 1 98.56 314 THR B O 1
ATOM 5671 N N . SER B 1 315 ? 8.562 -3.797 -14.156 1 98.25 315 SER B N 1
ATOM 5672 C CA . SER B 1 315 ? 7.547 -4.762 -13.758 1 98.25 315 SER B CA 1
ATOM 5673 C C . SER B 1 315 ? 6.152 -4.309 -14.172 1 98.25 315 SER B C 1
ATOM 5675 O O . SER B 1 315 ? 5.863 -3.111 -14.203 1 98.25 315 SER B O 1
ATOM 5677 N N . ARG B 1 316 ? 5.32 -5.195 -14.578 1 97.5 316 ARG B N 1
ATOM 5678 C CA . ARG B 1 316 ? 3.918 -5 -14.938 1 97.5 316 ARG B CA 1
ATOM 5679 C C . ARG B 1 316 ? 3.041 -6.094 -14.336 1 97.5 316 ARG B C 1
ATOM 5681 O O . ARG B 1 316 ? 3.316 -7.281 -14.508 1 97.5 316 ARG B O 1
ATOM 5688 N N . GLU B 1 317 ? 2.051 -5.691 -13.641 1 98.06 317 GLU B N 1
ATOM 5689 C CA . GLU B 1 317 ? 1.112 -6.613 -13.008 1 98.06 317 GLU B CA 1
ATOM 5690 C C . GLU B 1 317 ? -0.332 -6.227 -13.312 1 98.06 317 GLU B C 1
ATOM 5692 O O . GLU B 1 317 ? -0.786 -5.148 -12.922 1 98.06 317 GLU B O 1
ATOM 5697 N N . VAL B 1 318 ? -1.047 -7.082 -14.031 1 98.25 318 VAL B N 1
ATOM 5698 C CA . VAL B 1 318 ? -2.457 -6.879 -14.344 1 98.25 318 VAL B CA 1
ATOM 5699 C C . VAL B 1 318 ? -3.273 -8.078 -13.867 1 98.25 318 VAL B C 1
ATOM 5701 O O . VAL B 1 318 ? -3.064 -9.203 -14.328 1 98.25 318 VAL B O 1
ATOM 5704 N N . VAL B 1 319 ? -4.137 -7.887 -12.938 1 98.5 319 VAL B N 1
ATOM 5705 C CA . VAL B 1 319 ? -5.012 -8.945 -12.438 1 98.5 319 VAL B CA 1
ATOM 5706 C C . VAL B 1 319 ? -6.469 -8.508 -12.57 1 98.5 319 VAL B C 1
ATOM 5708 O O . VAL B 1 319 ? -6.875 -7.492 -12 1 98.5 319 VAL B O 1
ATOM 5711 N N . LYS B 1 320 ? -7.258 -9.273 -13.328 1 98.19 320 LYS B N 1
ATOM 5712 C CA . LYS B 1 320 ? -8.688 -9.023 -13.492 1 98.19 320 LYS B CA 1
ATOM 5713 C C . LYS B 1 320 ? -9.516 -10.242 -13.094 1 98.19 320 LYS B C 1
ATOM 5715 O O . LYS B 1 320 ? -9.07 -11.375 -13.266 1 98.19 320 LYS B O 1
ATOM 5720 N N . GLY B 1 321 ? -10.68 -10.016 -12.586 1 97.5 321 GLY B N 1
ATOM 5721 C CA . GLY B 1 321 ? -11.477 -11.18 -12.227 1 97.5 321 GLY B CA 1
ATOM 5722 C C . GLY B 1 321 ? -12.969 -10.898 -12.219 1 97.5 321 GLY B C 1
ATOM 5723 O O . GLY B 1 321 ? -13.383 -9.734 -12.227 1 97.5 321 GLY B O 1
ATOM 5724 N N . VAL B 1 322 ? -13.719 -11.984 -12.289 1 98.25 322 VAL B N 1
ATOM 5725 C CA . VAL B 1 322 ? -15.18 -11.977 -12.258 1 98.25 322 VAL B CA 1
ATOM 5726 C C . VAL B 1 322 ? -15.672 -12.805 -11.078 1 98.25 322 VAL B C 1
ATOM 5728 O O . VAL B 1 322 ? -15.211 -13.93 -10.859 1 98.25 322 VAL B O 1
ATOM 5731 N N . ILE B 1 323 ? -16.578 -12.273 -10.32 1 98.38 323 ILE B N 1
ATOM 5732 C CA . ILE B 1 323 ? -17.062 -12.938 -9.117 1 98.38 323 ILE B CA 1
ATOM 5733 C C . ILE B 1 323 ? -18.594 -13.008 -9.156 1 98.38 323 ILE B C 1
ATOM 5735 O O . ILE B 1 323 ? -19.266 -12 -9.383 1 98.38 323 ILE B O 1
ATOM 5739 N N . ASP B 1 324 ? -19.094 -14.156 -8.906 1 97.44 324 ASP B N 1
ATOM 5740 C CA . ASP B 1 324 ? -20.547 -14.375 -8.953 1 97.44 324 ASP B CA 1
ATOM 5741 C C . ASP B 1 324 ? -21.031 -15.109 -7.711 1 97.44 324 ASP B C 1
ATOM 5743 O O . ASP B 1 324 ? -20.219 -15.656 -6.949 1 97.44 324 ASP B O 1
ATOM 5747 N N . GLY B 1 325 ? -22.344 -15.055 -7.484 1 97.38 325 GLY B N 1
ATOM 5748 C CA . GLY B 1 325 ? -22.891 -15.719 -6.312 1 97.38 325 GLY B CA 1
ATOM 5749 C C . GLY B 1 325 ? -22.391 -15.141 -5.004 1 97.38 325 GLY B C 1
ATOM 5750 O O . GLY B 1 325 ? -22.438 -13.93 -4.801 1 97.38 325 GLY B O 1
ATOM 5751 N N . GLN B 1 326 ? -21.969 -16.062 -4.145 1 98.12 326 GLN B N 1
ATOM 5752 C CA . GLN B 1 326 ? -21.438 -15.641 -2.85 1 98.12 326 GLN B CA 1
ATOM 5753 C C . GLN B 1 326 ? -19.922 -15.766 -2.805 1 98.12 326 GLN B C 1
ATOM 5755 O O . GLN B 1 326 ? -19.328 -15.836 -1.725 1 98.12 326 GLN B O 1
ATOM 5760 N N . ALA B 1 327 ? -19.297 -15.836 -3.971 1 98.44 327 ALA B N 1
ATOM 5761 C CA . ALA B 1 327 ? -17.859 -16.047 -4.043 1 98.44 327 ALA B CA 1
ATOM 5762 C C . ALA B 1 327 ? -17.109 -14.797 -3.588 1 98.44 327 ALA B C 1
ATOM 5764 O O . ALA B 1 327 ? -17.656 -13.703 -3.561 1 98.44 327 ALA B O 1
ATOM 5765 N N . ARG B 1 328 ? -15.867 -15 -3.217 1 98.12 328 ARG B N 1
ATOM 5766 C CA . ARG B 1 328 ? -14.992 -13.938 -2.738 1 98.12 328 ARG B CA 1
ATOM 5767 C C . ARG B 1 328 ? -13.633 -13.984 -3.438 1 98.12 328 ARG B C 1
ATOM 5769 O O . ARG B 1 328 ? -13.078 -15.07 -3.643 1 98.12 328 ARG B O 1
ATOM 5776 N N . ALA B 1 329 ? -13.156 -12.852 -3.773 1 98.69 329 ALA B N 1
ATOM 5777 C CA . ALA B 1 329 ? -11.82 -12.75 -4.363 1 98.69 329 ALA B CA 1
ATOM 5778 C C . ALA B 1 329 ? -10.938 -11.797 -3.562 1 98.69 329 ALA B C 1
ATOM 5780 O O . ALA B 1 329 ? -11.438 -10.875 -2.916 1 98.69 329 ALA B O 1
ATOM 5781 N N . VAL B 1 330 ? -9.68 -12.047 -3.541 1 98.56 330 VAL B N 1
ATOM 5782 C CA . VAL B 1 330 ? -8.672 -11.227 -2.883 1 98.56 330 VAL B CA 1
ATOM 5783 C C . VAL B 1 330 ? -7.535 -10.914 -3.859 1 98.56 330 VAL B C 1
ATOM 5785 O O . VAL B 1 330 ? -7.09 -11.797 -4.602 1 98.56 330 VAL B O 1
ATOM 5788 N N . PHE B 1 331 ? -7.152 -9.695 -3.914 1 98.31 331 PHE B N 1
ATOM 5789 C CA . PHE B 1 331 ? -5.914 -9.297 -4.57 1 98.31 331 PHE B CA 1
ATOM 5790 C C . PHE B 1 331 ? -5.039 -8.484 -3.621 1 98.31 331 PHE B C 1
ATOM 5792 O O . PHE B 1 331 ? -5.465 -7.449 -3.104 1 98.31 331 PHE B O 1
ATOM 5799 N N . GLN B 1 332 ? -3.848 -8.93 -3.35 1 97.88 332 GLN B N 1
ATOM 5800 C CA . GLN B 1 332 ? -2.807 -8.188 -2.648 1 97.88 332 GLN B CA 1
ATOM 5801 C C . GLN B 1 332 ? -1.533 -8.102 -3.486 1 97.88 332 GLN B C 1
ATOM 5803 O O . GLN B 1 332 ? -0.857 -9.109 -3.701 1 97.88 332 GLN B O 1
ATOM 5808 N N . GLY B 1 333 ? -1.223 -6.918 -3.967 1 97.44 333 GLY B N 1
ATOM 5809 C CA . GLY B 1 333 ? -0.024 -6.723 -4.766 1 97.44 333 GLY B CA 1
ATOM 5810 C C . GLY B 1 333 ? 0.918 -5.688 -4.184 1 97.44 333 GLY B C 1
ATOM 5811 O O . GLY B 1 333 ? 0.506 -4.562 -3.883 1 97.44 333 GLY B O 1
ATOM 5812 N N . LYS B 1 334 ? 2.166 -6.027 -4.008 1 97.25 334 LYS B N 1
ATOM 5813 C CA . LYS B 1 334 ? 3.154 -5.094 -3.471 1 97.25 334 LYS B CA 1
ATOM 5814 C C . LYS B 1 334 ? 4.375 -5 -4.383 1 97.25 334 LYS B C 1
ATOM 5816 O O . LYS B 1 334 ? 4.895 -6.023 -4.84 1 97.25 334 LYS B O 1
ATOM 5821 N N . ILE B 1 335 ? 4.777 -3.848 -4.68 1 98.25 335 ILE B N 1
ATOM 5822 C CA . ILE B 1 335 ? 6.047 -3.586 -5.348 1 98.25 335 ILE B CA 1
ATOM 5823 C C . ILE B 1 335 ? 6.996 -2.873 -4.387 1 98.25 335 ILE B C 1
ATOM 5825 O O . ILE B 1 335 ? 6.625 -1.876 -3.764 1 98.25 335 ILE B O 1
ATOM 5829 N N . ILE B 1 336 ? 8.148 -3.4 -4.254 1 98.19 336 ILE B N 1
ATOM 5830 C CA . ILE B 1 336 ? 9.203 -2.768 -3.473 1 98.19 336 ILE B CA 1
ATOM 5831 C C . ILE B 1 336 ? 10.32 -2.299 -4.398 1 98.19 336 ILE B C 1
ATOM 5833 O O . ILE B 1 336 ? 10.789 -3.057 -5.254 1 98.19 336 ILE B O 1
ATOM 5837 N N . VAL B 1 337 ? 10.719 -1.101 -4.238 1 98.19 337 VAL B N 1
ATOM 5838 C CA . VAL B 1 337 ? 11.875 -0.571 -4.949 1 98.19 337 VAL B CA 1
ATOM 5839 C C . VAL B 1 337 ? 12.992 -0.257 -3.959 1 98.19 337 VAL B C 1
ATOM 5841 O O . VAL B 1 337 ? 12.906 0.718 -3.207 1 98.19 337 VAL B O 1
ATOM 5844 N N . ARG B 1 338 ? 14.047 -1.025 -3.965 1 97.62 338 ARG B N 1
ATOM 5845 C CA . ARG B 1 338 ? 15.133 -0.874 -3.006 1 97.62 338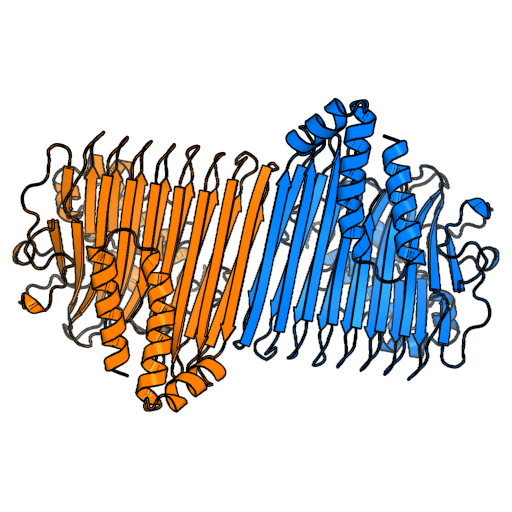 ARG B CA 1
ATOM 5846 C C . ARG B 1 338 ? 15.969 0.365 -3.314 1 97.62 338 ARG B C 1
ATOM 5848 O O . ARG B 1 338 ? 15.867 0.93 -4.406 1 97.62 338 ARG B O 1
ATOM 5855 N N . PRO B 1 339 ? 16.812 0.842 -2.381 1 94.44 339 PRO B N 1
ATOM 5856 C CA . PRO B 1 339 ? 17.516 2.123 -2.51 1 94.44 339 PRO B CA 1
ATOM 5857 C C . PRO B 1 339 ? 18.375 2.205 -3.773 1 94.44 339 PRO B C 1
ATOM 5859 O O . PRO B 1 339 ? 18.406 3.25 -4.43 1 94.44 339 PRO B O 1
ATOM 5862 N N . ASP B 1 340 ? 18.938 1.02 -4.184 1 93.69 340 ASP B N 1
ATOM 5863 C CA . ASP B 1 340 ? 19.859 1.038 -5.312 1 93.69 340 ASP B CA 1
ATOM 5864 C C . ASP B 1 340 ? 19.141 0.737 -6.625 1 93.69 340 ASP B C 1
ATOM 5866 O O . ASP B 1 340 ? 19.75 0.766 -7.695 1 93.69 340 ASP B O 1
ATOM 5870 N N . ALA B 1 341 ? 17.875 0.472 -6.574 1 96.88 341 ALA B N 1
ATOM 5871 C CA . ALA B 1 341 ? 17.141 0.055 -7.766 1 96.88 341 ALA B CA 1
ATOM 5872 C C . ALA B 1 341 ? 16.703 1.262 -8.586 1 96.88 341 ALA B C 1
ATOM 5874 O O . ALA B 1 341 ? 15.516 1.405 -8.906 1 96.88 341 ALA B O 1
ATOM 5875 N N . GLN B 1 342 ? 17.641 2.035 -8.992 1 96.06 342 GLN B N 1
ATOM 5876 C CA . GLN B 1 342 ? 17.375 3.236 -9.773 1 96.06 342 GLN B CA 1
ATOM 5877 C C . GLN B 1 342 ? 16.781 2.887 -11.141 1 96.06 342 GLN B C 1
ATOM 5879 O O . GLN B 1 342 ? 17.016 1.789 -11.656 1 96.06 342 GLN B O 1
ATOM 5884 N N . LYS B 1 343 ? 16.016 3.816 -11.742 1 96.81 343 LYS B N 1
ATOM 5885 C CA . LYS B 1 343 ? 15.398 3.709 -13.07 1 96.81 343 LYS B CA 1
ATOM 5886 C C . LYS B 1 343 ? 14.406 2.553 -13.125 1 96.81 343 LYS B C 1
ATOM 5888 O O . LYS B 1 343 ? 14.281 1.885 -14.148 1 96.81 343 LYS B O 1
ATOM 5893 N N . THR B 1 344 ? 13.867 2.234 -11.969 1 97.31 344 THR B N 1
ATOM 5894 C CA . THR B 1 344 ? 12.797 1.252 -11.906 1 97.31 344 THR B CA 1
ATOM 5895 C C . THR B 1 344 ? 11.523 1.795 -12.562 1 97.31 344 THR B C 1
ATOM 5897 O O . THR B 1 344 ? 11.188 2.967 -12.391 1 97.31 344 THR B O 1
ATOM 5900 N N . ASP B 1 345 ? 10.805 1.015 -13.328 1 98 345 ASP B N 1
ATOM 5901 C CA . ASP B 1 345 ? 9.484 1.267 -13.898 1 98 345 ASP B CA 1
ATOM 5902 C C . ASP B 1 345 ? 8.492 0.169 -13.5 1 98 345 ASP B C 1
ATOM 5904 O O . ASP B 1 345 ? 8.594 -0.962 -13.984 1 98 345 ASP B O 1
ATOM 5908 N N . GLY B 1 346 ? 7.57 0.492 -12.633 1 97.25 346 GLY B N 1
ATOM 5909 C CA . GLY B 1 346 ? 6.613 -0.486 -12.141 1 97.25 346 GLY B CA 1
ATOM 5910 C C . GLY B 1 346 ? 5.172 -0.068 -12.352 1 97.25 346 GLY B C 1
ATOM 5911 O O . GLY B 1 346 ? 4.824 1.1 -12.164 1 97.25 346 GLY B O 1
ATOM 5912 N N . TYR B 1 347 ? 4.352 -0.968 -12.773 1 97.25 347 TYR B N 1
ATOM 5913 C CA . TYR B 1 347 ? 2.928 -0.733 -12.992 1 97.25 347 TYR B CA 1
ATOM 5914 C C . TYR B 1 347 ? 2.092 -1.878 -12.438 1 97.25 347 TYR B C 1
ATOM 5916 O O . TYR B 1 347 ? 2.432 -3.051 -12.617 1 97.25 347 TYR B O 1
ATOM 5924 N N . GLN B 1 348 ? 0.981 -1.503 -11.711 1 97.31 348 GLN B N 1
ATOM 5925 C CA . GLN B 1 348 ? 0.085 -2.506 -11.148 1 97.31 348 GLN B CA 1
ATOM 5926 C C . GLN B 1 348 ? -1.376 -2.107 -11.336 1 97.31 348 GLN B C 1
ATOM 5928 O O . GLN B 1 348 ? -1.748 -0.958 -11.094 1 97.31 348 GLN B O 1
ATOM 5933 N N . LEU B 1 349 ? -2.223 -3.076 -11.844 1 97.12 349 LEU B N 1
ATOM 5934 C CA . LEU B 1 349 ? -3.648 -2.834 -12.047 1 97.12 349 LEU B CA 1
ATOM 5935 C C . LEU B 1 349 ? -4.477 -4.016 -11.547 1 97.12 349 LEU B C 1
ATOM 5937 O O . LEU B 1 349 ? -4.195 -5.164 -11.891 1 97.12 349 LEU B O 1
ATOM 5941 N N . ASN B 1 350 ? -5.516 -3.75 -10.711 1 97.75 350 ASN B N 1
ATOM 5942 C CA . ASN B 1 350 ? -6.512 -4.73 -10.297 1 97.75 350 ASN B CA 1
ATOM 5943 C C . ASN B 1 350 ? -7.922 -4.293 -10.68 1 97.75 350 ASN B C 1
ATOM 5945 O O . ASN B 1 350 ? -8.359 -3.195 -10.328 1 97.75 350 ASN B O 1
ATOM 5949 N N . ARG B 1 351 ? -8.625 -5.117 -11.438 1 97.62 351 ARG B N 1
ATOM 5950 C CA . ARG B 1 351 ? -10.016 -4.844 -11.789 1 97.62 351 ARG B CA 1
ATOM 5951 C C . ARG B 1 351 ? -10.898 -6.051 -11.508 1 97.62 351 ARG B C 1
ATOM 5953 O O . ARG B 1 351 ? -10.539 -7.184 -11.828 1 97.62 351 ARG B O 1
ATOM 5960 N N . ALA B 1 352 ? -12.07 -5.805 -10.914 1 97.94 352 ALA B N 1
ATOM 5961 C CA . ALA B 1 352 ? -13 -6.891 -10.602 1 97.94 352 ALA B CA 1
ATOM 5962 C C . ALA B 1 352 ? -14.406 -6.559 -11.086 1 97.94 352 ALA B C 1
ATOM 5964 O O . ALA B 1 352 ? -14.859 -5.414 -10.977 1 97.94 352 ALA B O 1
ATOM 5965 N N . LEU B 1 353 ? -15.023 -7.473 -11.648 1 97.62 353 LEU B N 1
ATOM 5966 C CA . LEU B 1 353 ? -16.438 -7.402 -12.031 1 97.62 353 LEU B CA 1
ATOM 5967 C C . LEU B 1 353 ? -17.297 -8.227 -11.086 1 97.62 353 LEU B C 1
ATOM 5969 O O . LEU B 1 353 ? -17.078 -9.43 -10.914 1 97.62 353 LEU B O 1
ATOM 5973 N N . LEU B 1 354 ? -18.234 -7.641 -10.484 1 97.5 354 LEU B N 1
ATOM 5974 C CA . LEU B 1 354 ? -19.156 -8.297 -9.562 1 97.5 354 LEU B CA 1
ATOM 5975 C C . LEU B 1 354 ? -20.484 -8.586 -10.242 1 97.5 354 LEU B C 1
ATOM 5977 O O . LEU B 1 354 ? -21.156 -7.664 -10.711 1 97.5 354 LEU B O 1
ATOM 5981 N N . LEU B 1 355 ? -20.906 -9.812 -10.172 1 96.25 355 LEU B N 1
ATOM 5982 C CA . LEU B 1 355 ? -22.062 -10.211 -10.961 1 96.25 355 LEU B CA 1
ATOM 5983 C C . LEU B 1 355 ? -23.281 -10.43 -10.062 1 96.25 355 LEU B C 1
ATOM 5985 O O . LEU B 1 355 ? -24.375 -10.758 -10.547 1 96.25 355 LEU B O 1
ATOM 5989 N N . SER B 1 356 ? -23.125 -10.391 -8.789 1 95.69 356 SER B N 1
ATOM 5990 C CA . SER B 1 356 ? -24.219 -10.523 -7.816 1 95.69 356 SER B CA 1
ATOM 5991 C C . SER B 1 356 ? -24 -9.594 -6.629 1 95.69 356 SER B C 1
ATOM 5993 O O . SER B 1 356 ? -22.906 -9.086 -6.414 1 95.69 356 SER B O 1
ATOM 5995 N N . ASP B 1 357 ? -25.016 -9.43 -5.82 1 93.62 357 ASP B N 1
ATOM 5996 C CA . ASP B 1 357 ? -24.984 -8.516 -4.676 1 93.62 357 ASP B CA 1
ATOM 5997 C C . ASP B 1 357 ? -24.125 -9.094 -3.551 1 93.62 357 ASP B C 1
ATOM 5999 O O . ASP B 1 357 ? -23.672 -8.352 -2.676 1 93.62 357 ASP B O 1
ATOM 6003 N N . GLN B 1 358 ? -23.938 -10.414 -3.637 1 96.06 358 GLN B N 1
ATOM 6004 C CA . GLN B 1 358 ? -23.219 -11.047 -2.531 1 96.06 358 GLN B CA 1
ATOM 6005 C C . GLN B 1 358 ? -21.766 -11.305 -2.893 1 96.06 358 GLN B C 1
ATOM 6007 O O . GLN B 1 358 ? -20.969 -11.727 -2.045 1 96.06 358 GLN B O 1
ATOM 6012 N N . ALA B 1 359 ? -21.40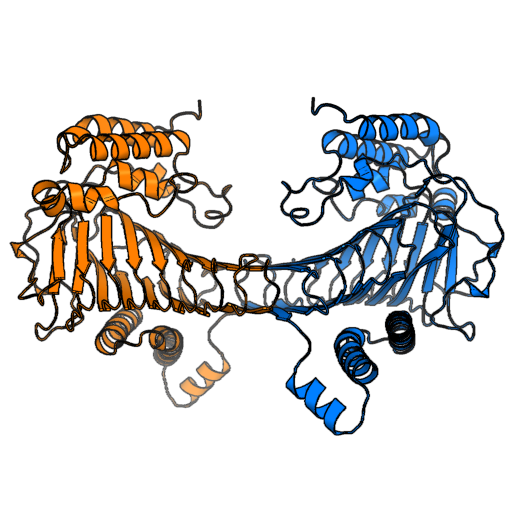6 -11.078 -4.176 1 96.88 359 ALA B N 1
ATOM 6013 C CA . ALA B 1 359 ? -20.016 -11.211 -4.59 1 96.88 359 ALA B CA 1
ATOM 6014 C C . ALA B 1 359 ? -19.141 -10.141 -3.93 1 96.88 359 ALA B C 1
ATOM 6016 O O . ALA B 1 359 ? -19.562 -8.984 -3.793 1 96.88 359 ALA B O 1
ATOM 6017 N N . GLU B 1 360 ? -17.953 -10.516 -3.514 1 96.56 360 GLU B N 1
ATOM 6018 C CA . GLU B 1 360 ? -17.094 -9.57 -2.811 1 96.56 360 GLU B CA 1
ATOM 6019 C C . GLU B 1 360 ? -15.656 -9.648 -3.324 1 96.56 360 GLU B C 1
ATOM 6021 O O . GLU B 1 360 ? -15.188 -10.719 -3.721 1 96.56 360 GLU B O 1
ATOM 6026 N N . ILE B 1 361 ? -14.969 -8.5 -3.211 1 97.69 361 ILE B N 1
ATOM 6027 C CA . ILE B 1 361 ? -13.547 -8.453 -3.504 1 97.69 361 ILE B CA 1
ATOM 6028 C C . ILE B 1 361 ? -12.828 -7.605 -2.453 1 97.69 361 ILE B C 1
ATOM 6030 O O . ILE B 1 361 ? -13.359 -6.59 -2.002 1 97.69 361 ILE B O 1
ATOM 6034 N N . ASP B 1 362 ? -11.727 -8.031 -1.914 1 97.5 362 ASP B N 1
ATOM 6035 C CA . ASP B 1 362 ? -10.766 -7.258 -1.138 1 97.5 362 ASP B CA 1
ATOM 6036 C C . ASP B 1 362 ? -9.492 -6.996 -1.945 1 97.5 362 ASP B C 1
ATOM 6038 O O . ASP B 1 362 ? -8.828 -7.934 -2.395 1 97.5 362 ASP B O 1
ATOM 6042 N N . SER B 1 363 ? -9.188 -5.723 -2.166 1 97.06 363 SER B N 1
ATOM 6043 C CA . SER B 1 363 ? -8.031 -5.34 -2.965 1 97.06 363 SER B CA 1
ATOM 6044 C C . SER B 1 363 ? -7.074 -4.461 -2.162 1 97.06 363 SER B C 1
ATOM 6046 O O . SER B 1 363 ? -7.492 -3.482 -1.541 1 97.06 363 SER B O 1
ATOM 6048 N N . LYS B 1 364 ? -5.773 -4.789 -2.152 1 96.75 364 LYS B N 1
ATOM 6049 C CA . LYS B 1 364 ? -4.758 -4.043 -1.416 1 96.75 364 LYS B CA 1
ATOM 6050 C C . LYS B 1 364 ? -3.484 -3.883 -2.244 1 96.75 364 LYS B C 1
ATOM 6052 O O . LYS B 1 364 ? -2.488 -4.566 -1.999 1 96.75 364 LYS B O 1
ATOM 6057 N N . PRO B 1 365 ? -3.43 -2.928 -3.203 1 95.81 365 PRO B N 1
ATOM 6058 C CA . PRO B 1 365 ? -2.168 -2.574 -3.859 1 95.81 365 PRO B CA 1
ATOM 6059 C C . PRO B 1 365 ? -1.294 -1.659 -3.004 1 95.81 365 PRO B C 1
ATOM 6061 O O . PRO B 1 365 ? -1.812 -0.791 -2.297 1 95.81 365 PRO B O 1
ATOM 6064 N N . GLU B 1 366 ? 0.017 -1.895 -3.055 1 95.38 366 GLU B N 1
ATOM 6065 C CA . GLU B 1 366 ? 0.973 -1.156 -2.234 1 95.38 366 GLU B CA 1
ATOM 6066 C C . GLU B 1 366 ? 2.275 -0.909 -2.99 1 95.38 366 GLU B C 1
ATOM 6068 O O . GLU B 1 366 ? 2.748 -1.778 -3.725 1 95.38 366 GLU B O 1
ATOM 6073 N N . LEU B 1 367 ? 2.824 0.243 -2.816 1 96 367 LEU B N 1
ATOM 6074 C CA . LEU B 1 367 ? 4.168 0.582 -3.27 1 96 367 LEU B CA 1
ATOM 6075 C C . LEU B 1 367 ? 5.055 0.975 -2.092 1 96 367 LEU B C 1
ATOM 6077 O O . LEU B 1 367 ? 4.621 1.704 -1.198 1 96 367 LEU B O 1
ATOM 6081 N N . GLU B 1 368 ? 6.172 0.442 -1.977 1 96.5 368 GLU B N 1
ATOM 6082 C CA . GLU B 1 368 ? 7.227 0.891 -1.07 1 96.5 368 GLU B CA 1
ATOM 6083 C C . GLU B 1 368 ? 8.484 1.277 -1.838 1 96.5 368 GLU B C 1
ATOM 6085 O O . GLU B 1 368 ? 9.227 0.408 -2.297 1 96.5 368 GLU B O 1
ATOM 6090 N N . ILE B 1 369 ? 8.797 2.539 -1.948 1 96.25 369 ILE B N 1
ATOM 6091 C CA . ILE B 1 369 ? 9.844 3.039 -2.834 1 96.25 369 ILE B CA 1
ATOM 6092 C C . ILE B 1 369 ? 10.938 3.721 -2.012 1 96.25 369 ILE B C 1
ATOM 6094 O O . ILE B 1 369 ? 10.68 4.715 -1.332 1 96.25 369 ILE B O 1
ATOM 6098 N N . TYR B 1 370 ? 12.172 3.234 -2.113 1 94.19 370 TYR B N 1
ATOM 6099 C CA . TYR B 1 370 ? 13.305 3.771 -1.375 1 94.19 370 TYR B CA 1
ATOM 6100 C C . TYR B 1 370 ? 14.336 4.379 -2.322 1 94.19 370 TYR B C 1
ATOM 6102 O O . TYR B 1 370 ? 15.391 4.84 -1.889 1 94.19 370 TYR B O 1
ATOM 6110 N N . ALA B 1 371 ? 14.039 4.324 -3.617 1 90 371 ALA B N 1
ATOM 6111 C CA . ALA B 1 371 ? 14.977 4.797 -4.637 1 90 371 ALA B CA 1
ATOM 6112 C C . ALA B 1 371 ? 14.57 6.176 -5.152 1 90 371 ALA B C 1
ATOM 6114 O O . ALA B 1 371 ? 13.43 6.609 -4.957 1 90 371 ALA B O 1
ATOM 6115 N N . ASP B 1 372 ? 15.508 6.789 -5.93 1 90.44 372 ASP B N 1
ATOM 6116 C CA . ASP B 1 372 ? 15.375 8.219 -6.184 1 90.44 372 ASP B CA 1
ATOM 6117 C C . ASP B 1 372 ? 15.125 8.5 -7.668 1 90.44 372 ASP B C 1
ATOM 6119 O O . ASP B 1 372 ? 14.961 9.648 -8.07 1 90.44 372 ASP B O 1
ATOM 6123 N N . ASP B 1 373 ? 15.234 7.562 -8.469 1 93.12 373 ASP B N 1
ATOM 6124 C CA . ASP B 1 373 ? 14.891 7.66 -9.883 1 93.12 373 ASP B CA 1
ATOM 6125 C C . ASP B 1 373 ? 13.969 6.52 -10.305 1 93.12 373 ASP B C 1
ATOM 6127 O O . ASP B 1 373 ? 14.43 5.516 -10.852 1 93.12 373 ASP B O 1
ATOM 6131 N N . VAL B 1 374 ? 12.672 6.738 -10.078 1 94.81 374 VAL B N 1
ATOM 6132 C CA . VAL B 1 374 ? 11.711 5.66 -10.273 1 94.81 374 VAL B CA 1
ATOM 6133 C C . VAL B 1 374 ? 10.406 6.223 -10.828 1 94.81 374 VAL B C 1
ATOM 6135 O O . VAL B 1 374 ? 10.117 7.414 -10.664 1 94.81 374 VAL B O 1
ATOM 6138 N N . LYS B 1 375 ? 9.602 5.5 -11.523 1 95.69 375 LYS B N 1
ATOM 6139 C CA . LYS B 1 375 ? 8.211 5.707 -11.922 1 95.69 375 LYS B CA 1
ATOM 6140 C C . LYS B 1 375 ? 7.359 4.48 -11.602 1 95.69 375 LYS B C 1
ATOM 6142 O O . LYS B 1 375 ? 7.512 3.43 -12.227 1 95.69 375 LYS B O 1
ATOM 6147 N N . CYS B 1 376 ? 6.434 4.617 -10.641 1 96.19 376 CYS B N 1
ATOM 6148 C CA . CYS B 1 376 ? 5.555 3.516 -10.258 1 96.19 376 CYS B CA 1
ATOM 6149 C C . CYS B 1 376 ? 4.109 3.982 -10.156 1 96.19 376 CYS B C 1
ATOM 6151 O O . CYS B 1 376 ? 3.842 5.102 -9.711 1 96.19 376 CYS B O 1
ATOM 6153 N N . SER B 1 377 ? 3.18 3.168 -10.555 1 94.62 377 SER B N 1
ATOM 6154 C CA . SER B 1 377 ? 1.76 3.479 -10.43 1 94.62 377 SER B CA 1
ATOM 6155 C C . SER B 1 377 ? 0.937 2.219 -10.188 1 94.62 377 SER B C 1
ATOM 6157 O O . SER B 1 377 ? 1.36 1.117 -10.547 1 94.62 377 SER B O 1
ATOM 6159 N N . HIS B 1 378 ? -0.199 2.422 -9.555 1 93.75 378 HIS B N 1
ATOM 6160 C CA . HIS B 1 378 ? -1.166 1.342 -9.398 1 93.75 378 HIS B CA 1
ATOM 6161 C C . HIS B 1 378 ? -2.596 1.86 -9.508 1 93.75 378 HIS B C 1
ATOM 6163 O O . HIS B 1 378 ? -2.846 3.051 -9.305 1 93.75 378 HIS B O 1
ATOM 6169 N N . GLY B 1 379 ? -3.504 0.996 -9.883 1 93.62 379 GLY B N 1
ATOM 6170 C CA . GLY B 1 379 ? -4.934 1.266 -9.953 1 93.62 379 GLY B CA 1
ATOM 6171 C C . GLY B 1 379 ? -5.781 0.093 -9.5 1 93.62 379 GLY B C 1
ATOM 6172 O O . GLY B 1 379 ? -5.379 -1.063 -9.633 1 93.62 379 GLY B O 1
ATOM 6173 N N . ALA B 1 380 ? -6.93 0.404 -8.914 1 95 380 ALA B N 1
ATOM 6174 C CA . ALA B 1 380 ? -7.887 -0.625 -8.508 1 95 380 ALA B CA 1
ATOM 6175 C C . ALA B 1 380 ? -9.32 -0.185 -8.797 1 95 380 ALA B C 1
ATOM 6177 O O . ALA B 1 380 ? -9.711 0.935 -8.461 1 95 380 ALA B O 1
ATOM 6178 N N . THR B 1 381 ? -10.086 -1 -9.484 1 94.5 381 THR B N 1
ATOM 6179 C CA . THR B 1 381 ? -11.508 -0.752 -9.734 1 94.5 381 THR B CA 1
ATOM 6180 C C . THR B 1 381 ? -12.328 -2.006 -9.461 1 94.5 381 THR B C 1
ATOM 6182 O O . THR B 1 381 ? -11.891 -3.121 -9.742 1 94.5 381 THR B O 1
ATOM 6185 N N . ALA B 1 382 ? -13.469 -1.879 -8.875 1 95.75 382 ALA B N 1
ATOM 6186 C CA . ALA B 1 382 ? -14.469 -2.926 -8.703 1 95.75 382 ALA B CA 1
ATOM 6187 C C . ALA B 1 382 ? -15.875 -2.393 -8.977 1 95.75 382 ALA B C 1
ATOM 6189 O O . ALA B 1 382 ? -16.203 -1.264 -8.602 1 95.75 382 ALA B O 1
ATOM 6190 N N . GLY B 1 383 ? -16.641 -3.168 -9.688 1 95.12 383 GLY B N 1
ATOM 6191 C CA . GLY B 1 383 ? -18 -2.723 -9.969 1 95.12 383 GLY B CA 1
ATOM 6192 C C . GLY B 1 383 ? -18.812 -3.742 -10.75 1 95.12 383 GLY B C 1
ATOM 6193 O O . GLY B 1 383 ? -18.375 -4.875 -10.945 1 95.12 383 GLY B O 1
ATOM 6194 N N . GLU B 1 384 ? -19.969 -3.316 -11.102 1 95.19 384 GLU B N 1
ATOM 6195 C CA . GLU B 1 384 ? -20.891 -4.172 -11.852 1 95.19 384 GLU B CA 1
ATOM 6196 C C . GLU B 1 384 ? -20.719 -3.967 -13.359 1 95.19 384 GLU B C 1
ATOM 6198 O O . GLU B 1 384 ? -19.875 -3.184 -13.797 1 95.19 384 GLU B O 1
ATOM 6203 N N . LEU B 1 385 ? -21.391 -4.828 -14.133 1 94.25 385 LEU B N 1
ATOM 6204 C CA . LEU B 1 385 ? -21.406 -4.66 -15.578 1 94.25 385 LEU B CA 1
ATOM 6205 C C . LEU B 1 385 ? -21.906 -3.271 -15.961 1 94.25 385 LEU B C 1
ATOM 6207 O O . LEU B 1 385 ? -22.797 -2.727 -15.305 1 94.25 385 LEU B O 1
ATOM 6211 N N . ASP B 1 386 ? -21.406 -2.789 -17 1 91.19 386 ASP B N 1
ATOM 6212 C CA . ASP B 1 386 ? -21.797 -1.469 -17.484 1 91.19 386 ASP B CA 1
ATOM 6213 C C . ASP B 1 386 ? -23.219 -1.486 -18.031 1 91.19 386 ASP B C 1
ATOM 6215 O O . ASP B 1 386 ? -23.484 -2.09 -19.078 1 91.19 386 ASP B O 1
ATOM 6219 N N . ASP B 1 387 ? -24 -0.726 -17.453 1 91.94 387 ASP B N 1
ATOM 6220 C CA . ASP B 1 387 ? -25.422 -0.707 -17.828 1 91.94 387 ASP B CA 1
ATOM 6221 C C . ASP B 1 387 ? -25.609 -0.171 -19.234 1 91.94 387 ASP B C 1
ATOM 6223 O O . ASP B 1 387 ? -26.484 -0.631 -19.969 1 91.94 387 ASP B O 1
ATOM 6227 N N . ALA B 1 388 ? -24.828 0.778 -19.547 1 94.06 388 ALA B N 1
ATOM 6228 C CA . ALA B 1 388 ? -24.953 1.37 -20.875 1 94.06 388 ALA B CA 1
ATOM 6229 C C . ALA B 1 388 ? -24.578 0.366 -21.969 1 94.06 388 ALA B C 1
ATOM 6231 O O . ALA B 1 388 ? -25.234 0.279 -23 1 94.06 388 ALA B O 1
ATOM 6232 N N . GLN B 1 389 ? -23.5 -0.342 -21.672 1 94.44 389 GLN B N 1
ATOM 6233 C CA . GLN B 1 389 ? -23.094 -1.362 -22.625 1 94.44 389 GLN B CA 1
ATOM 6234 C C . GLN B 1 389 ? -24.125 -2.486 -22.719 1 94.44 389 GLN B C 1
ATOM 6236 O O . GLN B 1 389 ? -24.422 -2.975 -23.812 1 94.44 389 GLN B O 1
ATOM 6241 N N . LEU B 1 390 ? -24.578 -2.877 -21.594 1 95.06 390 LEU B N 1
ATOM 6242 C CA . LEU B 1 390 ? -25.594 -3.916 -21.562 1 95.06 390 LEU B CA 1
ATOM 6243 C C . LEU B 1 390 ? -26.844 -3.479 -22.328 1 95.06 390 LEU B C 1
ATOM 6245 O O . LEU B 1 390 ? -27.391 -4.246 -23.125 1 95.06 390 LEU B O 1
ATOM 6249 N N . PHE B 1 391 ? -27.266 -2.24 -22.062 1 95.56 391 PHE B N 1
ATOM 6250 C CA . PHE B 1 391 ? -28.422 -1.688 -22.75 1 95.56 391 PHE B CA 1
ATOM 6251 C C . PHE B 1 391 ? -28.203 -1.657 -24.266 1 95.56 391 PHE B C 1
ATOM 6253 O O . PHE B 1 391 ? -29.094 -2.016 -25.031 1 95.56 391 PHE B O 1
ATOM 6260 N N . TYR B 1 392 ? -27.031 -1.235 -24.609 1 96.62 392 TYR B N 1
ATOM 6261 C CA . TYR B 1 392 ? -26.688 -1.16 -26.031 1 96.62 392 TYR B CA 1
ATOM 6262 C C . TYR B 1 392 ? -26.812 -2.525 -26.688 1 96.62 392 TYR B C 1
ATOM 6264 O O . TYR B 1 392 ? -27.469 -2.658 -27.734 1 96.62 392 TYR B O 1
ATOM 6272 N N . LEU B 1 393 ? -26.219 -3.561 -26.094 1 96.56 393 LEU B N 1
ATOM 6273 C CA . LEU B 1 393 ? -26.25 -4.906 -26.656 1 96.56 393 LEU B CA 1
ATOM 6274 C C . LEU B 1 393 ? -27.672 -5.449 -26.703 1 96.56 393 LEU B C 1
ATOM 6276 O O . LEU B 1 393 ? -28.062 -6.094 -27.688 1 96.56 393 LEU B O 1
ATOM 6280 N N . ARG B 1 394 ? -28.406 -5.125 -25.672 1 96.38 394 ARG B N 1
ATOM 6281 C CA . ARG B 1 394 ? -29.812 -5.559 -25.625 1 96.38 394 ARG B CA 1
ATOM 6282 C C . ARG B 1 394 ? -30.625 -4.871 -26.703 1 96.38 394 ARG B C 1
ATOM 6284 O O . ARG B 1 394 ? -31.484 -5.496 -27.328 1 96.38 394 ARG B O 1
ATOM 6291 N N . SER B 1 395 ? -30.344 -3.629 -26.938 1 97.12 395 SER B N 1
ATOM 6292 C CA . SER B 1 395 ? -31.047 -2.865 -27.953 1 97.12 395 SER B CA 1
ATOM 6293 C C . SER B 1 395 ? -30.75 -3.402 -29.359 1 97.12 395 SER B C 1
ATOM 6295 O O . SER B 1 395 ? -31.531 -3.199 -30.281 1 97.12 395 SER B O 1
ATOM 6297 N N . ARG B 1 396 ? -29.656 -4.047 -29.547 1 96.25 396 ARG B N 1
ATOM 6298 C CA . ARG B 1 396 ? -29.281 -4.637 -30.812 1 96.25 396 ARG B CA 1
ATOM 6299 C C . ARG B 1 396 ? -29.844 -6.043 -30.969 1 96.25 396 ARG B C 1
ATOM 6301 O O . ARG B 1 396 ? -29.469 -6.777 -31.891 1 96.25 396 ARG B O 1
ATOM 6308 N N . GLY B 1 397 ? -30.672 -6.441 -29.953 1 95.81 397 GLY B N 1
ATOM 6309 C CA . GLY B 1 397 ? -31.438 -7.668 -30.109 1 95.81 397 GLY B CA 1
ATOM 6310 C C . GLY B 1 397 ? -30.828 -8.844 -29.359 1 95.81 397 GLY B C 1
ATOM 6311 O O . GLY B 1 397 ? -31.312 -9.969 -29.469 1 95.81 397 GLY B O 1
ATOM 6312 N N . LEU B 1 398 ? -29.844 -8.672 -28.562 1 96.31 398 LEU B N 1
ATOM 6313 C CA . LEU B 1 398 ? -29.25 -9.773 -27.812 1 96.31 398 LEU B CA 1
ATOM 6314 C C . LEU B 1 398 ? -30.031 -10.031 -26.531 1 96.31 398 LEU B C 1
ATOM 6316 O O . LEU B 1 398 ? -30.391 -9.094 -25.812 1 96.31 398 LEU B O 1
ATOM 6320 N N . PRO B 1 399 ? -30.375 -11.273 -26.266 1 96.06 399 PRO B N 1
ATOM 6321 C CA . PRO B 1 399 ? -30.953 -11.578 -24.953 1 96.06 399 PRO B CA 1
ATOM 6322 C C . PRO B 1 399 ? -30.016 -11.203 -23.797 1 96.06 399 PRO B C 1
ATOM 6324 O O . PRO B 1 399 ? -28.797 -11.172 -23.969 1 96.06 399 PRO B O 1
ATOM 6327 N N . LEU B 1 400 ? -30.625 -10.969 -22.656 1 93.94 400 LEU B N 1
ATOM 6328 C CA . LEU B 1 400 ? -29.906 -10.477 -21.484 1 93.94 400 LEU B CA 1
ATOM 6329 C C . LEU B 1 400 ? -28.75 -11.406 -21.125 1 93.94 400 LEU B C 1
ATOM 6331 O O . LEU B 1 400 ? -27.609 -10.953 -20.922 1 93.94 400 LEU B O 1
ATOM 6335 N N . GLU B 1 401 ? -28.969 -12.664 -21.156 1 92.25 401 GLU B N 1
ATOM 6336 C CA . GLU B 1 401 ? -27.953 -13.633 -20.734 1 92.25 401 GLU B CA 1
ATOM 6337 C C . GLU B 1 401 ? -26.781 -13.641 -21.703 1 92.25 401 GLU B C 1
ATOM 6339 O O . GLU B 1 401 ? -25.625 -13.75 -21.281 1 92.25 401 GLU B O 1
ATOM 6344 N N . ARG B 1 402 ? -27.094 -13.586 -22.844 1 93.5 402 ARG B N 1
ATOM 6345 C CA . ARG B 1 402 ? -26.047 -13.57 -23.875 1 93.5 402 ARG B CA 1
ATOM 6346 C C . ARG B 1 402 ? -25.25 -12.273 -23.812 1 93.5 402 ARG B C 1
ATOM 6348 O O . ARG B 1 402 ? -24.031 -12.281 -23.969 1 93.5 402 ARG B O 1
ATOM 6355 N N . ALA B 1 403 ? -25.969 -11.141 -23.703 1 95.25 403 ALA B N 1
ATOM 6356 C CA . ALA B 1 403 ? -25.312 -9.844 -23.578 1 95.25 403 ALA B CA 1
ATOM 6357 C C . ALA B 1 403 ? -24.344 -9.828 -22.406 1 95.25 403 ALA B C 1
ATOM 6359 O O . ALA B 1 403 ? -23.203 -9.375 -22.531 1 95.25 403 ALA B O 1
ATOM 6360 N N . ARG B 1 404 ? -24.797 -10.312 -21.344 1 94.44 404 ARG B N 1
ATOM 6361 C CA . ARG B 1 404 ? -23.953 -10.391 -20.141 1 94.44 404 ARG B CA 1
ATOM 6362 C C . ARG B 1 404 ? -22.734 -11.258 -20.391 1 94.44 404 ARG B C 1
ATOM 6364 O O . ARG B 1 404 ? -21.609 -10.867 -20.062 1 94.44 404 ARG B O 1
ATOM 6371 N N . ALA B 1 405 ? -22.922 -12.391 -20.984 1 94.31 405 ALA B N 1
ATOM 6372 C CA . ALA B 1 405 ? -21.828 -13.32 -21.25 1 94.31 405 ALA B CA 1
ATOM 6373 C C . ALA B 1 405 ? -20.766 -12.672 -22.141 1 94.31 405 ALA B C 1
ATOM 6375 O O . ALA B 1 405 ? -19.578 -12.875 -21.922 1 94.31 405 ALA B O 1
ATOM 6376 N N . LEU B 1 406 ? -21.219 -11.953 -23.078 1 94.75 406 LEU B N 1
ATOM 6377 C CA . LEU B 1 406 ? -20.312 -11.281 -24 1 94.75 406 LEU B CA 1
ATOM 6378 C C . LEU B 1 406 ? -19.453 -10.258 -23.266 1 94.75 406 LEU B C 1
ATOM 6380 O O . LEU B 1 406 ? -18.25 -10.148 -23.516 1 94.75 406 LEU B O 1
ATOM 6384 N N . LEU B 1 407 ? -20.109 -9.438 -22.453 1 96.19 407 LEU B N 1
ATOM 6385 C CA . LEU B 1 407 ? -19.391 -8.406 -21.703 1 96.19 407 LEU B CA 1
ATOM 6386 C C . LEU B 1 407 ? -18.406 -9.031 -20.719 1 96.19 407 LEU B C 1
ATOM 6388 O O . LEU B 1 407 ? -17.281 -8.555 -20.578 1 96.19 407 LEU B O 1
ATOM 6392 N N . ILE B 1 408 ? -18.812 -10.078 -20.094 1 96.44 408 ILE B N 1
ATOM 6393 C CA . ILE B 1 408 ? -17.953 -10.781 -19.141 1 96.44 408 ILE B CA 1
ATOM 6394 C C . ILE B 1 408 ? -16.766 -11.383 -19.875 1 96.44 408 ILE B C 1
ATOM 6396 O O . ILE B 1 408 ? -15.617 -11.266 -19.422 1 96.44 408 ILE B O 1
ATOM 6400 N N . ALA B 1 409 ? -17 -12.031 -20.953 1 95.94 409 ALA B N 1
ATOM 6401 C CA . ALA B 1 409 ? -15.93 -12.625 -21.766 1 95.94 409 ALA B CA 1
ATOM 6402 C C . ALA B 1 409 ? -14.922 -11.57 -22.203 1 95.94 409 ALA B C 1
ATOM 6404 O O . ALA B 1 409 ? -13.711 -11.789 -22.156 1 95.94 409 ALA B O 1
ATOM 6405 N N . ALA B 1 410 ? -15.445 -10.484 -22.703 1 95.81 410 ALA B N 1
ATOM 6406 C CA . ALA B 1 410 ? -14.586 -9.391 -23.156 1 95.81 410 ALA B CA 1
ATOM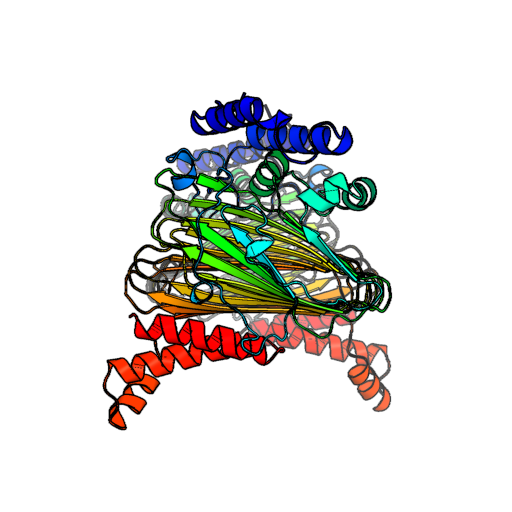 6407 C C . ALA B 1 410 ? -13.703 -8.875 -22.031 1 95.81 410 ALA B C 1
ATOM 6409 O O . ALA B 1 410 ? -12.531 -8.555 -22.234 1 95.81 410 ALA B O 1
ATOM 6410 N N . PHE B 1 411 ? -14.32 -8.727 -20.891 1 97.12 411 PHE B N 1
ATOM 6411 C CA . PHE B 1 411 ? -13.602 -8.258 -19.703 1 97.12 411 PHE B CA 1
ATOM 6412 C C . PHE B 1 411 ? -12.438 -9.18 -19.375 1 97.12 411 PHE B C 1
ATOM 6414 O O . PHE B 1 411 ? -11.312 -8.719 -19.172 1 97.12 411 PHE B O 1
ATOM 6421 N N . LEU B 1 412 ? -12.633 -10.469 -19.344 1 97.25 412 LEU B N 1
ATOM 6422 C CA . LEU B 1 412 ? -11.594 -11.43 -19.016 1 97.25 412 LEU B CA 1
ATOM 6423 C C . LEU B 1 412 ? -10.594 -11.578 -20.156 1 97.25 412 LEU B C 1
ATOM 6425 O O . LEU B 1 412 ? -9.406 -11.805 -19.922 1 97.25 412 LEU B O 1
ATOM 6429 N N . ASP B 1 413 ? -11.039 -11.484 -21.359 1 96.75 413 ASP B N 1
ATOM 6430 C CA . ASP B 1 413 ? -10.156 -11.57 -22.531 1 96.75 413 ASP B CA 1
ATOM 6431 C C . ASP B 1 413 ? -9.078 -10.484 -22.484 1 96.75 413 ASP B C 1
ATOM 6433 O O . ASP B 1 413 ? -7.953 -10.703 -22.938 1 96.75 413 ASP B O 1
ATOM 6437 N N . GLU B 1 414 ? -9.445 -9.359 -22.016 1 95.94 414 GLU B N 1
ATOM 6438 C CA . GLU B 1 414 ? -8.477 -8.281 -21.875 1 95.94 414 GLU B CA 1
ATOM 6439 C C . GLU B 1 414 ? -7.293 -8.703 -21.016 1 95.94 414 GLU B C 1
ATOM 6441 O O . GLU B 1 414 ? -6.141 -8.391 -21.328 1 95.94 414 GLU B O 1
ATOM 6446 N N . ALA B 1 415 ? -7.613 -9.406 -19.969 1 97.12 415 ALA B N 1
ATOM 6447 C CA . ALA B 1 415 ? -6.539 -9.898 -19.109 1 97.12 415 ALA B CA 1
ATOM 6448 C C . ALA B 1 415 ? -5.707 -10.961 -19.828 1 97.12 415 ALA B C 1
ATOM 6450 O O . ALA B 1 415 ? -4.48 -10.977 -19.703 1 97.12 415 ALA B O 1
ATOM 6451 N N . LEU B 1 416 ? -6.359 -11.797 -20.531 1 98.19 416 LEU B N 1
ATOM 6452 C CA . LEU B 1 416 ? -5.699 -12.922 -21.188 1 98.19 416 LEU B CA 1
ATOM 6453 C C . LEU B 1 416 ? -4.766 -12.43 -22.297 1 98.19 416 LEU B C 1
ATOM 6455 O O . LEU B 1 416 ? -3.852 -13.156 -22.703 1 98.19 416 LEU B O 1
ATOM 6459 N N . GLU B 1 417 ? -4.961 -11.211 -22.781 1 97.31 417 GLU B N 1
ATOM 6460 C CA . GLU B 1 417 ? -4.09 -10.625 -23.812 1 97.31 417 GLU B CA 1
ATOM 6461 C C . GLU B 1 417 ? -2.682 -10.406 -23.266 1 97.31 417 GLU B C 1
ATOM 6463 O O . GLU B 1 417 ? -1.746 -10.172 -24.031 1 97.31 417 GLU B O 1
ATOM 6468 N N . GLU B 1 418 ? -2.502 -10.484 -21.953 1 96.69 418 GLU B N 1
ATOM 6469 C CA . GLU B 1 418 ? -1.183 -10.367 -21.344 1 96.69 418 GLU B CA 1
ATOM 6470 C C . GLU B 1 418 ? -0.321 -11.594 -21.656 1 96.69 418 GLU B C 1
ATOM 6472 O O . GLU B 1 418 ? 0.895 -11.57 -21.453 1 96.69 418 GLU B O 1
ATOM 6477 N N . ILE B 1 419 ? -0.931 -12.688 -22.078 1 98.12 419 ILE B N 1
ATOM 6478 C CA . ILE B 1 419 ? -0.198 -13.898 -22.438 1 98.12 419 ILE B CA 1
ATOM 6479 C C . ILE B 1 419 ? 0.341 -13.773 -23.859 1 98.12 419 ILE B C 1
ATOM 6481 O O . ILE B 1 419 ? -0.416 -13.875 -24.828 1 98.12 419 ILE B O 1
ATOM 6485 N N . PRO B 1 420 ? 1.633 -13.68 -24 1 96.12 420 PRO B N 1
ATOM 6486 C CA . PRO B 1 420 ? 2.174 -13.5 -25.359 1 96.12 420 PRO B CA 1
ATOM 6487 C C . PRO B 1 420 ? 2.154 -14.789 -26.172 1 96.12 420 PRO B C 1
ATOM 6489 O O . PRO B 1 420 ? 2.113 -14.734 -27.406 1 96.12 420 PRO B O 1
ATOM 6492 N N . VAL B 1 421 ? 2.225 -15.977 -25.531 1 96.06 421 VAL B N 1
ATOM 6493 C CA . VAL B 1 421 ? 2.223 -17.25 -26.234 1 96.06 421 VAL B CA 1
ATOM 6494 C C . VAL B 1 421 ? 0.811 -17.578 -26.719 1 96.06 421 VAL B C 1
ATOM 6496 O O . VAL B 1 421 ? -0.061 -17.938 -25.922 1 96.06 421 VAL B O 1
ATOM 6499 N N . GLU B 1 422 ? 0.609 -17.547 -28 1 95.38 422 GLU B N 1
ATOM 6500 C CA . GLU B 1 422 ? -0.717 -17.625 -28.609 1 95.38 422 GLU B CA 1
ATOM 6501 C C . GLU B 1 422 ? -1.432 -18.906 -28.219 1 95.38 422 GLU B C 1
ATOM 6503 O O . GLU B 1 422 ? -2.605 -18.891 -27.844 1 95.38 422 GLU B O 1
ATOM 6508 N N . ALA B 1 423 ? -0.693 -20.016 -28.328 1 95.62 423 ALA B N 1
ATOM 6509 C CA . ALA B 1 423 ? -1.313 -21.312 -28.031 1 95.62 423 ALA B CA 1
ATOM 6510 C C . ALA B 1 423 ? -1.845 -21.359 -26.609 1 95.62 423 ALA B C 1
ATOM 6512 O O . ALA B 1 423 ? -2.926 -21.891 -26.359 1 95.62 423 ALA B O 1
ATOM 6513 N N . VAL B 1 424 ? -1.135 -20.797 -25.719 1 97.81 424 VAL B N 1
ATOM 6514 C CA . VAL B 1 424 ? -1.534 -20.766 -24.312 1 97.81 424 VAL B CA 1
ATOM 6515 C C . VAL B 1 424 ? -2.711 -19.812 -24.125 1 97.81 424 VAL B C 1
ATOM 6517 O O . VAL B 1 424 ? -3.695 -20.156 -23.469 1 97.81 424 VAL B O 1
ATOM 6520 N N . ARG B 1 425 ? -2.617 -18.625 -24.688 1 98.06 425 ARG B N 1
ATOM 6521 C CA . ARG B 1 425 ? -3.689 -17.641 -24.609 1 98.06 425 ARG B CA 1
ATOM 6522 C C . ARG B 1 425 ? -5.012 -18.219 -25.078 1 98.06 425 ARG B C 1
ATOM 6524 O O . ARG B 1 425 ? -6.043 -18.062 -24.422 1 98.06 425 ARG B O 1
ATOM 6531 N N . GLU B 1 426 ? -4.965 -18.938 -26.234 1 97.06 426 GLU B N 1
ATOM 6532 C CA . GLU B 1 426 ? -6.18 -19.516 -26.797 1 97.06 426 GLU B CA 1
ATOM 6533 C C . GLU B 1 426 ? -6.73 -20.625 -25.922 1 97.06 426 GLU B C 1
ATOM 6535 O O . GLU B 1 426 ? -7.945 -20.766 -25.766 1 97.06 426 GLU B O 1
ATOM 6540 N N . HIS B 1 427 ? -5.824 -21.375 -25.422 1 97.5 427 HIS B N 1
ATOM 6541 C CA . HIS B 1 427 ? -6.25 -22.438 -24.5 1 97.5 427 HIS B CA 1
ATOM 6542 C C . HIS B 1 427 ? -6.926 -21.859 -23.266 1 97.5 427 HIS B C 1
ATOM 6544 O O . HIS B 1 427 ? -7.969 -22.344 -22.828 1 97.5 427 HIS B O 1
ATOM 6550 N N . PHE B 1 428 ? -6.336 -20.844 -22.703 1 98.31 428 PHE B N 1
ATOM 6551 C CA . PHE B 1 428 ? -6.898 -20.203 -21.516 1 98.31 428 PHE B CA 1
ATOM 6552 C C . PHE B 1 428 ? -8.227 -19.531 -21.844 1 98.31 428 PHE B C 1
ATOM 6554 O O . PHE B 1 428 ? -9.172 -19.609 -21.062 1 98.31 428 PHE B O 1
ATOM 6561 N N . LYS B 1 429 ? -8.336 -18.938 -23 1 97.69 429 LYS B N 1
ATOM 6562 C CA . LYS B 1 429 ? -9.594 -18.328 -23.438 1 97.69 429 LYS B CA 1
ATOM 6563 C C . LYS B 1 429 ? -10.695 -19.375 -23.531 1 97.69 429 LYS B C 1
ATOM 6565 O O . LYS B 1 429 ? -11.828 -19.141 -23.094 1 97.69 429 LYS B O 1
ATOM 6570 N N . ALA B 1 430 ? -10.336 -20.484 -24.062 1 96.69 430 ALA B N 1
ATOM 6571 C CA . ALA B 1 430 ? -11.312 -21.562 -24.172 1 96.69 430 ALA B CA 1
ATOM 6572 C C . ALA B 1 430 ? -11.805 -22.016 -22.797 1 96.69 430 ALA B C 1
ATOM 6574 O O . ALA B 1 430 ? -12.984 -22.312 -22.625 1 96.69 430 ALA B O 1
ATOM 6575 N N . ALA B 1 431 ? -10.914 -22.109 -21.906 1 96.81 431 ALA B N 1
ATOM 6576 C CA . ALA B 1 431 ? -11.281 -22.5 -20.547 1 96.81 431 ALA B CA 1
ATOM 6577 C C . ALA B 1 431 ? -12.227 -21.469 -19.938 1 96.81 431 ALA B C 1
ATOM 6579 O O . ALA B 1 431 ? -13.203 -21.828 -19.266 1 96.81 431 ALA B O 1
ATOM 6580 N N . VAL B 1 432 ? -11.945 -20.234 -20.125 1 96.69 432 VAL B N 1
ATOM 6581 C CA . VAL B 1 432 ? -12.781 -19.156 -19.609 1 96.69 432 VAL B CA 1
ATOM 6582 C C . VAL B 1 432 ? -14.164 -19.219 -20.234 1 96.69 432 VAL B C 1
ATOM 6584 O O . VAL B 1 432 ? -15.18 -19.078 -19.547 1 96.69 432 VAL B O 1
ATOM 6587 N N . HIS B 1 433 ? -14.227 -19.453 -21.5 1 94.81 433 HIS B N 1
ATOM 6588 C CA . HIS B 1 433 ? -15.508 -19.562 -22.203 1 94.81 433 HIS B CA 1
ATOM 6589 C C . HIS B 1 433 ? -16.297 -20.766 -21.719 1 94.81 433 HIS B C 1
ATOM 6591 O O . HIS B 1 433 ? -17.531 -20.719 -21.656 1 94.81 433 HIS B O 1
ATOM 6597 N N . GLY B 1 434 ? -15.516 -21.797 -21.469 1 93.69 434 GLY B N 1
ATOM 6598 C CA . GLY B 1 434 ? -16.172 -22.938 -20.859 1 93.69 434 GLY B CA 1
ATOM 6599 C C . GLY B 1 434 ? -16.828 -22.609 -19.531 1 93.69 434 GLY B C 1
ATOM 6600 O O . GLY B 1 434 ? -17.953 -23.047 -19.266 1 93.69 434 GLY B O 1
ATOM 6601 N N . TRP B 1 435 ? -16.203 -21.922 -18.734 1 93.62 435 TRP B N 1
ATOM 6602 C CA . TRP B 1 435 ? -16.734 -21.484 -17.453 1 93.62 435 TRP B CA 1
ATOM 6603 C C . TRP B 1 435 ? -18.016 -20.672 -17.641 1 93.62 435 TRP B C 1
ATOM 6605 O O . TRP B 1 435 ? -18.984 -20.844 -16.906 1 93.62 435 TRP B O 1
ATOM 6615 N N . LEU B 1 436 ? -18.047 -19.797 -18.625 1 91.19 436 LEU B N 1
ATOM 6616 C CA . LEU B 1 436 ? -19.188 -18.938 -18.906 1 91.19 436 LEU B CA 1
ATOM 6617 C C . LEU B 1 436 ? -20.391 -19.766 -19.344 1 91.19 436 LEU B C 1
ATOM 6619 O O . LEU B 1 436 ? -21.531 -19.406 -19.047 1 91.19 436 LEU B O 1
ATOM 6623 N N . GLY B 1 437 ? -20.141 -20.797 -20.031 1 87.19 437 GLY B N 1
ATOM 6624 C CA . GLY B 1 437 ? -21.203 -21.656 -20.5 1 87.19 437 GLY B CA 1
ATOM 6625 C C . GLY B 1 437 ? -21.844 -22.484 -19.406 1 87.19 437 GLY B C 1
ATOM 6626 O O . GLY B 1 437 ? -22.984 -22.922 -19.531 1 87.19 437 GLY B O 1
ATOM 6627 N N . GLU B 1 438 ? -21.141 -22.734 -18.438 1 76.94 438 GLU B N 1
ATOM 6628 C CA . GLU B 1 438 ? -21.641 -23.516 -17.312 1 76.94 438 GLU B CA 1
ATOM 6629 C C . GLU B 1 438 ? -22.438 -22.656 -16.359 1 76.94 438 GLU B C 1
ATOM 6631 O O . GLU B 1 438 ? -23.047 -23.172 -15.406 1 76.94 438 GLU B O 1
ATOM 6636 N N . ARG B 1 439 ? -22.453 -21.422 -16.609 1 69.44 439 ARG B N 1
ATOM 6637 C CA . ARG B 1 439 ? -23.219 -20.531 -15.75 1 69.44 439 ARG B CA 1
ATOM 6638 C C . ARG B 1 439 ? -24.719 -20.625 -16.031 1 69.44 439 ARG B C 1
ATOM 6640 O O . ARG B 1 439 ? -25.125 -20.797 -17.172 1 69.44 439 ARG B O 1
#

Radius of gyration: 30.96 Å; Cα contacts (8 Å, |Δi|>4): 2337; chains: 2; bounding box: 55×91×71 Å

Secondary structure (DSSP, 8-state):
-----HHHHHHHHHHHHHGGGSTTTT-HHHHHHHHHHHHHHHHH-S--TTSGGGTT---HHHHHS--EEPPP------GGGS--S-TTT-SEEEEEETTEE-GGG-B--PPPTTEEEEEHHHHHHH-HHHHHTTTT-SS-STT-HHHHHHHHH---EEEEEE-TT-B--SPEEEEEEE---SS-EEE--EEEEEE-TT-EEEEEEEEEE-TT--EEEEEEEEEEE-TT-EEEEEEEEE--TTEEEEEEEEEEE-TT-EEEEEEEE---SEEEEEEEEEE-STT-EEEEEEEEEE-TT-EEEEEEEEEE-SSS-EEEEEEEEEE-TT-EEEEEEEEEE-TT-TTEEEEEEEEEEE-STT-EEEEEEEEEE--SSEEEEEEEEEEPPPHHHHHHHHHTT--HHHHHHHHHHHHHHHHHTT---HHHHHHHHHHHHHHHHT-/-----HHHHHHHHHHHHHGGGSTTTT-HHHHHHHHHHHHHHHHH-S--TTSGGGTT---HHHHHS--EEPPP------GGGS--S-TTT-SEEEEEETTEE-GGG-B--PPPTTEEEEEHHHHHHH-HHHHHTTTT-SS-STT-HHHHHHHHH---EEEEEE-TT-B--SPEEEEEEE---SS-EEE--EEEEEE-TT-EEEEEEEEEE-TT--EEEEEEEEEEE-TT-EEEEEEEEE--TTEEEEEEEEEEE-TT-EEEEEEEE---SEEEEEEEEEE-STT-EEEEEEEEEE-TT-EEEEEEEEEE-SSS-EEEEEEEEEE-TT-EEEEEEEEEE-TT-TTEEEEEEEEEEE-STT-EEEEEEEEEE--SSEEEEEEEEEEPPPHHHHHHHHHTT--HHHHHHHHHHHHHHHHHTT---HHHHHHHHHHHHHHHHT-

pLDDT: mean 93.95, std 7.31, range [28.16, 98.88]